Protein 3N05 (pdb70)

Secondary structure (DSSP, 8-state):
-EEEEEEEEE----TT-HHHHHHHHHHHHHHHHTTT-SEEE--TTTTT-S--GGGGG-HHHHHHHHHHHHHHHHHHHHTT-TTS-EEEEEEEE-SS-BTTTTB-TT-EEEEEEEEETTEEEEEEE-----SSSS--HHHHPPPP-EEEEEEETTEEEEEEEGGGGGSTTSHHHHHHHTT-SEEEEEE--B----SS-HHHHHHHHHHHHHTSEEEEEE-EEEETTEEEEB--EEE-TTS-EEEEPPBTS-EEEEEEEEEPPPPSS---SB-TTSPEEEEEES-SSPPPP--------BPPPPPHHHHHHHHHHHHHHHHHHTTT---EEEE--SSHHHHHHHHHHHHHH-GGGEEEEE---SS--HHHHHHHHHHHHHHT-EEEE--SHHHHHHHHHHH---THHHHHHHHHHHHHHHHHHHHHHT-EEB----HHHHHHT---SS-TTS-SB-TTTTS-HHHHHHHHHHHHHHHHHTTPPP-S-HHHHT---HHHHHHHHIIIIIS---HHHHHHTT--HHHHHHHHHHHHHTHHHHHSSPP----SSSSS-TTS---SS----S--/-B--EEEEEE----TT-HHHHHHHHHHHHHHHHTTT-SEEE--TTTTT-S--GGGGG-HHHHHHHHHHHHHHHHHHHHTT-TTS-EEEEEEEE-SS-BTTTTB-TT-EEEEEEEEETTEEEEEEE-----SSSS--HHHHPPPP-EEEEEEETTEEEEEEEGGGGGSTTSHHHHHHTTT-SEEEEEE-PBP---SS-HHHHHHHHHHHHHTSEEEEEE-EEEETTEEEEB--EEE-SSS-EEEEPPBSS-EEEEEE--BPBPPSS---SB-SSS-EEEEEES-SSPP----------BPPPPPHHHHHHHHHHHHHHHHHHTTT---EEEEE-SSHHHHHHHHHHHHHH-GGGEEEEE---TT--HHHHHHHHHHHHTTT-EEEE--SHHHHHHHHHHS---HHHHHHHHHHHHHHHHHHHHHHH-PEEB----HHHHHHT----SSB-TTTTS-HHHHHHHHHHHHHHHHTTT---SS-HHHHT---HHHHHHHHIIIIIT---HHHHHHHT--HHHHHHHHHHHHHTHHHHHSSPP-----SSSSSSSS---SS----S--

Nearest PDB structures (foldseek):
  3n05-assembly1_A  TM=1.002E+00  e=0.000E+00  Streptomyces avermitilis
  3n05-assembly1_B  TM=9.980E-01  e=0.000E+00  Streptomyces avermitilis
  5kha-assembly1_A  TM=7.973E-01  e=7.018E-56  Acinetobacter baumannii
  5kha-assembly1_B  TM=7.975E-01  e=7.777E-55  Acinetobacter baumannii
  3fiu-assembly2_D  TM=7.784E-01  e=2.339E-14  Francisella tularensis subsp. holarctica LVS

Structure (mmCIF, N/CA/C/O backbone):
data_3N05
#
_entry.id   3N05
#
_cell.length_a   100.628
_cell.length_b   108.771
_cell.length_c   126.643
_cell.angle_alpha   90.00
_cell.angle_beta   90.00
_cell.angle_gamma   90.00
#
_symmetry.space_group_name_H-M   'P 21 21 21'
#
loop_
_entity.id
_entity.type
_entity.pdbx_description
1 polymer 'NH(3)-dependent NAD(+) synthetase'
2 non-polymer 'SULFATE ION'
3 water water
#
loop_
_atom_site.group_PDB
_atom_site.id
_atom_site.type_symbol
_atom_site.label_atom_id
_atom_site.label_alt_id
_atom_site.label_comp_id
_atom_site.label_asym_id
_atom_site.label_entity_id
_atom_site.label_seq_id
_atom_site.pdbx_PDB_ins_code
_atom_site.Cartn_x
_atom_site.Cartn_y
_atom_site.Cartn_z
_atom_site.occupancy
_atom_site.B_iso_or_equiv
_atom_site.auth_seq_id
_atom_site.auth_comp_id
_atom_site.auth_asym_id
_atom_site.auth_atom_id
_atom_site.pdbx_PDB_model_num
ATOM 1 N N . SER A 1 2 ? 25.205 105.997 56.981 1.00 100.05 0 SER A N 1
ATOM 2 C CA . SER A 1 2 ? 24.739 105.567 58.332 1.00 98.29 0 SER A CA 1
ATOM 3 C C . SER A 1 2 ? 25.913 105.270 59.283 1.00 98.00 0 SER A C 1
ATOM 4 O O . SER A 1 2 ? 27.083 105.306 58.872 1.00 94.46 0 SER A O 1
ATOM 7 N N . LEU A 1 3 ? 25.583 104.979 60.546 1.00 97.79 1 LEU A N 1
ATOM 8 C CA . LEU A 1 3 ? 26.570 104.773 61.621 1.00 94.27 1 LEU A CA 1
ATOM 9 C C . LEU A 1 3 ? 27.466 103.566 61.397 1.00 93.46 1 LEU A C 1
ATOM 10 O O . LEU A 1 3 ? 27.053 102.567 60.807 1.00 91.33 1 LEU A O 1
ATOM 15 N N . GLN A 1 4 ? 28.702 103.677 61.870 1.00 94.19 2 GLN A N 1
ATOM 16 C CA . GLN A 1 4 ? 29.688 102.618 61.703 1.00 95.04 2 GLN A CA 1
ATOM 17 C C . GLN A 1 4 ? 30.197 102.087 63.040 1.00 95.05 2 GLN A C 1
ATOM 18 O O . GLN A 1 4 ? 30.217 102.808 64.046 1.00 96.65 2 GLN A O 1
ATOM 24 N N . LEU A 1 5 ? 30.600 100.816 63.029 1.00 90.67 3 LEU A N 1
ATOM 25 C CA . LEU A 1 5 ? 31.002 100.099 64.231 1.00 86.47 3 LEU A CA 1
ATOM 26 C C . LEU A 1 5 ? 31.966 98.999 63.827 1.00 82.72 3 LEU A C 1
ATOM 27 O O . LEU A 1 5 ? 31.838 98.436 62.742 1.00 84.32 3 LEU A O 1
ATOM 32 N N . ARG A 1 6 ? 32.943 98.707 64.679 1.00 81.66 4 ARG A N 1
ATOM 33 C CA . ARG A 1 6 ? 33.866 97.606 64.404 1.00 81.35 4 ARG A CA 1
ATOM 34 C C . ARG A 1 6 ? 33.672 96.459 65.386 1.00 81.74 4 ARG A C 1
ATOM 35 O O . ARG A 1 6 ? 33.928 96.599 66.587 1.00 78.66 4 ARG A O 1
ATOM 43 N N . LEU A 1 7 ? 33.219 95.328 64.851 1.00 81.60 5 LEU A N 1
ATOM 44 C CA . LEU A 1 7 ? 32.859 94.166 65.651 1.00 79.15 5 LEU A CA 1
ATOM 45 C C . LEU A 1 7 ? 33.910 93.079 65.509 1.00 77.29 5 LEU A C 1
ATOM 46 O O . LEU A 1 7 ? 34.323 92.752 64.398 1.00 77.38 5 LEU A O 1
ATOM 51 N N . ALA A 1 8 ? 34.350 92.544 66.646 1.00 76.75 6 ALA A N 1
ATOM 52 C CA . ALA A 1 8 ? 35.242 91.389 66.673 1.00 75.51 6 ALA A CA 1
ATOM 53 C C . ALA A 1 8 ? 34.490 90.154 67.156 1.00 75.00 6 ALA A C 1
ATOM 54 O O . ALA A 1 8 ? 33.889 90.157 68.237 1.00 77.19 6 ALA A O 1
ATOM 56 N N . LEU A 1 9 ? 34.530 89.108 66.337 1.00 69.54 7 LEU A N 1
ATOM 57 C CA . LEU A 1 9 ? 33.879 87.838 66.630 1.00 62.63 7 LEU A CA 1
ATOM 58 C C . LEU A 1 9 ? 34.955 86.789 66.767 1.00 62.38 7 LEU A C 1
ATOM 59 O O . LEU A 1 9 ? 35.698 86.558 65.819 1.00 61.92 7 LEU A O 1
ATOM 64 N N . ASN A 1 10 ? 35.035 86.153 67.938 1.00 63.11 8 ASN A N 1
ATOM 65 C CA . ASN A 1 10 ? 36.119 85.218 68.244 1.00 59.86 8 ASN A CA 1
ATOM 66 C C . ASN A 1 10 ? 35.717 83.739 68.282 1.00 58.37 8 ASN A C 1
ATOM 67 O O . ASN A 1 10 ? 35.206 83.237 69.286 1.00 59.37 8 ASN A O 1
ATOM 72 N N . GLN A 1 11 ? 35.979 83.059 67.173 1.00 57.06 9 GLN A N 1
ATOM 73 C CA . GLN A 1 11 ? 35.597 81.667 66.953 1.00 56.49 9 GLN A CA 1
ATOM 74 C C . GLN A 1 11 ? 36.624 80.794 67.667 1.00 57.24 9 GLN A C 1
ATOM 75 O O . GLN A 1 11 ? 37.658 80.439 67.096 1.00 62.89 9 GLN A O 1
ATOM 81 N N . ILE A 1 12 ? 36.367 80.508 68.944 1.00 58.05 10 ILE A N 1
ATOM 82 C CA . ILE A 1 12 ? 37.358 79.826 69.786 1.00 60.23 10 ILE A CA 1
ATOM 83 C C . ILE A 1 12 ? 36.933 78.421 70.223 1.00 63.65 10 ILE A C 1
ATOM 84 O O . ILE A 1 12 ? 35.828 77.965 69.916 1.00 64.10 10 ILE A O 1
ATOM 89 N N . ASP A 1 13 ? 37.837 77.750 70.932 1.00 62.97 11 ASP A N 1
ATOM 90 C CA . ASP A 1 13 ? 37.666 76.375 71.345 1.00 55.16 11 ASP A CA 1
ATOM 91 C C . ASP A 1 13 ? 37.769 76.296 72.852 1.00 53.15 11 ASP A C 1
ATOM 92 O O . ASP A 1 13 ? 38.850 76.449 73.405 1.00 59.50 11 ASP A O 1
ATOM 97 N N . SER A 1 14 ? 36.643 76.031 73.506 1.00 53.33 12 SER A N 1
ATOM 98 C CA . SER A 1 14 ? 36.598 75.829 74.953 1.00 51.74 12 SER A CA 1
ATOM 99 C C . SER A 1 14 ? 36.774 74.372 75.363 1.00 53.31 12 SER A C 1
ATOM 100 O O . SER A 1 14 ? 36.649 73.454 74.556 1.00 51.51 12 SER A O 1
ATOM 103 N N . THR A 1 15 ? 37.068 74.180 76.639 1.00 52.34 13 THR A N 1
ATOM 104 C CA . THR A 1 15 ? 37.214 72.869 77.204 1.00 53.68 13 THR A CA 1
ATOM 105 C C . THR A 1 15 ? 36.185 72.743 78.311 1.00 58.60 13 THR A C 1
ATOM 106 O O . THR A 1 15 ? 36.122 73.598 79.212 1.00 50.58 13 THR A O 1
ATOM 110 N N . VAL A 1 16 ? 35.366 71.692 78.202 1.00 53.25 14 VAL A N 1
ATOM 111 C CA . VAL A 1 16 ? 34.299 71.422 79.151 1.00 48.86 14 VAL A CA 1
ATOM 112 C C . VAL A 1 16 ? 34.889 71.303 80.553 1.00 50.97 14 VAL A C 1
ATOM 113 O O . VAL A 1 16 ? 35.816 70.518 80.802 1.00 53.97 14 VAL A O 1
ATOM 117 N N . GLY A 1 17 ? 34.390 72.152 81.443 1.00 42.36 15 GLY A N 1
ATOM 118 C CA . GLY A 1 17 ? 34.790 72.135 82.843 1.00 41.96 15 GLY A CA 1
ATOM 119 C C . GLY A 1 17 ? 36.049 72.913 83.181 1.00 47.73 15 GLY A C 1
ATOM 120 O O . GLY A 1 17 ? 36.260 73.251 84.340 1.00 48.64 15 GLY A O 1
ATOM 121 N N . ASP A 1 18 ? 36.899 73.197 82.197 1.00 45.37 16 ASP A N 1
ATOM 122 C CA . ASP A 1 18 ? 38.140 73.943 82.474 1.00 55.53 16 ASP A CA 1
ATOM 123 C C . ASP A 1 18 ? 37.814 75.431 82.524 1.00 50.01 16 ASP A C 1
ATOM 124 O O . ASP A 1 18 ? 38.161 76.174 81.617 1.00 56.05 16 ASP A O 1
ATOM 129 N N . ILE A 1 19 ? 37.127 75.844 83.581 1.00 53.59 17 ILE A N 1
ATOM 130 C CA . ILE A 1 19 ? 36.582 77.194 83.676 1.00 59.58 17 ILE A CA 1
ATOM 131 C C . ILE A 1 19 ? 37.694 78.243 83.640 1.00 59.52 17 ILE A C 1
ATOM 132 O O . ILE A 1 19 ? 37.660 79.139 82.797 1.00 65.63 17 ILE A O 1
ATOM 137 N N . ALA A 1 20 ? 38.702 78.083 84.496 1.00 61.21 18 ALA A N 1
ATOM 138 C CA . ALA A 1 20 ? 39.812 79.040 84.586 1.00 60.17 18 ALA A CA 1
ATOM 139 C C . ALA A 1 20 ? 40.591 79.151 83.278 1.00 63.35 18 ALA A C 1
ATOM 140 O O . ALA A 1 20 ? 40.906 80.257 82.836 1.00 67.63 18 ALA A O 1
ATOM 142 N N . GLY A 1 21 ? 40.865 78.005 82.655 1.00 62.70 19 GLY A N 1
ATOM 143 C CA . GLY A 1 21 ? 41.566 77.954 81.381 1.00 59.24 19 GLY A CA 1
ATOM 144 C C . GLY A 1 21 ? 40.799 78.607 80.243 1.00 66.44 19 GLY A C 1
ATOM 145 O O . GLY A 1 21 ? 41.405 79.249 79.370 1.00 64.23 19 GLY A O 1
ATOM 146 N N . ASN A 1 22 ? 39.472 78.430 80.242 1.00 64.80 20 ASN A N 1
ATOM 147 C CA . ASN A 1 22 ? 38.598 79.095 79.273 1.00 62.30 20 ASN A CA 1
ATOM 148 C C . ASN A 1 22 ? 38.581 80.607 79.488 1.00 63.39 20 ASN A C 1
ATOM 149 O O . ASN A 1 22 ? 38.581 81.360 78.526 1.00 67.44 20 ASN A O 1
ATOM 154 N N . ALA A 1 23 ? 38.564 81.036 80.751 1.00 64.64 21 ALA A N 1
ATOM 155 C CA . ALA A 1 23 ? 38.594 82.458 81.104 1.00 66.92 21 ALA A CA 1
ATOM 156 C C . ALA A 1 23 ? 39.874 83.134 80.617 1.00 67.04 21 ALA A C 1
ATOM 157 O O . ALA A 1 23 ? 39.834 84.265 80.125 1.00 69.35 21 ALA A O 1
ATOM 159 N N . GLU A 1 24 ? 40.990 82.414 80.739 1.00 66.89 22 GLU A N 1
ATOM 160 C CA . GLU A 1 24 ? 42.301 82.873 80.303 1.00 67.37 22 GLU A CA 1
ATOM 161 C C . GLU A 1 24 ? 42.326 83.134 78.801 1.00 70.61 22 GLU A C 1
ATOM 162 O O . GLU A 1 24 ? 42.824 84.173 78.357 1.00 74.19 22 GLU A O 1
ATOM 168 N N . ALA A 1 25 ? 41.772 82.193 78.035 1.00 67.97 23 ALA A N 1
ATOM 169 C CA . ALA A 1 25 ? 41.696 82.298 76.580 1.00 66.67 23 ALA A CA 1
ATOM 170 C C . ALA A 1 25 ? 40.813 83.464 76.114 1.00 68.59 23 ALA A C 1
ATOM 171 O O . ALA A 1 25 ? 41.142 84.146 75.141 1.00 69.18 23 ALA A O 1
ATOM 173 N N . ILE A 1 26 ? 39.699 83.679 76.812 1.00 68.20 24 ILE A N 1
ATOM 174 C CA . ILE A 1 26 ? 38.782 84.781 76.520 1.00 69.32 24 ILE A CA 1
ATOM 175 C C . ILE A 1 26 ? 39.499 86.120 76.689 1.00 74.91 24 ILE A C 1
ATOM 176 O O . ILE A 1 26 ? 39.411 86.982 75.823 1.00 77.35 24 ILE A O 1
ATOM 181 N N . LEU A 1 27 ? 40.227 86.255 77.796 1.00 79.83 25 LEU A N 1
ATOM 182 C CA . LEU A 1 27 ? 41.081 87.408 78.063 1.00 81.52 25 LEU A CA 1
ATOM 183 C C . LEU A 1 27 ? 42.143 87.588 76.981 1.00 79.94 25 LEU A C 1
ATOM 184 O O . LEU A 1 27 ? 42.334 88.694 76.472 1.00 80.19 25 LEU A O 1
ATOM 189 N N . ARG A 1 28 ? 42.811 86.491 76.635 1.00 75.58 26 ARG A N 1
ATOM 190 C CA . ARG A 1 28 ? 43.874 86.482 75.642 1.00 75.39 26 ARG A CA 1
ATOM 191 C C . ARG A 1 28 ? 43.365 86.907 74.258 1.00 78.81 26 ARG A C 1
ATOM 192 O O . ARG A 1 28 ? 44.046 87.647 73.542 1.00 80.72 26 ARG A O 1
ATOM 200 N N . TRP A 1 29 ? 42.160 86.465 73.902 1.00 77.56 27 TRP A N 1
ATOM 201 C CA . TRP A 1 29 ? 41.561 86.815 72.617 1.00 77.02 27 TRP A CA 1
ATOM 202 C C . TRP A 1 29 ? 40.945 88.220 72.610 1.00 76.38 27 TRP A C 1
ATOM 203 O O . TRP A 1 29 ? 40.828 88.840 71.552 1.00 76.50 27 TRP A O 1
ATOM 214 N N . THR A 1 30 ? 40.545 88.714 73.780 1.00 77.09 28 THR A N 1
ATOM 215 C CA . THR A 1 30 ? 39.984 90.066 73.892 1.00 80.39 28 THR A CA 1
ATOM 216 C C . THR A 1 30 ? 41.059 91.137 73.656 1.00 83.95 28 THR A C 1
ATOM 217 O O . THR A 1 30 ? 40.835 92.095 72.904 1.00 82.08 28 THR A O 1
ATOM 221 N N . ARG A 1 31 ? 42.222 90.940 74.283 1.00 86.80 29 ARG A N 1
ATOM 222 C CA A ARG A 1 31 ? 43.390 91.796 74.090 0.50 87.05 29 ARG A CA 1
ATOM 223 C CA B ARG A 1 31 ? 43.376 91.814 74.087 0.50 87.18 29 ARG A CA 1
ATOM 224 C C . ARG A 1 31 ? 43.737 91.872 72.605 1.00 87.62 29 ARG A C 1
ATOM 225 O O . ARG A 1 31 ? 43.971 92.953 72.063 1.00 86.80 29 ARG A O 1
ATOM 240 N N . HIS A 1 32 ? 43.745 90.702 71.963 1.00 87.70 30 HIS A N 1
ATOM 241 C CA . HIS A 1 32 ? 44.016 90.535 70.539 1.00 88.73 30 HIS A CA 1
ATOM 242 C C . HIS A 1 32 ? 42.963 91.216 69.666 1.00 90.78 30 HIS A C 1
ATOM 243 O O . HIS A 1 32 ? 43.254 91.609 68.535 1.00 89.79 30 HIS A O 1
ATOM 250 N N . SER A 1 33 ? 41.744 91.342 70.192 1.00 92.53 31 SER A N 1
ATOM 251 C CA . SER A 1 33 ? 40.646 92.003 69.487 1.00 91.07 31 SER A CA 1
ATOM 252 C C . SER A 1 33 ? 40.708 93.523 69.638 1.00 90.82 31 SER A C 1
ATOM 253 O O . SER A 1 33 ? 40.477 94.257 68.673 1.00 92.46 31 SER A O 1
ATOM 256 N N . ALA A 1 34 ? 41.016 93.980 70.854 1.00 87.87 32 ALA A N 1
ATOM 257 C CA . ALA A 1 34 ? 41.091 95.404 71.177 1.00 84.32 32 ALA A CA 1
ATOM 258 C C . ALA A 1 34 ? 42.180 96.128 70.379 1.00 84.52 32 ALA A C 1
ATOM 259 O O . ALA A 1 34 ? 42.005 97.286 69.990 1.00 80.01 32 ALA A O 1
ATOM 261 N N . GLU A 1 35 ? 43.283 95.417 70.129 1.00 85.28 33 GLU A N 1
ATOM 262 C CA . GLU A 1 35 ? 44.392 95.880 69.295 1.00 88.58 33 GLU A CA 1
ATOM 263 C C . GLU A 1 35 ? 43.987 96.211 67.856 1.00 92.07 33 GLU A C 1
ATOM 264 O O . GLU A 1 35 ? 44.615 97.051 67.207 1.00 94.75 33 GLU A O 1
ATOM 270 N N . GLN A 1 36 ? 42.950 95.543 67.359 1.00 91.13 34 GLN A N 1
ATOM 271 C CA . GLN A 1 36 ? 42.485 95.757 65.993 1.00 88.93 34 GLN A CA 1
ATOM 272 C C . GLN A 1 36 ? 41.376 96.813 65.913 1.00 86.47 34 GLN A C 1
ATOM 273 O O . GLN A 1 36 ? 40.770 97.014 64.854 1.00 86.01 34 GLN A O 1
ATOM 279 N N . GLY A 1 37 ? 41.128 97.487 67.034 1.00 82.83 35 GLY A N 1
ATOM 280 C CA . GLY A 1 37 ? 40.247 98.651 67.066 1.00 83.33 35 GLY A CA 1
ATOM 281 C C . GLY A 1 37 ? 38.778 98.317 67.193 1.00 87.21 35 GLY A C 1
ATOM 282 O O . GLY A 1 37 ? 37.916 99.107 66.794 1.00 88.81 35 GLY A O 1
ATOM 283 N N . ALA A 1 38 ? 38.499 97.149 67.768 1.00 88.85 36 ALA A N 1
ATOM 284 C CA . ALA A 1 38 ? 37.141 96.645 67.909 1.00 87.09 36 ALA A CA 1
ATOM 285 C C . ALA A 1 38 ? 36.359 97.408 68.969 1.00 88.51 36 ALA A C 1
ATOM 286 O O . ALA A 1 38 ? 36.909 97.797 69.999 1.00 89.98 36 ALA A O 1
ATOM 288 N N . HIS A 1 39 ? 35.075 97.616 68.706 1.00 89.31 37 HIS A N 1
ATOM 289 C CA . HIS A 1 39 ? 34.196 98.340 69.620 1.00 89.83 37 HIS A CA 1
ATOM 290 C C . HIS A 1 39 ? 33.332 97.388 70.436 1.00 89.91 37 HIS A C 1
ATOM 291 O O . HIS A 1 39 ? 32.831 97.746 71.505 1.00 92.62 37 HIS A O 1
ATOM 298 N N . LEU A 1 40 ? 33.157 96.178 69.913 1.00 88.35 38 LEU A N 1
ATOM 299 C CA . LEU A 1 40 ? 32.432 95.113 70.591 1.00 81.24 38 LEU A CA 1
ATOM 300 C C . LEU A 1 40 ? 33.175 93.811 70.341 1.00 80.87 38 LEU A C 1
ATOM 301 O O . LEU A 1 40 ? 33.673 93.574 69.234 1.00 79.94 38 LEU A O 1
ATOM 306 N N . VAL A 1 41 ? 33.278 92.992 71.385 1.00 78.33 39 VAL A N 1
ATOM 307 C CA . VAL A 1 41 ? 33.970 91.708 71.312 1.00 76.02 39 VAL A CA 1
ATOM 308 C C . VAL A 1 41 ? 32.988 90.597 71.694 1.00 76.57 39 VAL A C 1
ATOM 309 O O . VAL A 1 41 ? 32.318 90.687 72.719 1.00 79.79 39 VAL A O 1
ATOM 313 N N . ALA A 1 42 ? 32.888 89.557 70.871 1.00 74.05 40 ALA A N 1
ATOM 314 C CA . ALA A 1 42 ? 31.938 88.481 71.138 1.00 68.91 40 ALA A CA 1
ATOM 315 C C . ALA A 1 42 ? 32.612 87.116 71.246 1.00 67.80 40 ALA A C 1
ATOM 316 O O . ALA A 1 42 ? 33.595 86.848 70.552 1.00 69.67 40 ALA A O 1
ATOM 318 N N . PHE A 1 43 ? 32.075 86.264 72.123 1.00 67.80 41 PHE A N 1
ATOM 319 C CA . PHE A 1 43 ? 32.538 84.877 72.312 1.00 62.35 41 PHE A CA 1
ATOM 320 C C . PHE A 1 43 ? 31.364 83.896 72.234 1.00 59.43 41 PHE A C 1
ATOM 321 O O . PHE A 1 43 ? 30.244 84.283 72.524 1.00 58.82 41 PHE A O 1
ATOM 329 N N . PRO A 1 44 ? 31.608 82.621 71.850 1.00 60.34 42 PRO A N 1
ATOM 330 C CA . PRO A 1 44 ? 30.461 81.741 71.551 1.00 56.35 42 PRO A CA 1
ATOM 331 C C . PRO A 1 44 ? 29.570 81.351 72.734 1.00 53.82 42 PRO A C 1
ATOM 332 O O . PRO A 1 44 ? 29.910 81.613 73.892 1.00 51.07 42 PRO A O 1
ATOM 336 N N . GLU A 1 45 ? 28.424 80.745 72.416 1.00 57.08 43 GLU A N 1
ATOM 337 C CA . GLU A 1 45 ? 27.578 80.049 73.394 1.00 58.77 43 GLU A CA 1
ATOM 338 C C . GLU A 1 45 ? 28.413 79.228 74.370 1.00 57.56 43 GLU A C 1
ATOM 339 O O . GLU A 1 45 ? 29.274 78.443 73.961 1.00 55.60 43 GLU A O 1
ATOM 345 N N . MET A 1 46 ? 28.192 79.494 75.656 1.00 59.13 44 MET A N 1
ATOM 346 C CA . MET A 1 46 ? 28.688 78.681 76.756 1.00 62.13 44 MET A CA 1
ATOM 347 C C . MET A 1 46 ? 30.235 78.543 76.759 1.00 65.68 44 MET A C 1
ATOM 348 O O . MET A 1 46 ? 30.785 77.543 77.239 1.00 67.90 44 MET A O 1
ATOM 353 N N . ALA A 1 47 ? 30.917 79.571 76.240 1.00 62.84 45 ALA A N 1
ATOM 354 C CA . ALA A 1 47 ? 32.382 79.589 76.092 1.00 61.70 45 ALA A CA 1
ATOM 355 C C . ALA A 1 47 ? 33.179 79.539 77.393 1.00 62.82 45 ALA A C 1
ATOM 356 O O . ALA A 1 47 ? 34.300 79.028 77.411 1.00 66.19 45 ALA A O 1
ATOM 358 N N . LEU A 1 48 ? 32.621 80.082 78.469 1.00 55.03 46 LEU A N 1
ATOM 359 C CA . LEU A 1 48 ? 33.287 80.028 79.760 1.00 57.11 46 LEU A CA 1
ATOM 360 C C . LEU A 1 48 ? 33.378 78.600 80.335 1.00 60.29 46 LEU A C 1
ATOM 361 O O . LEU A 1 48 ? 34.375 78.232 80.960 1.00 62.33 46 LEU A O 1
ATOM 366 N N . THR A 1 49 ? 32.335 77.808 80.126 1.00 57.68 47 THR A N 1
ATOM 367 C CA . THR A 1 49 ? 32.255 76.479 80.731 1.00 59.09 47 THR A CA 1
ATOM 368 C C . THR A 1 49 ? 32.633 75.363 79.763 1.00 54.89 47 THR A C 1
ATOM 369 O O . THR A 1 49 ? 33.204 74.370 80.177 1.00 61.90 47 THR A O 1
ATOM 373 N N . GLY A 1 50 ? 32.327 75.546 78.480 1.00 54.42 48 GLY A N 1
ATOM 374 C CA . GLY A 1 50 ? 32.478 74.502 77.466 1.00 50.56 48 GLY A CA 1
ATOM 375 C C . GLY A 1 50 ? 31.101 73.988 77.112 1.00 49.83 48 GLY A C 1
ATOM 376 O O . GLY A 1 50 ? 30.137 74.329 77.787 1.00 56.39 48 GLY A O 1
ATOM 377 N N . TYR A 1 51 ? 31.001 73.178 76.059 1.00 51.40 49 TYR A N 1
ATOM 378 C CA . TYR A 1 51 ? 29.712 72.682 75.580 1.00 52.85 49 TYR A CA 1
ATOM 379 C C . TYR A 1 51 ? 29.873 71.349 74.822 1.00 56.36 49 TYR A C 1
ATOM 380 O O . TYR A 1 51 ? 30.840 71.181 74.086 1.00 57.57 49 TYR A O 1
ATOM 389 N N . PRO A 1 52 ? 28.940 70.388 74.999 1.00 56.56 50 PRO A N 1
ATOM 390 C CA . PRO A 1 52 ? 27.841 70.288 75.951 1.00 51.72 50 PRO A CA 1
ATOM 391 C C . PRO A 1 52 ? 28.337 69.824 77.304 1.00 49.19 50 PRO A C 1
ATOM 392 O O . PRO A 1 52 ? 29.210 68.959 77.417 1.00 52.00 50 PRO A O 1
ATOM 396 N N . VAL A 1 53 ? 27.774 70.412 78.335 1.00 48.85 51 VAL A N 1
ATOM 397 C CA . VAL A 1 53 ? 28.299 70.211 79.659 1.00 48.04 51 VAL A CA 1
ATOM 398 C C . VAL A 1 53 ? 27.520 69.131 80.431 1.00 34.05 51 VAL A C 1
ATOM 399 O O . VAL A 1 53 ? 27.932 68.721 81.498 1.00 45.90 51 VAL A O 1
ATOM 403 N N . GLU A 1 54 ? 26.391 68.709 79.868 1.00 48.78 52 GLU A N 1
ATOM 404 C CA . GLU A 1 54 ? 25.578 67.585 80.364 1.00 51.87 52 GLU A CA 1
ATOM 405 C C . GLU A 1 54 ? 25.160 67.736 81.823 1.00 57.38 52 GLU A C 1
ATOM 406 O O . GLU A 1 54 ? 24.723 68.830 82.211 1.00 61.60 52 GLU A O 1
ATOM 412 N N . ASP A 1 55 ? 25.314 66.687 82.637 1.00 49.11 53 ASP A N 1
ATOM 413 C CA . ASP A 1 55 ? 24.803 66.737 84.017 1.00 57.17 53 ASP A CA 1
ATOM 414 C C . ASP A 1 55 ? 25.545 67.660 84.963 1.00 55.35 53 ASP A C 1
ATOM 415 O O . ASP A 1 55 ? 25.099 67.892 86.081 1.00 61.02 53 ASP A O 1
ATOM 420 N N . LEU A 1 56 ? 26.662 68.209 84.501 1.00 57.49 54 LEU A N 1
ATOM 421 C CA . LEU A 1 56 ? 27.377 69.242 85.231 1.00 50.70 54 LEU A CA 1
ATOM 422 C C . LEU A 1 56 ? 26.546 70.538 85.324 1.00 54.74 54 LEU A C 1
ATOM 423 O O . LEU A 1 56 ? 26.891 71.448 86.085 1.00 52.45 54 LEU A O 1
ATOM 428 N N . ALA A 1 57 ? 25.462 70.614 84.548 1.00 52.05 55 ALA A N 1
ATOM 429 C CA . ALA A 1 57 ? 24.520 71.737 84.618 1.00 55.60 55 ALA A CA 1
ATOM 430 C C . ALA A 1 57 ? 23.557 71.599 85.787 1.00 60.43 55 ALA A C 1
ATOM 431 O O . ALA A 1 57 ? 22.923 72.573 86.192 1.00 60.85 55 ALA A O 1
ATOM 433 N N . LEU A 1 58 ? 23.459 70.384 86.329 1.00 62.02 56 LEU A N 1
ATOM 434 C CA . LEU A 1 58 ? 22.564 70.092 87.443 1.00 59.07 56 LEU A CA 1
ATOM 435 C C . LEU A 1 58 ? 23.236 70.209 88.817 1.00 56.74 56 LEU A C 1
ATOM 436 O O . LEU A 1 58 ? 22.657 69.820 89.830 1.00 63.97 56 LEU A O 1
ATOM 441 N N . ARG A 1 59 ? 24.442 70.770 88.856 1.00 51.79 57 ARG A N 1
ATOM 442 C CA . ARG A 1 59 ? 25.213 70.880 90.090 1.00 47.88 57 ARG A CA 1
ATOM 443 C C . ARG A 1 59 ? 25.404 72.320 90.475 1.00 52.06 57 ARG A C 1
ATOM 444 O O . ARG A 1 59 ? 25.906 73.104 89.671 1.00 57.30 57 ARG A O 1
ATOM 452 N N . SER A 1 60 ? 25.083 72.655 91.719 1.00 52.25 58 SER A N 1
ATOM 453 C CA . SER A 1 60 ? 25.213 74.034 92.185 1.00 60.75 58 SER A CA 1
ATOM 454 C C . SER A 1 60 ? 26.648 74.518 92.155 1.00 62.42 58 SER A C 1
ATOM 455 O O . SER A 1 60 ? 26.890 75.699 91.921 1.00 69.02 58 SER A O 1
ATOM 458 N N . SER A 1 61 ? 27.590 73.599 92.371 1.00 59.59 59 SER A N 1
ATOM 459 C CA . SER A 1 61 ? 28.996 73.957 92.520 1.00 55.76 59 SER A CA 1
ATOM 460 C C . SER A 1 61 ? 29.587 74.426 91.208 1.00 53.27 59 SER A C 1
ATOM 461 O O . SER A 1 61 ? 30.379 75.360 91.188 1.00 59.43 59 SER A O 1
ATOM 464 N N . PHE A 1 62 ? 29.175 73.783 90.117 1.00 53.01 60 PHE A N 1
ATOM 465 C CA . PHE A 1 62 ? 29.633 74.156 88.785 1.00 50.73 60 PHE A CA 1
ATOM 466 C C . PHE A 1 62 ? 28.951 75.406 88.279 1.00 53.64 60 PHE A C 1
ATOM 467 O O . PHE A 1 62 ? 29.586 76.209 87.594 1.00 55.96 60 PHE A O 1
ATOM 475 N N . VAL A 1 63 ? 27.662 75.546 88.587 1.00 57.12 61 VAL A N 1
ATOM 476 C CA . VAL A 1 63 ? 26.925 76.757 88.253 1.00 61.75 61 VAL A CA 1
ATOM 477 C C . VAL A 1 63 ? 27.550 77.936 88.996 1.00 65.36 61 VAL A C 1
ATOM 478 O O . VAL A 1 63 ? 27.813 78.965 88.389 1.00 68.93 61 VAL A O 1
ATOM 482 N N . GLU A 1 64 ? 27.829 77.764 90.289 1.00 67.67 62 GLU A N 1
ATOM 483 C CA . GLU A 1 64 ? 28.466 78.822 91.075 1.00 69.11 62 GLU A CA 1
ATOM 484 C C . GLU A 1 64 ? 29.879 79.146 90.615 1.00 68.93 62 GLU A C 1
ATOM 485 O O . GLU A 1 64 ? 30.268 80.312 90.607 1.00 71.65 62 GLU A O 1
ATOM 491 N N . ALA A 1 65 ? 30.634 78.118 90.229 1.00 65.27 63 ALA A N 1
ATOM 492 C CA . ALA A 1 65 ? 31.964 78.319 89.671 1.00 60.93 63 ALA A CA 1
ATOM 493 C C . ALA A 1 65 ? 31.880 79.110 88.371 1.00 60.50 63 ALA A C 1
ATOM 494 O O . ALA A 1 65 ? 32.696 80.007 88.144 1.00 61.48 63 ALA A O 1
ATOM 496 N N . SER A 1 66 ? 30.877 78.787 87.548 1.00 53.75 64 SER A N 1
ATOM 497 C CA . SER A 1 66 ? 30.599 79.500 86.301 1.00 55.83 64 SER A CA 1
ATOM 498 C C . SER A 1 66 ? 30.254 80.970 86.569 1.00 57.85 64 SER A C 1
ATOM 499 O O . SER A 1 66 ? 30.810 81.867 85.940 1.00 51.80 64 SER A O 1
ATOM 502 N N . ARG A 1 67 ? 29.349 81.180 87.520 1.00 59.46 65 ARG A N 1
ATOM 503 C CA . ARG A 1 67 ? 28.883 82.499 87.925 1.00 64.10 65 ARG A CA 1
ATOM 504 C C . ARG A 1 67 ? 29.984 83.400 88.470 1.00 64.96 65 ARG A C 1
ATOM 505 O O . ARG A 1 67 ? 30.141 84.527 88.010 1.00 70.75 65 ARG A O 1
ATOM 513 N N . THR A 1 68 ? 30.751 82.880 89.426 1.00 68.26 66 THR A N 1
ATOM 514 C CA . THR A 1 68 ? 31.869 83.598 90.053 1.00 67.50 66 THR A CA 1
ATOM 515 C C . THR A 1 68 ? 32.940 84.007 89.043 1.00 67.10 66 THR A C 1
ATOM 516 O O . THR A 1 68 ? 33.420 85.149 89.063 1.00 68.81 66 THR A O 1
ATOM 520 N N . ALA A 1 69 ? 33.284 83.082 88.149 1.00 64.00 67 ALA A N 1
ATOM 521 C CA . ALA A 1 69 ? 34.330 83.307 87.155 1.00 64.35 67 ALA A CA 1
AT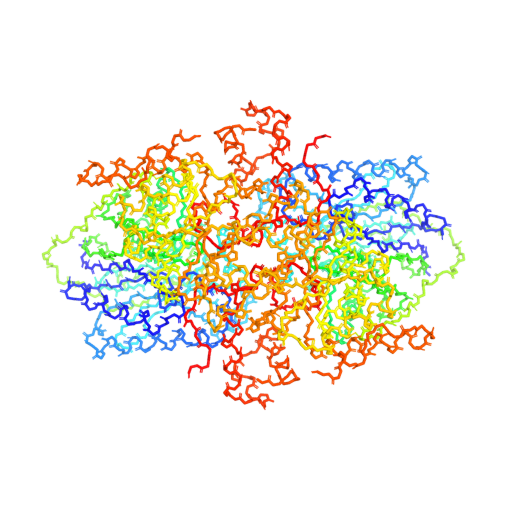OM 522 C C . ALA A 1 69 ? 33.956 84.355 86.115 1.00 65.37 67 ALA A C 1
ATOM 523 O O . ALA A 1 69 ? 34.831 85.049 85.590 1.00 65.45 67 ALA A O 1
ATOM 525 N N . LEU A 1 70 ? 32.666 84.446 85.803 1.00 65.35 68 LEU A N 1
ATOM 526 C CA . LEU A 1 70 ? 32.173 85.485 84.906 1.00 68.56 68 LEU A CA 1
ATOM 527 C C . LEU A 1 70 ? 32.355 86.862 85.540 1.00 67.96 68 LEU A C 1
ATOM 528 O O . LEU A 1 70 ? 32.840 87.789 84.887 1.00 71.89 68 LEU A O 1
ATOM 533 N N . ARG A 1 71 ? 31.979 86.973 86.813 1.00 67.71 69 ARG A N 1
ATOM 534 C CA . ARG A 1 71 ? 32.209 88.186 87.596 1.00 71.11 69 ARG A CA 1
ATOM 535 C C . ARG A 1 71 ? 33.695 88.554 87.653 1.00 75.30 69 ARG A C 1
ATOM 536 O O . ARG A 1 71 ? 34.055 89.711 87.425 1.00 78.61 69 ARG A O 1
ATOM 544 N N . GLU A 1 72 ? 34.551 87.562 87.906 1.00 76.46 70 GLU A N 1
ATOM 545 C CA . GLU A 1 72 ? 36.001 87.773 87.971 1.00 74.17 70 GLU A CA 1
ATOM 546 C C . GLU A 1 72 ? 36.615 88.139 86.627 1.00 73.88 70 GLU A C 1
ATOM 547 O O . GLU A 1 72 ? 37.594 88.881 86.579 1.00 76.73 70 GLU A O 1
ATOM 553 N N . LEU A 1 73 ? 36.039 87.625 85.543 1.00 71.77 71 LEU A N 1
ATOM 554 C CA . LEU A 1 73 ? 36.528 87.924 84.196 1.00 71.22 71 LEU A CA 1
ATOM 555 C C . LEU A 1 73 ? 36.173 89.348 83.785 1.00 73.49 71 LEU A C 1
ATOM 556 O O . LEU A 1 73 ? 36.976 90.029 83.142 1.00 70.54 71 LEU A O 1
ATOM 561 N N . ALA A 1 74 ? 34.968 89.781 84.161 1.00 75.09 72 ALA A N 1
ATOM 562 C CA . ALA A 1 74 ? 34.526 91.160 83.968 1.00 78.08 72 ALA A CA 1
ATOM 563 C C . ALA A 1 74 ? 35.457 92.145 84.688 1.00 82.59 72 ALA A C 1
ATOM 564 O O . ALA A 1 74 ? 35.841 93.172 84.119 1.00 86.30 72 ALA A O 1
ATOM 566 N N . ALA A 1 75 ? 35.831 91.802 85.923 1.00 82.99 73 ALA A N 1
ATOM 567 C CA . ALA A 1 75 ? 36.735 92.607 86.744 1.00 80.07 73 ALA A CA 1
ATOM 568 C C . ALA A 1 75 ? 38.169 92.582 86.220 1.00 79.66 73 ALA A C 1
ATOM 569 O O . ALA A 1 75 ? 38.864 93.596 86.263 1.00 75.86 73 ALA A O 1
ATOM 571 N N . ARG A 1 76 ? 38.600 91.422 85.726 1.00 81.05 74 ARG A N 1
ATOM 572 C CA . ARG A 1 76 ? 39.936 91.270 85.158 1.00 84.17 74 ARG A CA 1
ATOM 573 C C . ARG A 1 76 ? 40.067 92.046 83.839 1.00 89.25 74 ARG A C 1
ATOM 574 O O . ARG A 1 76 ? 41.154 92.532 83.503 1.00 92.14 74 ARG A O 1
ATOM 582 N N . LEU A 1 77 ? 38.956 92.168 83.111 1.00 90.27 75 LEU A N 1
ATOM 583 C CA . LEU A 1 77 ? 38.898 92.950 81.874 1.00 89.63 75 LEU A CA 1
ATOM 584 C C . LEU A 1 77 ? 39.181 94.431 82.119 1.00 89.34 75 LEU A C 1
ATOM 585 O O . LEU A 1 77 ? 39.993 95.029 81.416 1.00 87.71 75 LEU A O 1
ATOM 590 N N . ALA A 1 78 ? 38.526 94.996 83.134 1.00 91.56 76 ALA A N 1
ATOM 591 C CA . ALA A 1 78 ? 38.673 96.410 83.502 1.00 93.78 76 ALA A CA 1
ATOM 592 C C . ALA A 1 78 ? 40.031 96.729 84.104 1.00 95.60 76 ALA A C 1
ATOM 593 O O . ALA A 1 78 ? 40.589 97.800 83.862 1.00 98.91 76 ALA A O 1
ATOM 595 N N . GLU A 1 79 ? 40.544 95.787 84.892 1.00 97.62 77 GLU A N 1
ATOM 596 C CA . GLU A 1 79 ? 41.868 95.864 85.499 1.00 97.30 77 GLU A CA 1
ATOM 597 C C . GLU A 1 79 ? 42.968 95.857 84.438 1.00 94.44 77 GLU A C 1
ATOM 598 O O . GLU A 1 79 ? 44.023 96.457 84.626 1.00 96.50 77 GLU A O 1
ATOM 604 N N . GLU A 1 80 ? 42.706 95.179 83.324 1.00 91.86 78 GLU A N 1
ATOM 605 C CA . GLU A 1 80 ? 43.613 95.157 82.178 1.00 91.95 78 GLU A CA 1
ATOM 606 C C . GLU A 1 80 ? 43.412 96.382 81.265 1.00 89.08 78 GLU A C 1
ATOM 607 O O . GLU A 1 80 ? 44.185 96.607 80.324 1.00 80.06 78 GLU A O 1
ATOM 613 N N . GLY A 1 81 ? 42.375 97.168 81.557 1.00 88.76 79 GLY A N 1
ATOM 614 C CA . GLY A 1 81 ? 42.078 98.388 80.816 1.00 90.72 79 GLY A CA 1
ATOM 615 C C . GLY A 1 81 ? 41.157 98.167 79.630 1.00 94.11 79 GLY A C 1
ATOM 616 O O . GLY A 1 81 ? 41.336 98.784 78.574 1.00 96.60 79 GLY A O 1
ATOM 617 N N . PHE A 1 82 ? 40.180 97.277 79.798 1.00 91.97 80 PHE A N 1
ATOM 618 C CA . PHE A 1 82 ? 39.154 97.040 78.785 1.00 89.54 80 PHE A CA 1
ATOM 619 C C . PHE A 1 82 ? 37.764 97.268 79.387 1.00 89.65 80 PHE A C 1
ATOM 620 O O . PHE A 1 82 ? 36.763 96.731 78.903 1.00 88.44 80 PHE A O 1
ATOM 628 N N . GLY A 1 83 ? 37.716 98.084 80.437 1.00 90.81 81 GLY A N 1
ATOM 629 C CA . GLY A 1 83 ? 36.476 98.394 81.147 1.00 91.55 81 GLY A CA 1
ATOM 630 C C . GLY A 1 83 ? 35.480 99.217 80.358 1.00 92.93 81 GLY A C 1
ATOM 631 O O . GLY A 1 83 ? 34.293 99.236 80.682 1.00 94.84 81 GLY A O 1
ATOM 632 N N . GLU A 1 84 ? 35.963 99.905 79.329 1.00 93.76 82 GLU A N 1
ATOM 633 C CA . GLU A 1 84 ? 35.093 100.665 78.437 1.00 96.82 82 GLU A CA 1
ATOM 634 C C . GLU A 1 84 ? 34.670 99.820 77.233 1.00 97.18 82 GLU A C 1
ATOM 635 O O . GLU A 1 84 ? 33.816 100.231 76.446 1.00 96.89 82 GLU A O 1
ATOM 641 N N . LEU A 1 85 ? 35.266 98.634 77.112 1.00 97.02 83 LEU A N 1
ATOM 642 C CA . LEU A 1 85 ? 35.009 97.730 75.994 1.00 95.09 83 LEU A CA 1
ATOM 643 C C . LEU A 1 85 ? 34.018 96.618 76.365 1.00 93.68 83 LEU A C 1
ATOM 644 O O . LEU A 1 85 ? 34.322 95.762 77.201 1.00 96.69 83 LEU A O 1
ATOM 649 N N . PRO A 1 86 ? 32.825 96.634 75.745 1.00 89.72 84 PRO A N 1
ATOM 650 C CA . PRO A 1 86 ? 31.814 95.616 76.024 1.00 87.34 84 PRO A CA 1
ATOM 651 C C . PRO A 1 86 ? 32.182 94.271 75.402 1.00 83.10 84 PRO A C 1
ATOM 652 O O . PRO A 1 86 ? 32.533 94.202 74.218 1.00 83.03 84 PRO A O 1
ATOM 656 N N . VAL A 1 87 ? 32.141 93.223 76.223 1.00 78.32 85 VAL A N 1
ATOM 657 C CA . VAL A 1 87 ? 32.480 91.868 75.784 1.00 72.13 85 VAL A CA 1
ATOM 658 C C . VAL A 1 87 ? 31.325 90.915 76.090 1.00 66.91 85 VAL A C 1
ATOM 659 O O . VAL A 1 87 ? 30.874 90.820 77.228 1.00 64.13 85 VAL A O 1
ATOM 663 N N . LEU A 1 88 ? 30.847 90.221 75.063 1.00 64.67 86 LEU A N 1
ATOM 664 C CA . LEU A 1 88 ? 29.741 89.287 75.218 1.00 63.31 86 LEU A CA 1
ATOM 665 C C . LEU A 1 88 ? 30.261 87.856 75.360 1.00 61.77 86 LEU A C 1
ATOM 666 O O . LEU A 1 88 ? 30.981 87.347 74.486 1.00 60.56 86 LEU A O 1
ATOM 671 N N . VAL A 1 89 ? 29.904 87.225 76.477 1.00 60.68 87 VAL A N 1
ATOM 672 C CA . VAL A 1 89 ? 30.479 85.924 76.880 1.00 60.24 87 VAL A CA 1
ATOM 673 C C . VAL A 1 89 ? 29.377 84.921 77.208 1.00 54.73 87 VAL A C 1
ATOM 674 O O . VAL A 1 89 ? 28.507 85.205 78.027 1.00 51.07 87 VAL A O 1
ATOM 678 N N . GLY A 1 90 ? 29.406 83.759 76.560 1.00 57.12 88 GLY A N 1
ATOM 679 C CA . GLY A 1 90 ? 28.506 82.660 76.910 1.00 55.38 88 GLY A CA 1
ATOM 680 C C . GLY A 1 90 ? 28.960 81.997 78.201 1.00 58.43 88 GLY A C 1
ATOM 681 O O . GLY A 1 90 ? 30.158 81.913 78.466 1.00 64.16 88 GLY A O 1
ATOM 682 N N . TYR A 1 91 ? 28.009 81.524 79.001 1.00 56.62 89 TYR A N 1
ATOM 683 C CA . TYR A 1 91 ? 28.314 80.902 80.295 1.00 58.43 89 TYR A CA 1
ATOM 684 C C . TYR A 1 91 ? 27.101 80.147 80.857 1.00 58.26 89 TYR A C 1
ATOM 685 O O . TYR A 1 91 ? 26.022 80.155 80.273 1.00 58.51 89 TYR A O 1
ATOM 694 N N . LEU A 1 92 ? 27.266 79.492 81.997 1.00 60.65 90 LEU A N 1
ATOM 695 C CA . LEU A 1 92 ? 26.121 78.817 82.612 1.00 61.64 90 LEU A CA 1
ATOM 696 C C . LEU A 1 92 ? 25.604 79.551 83.853 1.00 63.13 90 LEU A C 1
ATOM 697 O O . LEU A 1 92 ? 26.385 79.971 84.704 1.00 65.06 90 LEU A O 1
ATOM 702 N N . ASP A 1 93 ? 24.286 79.706 83.940 1.00 63.73 91 ASP A N 1
ATOM 703 C CA . ASP A 1 93 ? 23.659 80.374 85.074 1.00 69.77 91 ASP A CA 1
ATOM 704 C C . ASP A 1 93 ? 22.515 79.504 85.604 1.00 72.03 91 ASP A C 1
ATOM 705 O O . ASP A 1 93 ? 22.338 78.360 85.163 1.00 68.17 91 ASP A O 1
ATOM 710 N N . ARG A 1 94 ? 21.763 80.038 86.566 1.00 74.35 92 ARG A N 1
ATOM 711 C CA . ARG A 1 94 ? 20.559 79.380 87.072 1.00 79.79 92 ARG A CA 1
ATOM 712 C C . ARG A 1 94 ? 19.477 80.393 87.437 1.00 81.14 92 ARG A C 1
ATOM 713 O O . ARG A 1 94 ? 19.765 81.567 87.685 1.00 79.01 92 ARG A O 1
ATOM 721 N N . SER A 1 95 ? 18.233 79.931 87.447 1.00 85.46 93 SER A N 1
ATOM 722 C CA . SER A 1 95 ? 17.118 80.728 87.936 1.00 93.18 93 SER A CA 1
ATOM 723 C C . SER A 1 95 ? 17.069 80.637 89.456 1.00 98.83 93 SER A C 1
ATOM 724 O O . SER A 1 95 ? 17.112 79.538 90.020 1.00 99.12 93 SER A O 1
ATOM 727 N N . GLU A 1 96 ? 16.996 81.794 90.113 1.00 105.35 94 GLU A N 1
ATOM 728 C CA . GLU A 1 96 ? 16.862 81.849 91.568 1.00 111.11 94 GLU A CA 1
ATOM 729 C C . GLU A 1 96 ? 15.472 81.402 92.007 1.00 113.25 94 GLU A C 1
ATOM 730 O O . GLU A 1 96 ? 15.336 80.571 92.909 1.00 114.38 94 GLU A O 1
ATOM 736 N N . SER A 1 97 ? 14.453 81.939 91.340 1.00 115.04 95 SER A N 1
ATOM 737 C CA . SER A 1 97 ? 13.056 81.650 91.654 1.00 116.53 95 SER A CA 1
ATOM 738 C C . SER A 1 97 ? 12.642 80.241 91.234 1.00 116.84 95 SER A C 1
ATOM 739 O O . SER A 1 97 ? 13.320 79.589 90.436 1.00 117.17 95 SER A O 1
ATOM 742 N N . ALA A 1 98 ? 11.524 79.777 91.786 1.00 117.70 96 ALA A N 1
ATOM 743 C CA . ALA A 1 98 ? 10.821 78.633 91.233 1.00 117.63 96 ALA A CA 1
ATOM 744 C C . ALA A 1 98 ? 10.189 79.119 89.935 1.00 118.99 96 ALA A C 1
ATOM 745 O O . ALA A 1 98 ? 9.943 80.317 89.773 1.00 117.38 96 ALA A O 1
ATOM 747 N N . GLN A 1 99 ? 9.947 78.206 89.002 1.00 121.60 97 GLN A N 1
ATOM 748 C CA . GLN A 1 99 ? 9.378 78.604 87.723 1.00 126.11 97 GLN A CA 1
ATOM 749 C C . GLN A 1 99 ? 7.938 78.131 87.545 1.00 127.10 97 GLN A C 1
ATOM 750 O O . GLN A 1 99 ? 7.702 76.956 87.251 1.00 126.25 97 GLN A O 1
ATOM 756 N N . PRO A 1 100 ? 6.968 79.050 87.732 1.00 129.05 98 PRO A N 1
ATOM 757 C CA . PRO A 1 100 ? 5.570 78.694 87.503 1.00 129.22 98 PRO A CA 1
ATOM 758 C C . PRO A 1 100 ? 5.232 78.568 86.013 1.00 128.99 98 PRO A C 1
ATOM 759 O O . PRO A 1 100 ? 4.457 77.684 85.633 1.00 129.59 98 PRO A O 1
ATOM 763 N N . LYS A 1 101 ? 5.842 79.421 85.186 1.00 126.81 99 LYS A N 1
ATOM 764 C CA . LYS A 1 101 ? 5.488 79.546 83.768 1.00 123.72 99 LYS A CA 1
ATOM 765 C C . LYS A 1 101 ? 5.940 78.351 82.926 1.00 122.66 99 LYS A C 1
ATOM 766 O O . LYS A 1 101 ? 5.390 78.105 81.849 1.00 122.37 99 LYS A O 1
ATOM 772 N N . TYR A 1 102 ? 6.926 77.605 83.425 1.00 120.88 100 TYR A N 1
ATOM 773 C CA . TYR A 1 102 ? 7.476 76.467 82.688 1.00 118.49 100 TYR A CA 1
ATOM 774 C C . TYR A 1 102 ? 7.391 75.130 83.414 1.00 117.78 100 TYR A C 1
ATOM 775 O O . TYR A 1 102 ? 7.363 74.077 82.771 1.00 119.72 100 TYR A O 1
ATOM 784 N N . GLY A 1 103 ? 7.346 75.170 84.743 1.00 115.51 101 GLY A N 1
ATOM 785 C CA . GLY A 1 103 ? 7.341 73.950 85.544 1.00 112.06 101 GLY A CA 1
ATOM 786 C C . GLY A 1 103 ? 8.753 73.484 85.839 1.00 108.48 101 GLY A C 1
ATOM 787 O O . GLY A 1 103 ? 9.101 72.323 85.605 1.00 107.17 101 GLY A O 1
ATOM 788 N N . GLN A 1 104 ? 9.569 74.411 86.335 1.00 105.33 102 GLN A N 1
ATOM 789 C CA . GLN A 1 104 ? 10.933 74.112 86.755 1.00 103.08 102 GLN A CA 1
ATOM 790 C C . GLN A 1 104 ? 11.114 74.509 88.215 1.00 101.34 102 GLN A C 1
ATOM 791 O O . GLN A 1 104 ? 10.615 75.550 88.637 1.00 101.68 102 GLN A O 1
ATOM 797 N N . PRO A 1 105 ? 11.823 73.676 88.996 1.00 100.89 103 PRO A N 1
ATOM 798 C CA . PRO A 1 105 ? 11.972 73.935 90.433 1.00 102.12 103 PRO A CA 1
ATOM 799 C C . PRO A 1 105 ? 12.954 75.063 90.789 1.00 103.48 103 PRO A C 1
ATOM 800 O O . PRO A 1 105 ? 13.157 75.993 90.003 1.00 103.87 103 PRO A O 1
ATOM 804 N N . ALA A 1 106 ? 13.530 74.986 91.986 1.00 104.34 104 ALA A N 1
ATOM 805 C CA . ALA A 1 106 ? 14.553 75.931 92.426 1.00 102.48 104 ALA A CA 1
ATOM 806 C C . ALA A 1 106 ? 15.914 75.549 91.854 1.00 99.34 104 ALA A C 1
ATOM 807 O O . ALA A 1 106 ? 16.280 74.370 91.826 1.00 96.88 104 ALA A O 1
ATOM 809 N N . GLY A 1 107 ? 16.649 76.556 91.394 1.00 97.68 105 GLY A N 1
ATOM 810 C CA . GLY A 1 107 ? 17.991 76.366 90.848 1.00 95.48 105 GLY A CA 1
ATOM 811 C C . GLY A 1 107 ? 18.074 75.525 89.586 1.00 91.03 105 GLY A C 1
ATOM 812 O O . GLY A 1 107 ? 18.985 74.707 89.444 1.00 94.62 105 GLY A O 1
ATOM 813 N N . ALA A 1 108 ? 17.117 75.705 88.680 1.00 84.61 106 ALA A N 1
ATOM 814 C CA . ALA A 1 108 ? 17.192 75.088 87.358 1.00 78.79 106 ALA A CA 1
ATOM 815 C C . ALA A 1 108 ? 18.177 75.888 86.513 1.00 73.00 106 ALA A C 1
ATOM 816 O O . ALA A 1 108 ? 18.199 77.120 86.600 1.00 72.09 106 ALA A O 1
ATOM 818 N N . PRO A 1 109 ? 19.015 75.196 85.719 1.00 68.36 107 PRO A N 1
ATOM 819 C CA . PRO A 1 109 ? 20.055 75.899 84.968 1.00 67.57 107 PRO A CA 1
ATOM 820 C C . PRO A 1 109 ? 19.525 76.697 83.784 1.00 68.94 107 PRO A C 1
ATOM 821 O O . PRO A 1 109 ? 18.493 76.354 83.205 1.00 63.50 107 PRO A O 1
ATOM 825 N N . ARG A 1 110 ? 20.226 77.773 83.448 1.00 69.17 108 ARG A N 1
ATOM 826 C CA . ARG A 1 110 ? 19.957 78.475 82.203 1.00 64.49 108 ARG A CA 1
ATOM 827 C C . ARG A 1 110 ? 21.223 78.620 81.369 1.00 61.09 108 ARG A C 1
ATOM 828 O O . ARG A 1 110 ? 22.291 78.936 81.891 1.00 64.51 108 ARG A O 1
ATOM 836 N N . ASN A 1 111 ? 21.085 78.347 80.076 1.00 58.58 109 ASN A N 1
ATOM 837 C CA . ASN A 1 111 ? 22.123 78.572 79.080 1.00 57.66 109 ASN A CA 1
ATOM 838 C C . ASN A 1 111 ? 22.149 80.065 78.781 1.00 57.09 109 ASN A C 1
ATOM 839 O O . ASN A 1 111 ? 21.309 80.577 78.036 1.00 57.50 109 ASN A O 1
ATOM 844 N N . ALA A 1 112 ? 23.132 80.748 79.349 1.00 60.65 110 ALA A N 1
ATOM 845 C CA . ALA A 1 112 ? 23.125 82.203 79.400 1.00 61.26 110 ALA A CA 1
ATOM 846 C C . ALA A 1 112 ? 24.293 82.841 78.668 1.00 65.47 110 ALA A C 1
ATOM 847 O O . ALA A 1 112 ? 25.254 82.175 78.256 1.00 63.96 110 ALA A O 1
ATOM 849 N N . ALA A 1 113 ? 24.182 84.151 78.496 1.00 66.43 111 ALA A N 1
ATOM 850 C CA . ALA A 1 113 ? 25.240 84.957 77.930 1.00 65.06 111 ALA A CA 1
ATOM 851 C C . ALA A 1 113 ? 25.170 86.300 78.609 1.00 66.96 111 ALA A C 1
ATOM 852 O O . ALA A 1 113 ? 24.084 86.783 78.942 1.00 69.22 111 ALA A O 1
ATOM 854 N N . ALA A 1 114 ? 26.327 86.896 78.839 1.00 67.61 112 ALA A N 1
ATOM 855 C CA . ALA A 1 114 ? 26.371 88.152 79.548 1.00 69.52 112 ALA A CA 1
ATOM 856 C C . ALA A 1 114 ? 27.270 89.129 78.833 1.00 73.42 112 ALA A C 1
ATOM 857 O O . ALA A 1 114 ? 28.189 88.724 78.116 1.00 73.04 112 ALA A O 1
ATOM 859 N N . VAL A 1 115 ? 26.977 90.414 79.029 1.00 75.84 113 VAL A N 1
ATOM 860 C CA . VAL A 1 115 ? 27.775 91.506 78.486 1.00 75.11 113 VAL A CA 1
ATOM 861 C C . VAL A 1 115 ? 28.591 92.119 79.620 1.00 77.61 113 VAL A C 1
ATOM 862 O O . VAL A 1 115 ? 28.037 92.608 80.611 1.00 76.04 113 VAL A O 1
ATOM 866 N N . LEU A 1 116 ? 29.911 92.079 79.467 1.00 80.03 114 LEU A N 1
ATOM 867 C CA . LEU A 1 116 ? 30.826 92.501 80.520 1.00 81.46 114 LEU A CA 1
ATOM 868 C C . LEU A 1 116 ? 31.332 93.914 80.265 1.00 85.95 114 LEU A C 1
ATOM 869 O O . LEU A 1 116 ? 31.998 94.179 79.253 1.00 86.84 114 LEU A O 1
ATOM 874 N N . HIS A 1 117 ? 31.007 94.814 81.191 1.00 86.36 115 HIS A N 1
ATOM 875 C CA . HIS A 1 117 ? 31.354 96.225 81.058 1.00 87.99 115 HIS A CA 1
ATOM 876 C C . HIS A 1 117 ? 31.554 96.884 82.416 1.00 88.47 115 HIS A C 1
ATOM 877 O O . HIS A 1 117 ? 30.867 96.542 83.383 1.00 89.38 115 HIS A O 1
ATOM 884 N N . ARG A 1 118 ? 32.507 97.819 82.466 1.00 89.27 116 ARG A N 1
ATOM 885 C CA . ARG A 1 118 ? 32.838 98.617 83.662 1.00 91.40 116 ARG A CA 1
ATOM 886 C C . ARG A 1 118 ? 33.278 97.780 84.864 1.00 91.35 116 ARG A C 1
ATOM 887 O O . ARG A 1 118 ? 33.045 98.161 86.016 1.00 92.12 116 ARG A O 1
ATOM 895 N N . GLY A 1 119 ? 33.906 96.638 84.585 1.00 91.54 117 GLY A N 1
ATOM 896 C CA . GLY A 1 119 ? 34.333 95.699 85.621 1.00 89.34 117 GLY A CA 1
ATOM 897 C C . GLY A 1 119 ? 33.196 94.934 86.259 1.00 89.27 117 GLY A C 1
ATOM 898 O O . GLY A 1 119 ? 33.327 94.441 87.380 1.00 92.31 117 GLY A O 1
ATOM 899 N N . ARG A 1 120 ? 32.079 94.837 85.543 1.00 88.00 118 ARG A N 1
ATOM 900 C CA . ARG A 1 120 ? 30.869 94.213 86.062 1.00 86.45 118 ARG A CA 1
ATOM 901 C C . ARG A 1 120 ? 30.117 93.460 84.978 1.00 84.45 118 ARG A C 1
ATOM 902 O O . ARG A 1 120 ? 30.428 93.566 83.790 1.00 85.73 118 ARG A O 1
ATOM 910 N N . VAL A 1 121 ? 29.113 92.705 85.404 1.00 83.09 119 VAL A N 1
ATOM 911 C CA . VAL A 1 121 ? 28.189 92.068 84.488 1.00 82.11 119 VAL A CA 1
ATOM 912 C C . VAL A 1 121 ? 27.039 93.038 84.253 1.00 83.21 119 VAL A C 1
ATOM 913 O O . VAL A 1 121 ? 26.200 93.247 85.127 1.00 82.15 119 VAL A O 1
ATOM 917 N N . ALA A 1 122 ? 27.023 93.639 83.068 1.00 86.63 120 ALA A N 1
ATOM 918 C CA . ALA A 1 122 ? 26.088 94.717 82.749 1.00 85.18 120 ALA A CA 1
ATOM 919 C C . ALA A 1 122 ? 24.704 94.220 82.338 1.00 85.23 120 ALA A C 1
ATOM 920 O O . ALA A 1 122 ? 23.696 94.818 82.712 1.00 86.59 120 ALA A O 1
ATOM 922 N N . LEU A 1 123 ? 24.659 93.133 81.568 1.00 84.00 121 LEU A N 1
ATOM 923 C CA . LEU A 1 123 ? 23.397 92.556 81.098 1.00 79.86 121 LEU A CA 1
ATOM 924 C C . LEU A 1 123 ? 23.469 91.038 81.102 1.00 77.34 121 LEU A C 1
ATOM 925 O O . LEU A 1 123 ? 24.504 90.466 80.775 1.00 76.30 121 LEU A O 1
ATOM 930 N N . THR A 1 124 ? 22.359 90.400 81.457 1.00 74.02 122 THR A N 1
ATOM 931 C CA . THR A 1 124 ? 22.269 88.950 81.472 1.00 73.16 122 THR A CA 1
ATOM 932 C C . THR A 1 124 ? 20.959 88.489 80.851 1.00 71.08 122 THR A C 1
ATOM 933 O O . THR A 1 124 ? 19.873 88.780 81.354 1.00 75.43 122 THR A O 1
ATOM 937 N N . PHE A 1 125 ? 21.075 87.779 79.741 1.00 65.19 123 PHE A N 1
ATOM 938 C CA . PHE A 1 125 ? 19.937 87.106 79.156 1.00 62.82 123 PHE A CA 1
ATOM 939 C C . PHE A 1 125 ? 20.247 85.614 79.022 1.00 64.70 123 PHE A C 1
ATOM 940 O O . PHE A 1 125 ? 21.383 85.196 79.239 1.00 68.44 123 PHE A O 1
ATOM 948 N N . ALA A 1 126 ? 19.241 84.827 78.650 1.00 61.58 124 ALA A N 1
ATOM 949 C CA . ALA A 1 126 ? 19.399 83.389 78.521 1.00 59.31 124 ALA A CA 1
ATOM 950 C C . ALA A 1 126 ? 18.639 82.877 77.308 1.00 61.75 124 ALA A C 1
ATOM 951 O O . ALA A 1 126 ? 17.619 83.440 76.930 1.00 61.26 124 ALA A O 1
ATOM 953 N N . LYS A 1 127 ? 19.152 81.806 76.703 1.00 64.95 125 LYS A N 1
ATOM 954 C CA . LYS A 1 127 ? 18.530 81.160 75.550 1.00 61.18 125 LYS A CA 1
ATOM 955 C C . LYS A 1 127 ? 17.021 81.005 75.757 1.00 64.50 125 LYS A C 1
ATOM 956 O O . LYS A 1 127 ? 16.581 80.534 76.804 1.00 63.13 125 LYS A O 1
ATOM 962 N N . HIS A 1 128 ? 16.243 81.445 74.767 1.00 66.92 126 HIS A N 1
ATOM 963 C CA . HIS A 1 128 ? 14.788 81.448 74.857 1.00 60.57 126 HIS A CA 1
ATOM 964 C C . HIS A 1 128 ? 14.171 80.191 74.275 1.00 63.41 126 HIS A C 1
ATOM 965 O O . HIS A 1 128 ? 13.311 79.581 74.901 1.00 69.54 126 HIS A O 1
ATOM 972 N N . HIS A 1 129 ? 14.597 79.809 73.076 1.00 63.17 127 HIS A N 1
ATOM 973 C CA . HIS A 1 129 ? 14.040 78.629 72.430 1.00 65.94 127 HIS A CA 1
ATOM 974 C C . HIS A 1 129 ? 14.899 77.399 72.719 1.00 66.75 127 HIS A C 1
ATOM 975 O O . HIS A 1 129 ? 16.085 77.373 72.394 1.00 66.73 127 HIS A O 1
ATOM 982 N N . LEU A 1 130 ? 14.291 76.398 73.350 1.00 73.09 128 LEU A N 1
ATOM 983 C CA . LEU A 1 130 ? 14.963 75.138 73.684 1.00 79.02 128 LEU A CA 1
ATOM 984 C C . LEU A 1 130 ? 14.169 73.995 73.037 1.00 85.78 128 LEU A C 1
ATOM 985 O O . LEU A 1 130 ? 13.163 73.543 73.590 1.00 87.98 128 LEU A O 1
ATOM 990 N N . PRO A 1 131 ? 14.607 73.537 71.850 1.00 91.12 129 PRO A N 1
ATOM 991 C CA . PRO A 1 131 ? 13.818 72.617 71.027 1.00 94.99 129 PRO A CA 1
ATOM 992 C C . PRO A 1 131 ? 13.651 71.212 71.594 1.00 96.08 129 PRO A C 1
ATOM 993 O O . PRO A 1 131 ? 14.453 70.761 72.418 1.00 96.40 129 PRO A O 1
ATOM 997 N N . ASN A 1 132 ? 12.592 70.551 71.139 1.00 96.31 130 ASN A N 1
ATOM 998 C CA . ASN A 1 132 ? 12.298 69.175 71.485 1.00 99.10 130 ASN A CA 1
ATOM 999 C C . ASN A 1 132 ? 13.300 68.240 70.812 1.00 100.35 130 ASN A C 1
ATOM 1000 O O . ASN A 1 132 ? 13.850 67.341 71.447 1.00 102.24 130 ASN A O 1
ATOM 1005 N N . TYR A 1 133 ? 13.534 68.485 69.526 1.00 102.71 131 TYR A N 1
ATOM 1006 C CA . TYR A 1 133 ? 14.504 67.757 68.703 1.00 107.08 131 TYR A CA 1
ATOM 1007 C C . TYR A 1 133 ? 15.945 68.251 68.941 1.00 109.69 131 TYR A C 1
ATOM 1008 O O . TYR A 1 133 ? 16.182 69.142 69.764 1.00 110.72 131 TYR A O 1
ATOM 1017 N N . GLY A 1 134 ? 16.899 67.671 68.215 1.00 111.03 132 GLY A N 1
ATOM 1018 C CA . GLY A 1 134 ? 18.318 67.997 68.383 1.00 112.43 132 GLY A CA 1
ATOM 1019 C C . GLY A 1 134 ? 19.050 66.955 69.213 1.00 113.70 132 GLY A C 1
ATOM 1020 O O . GLY A 1 134 ? 18.541 65.849 69.424 1.00 114.15 132 GLY A O 1
ATOM 1021 N N . VAL A 1 135 ? 20.245 67.307 69.685 1.00 113.45 133 VAL A N 1
ATOM 1022 C CA . VAL A 1 135 ? 21.053 66.400 70.515 1.00 112.27 133 VAL A CA 1
ATOM 1023 C C . VAL A 1 135 ? 21.046 66.771 72.003 1.00 110.42 133 VAL A C 1
ATOM 1024 O O . VAL A 1 135 ? 21.085 65.893 72.872 1.00 110.50 133 VAL A O 1
ATOM 1028 N N . PHE A 1 136 ? 20.986 68.071 72.284 1.00 107.11 134 PHE A N 1
ATOM 1029 C CA . PHE A 1 136 ? 21.068 68.574 73.651 1.00 104.65 134 PHE A CA 1
ATOM 1030 C C . PHE A 1 136 ? 19.690 68.588 74.299 1.00 104.27 134 PHE A C 1
ATOM 1031 O O . PHE A 1 136 ? 18.748 69.182 73.766 1.00 105.53 134 PHE A O 1
ATOM 1039 N N . ASP A 1 137 ? 19.584 67.923 75.449 1.00 101.44 135 ASP A N 1
ATOM 1040 C CA . ASP A 1 137 ? 18.332 67.845 76.210 1.00 96.54 135 ASP A CA 1
ATOM 1041 C C . ASP A 1 137 ? 18.205 69.008 77.195 1.00 89.82 135 ASP A C 1
ATOM 1042 O O . ASP A 1 137 ? 17.986 68.822 78.395 1.00 87.63 135 ASP A O 1
ATOM 1047 N N . GLU A 1 138 ? 18.341 70.217 76.662 1.00 84.70 136 GLU A N 1
ATOM 1048 C CA . GLU A 1 138 ? 18.199 71.429 77.445 1.00 81.88 136 GLU A CA 1
ATOM 1049 C C . GLU A 1 138 ? 16.734 71.664 77.774 1.00 81.85 136 GLU A C 1
ATOM 1050 O O . GLU A 1 138 ? 16.415 72.351 78.739 1.00 80.44 136 GLU A O 1
ATOM 1056 N N . PHE A 1 139 ? 15.851 71.072 76.972 1.00 84.32 137 PHE A N 1
ATOM 1057 C CA . PHE A 1 139 ? 14.411 71.183 77.175 1.00 86.81 137 PHE A CA 1
ATOM 1058 C C . PHE A 1 139 ? 13.956 70.647 78.537 1.00 82.70 137 PHE A C 1
ATOM 1059 O O . PHE A 1 139 ? 13.170 71.307 79.225 1.00 77.98 137 PHE A O 1
ATOM 1067 N N . ARG A 1 140 ? 14.476 69.479 78.921 1.00 80.51 138 ARG A N 1
ATOM 1068 C CA . ARG A 1 140 ? 14.137 68.838 80.197 1.00 78.98 138 ARG A CA 1
ATOM 1069 C C . ARG A 1 140 ? 14.438 69.714 81.400 1.00 75.80 138 ARG A C 1
ATOM 1070 O O . ARG A 1 140 ? 13.599 69.884 82.281 1.00 79.39 138 ARG A O 1
ATOM 1078 N N . TYR A 1 141 ? 15.631 70.290 81.419 1.00 73.16 139 TYR A N 1
ATOM 1079 C CA . TYR A 1 141 ? 16.151 70.856 82.646 1.00 67.85 139 TYR A CA 1
ATOM 1080 C C . TYR A 1 141 ? 16.300 72.359 82.674 1.00 65.22 139 TYR A C 1
ATOM 1081 O O . TYR A 1 141 ? 16.437 72.930 83.754 1.00 60.58 139 TYR A O 1
ATOM 1090 N N . PHE A 1 142 ? 16.278 73.013 81.517 1.00 63.47 140 PHE A N 1
ATOM 1091 C CA . PHE A 1 142 ? 16.671 74.425 81.493 1.00 67.39 140 PHE A CA 1
ATOM 1092 C C . PHE A 1 142 ? 15.511 75.424 81.616 1.00 67.42 140 PHE A C 1
ATOM 1093 O O . PHE A 1 142 ? 14.460 75.258 81.008 1.00 69.63 140 PHE A O 1
ATOM 1101 N N . VAL A 1 143 ? 15.716 76.455 82.425 1.00 71.22 141 VAL A N 1
ATOM 1102 C CA . VAL A 1 143 ? 14.806 77.603 82.476 1.00 73.52 141 VAL A CA 1
ATOM 1103 C C . VAL A 1 143 ? 15.148 78.525 81.304 1.00 68.86 141 VAL A C 1
ATOM 1104 O O . VAL A 1 143 ? 16.295 78.948 81.168 1.00 72.58 141 VAL A O 1
ATOM 1108 N N . PRO A 1 144 ? 14.161 78.825 80.443 1.00 66.33 142 PRO A N 1
ATOM 1109 C CA . PRO A 1 144 ? 14.418 79.700 79.309 1.00 65.91 142 PRO A CA 1
ATOM 1110 C C . PRO A 1 144 ? 14.497 81.157 79.738 1.00 66.74 142 PRO A C 1
ATOM 1111 O O . PRO A 1 144 ? 14.020 81.513 80.810 1.00 72.22 142 PRO A O 1
ATOM 1115 N N . GLY A 1 145 ? 15.128 81.986 78.920 1.00 70.96 143 GLY A N 1
ATOM 1116 C CA . GLY A 1 145 ? 15.087 83.431 79.128 1.00 72.29 143 GLY A CA 1
ATOM 1117 C C . GLY A 1 145 ? 13.859 83.974 78.427 1.00 74.17 143 GLY A C 1
ATOM 1118 O O . GLY A 1 145 ? 13.563 83.602 77.290 1.00 73.60 143 GLY A O 1
ATOM 1119 N N . ASP A 1 146 ? 13.114 84.827 79.112 1.00 77.48 144 ASP A N 1
ATOM 1120 C CA . ASP A 1 146 ? 11.961 85.468 78.496 1.00 78.22 144 ASP A CA 1
ATOM 1121 C C . ASP A 1 146 ? 12.234 86.955 78.441 1.00 77.64 144 ASP A C 1
ATOM 1122 O O . ASP A 1 146 ? 11.627 87.751 79.140 1.00 86.61 144 ASP A O 1
ATOM 1127 N N . THR A 1 147 ? 13.178 87.301 77.580 1.00 78.98 145 THR A N 1
ATOM 1128 C CA . THR A 1 147 ? 13.813 88.602 77.566 1.00 77.41 145 THR A CA 1
ATOM 1129 C C . THR A 1 147 ? 14.270 88.866 76.132 1.00 79.76 145 THR A C 1
ATOM 1130 O O . THR A 1 147 ? 14.697 87.945 75.439 1.00 83.17 145 THR A O 1
ATOM 1134 N N . MET A 1 148 ? 14.119 90.107 75.674 1.00 81.65 146 MET A N 1
ATOM 1135 C CA . MET A 1 148 ? 14.669 90.533 74.390 1.00 79.03 146 MET A CA 1
ATOM 1136 C C . MET A 1 148 ? 15.794 91.526 74.674 1.00 78.68 146 MET A C 1
ATOM 1137 O O . MET A 1 148 ? 15.543 92.724 74.820 1.00 81.62 146 MET A O 1
ATOM 1142 N N . PRO A 1 149 ? 17.040 91.019 74.773 1.00 77.14 147 PRO A N 1
ATOM 1143 C CA . PRO A 1 149 ? 18.206 91.824 75.135 1.00 76.74 147 PRO A CA 1
ATOM 1144 C C . PRO A 1 149 ? 18.643 92.783 74.024 1.00 78.09 147 PRO A C 1
ATOM 1145 O O . PRO A 1 149 ? 18.903 92.361 72.888 1.00 78.45 147 PRO A O 1
ATOM 1149 N N . ILE A 1 150 ? 18.699 94.069 74.352 1.00 78.12 148 ILE A N 1
ATOM 1150 C CA . ILE A 1 150 ? 19.167 95.078 73.406 1.00 80.88 148 ILE A CA 1
ATOM 1151 C C . ILE A 1 150 ? 20.232 95.951 74.053 1.00 81.88 148 ILE A C 1
ATOM 1152 O O . ILE A 1 150 ? 20.104 96.345 75.212 1.00 82.56 148 ILE A O 1
ATOM 1157 N N . VAL A 1 151 ? 21.293 96.217 73.294 1.00 84.99 149 VAL A N 1
ATOM 1158 C CA . VAL A 1 151 ? 22.391 97.057 73.735 1.00 89.92 149 VAL A CA 1
ATOM 1159 C C . VAL A 1 151 ? 22.545 98.288 72.833 1.00 94.33 149 VAL A C 1
ATOM 1160 O O . VAL A 1 151 ? 22.879 98.168 71.646 1.00 95.73 149 VAL A O 1
ATOM 1164 N N . ARG A 1 152 ? 22.274 99.464 73.401 1.00 95.95 150 ARG A N 1
ATOM 1165 C CA . ARG A 1 152 ? 22.623 100.731 72.765 1.00 96.25 150 ARG A CA 1
ATOM 1166 C C . ARG A 1 152 ? 24.128 100.899 72.866 1.00 95.21 150 ARG A C 1
ATOM 1167 O O . ARG A 1 152 ? 24.666 101.141 73.948 1.00 95.24 150 ARG A O 1
ATOM 1175 N N . LEU A 1 153 ? 24.806 100.736 71.740 1.00 92.98 151 LEU A N 1
ATOM 1176 C CA . LEU A 1 153 ? 26.229 100.990 71.668 1.00 92.20 151 LEU A CA 1
ATOM 1177 C C . LEU A 1 153 ? 26.478 101.883 70.472 1.00 94.09 151 LEU A C 1
ATOM 1178 O O . LEU A 1 153 ? 26.217 101.492 69.329 1.00 96.17 151 LEU A O 1
ATOM 1183 N N . HIS A 1 154 ? 26.952 103.092 70.763 1.00 94.16 152 HIS A N 1
ATOM 1184 C CA . HIS A 1 154 ? 27.354 104.089 69.764 1.00 94.46 152 HIS A CA 1
ATOM 1185 C C . HIS A 1 154 ? 26.194 104.517 68.846 1.00 94.59 152 HIS A C 1
ATOM 1186 O O . HIS A 1 154 ? 26.386 104.788 67.659 1.00 93.77 152 HIS A O 1
ATOM 1193 N N . GLY A 1 155 ? 24.991 104.567 69.419 1.00 95.35 153 GLY A N 1
ATOM 1194 C CA . GLY A 1 155 ? 23.787 104.989 68.701 1.00 96.47 153 GLY A CA 1
ATOM 1195 C C . GLY A 1 155 ? 23.044 103.858 68.012 1.00 97.36 153 GLY A C 1
ATOM 1196 O O . GLY A 1 155 ? 21.999 104.080 67.391 1.00 98.14 153 GLY A O 1
ATOM 1197 N N . VAL A 1 156 ? 23.587 102.647 68.128 1.00 96.68 154 VAL A N 1
ATOM 1198 C CA . VAL A 1 156 ? 23.058 101.470 67.440 1.00 92.77 154 VAL A CA 1
ATOM 1199 C C . VAL A 1 156 ? 22.427 100.502 68.442 1.00 92.21 154 VAL A C 1
ATOM 1200 O O . VAL A 1 156 ? 23.049 100.142 69.443 1.00 95.22 154 VAL A O 1
ATOM 1204 N N . ASP A 1 157 ? 21.188 100.102 68.175 1.00 88.58 155 ASP A N 1
ATOM 1205 C CA . ASP A 1 157 ? 20.559 99.011 68.902 1.00 88.67 155 ASP A CA 1
ATOM 1206 C C . ASP A 1 157 ? 21.105 97.678 68.388 1.00 86.83 155 ASP A C 1
ATOM 1207 O O . ASP A 1 157 ? 20.986 97.361 67.199 1.00 85.06 155 ASP A O 1
ATOM 1212 N N . ILE A 1 158 ? 21.726 96.917 69.287 1.00 83.29 156 ILE A N 1
ATOM 1213 C CA . ILE A 1 158 ? 22.254 95.600 68.954 1.00 77.51 156 ILE A CA 1
ATOM 1214 C C . ILE A 1 158 ? 21.467 94.530 69.695 1.00 74.38 156 ILE A C 1
ATOM 1215 O O . ILE A 1 158 ? 21.417 94.518 70.923 1.00 70.70 156 ILE A O 1
ATOM 1220 N N . ALA A 1 159 ? 20.845 93.643 68.926 1.00 73.77 157 ALA A N 1
ATOM 1221 C CA . ALA A 1 159 ? 20.047 92.552 69.469 1.00 75.14 157 ALA A CA 1
ATOM 1222 C C . ALA A 1 159 ? 20.896 91.304 69.668 1.00 74.97 157 ALA A C 1
ATOM 1223 O O . ALA A 1 159 ? 21.778 91.009 68.857 1.00 76.14 157 ALA A O 1
ATOM 1225 N N . LEU A 1 160 ? 20.618 90.570 70.742 1.00 73.26 158 LEU A N 1
ATOM 1226 C CA . LEU A 1 160 ? 21.400 89.381 71.082 1.00 71.38 158 LEU A CA 1
ATOM 1227 C C . LEU A 1 160 ? 20.545 88.113 71.142 1.00 71.00 158 LEU A C 1
ATOM 1228 O O . LEU A 1 160 ? 19.398 88.149 71.571 1.00 72.00 158 LEU A O 1
ATOM 1233 N N . ALA A 1 161 ? 21.110 86.997 70.693 1.00 68.81 159 ALA A N 1
ATOM 1234 C CA . ALA A 1 161 ? 20.432 85.704 70.742 1.00 65.76 159 ALA A CA 1
ATOM 1235 C C . ALA A 1 161 ? 21.449 84.572 70.927 1.00 65.28 159 ALA A C 1
ATOM 1236 O O . ALA A 1 161 ? 22.652 84.792 70.774 1.00 64.14 159 ALA A O 1
ATOM 1238 N N . ILE A 1 162 ? 20.961 83.376 71.272 1.00 61.28 160 ILE A N 1
ATOM 1239 C CA . ILE A 1 162 ? 21.810 82.186 71.430 1.00 57.93 160 ILE A CA 1
ATOM 1240 C C . ILE A 1 162 ? 21.259 81.030 70.598 1.00 56.53 160 ILE A C 1
ATOM 1241 O O . ILE A 1 162 ? 20.121 80.600 70.799 1.00 57.96 160 ILE A O 1
ATOM 1246 N N . CYS A 1 163 ? 22.078 80.554 69.666 1.00 52.88 161 CYS A N 1
ATOM 1247 C CA . CYS A 1 163 ? 21.796 79.392 68.814 1.00 59.57 161 CYS A CA 1
ATOM 1248 C C . CYS A 1 163 ? 20.340 79.203 68.408 1.00 62.03 161 CYS A C 1
ATOM 1249 O O . CYS A 1 163 ? 19.815 79.923 67.551 1.00 63.63 161 CYS A O 1
ATOM 1252 N N . GLU A 1 164 ? 19.699 78.242 69.070 1.00 62.87 162 GLU A N 1
ATOM 1253 C CA . GLU A 1 164 ? 18.383 77.739 68.705 1.00 59.72 162 GLU A CA 1
ATOM 1254 C C . GLU A 1 164 ? 17.263 78.772 68.754 1.00 63.27 162 GLU A C 1
ATOM 1255 O O . GLU A 1 164 ? 16.164 78.506 68.267 1.00 65.04 162 GLU A O 1
ATOM 1261 N N . ASP A 1 165 ? 17.549 79.936 69.341 1.00 62.46 163 ASP A N 1
ATOM 1262 C CA . ASP A 1 165 ? 16.699 81.116 69.213 1.00 65.22 163 ASP A CA 1
ATOM 1263 C C . ASP A 1 165 ? 16.352 81.342 67.739 1.00 63.34 163 ASP A C 1
ATOM 1264 O O . ASP A 1 165 ? 15.197 81.571 67.395 1.00 67.16 163 ASP A O 1
ATOM 1269 N N . LEU A 1 166 ? 17.353 81.221 66.871 1.00 64.94 164 LEU A N 1
ATOM 1270 C CA . LEU A 1 166 ? 17.169 81.420 65.432 1.00 65.42 164 LEU A CA 1
ATOM 1271 C C . LEU A 1 166 ? 16.486 80.248 64.703 1.00 69.14 164 LEU A C 1
ATOM 1272 O O . LEU A 1 166 ? 16.175 80.360 63.517 1.00 72.08 164 LEU A O 1
ATOM 1277 N N . TRP A 1 167 ? 16.260 79.133 65.398 1.00 69.63 165 TRP A N 1
ATOM 1278 C CA . TRP A 1 167 ? 15.535 77.999 64.813 1.00 73.97 165 TRP A CA 1
ATOM 1279 C C . TRP A 1 167 ? 14.031 78.223 64.912 1.00 76.34 165 TRP A C 1
ATOM 1280 O O . TRP A 1 167 ? 13.263 77.690 64.114 1.00 78.06 165 TRP A O 1
ATOM 1291 N N . GLN A 1 168 ? 13.621 79.013 65.900 1.00 82.57 166 GLN A N 1
ATOM 1292 C CA . GLN A 1 168 ? 12.206 79.260 66.175 1.00 89.69 166 GLN A CA 1
ATOM 1293 C C . GLN A 1 168 ? 11.586 80.264 65.212 1.00 94.36 166 GLN A C 1
ATOM 1294 O O . GLN A 1 168 ? 12.077 81.387 65.064 1.00 97.78 166 GLN A O 1
ATOM 1300 N N . ASP A 1 169 ? 10.499 79.847 64.569 1.00 96.88 167 ASP A N 1
ATOM 1301 C CA . ASP A 1 169 ? 9.671 80.751 63.788 1.00 99.08 167 ASP A CA 1
ATOM 1302 C C . ASP A 1 169 ? 8.756 81.495 64.755 1.00 98.58 167 ASP A C 1
ATOM 1303 O O . ASP A 1 169 ? 7.761 80.944 65.232 1.00 99.91 167 ASP A O 1
ATOM 1308 N N . GLY A 1 170 ? 9.121 82.735 65.068 1.00 97.17 168 GLY A N 1
ATOM 1309 C CA . GLY A 1 170 ? 8.308 83.588 65.930 1.00 96.15 168 GLY A CA 1
ATOM 1310 C C . GLY A 1 170 ? 8.986 84.051 67.208 1.00 96.57 168 GLY A C 1
ATOM 1311 O O . GLY A 1 170 ? 8.344 84.677 68.057 1.00 100.19 168 GLY A O 1
ATOM 1312 N N . GLY A 1 171 ? 10.281 83.766 67.339 1.00 91.50 169 GLY A N 1
ATOM 1313 C CA . GLY A 1 171 ? 11.008 84.034 68.579 1.00 87.05 169 GLY A CA 1
ATOM 1314 C C . GLY A 1 171 ? 11.714 85.372 68.642 1.00 83.86 169 GLY A C 1
ATOM 1315 O O . GLY A 1 171 ? 11.114 86.411 68.363 1.00 82.84 169 GLY A O 1
ATOM 1316 N N . ARG A 1 172 ? 12.995 85.338 69.009 1.00 80.71 170 ARG A N 1
ATOM 1317 C CA . ARG A 1 172 ? 13.806 86.554 69.181 1.00 76.61 170 ARG A CA 1
ATOM 1318 C C . ARG A 1 172 ? 14.148 87.304 67.885 1.00 72.68 170 ARG A C 1
ATOM 1319 O O . ARG A 1 172 ? 14.484 88.489 67.935 1.00 69.80 170 ARG A O 1
ATOM 1327 N N . VAL A 1 173 ? 14.071 86.618 66.745 1.00 71.02 171 VAL A N 1
ATOM 1328 C CA . VAL A 1 173 ? 14.331 87.241 65.435 1.00 76.86 171 VAL A CA 1
ATOM 1329 C C . VAL A 1 173 ? 13.275 88.309 65.033 1.00 79.69 171 VAL A C 1
ATOM 1330 O O . VAL A 1 173 ? 13.655 89.453 64.747 1.00 76.87 171 VAL A O 1
ATOM 1334 N N . PRO A 1 174 ? 11.962 87.951 65.025 1.00 80.83 172 PRO A N 1
ATOM 1335 C CA . PRO A 1 174 ? 10.989 89.026 64.815 1.00 82.18 172 PRO A CA 1
ATOM 1336 C C . PRO A 1 174 ? 10.858 89.967 66.015 1.00 86.25 172 PRO A C 1
ATOM 1337 O O . PRO A 1 174 ? 10.460 91.122 65.848 1.00 90.28 172 PRO A O 1
ATOM 1341 N N . ALA A 1 175 ? 11.198 89.483 67.208 1.00 86.59 173 ALA A N 1
ATOM 1342 C CA . ALA A 1 175 ? 11.192 90.322 68.402 1.00 85.47 173 ALA A CA 1
ATOM 1343 C C . ALA A 1 175 ? 12.245 91.422 68.325 1.00 84.70 173 ALA A C 1
ATOM 1344 O O . ALA A 1 175 ? 12.031 92.524 68.827 1.00 84.73 173 ALA A O 1
ATOM 1346 N N . ALA A 1 176 ? 13.368 91.114 67.675 1.00 86.31 174 ALA A N 1
ATOM 1347 C CA . ALA A 1 176 ? 14.427 92.084 67.407 1.00 88.31 174 ALA A CA 1
ATOM 1348 C C . ALA A 1 176 ? 13.942 93.194 66.489 1.00 89.99 174 ALA A C 1
ATOM 1349 O O . ALA A 1 176 ? 14.330 94.353 66.655 1.00 90.86 174 ALA A O 1
ATOM 1351 N N . ARG A 1 177 ? 13.093 92.819 65.529 1.00 90.93 175 ARG A N 1
ATOM 1352 C CA . ARG A 1 177 ? 12.547 93.735 64.530 1.00 89.31 175 ARG A CA 1
ATOM 1353 C C . ARG A 1 177 ? 11.677 94.808 65.178 1.00 87.63 175 ARG A C 1
ATOM 1354 O O . ARG A 1 177 ? 11.885 96.000 64.941 1.00 86.97 175 ARG A O 1
ATOM 1362 N N . SER A 1 178 ? 10.740 94.377 66.025 1.00 85.39 176 SER A N 1
ATOM 1363 C CA . SER A 1 178 ? 9.802 95.284 66.697 1.00 87.02 176 SER A CA 1
ATOM 1364 C C . SER A 1 178 ? 10.471 96.127 67.777 1.00 89.78 176 SER A C 1
ATOM 1365 O O . SER A 1 178 ? 9.934 97.154 68.197 1.00 92.78 176 SER A O 1
ATOM 1368 N N . ALA A 1 179 ? 11.641 95.683 68.225 1.00 89.73 177 ALA A N 1
ATOM 1369 C CA . ALA A 1 179 ? 12.452 96.443 69.158 1.00 87.95 177 ALA A CA 1
ATOM 1370 C C . ALA A 1 179 ? 13.361 97.419 68.413 1.00 88.28 177 ALA A C 1
ATOM 1371 O O . ALA A 1 179 ? 14.016 98.263 69.028 1.00 89.90 177 ALA A O 1
ATOM 1373 N N . GLY A 1 180 ? 13.407 97.283 67.089 1.00 87.36 178 GLY A N 1
ATOM 1374 C CA . GLY A 1 180 ? 14.174 98.182 66.234 1.00 89.09 178 GLY A CA 1
ATOM 1375 C C . GLY A 1 180 ? 15.668 97.938 66.257 1.00 90.58 178 GLY A C 1
ATOM 1376 O O . GLY A 1 180 ? 16.454 98.866 66.472 1.00 93.46 178 GLY A O 1
ATOM 1377 N N . ALA A 1 181 ? 16.061 96.687 66.028 1.00 90.15 179 ALA A N 1
ATOM 1378 C CA . ALA A 1 181 ? 17.473 96.313 65.991 1.00 88.03 179 ALA A CA 1
ATOM 1379 C C . ALA A 1 181 ? 18.141 96.765 64.696 1.00 86.48 179 ALA A C 1
ATOM 1380 O O . ALA A 1 181 ? 17.504 96.806 63.643 1.00 88.86 179 ALA A O 1
ATOM 1382 N N . GLY A 1 182 ? 19.424 97.104 64.789 1.00 83.96 180 GLY A N 1
ATOM 1383 C CA . GLY A 1 182 ? 20.231 97.448 63.620 1.00 81.76 180 GLY A CA 1
ATOM 1384 C C . GLY A 1 182 ? 21.297 96.404 63.344 1.00 80.89 180 GLY A C 1
ATOM 1385 O O . GLY A 1 182 ? 21.805 96.299 62.225 1.00 80.23 180 GLY A O 1
ATOM 1386 N N . LEU A 1 183 ? 21.644 95.649 64.382 1.00 82.67 181 LEU A N 1
ATOM 1387 C CA . LEU A 1 183 ? 22.566 94.527 64.278 1.00 83.16 181 LEU A CA 1
ATOM 1388 C C . LEU A 1 183 ? 22.081 93.386 65.152 1.00 82.60 181 LEU A C 1
ATOM 1389 O O . LEU A 1 183 ? 21.782 93.583 66.326 1.00 84.81 181 LEU A O 1
ATOM 1394 N N . LEU A 1 184 ? 22.009 92.193 64.572 1.00 80.01 182 LEU A N 1
ATOM 1395 C CA . LEU A 1 184 ? 21.668 91.003 65.336 1.00 75.70 182 LEU A CA 1
ATOM 1396 C C . LEU A 1 184 ? 22.924 90.170 65.587 1.00 76.05 182 LEU A C 1
ATOM 1397 O O . LEU A 1 184 ? 23.542 89.664 64.647 1.00 75.88 182 LEU A O 1
ATOM 1402 N N . LEU A 1 185 ? 23.304 90.050 66.857 1.00 72.49 183 LEU A N 1
ATOM 1403 C CA . LEU A 1 185 ? 24.475 89.268 67.240 1.00 71.44 183 LEU A CA 1
ATOM 1404 C C . LEU A 1 185 ? 24.096 87.949 67.936 1.00 70.01 183 LEU A C 1
ATOM 1405 O O . LEU A 1 185 ? 23.611 87.946 69.060 1.00 72.63 183 LEU A O 1
ATOM 1410 N N . SER A 1 186 ? 24.335 86.835 67.252 1.00 66.09 184 SER A N 1
ATOM 1411 C CA . SER A 1 186 ? 23.936 85.518 67.742 1.00 67.66 184 SER A CA 1
ATOM 1412 C C . SER A 1 186 ? 25.152 84.659 68.081 1.00 64.68 184 SER A C 1
ATOM 1413 O O . SER A 1 186 ? 26.014 84.455 67.237 1.00 62.63 184 SER A O 1
ATOM 1416 N N . VAL A 1 187 ? 25.213 84.157 69.315 1.00 63.08 185 VAL A N 1
ATOM 1417 C CA . VAL A 1 187 ? 26.334 83.314 69.751 1.00 59.98 185 VAL A CA 1
ATOM 1418 C C . VAL A 1 187 ? 25.956 81.825 69.818 1.00 61.90 185 VAL A C 1
ATOM 1419 O O . VAL A 1 187 ? 24.885 81.464 70.304 1.00 61.02 185 VAL A O 1
ATOM 1423 N N . ASN A 1 188 ? 26.836 80.971 69.296 1.00 58.40 186 ASN A N 1
ATOM 1424 C CA . ASN A 1 188 ? 26.455 79.600 68.956 1.00 54.88 186 ASN A CA 1
ATOM 1425 C C . ASN A 1 188 ? 27.458 78.527 69.329 1.00 55.17 186 ASN A C 1
ATOM 1426 O O . ASN A 1 188 ? 28.663 78.760 69.366 1.00 59.18 186 ASN A O 1
ATOM 1431 N N . ALA A 1 189 ? 26.934 77.345 69.617 1.00 58.62 187 ALA A N 1
ATOM 1432 C CA . ALA A 1 189 ? 27.733 76.131 69.697 1.00 56.89 187 ALA A CA 1
ATOM 1433 C C . ALA A 1 189 ? 27.000 75.102 68.859 1.00 57.16 187 ALA A C 1
ATOM 1434 O O . ALA A 1 189 ? 26.089 74.421 69.329 1.00 56.67 187 ALA A O 1
ATOM 1436 N N . SER A 1 190 ? 27.392 75.011 67.597 1.00 59.92 188 SER A N 1
ATOM 1437 C CA . SER A 1 190 ? 26.641 74.237 66.626 1.00 62.69 188 SER A CA 1
ATOM 1438 C C . SER A 1 190 ? 27.414 72.999 66.139 1.00 55.82 188 SER A C 1
ATOM 1439 O O . SER A 1 190 ? 28.386 73.131 65.406 1.00 53.75 188 SER A O 1
ATOM 1442 N N . PRO A 1 191 ? 26.982 71.791 66.556 1.00 57.25 189 PRO A N 1
ATOM 1443 C CA . PRO A 1 191 ? 27.718 70.559 66.227 1.00 51.19 189 PRO A CA 1
ATOM 1444 C C . PRO A 1 191 ? 27.740 70.315 64.732 1.00 48.69 189 PRO A C 1
ATOM 1445 O O . PRO A 1 191 ? 26.747 70.567 64.051 1.00 51.01 189 PRO A O 1
ATOM 1449 N N . TYR A 1 192 ? 28.880 69.867 64.222 1.00 45.31 190 TYR A N 1
ATOM 1450 C CA . TYR A 1 192 ? 29.025 69.609 62.796 1.00 48.21 190 TYR A CA 1
ATOM 1451 C C . TYR A 1 192 ? 28.113 68.497 62.324 1.00 50.38 190 TYR A C 1
ATOM 1452 O O . TYR A 1 192 ? 27.806 67.578 63.071 1.00 57.44 190 TYR A O 1
ATOM 1461 N N . GLU A 1 193 ? 27.670 68.611 61.080 1.00 58.32 191 GLU A N 1
ATOM 1462 C CA . GLU A 1 193 ? 26.760 67.676 60.461 1.00 61.21 191 GLU A CA 1
ATOM 1463 C C . GLU A 1 193 ? 27.033 67.741 58.970 1.00 61.99 191 GLU A C 1
ATOM 1464 O O . GLU A 1 193 ? 26.791 68.784 58.346 1.00 63.87 191 GLU A O 1
ATOM 1470 N N . ARG A 1 194 ? 27.563 66.647 58.412 1.00 63.51 192 ARG A N 1
ATOM 1471 C CA . ARG A 1 194 ? 27.804 66.540 56.966 1.00 68.14 192 ARG A CA 1
ATOM 1472 C C . ARG A 1 194 ? 26.485 66.658 56.207 1.00 69.59 192 ARG A C 1
ATOM 1473 O O . ARG A 1 194 ? 25.512 65.979 56.525 1.00 71.20 192 ARG A O 1
ATOM 1481 N N . ASP A 1 195 ? 26.472 67.556 55.227 1.00 73.24 193 ASP A N 1
ATOM 1482 C CA . ASP A 1 195 ? 25.301 67.869 54.428 1.00 73.15 193 ASP A CA 1
ATOM 1483 C C . ASP A 1 195 ? 25.835 68.601 53.210 1.00 74.84 193 ASP A C 1
ATOM 1484 O O . ASP A 1 195 ? 26.678 69.495 53.348 1.00 76.53 193 ASP A O 1
ATOM 1489 N N . LYS A 1 196 ? 25.353 68.227 52.024 1.00 74.25 194 LYS A N 1
ATOM 1490 C CA . LYS A 1 196 ? 25.796 68.888 50.793 1.00 74.31 194 LYS A CA 1
ATOM 1491 C C . LYS A 1 196 ? 25.210 70.289 50.646 1.00 70.74 194 LYS A C 1
ATOM 1492 O O . LYS A 1 196 ? 25.811 71.140 50.006 1.00 73.37 194 LYS A O 1
ATOM 1498 N N . ASP A 1 197 ? 24.050 70.519 51.257 1.00 71.01 195 ASP A N 1
ATOM 1499 C CA . ASP A 1 197 ? 23.497 71.864 51.397 1.00 75.04 195 ASP A CA 1
ATOM 1500 C C . ASP A 1 197 ? 24.346 72.721 52.327 1.00 74.07 195 ASP A C 1
ATOM 1501 O O . ASP A 1 197 ? 25.040 72.211 53.205 1.00 76.81 195 ASP A O 1
ATOM 1506 N N . ASP A 1 198 ? 24.284 74.026 52.116 1.00 71.91 196 ASP A N 1
ATOM 1507 C CA . ASP A 1 198 ? 24.928 74.981 52.986 1.00 70.88 196 ASP A CA 1
ATOM 1508 C C . ASP A 1 198 ? 23.825 75.439 53.925 1.00 71.48 196 ASP A C 1
ATOM 1509 O O . ASP A 1 198 ? 23.177 76.474 53.702 1.00 73.44 196 ASP A O 1
ATOM 1514 N N . THR A 1 199 ? 23.621 74.654 54.979 1.00 68.62 197 THR A N 1
ATOM 1515 C CA . THR A 1 199 ? 22.539 74.876 55.940 1.00 67.06 197 THR A CA 1
ATOM 1516 C C . THR A 1 199 ? 22.773 76.126 56.780 1.00 67.12 197 THR A C 1
ATOM 1517 O O . THR A 1 199 ? 21.825 76.787 57.221 1.00 67.14 197 THR A O 1
ATOM 1521 N N . ARG A 1 200 ? 24.047 76.427 56.999 1.00 64.05 198 ARG A N 1
ATOM 1522 C CA . ARG A 1 200 ? 24.466 77.570 57.775 1.00 60.45 198 ARG A CA 1
ATOM 1523 C C . ARG A 1 200 ? 24.065 78.876 57.087 1.00 66.20 198 ARG A C 1
ATOM 1524 O O . ARG A 1 200 ? 23.410 79.720 57.700 1.00 64.89 198 ARG A O 1
ATOM 1532 N N . LEU A 1 201 ? 24.427 79.014 55.810 1.00 67.67 199 LEU A N 1
ATOM 1533 C CA . LEU A 1 201 ? 24.076 80.187 55.015 1.00 68.07 199 LEU A CA 1
ATOM 1534 C C . LEU A 1 201 ? 22.566 80.399 54.854 1.00 70.88 199 LEU A C 1
ATOM 1535 O O . LEU A 1 201 ? 22.087 81.530 54.989 1.00 66.70 199 LEU A O 1
ATOM 1540 N N . GLU A 1 202 ? 21.818 79.331 54.578 1.00 70.61 200 GLU A N 1
ATOM 1541 C CA . GLU A 1 202 ? 20.376 79.484 54.347 1.00 75.09 200 GLU A CA 1
ATOM 1542 C C . GLU A 1 202 ? 19.591 79.842 55.613 1.00 75.03 200 GLU A C 1
ATOM 1543 O O . GLU A 1 202 ? 18.578 80.540 55.536 1.00 79.87 200 GLU A O 1
ATOM 1549 N N . LEU A 1 203 ? 20.077 79.388 56.768 1.00 72.74 201 LEU A N 1
ATOM 1550 C CA . LEU A 1 203 ? 19.499 79.779 58.054 1.00 68.71 201 LEU A CA 1
ATOM 1551 C C . LEU A 1 203 ? 19.685 81.270 58.334 1.00 67.15 201 LEU A C 1
ATOM 1552 O O . LEU A 1 203 ? 18.722 81.973 58.656 1.00 66.45 201 LEU A O 1
ATOM 1557 N N . VAL A 1 204 ? 20.924 81.737 58.219 1.00 65.07 202 VAL A N 1
ATOM 1558 C CA . VAL A 1 204 ? 21.261 83.115 58.558 1.00 67.83 202 VAL A CA 1
ATOM 1559 C C . VAL A 1 204 ? 20.716 84.085 57.507 1.00 72.47 202 VAL A C 1
ATOM 1560 O O . VAL A 1 204 ? 20.267 85.180 57.849 1.00 78.39 202 VAL A O 1
ATOM 1564 N N . ARG A 1 205 ? 20.721 83.664 56.242 1.00 74.15 203 ARG A N 1
ATOM 1565 C CA . ARG A 1 205 ? 20.137 84.460 55.167 1.00 76.09 203 ARG A CA 1
ATOM 1566 C C . ARG A 1 205 ? 18.688 84.777 55.494 1.00 76.37 203 ARG A C 1
ATOM 1567 O O . ARG A 1 205 ? 18.324 85.953 55.607 1.00 81.16 203 ARG A O 1
ATOM 1575 N N . LYS A 1 206 ? 17.891 83.722 55.689 1.00 72.46 204 LYS A N 1
ATOM 1576 C CA . LYS A 1 206 ? 16.463 83.835 55.994 1.00 68.62 204 LYS A CA 1
ATOM 1577 C C . LYS A 1 206 ? 16.208 84.739 57.180 1.00 66.66 204 LYS A C 1
ATOM 1578 O O . LYS A 1 206 ? 15.380 85.637 57.106 1.00 71.47 204 LYS A O 1
ATOM 1584 N N . ARG A 1 207 ? 16.953 84.518 58.254 1.00 66.91 205 ARG A N 1
ATOM 1585 C CA . ARG A 1 207 ? 16.739 85.236 59.501 1.00 69.48 205 ARG A CA 1
ATOM 1586 C C . ARG A 1 207 ? 17.236 86.684 59.476 1.00 73.06 205 ARG A C 1
ATOM 1587 O O . ARG A 1 207 ? 16.755 87.504 60.254 1.00 70.44 205 ARG A O 1
ATOM 1595 N N . ALA A 1 208 ? 18.174 87.003 58.583 1.00 75.68 206 ALA A N 1
ATOM 1596 C CA . ALA A 1 208 ? 18.641 88.388 58.441 1.00 82.33 206 ALA A CA 1
ATOM 1597 C C . ALA A 1 208 ? 17.590 89.272 57.770 1.00 85.21 206 ALA A C 1
ATOM 1598 O O . ALA A 1 208 ? 17.318 90.389 58.230 1.00 83.50 206 ALA A O 1
ATOM 1600 N N . GLN A 1 209 ? 17.003 88.750 56.692 1.00 86.28 207 GLN A N 1
ATOM 1601 C CA . GLN A 1 209 ? 15.910 89.411 55.979 1.00 86.95 207 GLN A CA 1
ATOM 1602 C C . GLN A 1 209 ? 14.686 89.512 56.875 1.00 86.72 207 GLN A C 1
ATOM 1603 O O . GLN A 1 209 ? 13.985 90.528 56.868 1.00 87.99 207 GLN A O 1
ATOM 1609 N N . GLU A 1 210 ? 14.446 88.447 57.642 1.00 85.32 208 GLU A N 1
ATOM 1610 C CA . GLU A 1 210 ? 13.359 88.380 58.616 1.00 84.95 208 GLU A CA 1
ATOM 1611 C C . GLU A 1 210 ? 13.497 89.427 59.719 1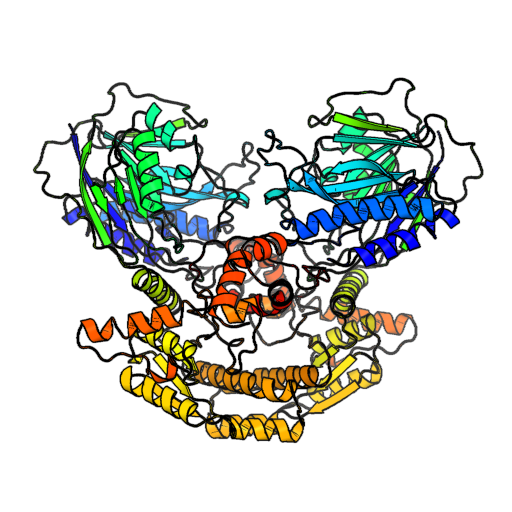.00 85.22 208 GLU A C 1
ATOM 1612 O O . GLU A 1 210 ? 12.504 90.023 60.128 1.00 88.59 208 GLU A O 1
ATOM 1618 N N . ALA A 1 211 ? 14.722 89.649 60.192 1.00 84.35 209 ALA A N 1
ATOM 1619 C CA . ALA A 1 211 ? 14.980 90.653 61.226 1.00 82.90 209 ALA A CA 1
ATOM 1620 C C . ALA A 1 211 ? 15.104 92.053 60.623 1.00 84.50 209 ALA A C 1
ATOM 1621 O O . ALA A 1 211 ? 14.950 93.053 61.324 1.00 82.42 209 ALA A O 1
ATOM 1623 N N . GLY A 1 212 ? 15.390 92.109 59.324 1.00 87.28 210 GLY A N 1
ATOM 1624 C CA . GLY A 1 212 ? 15.534 93.372 58.604 1.00 89.32 210 GLY A CA 1
ATOM 1625 C C . GLY A 1 212 ? 16.782 94.150 58.973 1.00 88.47 210 GLY A C 1
ATOM 1626 O O . GLY A 1 212 ? 16.800 95.379 58.910 1.00 89.01 210 GLY A O 1
ATOM 1627 N N . CYS A 1 213 ? 17.826 93.425 59.361 1.00 87.55 211 CYS A N 1
ATOM 1628 C CA . CYS A 1 213 ? 19.083 94.029 59.780 1.00 85.64 211 CYS A CA 1
ATOM 1629 C C . CYS A 1 213 ? 20.211 93.052 59.523 1.00 81.32 211 CYS A C 1
ATOM 1630 O O . CYS A 1 213 ? 19.968 91.868 59.250 1.00 75.40 211 CYS A O 1
ATOM 1633 N N . THR A 1 214 ? 21.439 93.559 59.613 1.00 78.70 212 THR A N 1
ATOM 1634 C CA . THR A 1 214 ? 22.640 92.732 59.554 1.00 78.54 212 THR A CA 1
ATOM 1635 C C . THR A 1 214 ? 22.625 91.735 60.711 1.00 75.83 212 THR A C 1
ATOM 1636 O O . THR A 1 214 ? 22.259 92.071 61.844 1.00 71.65 212 THR A O 1
ATOM 1640 N N . THR A 1 215 ? 23.001 90.501 60.408 1.00 75.42 213 THR A N 1
ATOM 1641 C CA . THR A 1 215 ? 23.017 89.451 61.402 1.00 72.53 213 THR A CA 1
ATOM 1642 C C . THR A 1 215 ? 24.397 88.823 61.476 1.00 70.68 213 THR A C 1
ATOM 1643 O O . THR A 1 215 ? 24.910 88.311 60.481 1.00 69.76 213 THR A O 1
ATOM 1647 N N . ALA A 1 216 ? 24.994 88.893 62.662 1.00 67.43 214 ALA A N 1
ATOM 1648 C CA . ALA A 1 216 ? 26.267 88.237 62.932 1.00 66.23 214 ALA A CA 1
ATOM 1649 C C . ALA A 1 216 ? 26.040 86.937 63.716 1.00 61.04 214 ALA A C 1
ATOM 1650 O O . ALA A 1 216 ? 25.388 86.938 64.760 1.00 61.74 214 ALA A O 1
ATOM 1652 N N . TYR A 1 217 ? 26.579 85.840 63.193 1.00 58.38 215 TYR A N 1
ATOM 1653 C CA . TYR A 1 217 ? 26.438 84.510 63.789 1.00 57.84 215 TYR A CA 1
ATOM 1654 C C . TYR A 1 217 ? 27.835 84.022 64.164 1.00 57.04 215 TYR A C 1
ATOM 1655 O O . TYR A 1 217 ? 28.622 83.657 63.289 1.00 59.28 215 TYR A O 1
ATOM 1664 N N . LEU A 1 218 ? 28.143 84.021 65.458 1.00 58.09 216 LEU A N 1
ATOM 1665 C CA . LEU A 1 218 ? 29.428 83.532 65.945 1.00 59.31 216 LEU A CA 1
ATOM 1666 C C . LEU A 1 218 ? 29.328 82.130 66.526 1.00 59.60 216 LEU A C 1
ATOM 1667 O O . LEU A 1 218 ? 28.541 81.899 67.439 1.00 66.35 216 LEU A O 1
ATOM 1672 N N . ALA A 1 219 ? 30.161 81.218 66.027 1.00 57.24 217 ALA A N 1
ATOM 1673 C CA . ALA A 1 219 ? 30.099 79.803 66.412 1.00 54.12 217 ALA A CA 1
ATOM 1674 C C . ALA A 1 219 ? 31.374 79.225 67.041 1.00 53.90 217 ALA A C 1
ATOM 1675 O O . ALA A 1 219 ? 32.483 79.524 66.615 1.00 53.30 217 ALA A O 1
ATOM 1677 N N . MET A 1 220 ? 31.193 78.366 68.039 1.00 58.48 218 MET A N 1
ATOM 1678 C CA . MET A 1 220 ? 32.278 77.591 68.652 1.00 56.97 218 MET A CA 1
ATOM 1679 C C . MET A 1 220 ? 32.994 76.691 67.629 1.00 53.59 218 MET A C 1
ATOM 1680 O O . MET A 1 220 ? 32.421 76.332 66.599 1.00 49.77 218 MET A O 1
ATOM 1685 N N . ILE A 1 221 ? 34.256 76.367 67.902 1.00 53.94 219 ILE A N 1
ATOM 1686 C CA . ILE A 1 221 ? 35.016 75.406 67.097 1.00 52.30 219 ILE A CA 1
ATOM 1687 C C . ILE A 1 221 ? 35.655 74.378 68.040 1.00 54.15 219 ILE A C 1
ATOM 1688 O O . ILE A 1 221 ? 35.934 74.696 69.189 1.00 56.88 219 ILE A O 1
ATOM 1693 N N . GLY A 1 222 ? 35.838 73.140 67.583 1.00 53.02 220 GLY A N 1
ATOM 1694 C CA . GLY A 1 222 ? 36.527 72.137 68.388 1.00 51.52 220 GLY A CA 1
ATOM 1695 C C . GLY A 1 222 ? 35.712 70.887 68.675 1.00 52.44 220 GLY A C 1
ATOM 1696 O O . GLY A 1 222 ? 34.539 70.820 68.340 1.00 52.40 220 GLY A O 1
ATOM 1697 N N . GLY A 1 223 ? 36.291 69.920 69.348 1.00 51.16 221 GLY A N 1
ATOM 1698 C CA . GLY A 1 223 ? 35.569 68.713 69.639 1.00 46.31 221 GLY A CA 1
ATOM 1699 C C . GLY A 1 223 ? 35.344 68.457 71.093 1.00 45.14 221 GLY A C 1
ATOM 1700 O O . GLY A 1 223 ? 36.176 68.733 71.885 1.00 47.22 221 GLY A O 1
ATOM 1701 N N . GLN A 1 224 ? 34.178 67.965 71.442 1.00 46.07 222 GLN A N 1
ATOM 1702 C CA . GLN A 1 224 ? 33.908 67.569 72.796 1.00 47.47 222 GLN A CA 1
ATOM 1703 C C . GLN A 1 224 ? 33.317 66.184 72.760 1.00 51.40 222 GLN A C 1
ATOM 1704 O O . GLN A 1 224 ? 32.215 66.011 72.341 1.00 54.39 222 GLN A O 1
ATOM 1710 N N . ASP A 1 225 ? 34.048 65.195 73.220 1.00 50.99 223 ASP A N 1
ATOM 1711 C CA . ASP A 1 225 ? 33.558 63.839 73.183 1.00 53.59 223 ASP A CA 1
ATOM 1712 C C . ASP A 1 225 ? 33.152 63.456 71.774 1.00 56.78 223 ASP A C 1
ATOM 1713 O O . ASP A 1 225 ? 33.923 63.547 70.864 1.00 62.81 223 ASP A O 1
ATOM 1718 N N . GLU A 1 226 ? 31.947 62.965 71.607 1.00 57.63 224 GLU A N 1
ATOM 1719 C CA . GLU A 1 226 ? 31.464 62.588 70.299 1.00 59.75 224 GLU A CA 1
ATOM 1720 C C . GLU A 1 226 ? 31.231 63.689 69.291 1.00 62.62 224 GLU A C 1
ATOM 1721 O O . GLU A 1 226 ? 31.313 63.456 68.123 1.00 65.72 224 GLU A O 1
ATOM 1727 N N . LEU A 1 227 ? 30.852 64.865 69.738 1.00 60.19 225 LEU A N 1
ATOM 1728 C CA . LEU A 1 227 ? 30.598 65.981 68.848 1.00 59.16 225 LEU A CA 1
ATOM 1729 C C . LEU A 1 227 ? 31.820 66.740 68.367 1.00 56.23 225 LEU A C 1
ATOM 1730 O O . LEU A 1 227 ? 32.853 66.668 68.961 1.00 63.54 225 LEU A O 1
ATOM 1735 N N . VAL A 1 228 ? 31.670 67.465 67.270 1.00 56.94 226 VAL A N 1
ATOM 1736 C CA . VAL A 1 228 ? 32.670 68.402 66.761 1.00 55.24 226 VAL A CA 1
ATOM 1737 C C . VAL A 1 228 ? 31.973 69.688 66.323 1.00 58.30 226 VAL A C 1
ATOM 1738 O O . VAL A 1 228 ? 30.929 69.654 65.682 1.00 62.53 226 VAL A O 1
ATOM 1742 N N . PHE A 1 229 ? 32.550 70.823 66.690 1.00 56.14 227 PHE A N 1
ATOM 1743 C CA . PHE A 1 229 ? 32.021 72.109 66.297 1.00 58.62 227 PHE A CA 1
ATOM 1744 C C . PHE A 1 229 ? 32.854 72.649 65.151 1.00 60.80 227 PHE A C 1
ATOM 1745 O O . PHE A 1 229 ? 34.075 72.782 65.245 1.00 62.09 227 PHE A O 1
ATOM 1753 N N . ASP A 1 230 ? 32.166 72.924 64.054 1.00 65.13 228 ASP A N 1
ATOM 1754 C CA . ASP A 1 230 ? 32.796 73.211 62.774 1.00 65.14 228 ASP A CA 1
ATOM 1755 C C . ASP A 1 230 ? 33.342 74.636 62.665 1.00 61.29 228 ASP A C 1
ATOM 1756 O O . ASP A 1 230 ? 34.143 74.924 61.793 1.00 65.31 228 ASP A O 1
ATOM 1761 N N . GLY A 1 231 ? 32.920 75.521 63.556 1.00 60.75 229 GLY A N 1
ATOM 1762 C CA . GLY A 1 231 ? 33.245 76.934 63.416 1.00 60.57 229 GLY A CA 1
ATOM 1763 C C . GLY A 1 231 ? 32.311 77.543 62.394 1.00 61.89 229 GLY A C 1
ATOM 1764 O O . GLY A 1 231 ? 31.094 77.570 62.611 1.00 66.24 229 GLY A O 1
ATOM 1765 N N . ASP A 1 232 ? 32.881 78.012 61.280 1.00 59.05 230 ASP A N 1
ATOM 1766 C CA . ASP A 1 232 ? 32.126 78.576 60.151 1.00 57.33 230 ASP A CA 1
ATOM 1767 C C . ASP A 1 232 ? 31.261 79.811 60.524 1.00 57.63 230 ASP A C 1
ATOM 1768 O O . ASP A 1 232 ? 30.113 79.942 60.087 1.00 57.99 230 ASP A O 1
ATOM 1773 N N . SER A 1 233 ? 31.811 80.704 61.344 1.00 59.29 231 SER A N 1
ATOM 1774 C CA . SER A 1 233 ? 31.126 81.964 61.686 1.00 62.93 231 SER A CA 1
ATOM 1775 C C . SER A 1 233 ? 30.806 82.778 60.429 1.00 61.65 231 SER A C 1
ATOM 1776 O O . SER A 1 233 ? 31.605 82.808 59.505 1.00 63.12 231 SER A O 1
ATOM 1779 N N . ILE A 1 234 ? 29.625 83.391 60.379 1.00 67.68 232 ILE A N 1
ATOM 1780 C CA . ILE A 1 234 ? 29.251 84.258 59.254 1.00 69.11 232 ILE A CA 1
ATOM 1781 C C . ILE A 1 234 ? 28.656 85.567 59.736 1.00 70.77 232 ILE A C 1
ATOM 1782 O O . ILE A 1 234 ? 28.036 85.629 60.809 1.00 66.25 232 ILE A O 1
ATOM 1787 N N . VAL A 1 235 ? 28.852 86.602 58.918 1.00 70.98 233 VAL A N 1
ATOM 1788 C CA . VAL A 1 235 ? 28.073 87.832 58.974 1.00 68.23 233 VAL A CA 1
ATOM 1789 C C . VAL A 1 235 ? 27.320 87.907 57.652 1.00 70.30 233 VAL A C 1
ATOM 1790 O O . VAL A 1 235 ? 27.899 87.654 56.589 1.00 72.07 233 VAL A O 1
ATOM 1794 N N . VAL A 1 236 ? 26.032 88.231 57.725 1.00 67.60 234 VAL A N 1
ATOM 1795 C CA . VAL A 1 236 ? 25.178 88.355 56.549 1.00 68.41 234 VAL A CA 1
ATOM 1796 C C . VAL A 1 236 ? 24.331 89.625 56.695 1.00 70.60 234 VAL A C 1
ATOM 1797 O O . VAL A 1 236 ? 23.822 89.903 57.783 1.00 72.33 234 VAL A O 1
ATOM 1801 N N . ASP A 1 237 ? 24.195 90.404 55.619 1.00 75.64 235 ASP A N 1
ATOM 1802 C CA . ASP A 1 237 ? 23.523 91.713 55.710 1.00 79.01 235 ASP A CA 1
ATOM 1803 C C . ASP A 1 237 ? 22.002 91.658 55.594 1.00 79.91 235 ASP A C 1
ATOM 1804 O O . ASP A 1 237 ? 21.425 90.607 55.293 1.00 75.80 235 ASP A O 1
ATOM 1809 N N . ARG A 1 238 ? 21.397 92.826 55.821 1.00 83.38 236 ARG A N 1
ATOM 1810 C CA . ARG A 1 238 ? 19.962 93.113 55.704 1.00 84.00 236 ARG A CA 1
ATOM 1811 C C . ARG A 1 238 ? 19.235 92.395 54.554 1.00 87.09 236 ARG A C 1
ATOM 1812 O O . ARG A 1 238 ? 18.108 91.917 54.731 1.00 88.54 236 ARG A O 1
ATOM 1820 N N . ASP A 1 239 ? 19.892 92.301 53.397 1.00 87.74 237 ASP A N 1
ATOM 1821 C CA . ASP A 1 239 ? 19.292 91.693 52.204 1.00 88.89 237 ASP A CA 1
ATOM 1822 C C . ASP A 1 239 ? 19.754 90.258 51.934 1.00 88.57 237 ASP A C 1
ATOM 1823 O O . ASP A 1 239 ? 19.400 89.667 50.908 1.00 86.41 237 ASP A O 1
ATOM 1828 N N . GLY A 1 240 ? 20.543 89.706 52.853 1.00 87.55 238 GLY A N 1
ATOM 1829 C CA . GLY A 1 240 ? 20.917 88.297 52.796 1.00 86.93 238 GLY A CA 1
ATOM 1830 C C . GLY A 1 240 ? 22.235 87.982 52.112 1.00 86.63 238 GLY A C 1
ATOM 1831 O O . GLY A 1 240 ? 22.552 86.813 51.859 1.00 84.06 238 GLY A O 1
ATOM 1832 N N . GLU A 1 241 ? 23.006 89.022 51.813 1.00 86.70 239 GLU A N 1
ATOM 1833 C CA . GLU A 1 241 ? 24.292 88.849 51.155 1.00 86.62 239 GLU A CA 1
ATOM 1834 C C . GLU A 1 241 ? 25.393 88.677 52.194 1.00 82.01 239 GLU A C 1
ATOM 1835 O O . GLU A 1 241 ? 25.325 89.247 53.282 1.00 80.79 239 GLU A O 1
ATOM 1841 N N . VAL A 1 242 ? 26.404 87.890 51.841 1.00 79.16 240 VAL A N 1
ATOM 1842 C CA . VAL A 1 242 ? 27.487 87.533 52.755 1.00 76.93 240 VAL A CA 1
ATOM 1843 C C . VAL A 1 242 ? 28.501 88.663 52.919 1.00 79.88 240 VAL A C 1
ATOM 1844 O O . VAL A 1 242 ? 29.209 89.022 51.975 1.00 84.31 240 VAL A O 1
ATOM 1848 N N . VAL A 1 243 ? 28.575 89.213 54.125 1.00 78.07 241 VAL A N 1
ATOM 1849 C CA . VAL A 1 243 ? 29.549 90.254 54.425 1.00 75.39 241 VAL A CA 1
ATOM 1850 C C . VAL A 1 243 ? 30.919 89.627 54.677 1.00 78.26 241 VAL A C 1
ATOM 1851 O O . VAL A 1 243 ? 31.889 89.960 53.996 1.00 84.24 241 VAL A O 1
ATOM 1855 N N . ALA A 1 244 ? 30.990 88.715 55.646 1.00 78.36 242 ALA A N 1
ATOM 1856 C CA . ALA A 1 244 ? 32.220 87.971 55.943 1.00 75.38 242 ALA A CA 1
ATOM 1857 C C . ALA A 1 244 ? 31.898 86.538 56.368 1.00 75.11 242 ALA A C 1
ATOM 1858 O O . ALA A 1 244 ? 30.775 86.254 56.783 1.00 78.95 242 ALA A O 1
ATOM 1860 N N . ARG A 1 245 ? 32.883 85.646 56.264 1.00 72.12 243 ARG A N 1
ATOM 1861 C CA . ARG A 1 245 ? 32.702 84.233 56.600 1.00 69.24 243 ARG A CA 1
ATOM 1862 C C . ARG A 1 245 ? 34.031 83.600 57.057 1.00 69.64 243 ARG A C 1
ATOM 1863 O O . ARG A 1 245 ? 35.041 83.673 56.345 1.00 71.49 243 ARG A O 1
ATOM 1871 N N . ALA A 1 246 ? 34.009 82.986 58.245 1.00 64.33 244 ALA A N 1
ATOM 1872 C CA . ALA A 1 246 ? 35.192 82.399 58.900 1.00 62.64 244 ALA A CA 1
ATOM 1873 C C . ALA A 1 246 ? 35.475 80.958 58.434 1.00 62.25 244 ALA A C 1
ATOM 1874 O O . ALA A 1 246 ? 34.601 80.334 57.828 1.00 58.64 244 ALA A O 1
ATOM 1876 N N . PRO A 1 247 ? 36.695 80.425 58.692 1.00 63.23 245 PRO A N 1
ATOM 1877 C CA . PRO A 1 247 ? 36.925 79.058 58.204 1.00 64.57 245 PRO A CA 1
ATOM 1878 C C . PRO A 1 247 ? 36.213 77.957 58.991 1.00 57.15 245 PRO A C 1
ATOM 1879 O O . PRO A 1 247 ? 35.848 78.129 60.151 1.00 53.42 245 PRO A O 1
ATOM 1883 N N . GLN A 1 248 ? 36.004 76.840 58.318 1.00 62.66 246 GLN A N 1
ATOM 1884 C CA . GLN A 1 248 ? 35.538 75.633 58.954 1.00 65.18 246 GLN A CA 1
ATOM 1885 C C . GLN A 1 248 ? 36.730 75.027 59.683 1.00 69.16 246 GLN A C 1
ATOM 1886 O O . GLN A 1 248 ? 37.833 74.976 59.131 1.00 72.73 246 GLN A O 1
ATOM 1892 N N . PHE A 1 249 ? 36.504 74.615 60.932 1.00 70.01 247 PHE A N 1
ATOM 1893 C CA . PHE A 1 249 ? 37.415 73.750 61.698 1.00 69.01 247 PHE A CA 1
ATOM 1894 C C . PHE A 1 249 ? 38.759 74.367 62.069 1.00 70.04 247 PHE A C 1
ATOM 1895 O O . PHE A 1 249 ? 39.768 73.664 62.167 1.00 75.39 247 PHE A O 1
ATOM 1903 N N . SER A 1 250 ? 38.772 75.675 62.281 1.00 66.32 248 SER A N 1
ATOM 1904 C CA . SER A 1 250 ? 39.972 76.362 62.740 1.00 62.38 248 SER A CA 1
ATOM 1905 C C . SER A 1 250 ? 39.559 77.444 63.690 1.00 60.88 248 SER A C 1
ATOM 1906 O O . SER A 1 250 ? 38.512 78.069 63.511 1.00 60.83 248 SER A O 1
ATOM 1909 N N . GLU A 1 251 ? 40.392 77.666 64.696 1.00 64.31 249 GLU A N 1
ATOM 1910 C CA . GLU A 1 251 ? 40.259 78.815 65.571 1.00 69.23 249 GLU A CA 1
ATOM 1911 C C . GLU A 1 251 ? 40.590 80.068 64.765 1.00 72.01 249 GLU A C 1
ATOM 1912 O O . GLU A 1 251 ? 41.446 80.031 63.879 1.00 76.20 249 GLU A O 1
ATOM 1918 N N . GLY A 1 252 ? 39.893 81.163 65.040 1.00 73.25 250 GLY A N 1
ATOM 1919 C CA . GLY A 1 252 ? 40.100 82.391 64.282 1.00 73.03 250 GLY A CA 1
ATOM 1920 C C . GLY A 1 252 ? 39.212 83.524 64.731 1.00 74.75 250 GLY A C 1
ATOM 1921 O O . GLY A 1 252 ? 38.229 83.308 65.434 1.00 77.45 250 GLY A O 1
ATOM 1922 N N . CYS A 1 253 ? 39.571 84.738 64.332 1.00 78.06 251 CYS A N 1
ATOM 1923 C CA . CYS A 1 253 ? 38.774 85.919 64.642 1.00 78.80 251 CYS A CA 1
ATOM 1924 C C . CYS A 1 253 ? 38.294 86.579 63.365 1.00 81.33 251 CYS A C 1
ATOM 1925 O O . CYS A 1 253 ? 38.939 86.477 62.319 1.00 83.58 251 CYS A O 1
ATOM 1928 N N . VAL A 1 254 ? 37.140 87.234 63.455 1.00 79.23 252 VAL A N 1
ATOM 1929 C CA . VAL A 1 254 ? 36.619 88.046 62.369 1.00 75.96 252 VAL A CA 1
ATOM 1930 C C . VAL A 1 254 ? 36.385 89.448 62.924 1.00 78.65 252 VAL A C 1
ATOM 1931 O O . VAL A 1 254 ? 35.465 89.675 63.709 1.00 81.80 252 VAL A O 1
ATOM 1935 N N . VAL A 1 255 ? 37.255 90.374 62.541 1.00 79.68 253 VAL A N 1
ATOM 1936 C CA . VAL A 1 255 ? 37.121 91.771 62.939 1.00 80.42 253 VAL A CA 1
ATOM 1937 C C . VAL A 1 255 ? 36.738 92.558 61.699 1.00 79.07 253 VAL A C 1
ATOM 1938 O O . VAL A 1 255 ? 37.468 92.552 60.707 1.00 83.86 253 VAL A O 1
ATOM 1942 N N . LEU A 1 256 ? 35.586 93.213 61.741 1.00 75.60 254 LEU A N 1
ATOM 1943 C CA . LEU A 1 256 ? 35.071 93.878 60.552 1.00 77.25 254 LEU A CA 1
ATOM 1944 C C . LEU A 1 256 ? 34.316 95.169 60.866 1.00 80.84 254 LEU A C 1
ATOM 1945 O O . LEU A 1 256 ? 33.882 95.386 62.001 1.00 81.51 254 LEU A O 1
ATOM 1950 N N . ASP A 1 257 ? 34.177 96.018 59.848 1.00 82.58 255 ASP A N 1
ATOM 1951 C CA . ASP A 1 257 ? 33.443 97.274 59.960 1.00 83.67 255 ASP A CA 1
ATOM 1952 C C . ASP A 1 257 ? 32.102 97.146 59.264 1.00 82.35 255 ASP A C 1
ATOM 1953 O O . ASP A 1 257 ? 32.019 96.592 58.167 1.00 77.19 255 ASP A O 1
ATOM 1958 N N . LEU A 1 258 ? 31.059 97.657 59.912 1.00 83.44 256 LEU A N 1
ATOM 1959 C CA . LEU A 1 258 ? 29.697 97.551 59.402 1.00 85.88 256 LEU A CA 1
ATOM 1960 C C . LEU A 1 258 ? 29.043 98.914 59.304 1.00 87.63 256 LEU A C 1
ATOM 1961 O O . LEU A 1 258 ? 29.402 99.832 60.034 1.00 86.28 256 LEU A O 1
ATOM 1966 N N . ASP A 1 259 ? 28.076 99.029 58.396 1.00 90.88 257 ASP A N 1
ATOM 1967 C CA . ASP A 1 259 ? 27.265 100.229 58.265 1.00 90.74 257 ASP A CA 1
ATOM 1968 C C . ASP A 1 259 ? 25.875 99.909 58.789 1.00 89.64 257 ASP A C 1
ATOM 1969 O O . ASP A 1 259 ? 25.167 99.065 58.238 1.00 93.91 257 ASP A O 1
ATOM 1974 N N . LEU A 1 260 ? 25.502 100.572 59.876 1.00 87.25 258 LEU A N 1
ATOM 1975 C CA . LEU A 1 260 ? 24.318 100.199 60.638 1.00 88.65 258 LEU A CA 1
ATOM 1976 C C . LEU A 1 260 ? 23.397 101.395 60.891 1.00 89.48 258 LEU A C 1
ATOM 1977 O O . LEU A 1 260 ? 23.879 102.488 61.204 1.00 89.81 258 LEU A O 1
ATOM 1982 N N . PRO A 1 261 ? 22.070 101.186 60.757 1.00 88.63 259 PRO A N 1
ATOM 1983 C CA . PRO A 1 261 ? 21.080 102.237 60.994 1.00 90.54 259 PRO A CA 1
ATOM 1984 C C . PRO A 1 261 ? 21.089 102.750 62.431 1.00 93.65 259 PRO A C 1
ATOM 1985 O O . PRO A 1 261 ? 21.320 101.976 63.368 1.00 95.60 259 PRO A O 1
ATOM 1989 N N . ALA A 1 262 ? 20.857 104.052 62.585 1.00 94.70 260 ALA A N 1
ATOM 1990 C CA . ALA A 1 262 ? 20.767 104.682 63.897 1.00 93.77 260 ALA A CA 1
ATOM 1991 C C . ALA A 1 262 ? 19.501 104.217 64.592 1.00 95.07 260 ALA A C 1
ATOM 1992 O O . ALA A 1 262 ? 18.487 103.953 63.943 1.00 94.15 260 ALA A O 1
ATOM 1994 N N . ALA A 1 263 ? 19.569 104.102 65.912 1.00 95.87 261 ALA A N 1
ATOM 1995 C CA . ALA A 1 263 ? 18.423 103.649 66.680 1.00 98.56 261 ALA A CA 1
ATOM 1996 C C . ALA A 1 263 ? 17.470 104.801 66.965 1.00 100.29 261 ALA A C 1
ATOM 1997 O O . ALA A 1 263 ? 17.905 105.940 67.157 1.00 101.92 261 ALA A O 1
ATOM 1999 N N . GLU A 1 264 ? 16.176 104.487 66.983 1.00 102.67 262 GLU A N 1
ATOM 2000 C CA . GLU A 1 264 ? 15.114 105.447 67.282 1.00 106.54 262 GLU A CA 1
ATOM 2001 C C . GLU A 1 264 ? 15.334 106.079 68.658 1.00 106.61 262 GLU A C 1
ATOM 2002 O O . GLU A 1 264 ? 15.441 105.370 69.662 1.00 106.61 262 GLU A O 1
ATOM 2008 N N . ALA A 1 265 ? 15.414 107.413 68.687 1.00 107.91 263 ALA A N 1
ATOM 2009 C CA . ALA A 1 265 ? 15.701 108.172 69.915 1.00 105.88 263 ALA A CA 1
ATOM 2010 C C . ALA A 1 265 ? 14.602 108.035 70.968 1.00 106.44 263 ALA A C 1
ATOM 2011 O O . ALA A 1 265 ? 14.835 108.280 72.153 1.00 106.78 263 ALA A O 1
ATOM 2013 N N . GLU A 1 266 ? 13.411 107.639 70.524 1.00 106.36 264 GLU A N 1
ATOM 2014 C CA . GLU A 1 266 ? 12.324 107.244 71.418 1.00 106.39 264 GLU A CA 1
ATOM 2015 C C . GLU A 1 266 ? 11.970 105.775 71.150 1.00 102.33 264 GLU A C 1
ATOM 2016 O O . GLU A 1 266 ? 10.987 105.483 70.461 1.00 102.87 264 GLU A O 1
ATOM 2022 N N . PRO A 1 267 ? 12.778 104.845 71.700 1.00 97.68 265 PRO A N 1
ATOM 2023 C CA . PRO A 1 267 ? 12.721 103.436 71.314 1.00 91.86 265 PRO A CA 1
ATOM 2024 C C . PRO A 1 267 ? 11.631 102.634 72.039 1.00 89.38 265 PRO A C 1
ATOM 2025 O O . PRO A 1 267 ? 11.226 103.007 73.146 1.00 90.51 265 PRO A O 1
ATOM 2029 N N . PRO A 1 268 ? 11.154 101.535 71.419 1.00 86.34 266 PRO A N 1
ATOM 2030 C CA . PRO A 1 268 ? 10.095 100.725 72.029 1.00 84.60 266 PRO A CA 1
ATOM 2031 C C . PRO A 1 268 ? 10.519 100.052 73.339 1.00 83.88 266 PRO A C 1
ATOM 2032 O O . PRO A 1 268 ? 11.705 99.776 73.537 1.00 85.05 266 PRO A O 1
ATOM 2036 N N . THR A 1 269 ? 9.548 99.824 74.225 1.00 81.15 267 THR A N 1
ATOM 2037 C CA . THR A 1 269 ? 9.767 99.156 75.511 1.00 79.37 267 THR A CA 1
ATOM 2038 C C . THR A 1 269 ? 8.753 98.014 75.692 1.00 80.98 267 THR A C 1
ATOM 2039 O O . THR A 1 269 ? 7.748 97.956 74.974 1.00 80.56 267 THR A O 1
ATOM 2043 N N . GLY A 1 270 ? 9.016 97.115 76.645 1.00 78.02 268 GLY A N 1
ATOM 2044 C CA . GLY A 1 270 ? 8.032 96.109 77.075 1.00 75.13 268 GLY A CA 1
ATOM 2045 C C . GLY A 1 270 ? 7.817 94.925 76.150 1.00 75.90 268 GLY A C 1
ATOM 2046 O O . GLY A 1 270 ? 8.582 94.722 75.210 1.00 79.34 268 GLY A O 1
ATOM 2047 N N . VAL A 1 271 ? 6.757 94.190 76.381 1.00 79.28 269 VAL A N 1
ATOM 2048 C CA . VAL A 1 271 ? 6.550 92.945 75.701 1.00 85.72 269 VAL A CA 1
ATOM 2049 C C . VAL A 1 271 ? 6.533 93.056 74.210 1.00 89.07 269 VAL A C 1
ATOM 2050 O O . VAL A 1 271 ? 5.948 93.951 73.647 1.00 93.33 269 VAL A O 1
ATOM 2054 N N . VAL A 1 272 ? 7.208 92.121 73.572 1.00 88.66 270 VAL A N 1
ATOM 2055 C CA . VAL A 1 272 ? 7.240 92.056 72.139 1.00 86.98 270 VAL A CA 1
ATOM 2056 C C . VAL A 1 272 ? 6.771 90.720 71.634 1.00 87.74 270 VAL A C 1
ATOM 2057 O O . VAL A 1 272 ? 5.880 90.140 72.198 1.00 94.14 270 VAL A O 1
ATOM 2061 N N . ASP A 1 273 ? 7.364 90.213 70.578 1.00 86.13 271 ASP A N 1
ATOM 2062 C CA . ASP A 1 273 ? 6.739 89.140 69.861 1.00 89.20 271 ASP A CA 1
ATOM 2063 C C . ASP A 1 273 ? 6.401 87.842 70.547 1.00 92.01 271 ASP A C 1
ATOM 2064 O O . ASP A 1 273 ? 5.300 87.360 70.398 1.00 98.43 271 ASP A O 1
ATOM 2069 N N . ASP A 1 274 ? 7.291 87.244 71.296 1.00 91.59 272 ASP A N 1
ATOM 2070 C CA . ASP A 1 274 ? 6.911 85.960 71.824 1.00 92.68 272 ASP A CA 1
ATOM 2071 C C . ASP A 1 274 ? 6.409 86.097 73.230 1.00 92.46 272 ASP A C 1
ATOM 2072 O O . ASP A 1 274 ? 5.970 85.149 73.848 1.00 91.00 272 ASP A O 1
ATOM 2077 N N . GLY A 1 275 ? 6.466 87.317 73.715 1.00 91.80 273 GLY A N 1
ATOM 2078 C CA . GLY A 1 275 ? 6.039 87.662 75.064 1.00 91.68 273 GLY A CA 1
ATOM 2079 C C . GLY A 1 275 ? 7.247 88.182 75.803 1.00 92.78 273 GLY A C 1
ATOM 2080 O O . GLY A 1 275 ? 7.245 88.296 77.030 1.00 95.12 273 GLY A O 1
ATOM 2081 N N . LEU A 1 276 ? 8.278 88.508 75.030 1.00 90.55 274 LEU A N 1
ATOM 2082 C CA . LEU A 1 276 ? 9.579 88.866 75.558 1.00 89.39 274 LEU A CA 1
ATOM 2083 C C . LEU A 1 276 ? 9.633 90.344 75.884 1.00 89.33 274 LEU A C 1
ATOM 2084 O O . LEU A 1 276 ? 9.376 91.183 75.021 1.00 91.89 274 LEU A O 1
ATOM 2089 N N . ARG A 1 277 ? 9.960 90.662 77.131 1.00 90.67 275 ARG A N 1
ATOM 2090 C CA . ARG A 1 277 ? 10.183 92.052 77.510 1.00 93.21 275 ARG A CA 1
ATOM 2091 C C . ARG A 1 277 ? 11.538 92.519 77.010 1.00 92.25 275 ARG A C 1
ATOM 2092 O O . ARG A 1 277 ? 12.514 91.776 77.061 1.00 92.99 275 ARG A O 1
ATOM 2100 N N . ILE A 1 278 ? 11.573 93.747 76.503 1.00 93.20 276 ILE A N 1
ATOM 2101 C CA . ILE A 1 278 ? 12.795 94.358 76.005 1.00 93.30 276 ILE A CA 1
ATOM 2102 C C . ILE A 1 278 ? 13.672 94.735 77.187 1.00 96.50 276 ILE A C 1
ATOM 2103 O O . ILE A 1 278 ? 13.243 95.479 78.068 1.00 100.88 276 ILE A O 1
ATOM 2108 N N . ASP A 1 279 ? 14.890 94.200 77.211 1.00 97.76 277 ASP A N 1
ATOM 2109 C CA . ASP A 1 279 ? 15.866 94.556 78.228 1.00 98.07 277 ASP A CA 1
ATOM 2110 C C . ASP A 1 279 ? 16.913 95.473 77.609 1.00 98.06 277 ASP A C 1
ATOM 2111 O O . ASP A 1 279 ? 17.869 95.009 76.981 1.00 102.01 277 ASP A O 1
ATOM 2116 N N . ARG A 1 280 ? 16.717 96.776 77.785 1.00 97.97 278 ARG A N 1
ATOM 2117 C CA . ARG A 1 280 ? 17.645 97.780 77.274 1.00 97.70 278 ARG A CA 1
ATOM 2118 C C . ARG A 1 280 ? 18.888 97.877 78.141 1.00 94.76 278 ARG A C 1
ATOM 2119 O O . ARG A 1 280 ? 18.831 97.668 79.352 1.00 96.55 278 ARG A O 1
ATOM 2127 N N . LEU A 1 281 ? 20.011 98.185 77.504 1.00 91.84 279 LEU A N 1
ATOM 2128 C CA . LEU A 1 281 ? 21.233 98.535 78.206 1.00 89.79 279 LEU A CA 1
ATOM 2129 C C . LEU A 1 281 ? 21.974 99.549 77.362 1.00 91.22 279 LEU A C 1
ATOM 2130 O O . LEU A 1 281 ? 22.350 99.266 76.225 1.00 90.06 279 LEU A O 1
ATOM 2135 N N . VAL A 1 282 ? 22.183 100.729 77.931 1.00 93.59 280 VAL A N 1
ATOM 2136 C CA . VAL A 1 282 ? 22.697 101.858 77.174 1.00 96.28 280 VAL A CA 1
ATOM 2137 C C . VAL A 1 282 ? 24.165 102.111 77.505 1.00 99.20 280 VAL A C 1
ATOM 2138 O O . VAL A 1 282 ? 24.483 102.795 78.486 1.00 102.23 280 VAL A O 1
ATOM 2142 N N . ILE A 1 283 ? 25.058 101.540 76.696 1.00 97.94 281 ILE A N 1
ATOM 2143 C CA . ILE A 1 283 ? 26.476 101.871 76.800 1.00 99.95 281 ILE A CA 1
ATOM 2144 C C . ILE A 1 283 ? 26.706 103.265 76.215 1.00 103.09 281 ILE A C 1
ATOM 2145 O O . ILE A 1 283 ? 27.163 104.161 76.926 1.00 106.13 281 ILE A O 1
ATOM 2150 N N . SER A 1 284 ? 26.371 103.454 74.940 1.00 103.03 282 SER A N 1
ATOM 2151 C CA . SER A 1 284 ? 26.467 104.778 74.336 1.00 103.37 282 SER A CA 1
ATOM 2152 C C . SER A 1 284 ? 25.188 105.150 73.592 1.00 105.87 282 SER A C 1
ATOM 2153 O O . SER A 1 284 ? 24.801 104.499 72.612 1.00 106.73 282 SER A O 1
ATOM 2156 N N . GLU A 1 285 ? 24.529 106.194 74.090 1.00 106.09 283 GLU A N 1
ATOM 2157 C CA . GLU A 1 285 ? 23.378 106.786 73.423 1.00 104.96 283 GLU A CA 1
ATOM 2158 C C . GLU A 1 285 ? 23.878 107.658 72.275 1.00 103.64 283 GLU A C 1
ATOM 2159 O O . GLU A 1 285 ? 23.231 107.763 71.230 1.00 103.67 283 GLU A O 1
ATOM 2165 N N . GLU A 1 286 ? 25.045 108.263 72.481 1.00 102.31 284 GLU A N 1
ATOM 2166 C CA . GLU A 1 286 ? 25.656 109.141 71.492 1.00 104.98 284 GLU A CA 1
ATOM 2167 C C . GLU A 1 286 ? 26.394 108.369 70.406 1.00 103.24 284 GLU A C 1
ATOM 2168 O O . GLU A 1 286 ? 27.101 107.402 70.705 1.00 100.82 284 GLU A O 1
ATOM 2174 N N . PRO A 1 287 ? 26.213 108.789 69.139 1.00 103.98 285 PRO A N 1
ATOM 2175 C CA . PRO A 1 287 ? 26.939 108.235 68.001 1.00 104.39 285 PRO A CA 1
ATOM 2176 C C . PRO A 1 287 ? 28.440 108.448 68.096 1.00 103.28 285 PRO A C 1
ATOM 2177 O O . PRO A 1 287 ? 28.905 109.421 68.695 1.00 102.60 285 PRO A O 1
ATOM 2181 N N . LEU A 1 288 ? 29.170 107.515 67.500 1.00 103.93 286 LEU A N 1
ATOM 2182 C CA . LEU A 1 288 ? 30.620 107.494 67.493 1.00 105.43 286 LEU A CA 1
ATOM 2183 C C . LEU A 1 288 ? 31.148 108.446 66.420 1.00 104.39 286 LEU A C 1
ATOM 2184 O O . LEU A 1 288 ? 30.542 108.548 65.350 1.00 105.02 286 LEU A O 1
ATOM 2189 N N . PRO A 1 289 ? 32.263 109.159 66.708 1.00 104.26 287 PRO A N 1
ATOM 2190 C CA . PRO A 1 289 ? 32.971 109.933 65.682 1.00 101.98 287 PRO A CA 1
ATOM 2191 C C . PRO A 1 289 ? 33.385 109.039 64.520 1.00 101.08 287 PRO A C 1
ATOM 2192 O O . PRO A 1 289 ? 33.889 107.931 64.737 1.00 101.25 287 PRO A O 1
ATOM 2196 N N . ALA A 1 290 ? 33.143 109.523 63.303 1.00 100.18 288 ALA A N 1
ATOM 2197 C CA . ALA A 1 290 ? 33.416 108.776 62.079 1.00 94.41 288 ALA A CA 1
ATOM 2198 C C . ALA A 1 290 ? 34.906 108.467 61.894 1.00 92.95 288 ALA A C 1
ATOM 2199 O O . ALA A 1 290 ? 35.775 109.235 62.327 1.00 88.55 288 ALA A O 1
ATOM 2201 N N . TYR A 1 291 ? 35.179 107.325 61.266 1.00 91.05 289 TYR A N 1
ATOM 2202 C CA . TYR A 1 291 ? 36.535 106.812 61.093 1.00 87.57 289 TYR A CA 1
ATOM 2203 C C . TYR A 1 291 ? 36.641 106.013 59.791 1.00 82.84 289 TYR A C 1
ATOM 2204 O O . TYR A 1 291 ? 35.623 105.692 59.166 1.00 76.55 289 TYR A O 1
ATOM 2213 N N . GLU A 1 292 ? 37.871 105.666 59.413 1.00 79.69 290 GLU A N 1
ATOM 2214 C CA . GLU A 1 292 ? 38.136 104.918 58.186 1.00 81.26 290 GLU A CA 1
ATOM 2215 C C . GLU A 1 292 ? 37.779 103.433 58.291 1.00 88.05 290 GLU A C 1
ATOM 2216 O O . GLU A 1 292 ? 38.469 102.663 58.973 1.00 92.78 290 GLU A O 1
ATOM 2222 N N . ALA A 1 293 ? 36.709 103.039 57.597 1.00 89.47 291 ALA A N 1
ATOM 2223 C CA . ALA A 1 293 ? 36.234 101.651 57.582 1.00 87.68 291 ALA A CA 1
ATOM 2224 C C . ALA A 1 293 ? 37.045 100.769 56.627 1.00 88.25 291 ALA A C 1
ATOM 2225 O O . ALA A 1 293 ? 36.591 100.429 55.531 1.00 88.98 291 ALA A O 1
ATOM 2227 N N . GLU A 1 294 ? 38.242 100.388 57.063 1.00 90.08 292 GLU A N 1
ATOM 2228 C CA . GLU A 1 294 ? 39.182 99.628 56.233 1.00 93.10 292 GLU A CA 1
ATOM 2229 C C . GLU A 1 294 ? 38.945 98.110 56.213 1.00 91.54 292 GLU A C 1
ATOM 2230 O O . GLU A 1 294 ? 39.367 97.431 55.274 1.00 91.79 292 GLU A O 1
ATOM 2236 N N . LEU A 1 295 ? 38.272 97.587 57.238 1.00 90.53 293 LEU A N 1
ATOM 2237 C CA . LEU A 1 295 ? 38.175 96.135 57.447 1.00 89.60 293 LEU A CA 1
ATOM 2238 C C . LEU A 1 295 ? 36.823 95.548 57.068 1.00 91.76 293 LEU A C 1
ATOM 2239 O O . LEU A 1 295 ? 35.781 96.000 57.546 1.00 92.58 293 LEU A O 1
ATOM 2244 N N . ALA A 1 296 ? 36.855 94.517 56.228 1.00 93.03 294 ALA A N 1
ATOM 2245 C CA . ALA A 1 296 ? 35.633 93.877 55.745 1.00 93.53 294 ALA A CA 1
ATOM 2246 C C . ALA A 1 296 ? 35.475 92.422 56.211 1.00 93.34 294 ALA A C 1
ATOM 2247 O O . ALA A 1 296 ? 34.426 91.813 55.995 1.00 90.75 294 ALA A O 1
ATOM 2249 N N . GLY A 1 297 ? 36.514 91.872 56.842 1.00 93.08 295 GLY A N 1
ATOM 2250 C CA . GLY A 1 297 ? 36.445 90.535 57.435 1.00 90.63 295 GLY A CA 1
ATOM 2251 C C . GLY A 1 297 ? 36.959 89.405 56.561 1.00 89.34 295 GLY A C 1
ATOM 2252 O O . GLY A 1 297 ? 37.677 88.525 57.038 1.00 92.07 295 GLY A O 1
ATOM 2253 N N . GLY A 1 298 ? 36.576 89.415 55.288 1.00 86.95 296 GLY A N 1
ATOM 2254 C CA . GLY A 1 298 ? 37.053 88.425 54.325 1.00 85.44 296 GLY A CA 1
ATOM 2255 C C . GLY A 1 298 ? 36.233 87.151 54.259 1.00 85.93 296 GLY A C 1
ATOM 2256 O O . GLY A 1 298 ? 35.594 86.760 55.235 1.00 88.32 296 GLY A O 1
ATOM 2257 N N . TYR A 1 299 ? 36.257 86.519 53.087 1.00 88.23 297 TYR A N 1
ATOM 2258 C CA A TYR A 1 299 ? 35.583 85.238 52.871 0.50 87.29 297 TYR A CA 1
ATOM 2259 C CA B TYR A 1 299 ? 35.587 85.246 52.836 0.50 88.20 297 TYR A CA 1
ATOM 2260 C C . TYR A 1 299 ? 36.625 84.122 52.830 1.00 87.77 297 TYR A C 1
ATOM 2261 O O . TYR A 1 299 ? 37.291 83.905 51.810 1.00 88.27 297 TYR A O 1
ATOM 2278 N N . ALA A 1 300 ? 36.767 83.414 53.950 1.00 88.42 298 ALA A N 1
ATOM 2279 C CA . ALA A 1 300 ? 37.730 82.308 54.051 1.00 87.55 298 ALA A CA 1
ATOM 2280 C C . ALA A 1 300 ? 37.407 81.197 53.058 1.00 87.06 298 ALA A C 1
ATOM 2281 O O . ALA A 1 300 ? 36.244 80.994 52.698 1.00 86.16 298 ALA A O 1
ATOM 2283 N N . ASP A 1 301 ? 38.445 80.502 52.603 1.00 89.22 299 ASP A N 1
ATOM 2284 C CA . ASP A 1 301 ? 38.306 79.495 51.550 1.00 90.49 299 ASP A CA 1
ATOM 2285 C C . ASP A 1 301 ? 37.498 78.300 52.049 1.00 88.26 299 ASP A C 1
ATOM 2286 O O . ASP A 1 301 ? 37.762 77.783 53.134 1.00 88.77 299 ASP A O 1
ATOM 2291 N N . ARG A 1 302 ? 36.511 77.882 51.259 1.00 86.84 300 ARG A N 1
ATOM 2292 C CA . ARG A 1 302 ? 35.703 76.700 51.571 1.00 85.36 300 ARG A CA 1
ATOM 2293 C C . ARG A 1 302 ? 36.514 75.407 51.428 1.00 84.60 300 ARG A C 1
ATOM 2294 O O . ARG A 1 302 ? 37.480 75.351 50.666 1.00 87.79 300 ARG A O 1
ATOM 2302 N N . LEU A 1 303 ? 36.118 74.381 52.176 1.00 81.68 301 LEU A N 1
ATOM 2303 C CA . LEU A 1 303 ? 36.691 73.045 52.051 1.00 76.38 301 LEU A CA 1
ATOM 2304 C C . LEU A 1 303 ? 35.787 72.177 51.176 1.00 74.83 301 LEU A C 1
ATOM 2305 O O . LEU A 1 303 ? 34.569 72.341 51.195 1.00 76.16 301 LEU A O 1
ATOM 2310 N N . ASP A 1 304 ? 36.376 71.261 50.409 1.00 72.12 302 ASP A N 1
ATOM 2311 C CA . ASP A 1 304 ? 35.575 70.326 49.620 1.00 71.68 302 ASP A CA 1
ATOM 2312 C C . ASP A 1 304 ? 35.065 69.186 50.499 1.00 70.34 302 ASP A C 1
ATOM 2313 O O . ASP A 1 304 ? 35.587 68.954 51.592 1.00 72.29 302 ASP A O 1
ATOM 2318 N N . ALA A 1 305 ? 34.050 68.485 50.003 1.00 67.94 303 ALA A N 1
ATOM 2319 C CA . ALA A 1 305 ? 33.319 67.457 50.749 1.00 65.81 303 ALA A CA 1
ATOM 2320 C C . ALA A 1 305 ? 34.199 66.439 51.480 1.00 66.91 303 ALA A C 1
ATOM 2321 O O . ALA A 1 305 ? 33.918 66.077 52.623 1.00 67.57 303 ALA A O 1
ATOM 2323 N N . ASP A 1 306 ? 35.264 65.999 50.818 1.00 65.73 304 ASP A N 1
ATOM 2324 C CA . ASP A 1 306 ? 36.204 65.047 51.398 1.00 66.14 304 ASP A CA 1
ATOM 2325 C C . ASP A 1 306 ? 37.066 65.700 52.466 1.00 62.88 304 ASP A C 1
ATOM 2326 O O . ASP A 1 306 ? 37.290 65.129 53.529 1.00 62.48 304 ASP A O 1
ATOM 2331 N N . GLU A 1 307 ? 37.544 66.903 52.171 1.00 64.20 305 GLU A N 1
ATOM 2332 C CA . GLU A 1 307 ? 38.402 67.632 53.085 1.00 64.13 305 GLU A CA 1
ATOM 2333 C C . GLU A 1 307 ? 37.641 67.972 54.363 1.00 61.25 305 GLU A C 1
ATOM 2334 O O . GLU A 1 307 ? 38.172 67.810 55.458 1.00 66.35 305 GLU A O 1
ATOM 2340 N N . GLU A 1 308 ? 36.389 68.405 54.203 1.00 58.54 306 GLU A N 1
ATOM 2341 C CA . GLU A 1 308 ? 35.537 68.853 55.306 1.00 54.95 306 GLU A CA 1
ATOM 2342 C C . GLU A 1 308 ? 35.292 67.735 56.320 1.00 53.71 306 GLU A C 1
ATOM 2343 O O . GLU A 1 308 ? 35.471 67.947 57.521 1.00 50.28 306 GLU A O 1
ATOM 2349 N N . VAL A 1 309 ? 34.916 66.548 55.829 1.00 54.75 307 VAL A N 1
ATOM 2350 C CA . VAL A 1 309 ? 34.718 65.364 56.678 1.00 45.12 307 VAL A CA 1
ATOM 2351 C C . VAL A 1 309 ? 36.021 64.971 57.352 1.00 43.90 307 VAL A C 1
ATOM 2352 O O . VAL A 1 309 ? 36.062 64.822 58.575 1.00 50.79 307 VAL A O 1
ATOM 2356 N N . TYR A 1 310 ? 37.089 64.848 56.565 1.00 50.08 308 TYR A N 1
ATOM 2357 C CA . TYR A 1 310 ? 38.404 64.439 57.090 1.00 47.54 308 TYR A CA 1
ATOM 2358 C C . TYR A 1 310 ? 38.894 65.385 58.197 1.00 53.36 308 TYR A C 1
ATOM 2359 O O . TYR A 1 310 ? 39.386 64.914 59.232 1.00 55.11 308 TYR A O 1
ATOM 2368 N N . SER A 1 311 ? 38.729 66.700 57.991 1.00 48.90 309 SER A N 1
ATOM 2369 C CA . SER A 1 311 ? 39.038 67.702 59.024 1.00 49.64 309 SER A CA 1
ATOM 2370 C C . SER A 1 311 ? 38.275 67.476 60.330 1.00 47.39 309 SER A C 1
ATOM 2371 O O . SER A 1 311 ? 38.868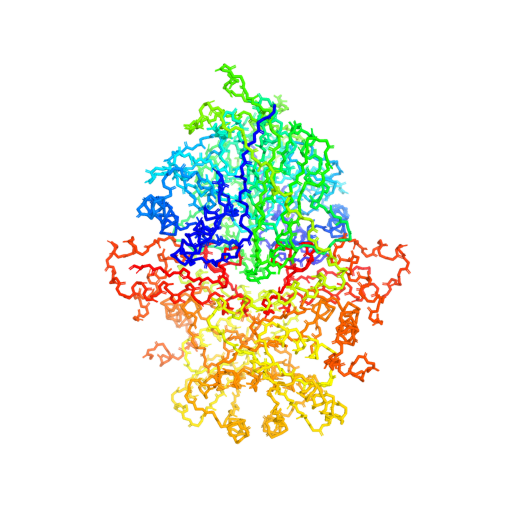 67.533 61.407 1.00 56.16 309 SER A O 1
ATOM 2374 N N . ALA A 1 312 ? 36.970 67.216 60.233 1.00 48.08 310 ALA A N 1
ATOM 2375 C CA . ALA A 1 312 ? 36.138 66.940 61.416 1.00 49.97 310 ALA A CA 1
ATOM 2376 C C . ALA A 1 312 ? 36.667 65.740 62.196 1.00 53.40 310 ALA A C 1
ATOM 2377 O O . ALA A 1 312 ? 36.750 65.783 63.425 1.00 57.84 310 ALA A O 1
ATOM 2379 N N . LEU A 1 313 ? 37.046 64.690 61.469 1.00 51.35 311 LEU A N 1
ATOM 2380 C CA . LEU A 1 313 ? 37.673 63.518 62.069 1.00 55.24 311 LEU A CA 1
ATOM 2381 C C . LEU A 1 313 ? 38.985 63.837 62.786 1.00 58.57 311 LEU A C 1
ATOM 2382 O O . LEU A 1 313 ? 39.243 63.302 63.869 1.00 58.62 311 LEU A O 1
ATOM 2387 N N . VAL A 1 314 ? 39.800 64.714 62.196 1.00 60.80 312 VAL A N 1
ATOM 2388 C CA . VAL A 1 314 ? 41.098 65.074 62.789 1.00 57.27 312 VAL A CA 1
ATOM 2389 C C . VAL A 1 314 ? 40.858 65.822 64.094 1.00 58.50 312 VAL A C 1
ATOM 2390 O O . VAL A 1 314 ? 41.383 65.430 65.139 1.00 60.73 312 VAL A O 1
ATOM 2394 N N . VAL A 1 315 ? 40.019 66.857 64.024 1.00 54.24 313 VAL A N 1
ATOM 2395 C CA . VAL A 1 315 ? 39.672 67.694 65.176 1.00 52.00 313 VAL A CA 1
ATOM 2396 C C . VAL A 1 315 ? 39.028 66.873 66.292 1.00 51.27 313 VAL A C 1
ATOM 2397 O O . VAL A 1 315 ? 39.348 67.052 67.466 1.00 59.61 313 VAL A O 1
ATOM 2401 N N . GLY A 1 316 ? 38.137 65.962 65.917 1.00 56.63 314 GLY A N 1
ATOM 2402 C CA . GLY A 1 316 ? 37.527 65.038 66.874 1.00 54.10 314 GLY A CA 1
ATOM 2403 C C . GLY A 1 316 ? 38.531 64.228 67.669 1.00 52.52 314 GLY A C 1
ATOM 2404 O O . GLY A 1 316 ? 38.517 64.251 68.902 1.00 52.56 314 GLY A O 1
ATOM 2405 N N . LEU A 1 317 ? 39.414 63.532 66.956 1.00 55.50 315 LEU A N 1
ATOM 2406 C CA . LEU A 1 317 ? 40.444 62.701 67.577 1.00 54.88 315 LEU A CA 1
ATOM 2407 C C . LEU A 1 317 ? 41.457 63.522 68.372 1.00 55.60 315 LEU A C 1
ATOM 2408 O O . LEU A 1 317 ? 41.812 63.148 69.486 1.00 60.29 315 LEU A O 1
ATOM 2413 N N . ARG A 1 318 ? 41.897 64.647 67.806 1.00 55.91 316 ARG A N 1
ATOM 2414 C CA . ARG A 1 318 ? 42.882 65.512 68.456 1.00 51.75 316 ARG A CA 1
ATOM 2415 C C . ARG A 1 318 ? 42.365 65.995 69.803 1.00 52.08 316 ARG A C 1
ATOM 2416 O O . ARG A 1 318 ? 43.094 65.965 70.791 1.00 58.68 316 ARG A O 1
ATOM 2424 N N . ALA A 1 319 ? 41.097 66.406 69.838 1.00 54.68 317 ALA A N 1
ATOM 2425 C CA . ALA A 1 319 ? 40.496 66.966 71.043 1.00 54.04 317 ALA A CA 1
ATOM 2426 C C . ALA A 1 319 ? 40.320 65.926 72.139 1.00 54.72 317 ALA A C 1
ATOM 2427 O O . ALA A 1 319 ? 40.503 66.226 73.316 1.00 58.29 317 ALA A O 1
ATOM 2429 N N . TYR A 1 320 ? 39.982 64.699 71.754 1.00 55.57 318 TYR A N 1
ATOM 2430 C CA . TYR A 1 320 ? 39.832 63.632 72.734 1.00 54.30 318 TYR A CA 1
ATOM 2431 C C . TYR A 1 320 ? 41.162 63.337 73.407 1.00 53.55 318 TYR A C 1
ATOM 2432 O O . TYR A 1 320 ? 41.218 63.115 74.614 1.00 56.03 318 TYR A O 1
ATOM 2441 N N . VAL A 1 321 ? 42.232 63.368 72.623 1.00 57.28 319 VAL A N 1
ATOM 2442 C CA . VAL A 1 321 ? 43.568 63.083 73.130 1.00 54.50 319 VAL A CA 1
ATOM 2443 C C . VAL A 1 321 ? 44.087 64.255 73.961 1.00 52.77 319 VAL A C 1
ATOM 2444 O O . VAL A 1 321 ? 44.463 64.072 75.120 1.00 46.47 319 VAL A O 1
ATOM 2448 N N . ALA A 1 322 ? 44.081 65.455 73.376 1.00 55.83 320 ALA A N 1
ATOM 2449 C CA . ALA A 1 322 ? 44.644 66.641 74.035 1.00 55.94 320 ALA A CA 1
ATOM 2450 C C . ALA A 1 322 ? 43.910 67.043 75.312 1.00 59.61 320 ALA A C 1
ATOM 2451 O O . ALA A 1 322 ? 44.544 67.269 76.346 1.00 64.54 320 ALA A O 1
ATOM 2453 N N . LYS A 1 323 ? 42.581 67.099 75.259 1.00 60.85 321 LYS A N 1
ATOM 2454 C CA . LYS A 1 323 ? 41.809 67.635 76.385 1.00 59.94 321 LYS A CA 1
ATOM 2455 C C . LYS A 1 323 ? 41.586 66.640 77.519 1.00 60.68 321 LYS A C 1
ATOM 2456 O O . LYS A 1 323 ? 41.008 66.989 78.539 1.00 62.98 321 LYS A O 1
ATOM 2462 N N . ASN A 1 324 ? 42.061 65.409 77.340 1.00 60.52 322 ASN A N 1
ATOM 2463 C CA . ASN A 1 324 ? 42.052 64.408 78.403 1.00 59.68 322 ASN A CA 1
ATOM 2464 C C . ASN A 1 324 ? 43.431 64.180 79.015 1.00 64.48 322 ASN A C 1
ATOM 2465 O O . ASN A 1 324 ? 43.621 63.248 79.798 1.00 66.81 322 ASN A O 1
ATOM 2470 N N . GLY A 1 325 ? 44.390 65.024 78.644 1.00 65.45 323 GLY A N 1
ATOM 2471 C CA . GLY A 1 325 ? 45.735 64.966 79.209 1.00 68.63 323 GLY A CA 1
ATOM 2472 C C . GLY A 1 325 ? 46.748 64.147 78.429 1.00 70.72 323 GLY A C 1
ATOM 2473 O O . GLY A 1 325 ? 47.948 64.251 78.681 1.00 75.90 323 GLY A O 1
ATOM 2474 N N . PHE A 1 326 ? 46.270 63.349 77.478 1.00 67.42 324 PHE A N 1
ATOM 2475 C CA . PHE A 1 326 ? 47.103 62.394 76.751 1.00 64.01 324 PHE A CA 1
ATOM 2476 C C . PHE A 1 326 ? 47.905 63.010 75.603 1.00 66.46 324 PHE A C 1
ATOM 2477 O O . PHE A 1 326 ? 47.542 64.047 75.055 1.00 68.21 324 PHE A O 1
ATOM 2485 N N . ARG A 1 327 ? 49.011 62.357 75.256 1.00 69.00 325 ARG A N 1
ATOM 2486 C CA . ARG A 1 327 ? 49.900 62.819 74.200 1.00 69.57 325 ARG A CA 1
ATOM 2487 C C . ARG A 1 327 ? 49.817 61.866 73.017 1.00 69.20 325 ARG A C 1
ATOM 2488 O O . ARG A 1 327 ? 49.977 62.267 71.868 1.00 66.51 325 ARG A O 1
ATOM 2496 N N . SER A 1 328 ? 49.533 60.605 73.304 1.00 69.32 326 SER A N 1
ATOM 2497 C CA . SER A 1 328 ? 49.814 59.560 72.350 1.00 72.39 326 SER A CA 1
ATOM 2498 C C . SER A 1 328 ? 48.686 58.549 72.125 1.00 70.14 326 SER A C 1
ATOM 2499 O O . SER A 1 328 ? 47.861 58.303 73.014 1.00 67.37 326 SER A O 1
ATOM 2502 N N . VAL A 1 329 ? 48.672 57.960 70.928 1.00 64.25 327 VAL A N 1
ATOM 2503 C CA . VAL A 1 329 ? 47.722 56.896 70.604 1.00 65.32 327 VAL A CA 1
ATOM 2504 C C . VAL A 1 329 ? 48.386 55.602 70.159 1.00 64.27 327 VAL A C 1
ATOM 2505 O O . VAL A 1 329 ? 49.530 55.600 69.712 1.00 66.53 327 VAL A O 1
ATOM 2509 N N . LEU A 1 330 ? 47.639 54.510 70.279 1.00 63.51 328 LEU A N 1
ATOM 2510 C CA . LEU A 1 330 ? 48.091 53.191 69.864 1.00 63.93 328 LEU A CA 1
ATOM 2511 C C . LEU A 1 330 ? 47.048 52.556 68.953 1.00 65.62 328 LEU A C 1
ATOM 2512 O O . LEU A 1 330 ? 45.884 52.447 69.319 1.00 64.21 328 LEU A O 1
ATOM 2517 N N . ILE A 1 331 ? 47.470 52.157 67.756 1.00 67.00 329 ILE A N 1
ATOM 2518 C CA . ILE A 1 331 ? 46.554 51.640 66.746 1.00 65.12 329 ILE A CA 1
ATOM 2519 C C . ILE A 1 331 ? 47.021 50.257 66.294 1.00 65.84 329 ILE A C 1
ATOM 2520 O O . ILE A 1 331 ? 48.182 50.083 65.946 1.00 66.38 329 ILE A O 1
ATOM 2525 N N . GLY A 1 332 ? 46.118 49.280 66.328 1.00 65.82 330 GLY A N 1
ATOM 2526 C CA . GLY A 1 332 ? 46.386 47.948 65.797 1.00 68.79 330 GLY A CA 1
ATOM 2527 C C . GLY A 1 332 ? 46.338 48.011 64.283 1.00 75.74 330 GLY A C 1
ATOM 2528 O O . GLY A 1 332 ? 45.380 48.535 63.708 1.00 80.48 330 GLY A O 1
ATOM 2529 N N . LEU A 1 333 ? 47.378 47.495 63.637 1.00 75.21 331 LEU A N 1
ATOM 2530 C CA . LEU A 1 333 ? 47.492 47.571 62.185 1.00 74.91 331 LEU A CA 1
ATOM 2531 C C . LEU A 1 333 ? 47.341 46.201 61.543 1.00 78.78 331 LEU A C 1
ATOM 2532 O O . LEU A 1 333 ? 48.154 45.304 61.767 1.00 81.42 331 LEU A O 1
ATOM 2537 N N . SER A 1 334 ? 46.281 46.050 60.755 1.00 79.72 332 SER A N 1
ATOM 2538 C CA . SER A 1 334 ? 45.986 44.795 60.081 1.00 78.01 332 SER A CA 1
ATOM 2539 C C . SER A 1 334 ? 46.498 44.832 58.653 1.00 77.66 332 SER A C 1
ATOM 2540 O O . SER A 1 334 ? 46.532 43.808 57.972 1.00 79.91 332 SER A O 1
ATOM 2543 N N . GLY A 1 335 ? 46.880 46.024 58.202 1.00 75.16 333 GLY A N 1
ATOM 2544 C CA . GLY A 1 335 ? 47.200 46.244 56.799 1.00 75.68 333 GLY A CA 1
ATOM 2545 C C . GLY A 1 335 ? 45.972 46.660 56.013 1.00 76.73 333 GLY A C 1
ATOM 2546 O O . GLY A 1 335 ? 46.087 47.109 54.869 1.00 79.37 333 GLY A O 1
ATOM 2547 N N . GLY A 1 336 ? 44.800 46.514 56.637 1.00 74.09 334 GLY A N 1
ATOM 2548 C CA . GLY A 1 336 ? 43.515 46.880 56.046 1.00 70.87 334 GLY A CA 1
ATOM 2549 C C . GLY A 1 336 ? 43.300 48.376 55.930 1.00 70.51 334 GLY A C 1
ATOM 2550 O O . GLY A 1 336 ? 44.030 49.177 56.525 1.00 70.18 334 GLY A O 1
ATOM 2551 N N . ILE A 1 337 ? 42.276 48.740 55.166 1.00 69.94 335 ILE A N 1
ATOM 2552 C CA . ILE A 1 337 ? 42.004 50.129 54.801 1.00 70.66 335 ILE A CA 1
ATOM 2553 C C . ILE A 1 337 ? 41.568 50.989 55.996 1.00 71.16 335 ILE A C 1
ATOM 2554 O O . ILE A 1 337 ? 41.937 52.162 56.089 1.00 70.85 335 ILE A O 1
ATOM 2559 N N . ASP A 1 338 ? 40.830 50.378 56.920 1.00 73.16 336 ASP A N 1
ATOM 2560 C CA . ASP A 1 338 ? 40.320 51.059 58.107 1.00 75.87 336 ASP A CA 1
ATOM 2561 C C . ASP A 1 338 ? 41.444 51.585 58.992 1.00 75.96 336 ASP A C 1
ATOM 2562 O O . ASP A 1 338 ? 41.487 52.776 59.293 1.00 78.30 336 ASP A O 1
ATOM 2567 N N . SER A 1 339 ? 42.350 50.690 59.389 1.00 76.60 337 SER A N 1
ATOM 2568 C CA . SER A 1 339 ? 43.475 51.023 60.264 1.00 72.84 337 SER A CA 1
ATOM 2569 C C . SER A 1 339 ? 44.410 52.030 59.613 1.00 69.81 337 SER A C 1
ATOM 2570 O O . SER A 1 339 ? 44.900 52.944 60.281 1.00 71.53 337 SER A O 1
ATOM 2573 N N . ALA A 1 340 ? 44.634 51.858 58.309 1.00 66.92 338 ALA A N 1
ATOM 2574 C CA . ALA A 1 340 ? 45.474 52.758 57.526 1.00 66.24 338 ALA A CA 1
ATOM 2575 C C . ALA A 1 340 ? 44.923 54.183 57.532 1.00 70.56 338 ALA A C 1
ATOM 2576 O O . ALA A 1 340 ? 45.687 55.136 57.707 1.00 71.59 338 ALA A O 1
ATOM 2578 N N . LEU A 1 341 ? 43.604 54.319 57.364 1.00 69.08 339 LEU A N 1
ATOM 2579 C CA . LEU A 1 341 ? 42.950 55.625 57.436 1.00 63.63 339 LEU A CA 1
ATOM 2580 C C . LEU A 1 341 ? 43.014 56.209 58.849 1.00 66.33 339 LEU A C 1
ATOM 2581 O O . LEU A 1 341 ? 43.226 57.409 59.017 1.00 66.84 339 LEU A O 1
ATOM 2586 N N . VAL A 1 342 ? 42.856 55.354 59.858 1.00 65.83 340 VAL A N 1
ATOM 2587 C CA . VAL A 1 342 ? 42.954 55.797 61.246 1.00 66.02 340 VAL A CA 1
ATOM 2588 C C . VAL A 1 342 ? 44.363 56.305 61.569 1.00 67.06 340 VAL A C 1
ATOM 2589 O O . VAL A 1 342 ? 44.518 57.390 62.147 1.00 67.14 340 VAL A O 1
ATOM 2593 N N . ALA A 1 343 ? 45.373 55.544 61.153 1.00 64.22 341 ALA A N 1
ATOM 2594 C CA . ALA A 1 343 ? 46.768 55.942 61.333 1.00 63.48 341 ALA A CA 1
ATOM 2595 C C . ALA A 1 343 ? 47.050 57.296 60.685 1.00 64.26 341 ALA A C 1
ATOM 2596 O O . ALA A 1 343 ? 47.731 58.132 61.270 1.00 66.43 341 ALA A O 1
ATOM 2598 N N . ALA A 1 344 ? 46.499 57.500 59.491 1.00 63.17 342 ALA A N 1
ATOM 2599 C CA . ALA A 1 344 ? 46.648 58.741 58.749 1.00 64.61 342 ALA A CA 1
ATOM 2600 C C . ALA A 1 344 ? 45.975 59.903 59.471 1.00 65.57 342 ALA A C 1
ATOM 2601 O O . ALA A 1 344 ? 46.563 60.980 59.586 1.00 69.24 342 ALA A O 1
ATOM 2603 N N . ILE A 1 345 ? 44.756 59.677 59.964 1.00 63.73 343 ILE A N 1
ATOM 2604 C CA . ILE A 1 345 ? 44.036 60.681 60.762 1.00 61.98 343 ILE A CA 1
ATOM 2605 C C . ILE A 1 345 ? 44.809 61.033 62.041 1.00 58.89 343 ILE A C 1
ATOM 2606 O O . ILE A 1 345 ? 44.934 62.210 62.390 1.00 57.04 343 ILE A O 1
ATOM 2611 N N . ALA A 1 346 ? 45.355 60.008 62.696 1.00 55.09 344 ALA A N 1
ATOM 2612 C CA . ALA A 1 346 ? 46.140 60.170 63.923 1.00 56.12 344 ALA A CA 1
ATOM 2613 C C . ALA A 1 346 ? 47.434 60.973 63.745 1.00 57.06 344 ALA A C 1
ATOM 2614 O O . ALA A 1 346 ? 47.821 61.722 64.647 1.00 56.75 344 ALA A O 1
ATOM 2616 N N . CYS A 1 347 ? 48.083 60.814 62.589 1.00 58.48 345 CYS A N 1
ATOM 2617 C CA . CYS A 1 347 ? 49.323 61.534 62.274 1.00 63.61 345 CYS A CA 1
ATOM 2618 C C . CYS A 1 347 ? 49.048 63.006 62.020 1.00 66.45 345 CYS A C 1
ATOM 2619 O O . CYS A 1 347 ? 49.824 63.864 62.423 1.00 70.10 345 CYS A O 1
ATOM 2622 N N . ASP A 1 348 ? 47.931 63.291 61.361 1.00 68.10 346 ASP A N 1
ATOM 2623 C CA . ASP A 1 348 ? 47.509 64.665 61.128 1.00 68.52 346 ASP A CA 1
ATOM 2624 C C . ASP A 1 348 ? 47.023 65.326 62.422 1.00 68.15 346 ASP A C 1
ATOM 2625 O O . ASP A 1 348 ? 47.165 66.537 62.606 1.00 67.71 346 ASP A O 1
ATOM 2630 N N . ALA A 1 349 ? 46.467 64.523 63.323 1.00 69.13 347 ALA A N 1
ATOM 2631 C CA . ALA A 1 349 ? 45.929 65.043 64.573 1.00 66.63 347 ALA A CA 1
ATOM 2632 C C . ALA A 1 349 ? 47.016 65.333 65.599 1.00 67.76 347 ALA A C 1
ATOM 2633 O O . ALA A 1 349 ? 46.964 66.354 66.287 1.00 69.57 347 ALA A O 1
ATOM 2635 N N . LEU A 1 350 ? 48.002 64.440 65.683 1.00 65.43 348 LEU A N 1
ATOM 2636 C CA . LEU A 1 350 ? 48.965 64.442 66.785 1.00 64.11 348 LEU A CA 1
ATOM 2637 C C . LEU A 1 350 ? 50.431 64.578 66.377 1.00 65.40 348 LEU A C 1
ATOM 2638 O O . LEU A 1 350 ? 51.273 64.913 67.209 1.00 66.57 348 LEU A O 1
ATOM 2643 N N . GLY A 1 351 ? 50.733 64.302 65.108 1.00 66.87 349 GLY A N 1
ATOM 2644 C CA . GLY A 1 351 ? 52.115 64.169 64.649 1.00 62.53 349 GLY A CA 1
ATOM 2645 C C . GLY A 1 351 ? 52.499 62.701 64.665 1.00 64.34 349 GLY A C 1
ATOM 2646 O O . GLY A 1 351 ? 52.065 61.953 65.545 1.00 64.10 349 GLY A O 1
ATOM 2647 N N . ALA A 1 352 ? 53.320 62.289 63.701 1.00 65.43 350 ALA A N 1
ATOM 2648 C CA . ALA A 1 352 ? 53.683 60.874 63.525 1.00 67.74 350 ALA A CA 1
ATOM 2649 C C . ALA A 1 352 ? 54.414 60.262 64.718 1.00 71.52 350 ALA A C 1
ATOM 2650 O O . ALA A 1 352 ? 54.281 59.063 64.989 1.00 74.07 350 ALA A O 1
ATOM 2652 N N . GLN A 1 353 ? 55.159 61.108 65.432 1.00 75.27 351 GLN A N 1
ATOM 2653 C CA . GLN A 1 353 ? 55.920 60.720 66.621 1.00 76.59 351 GLN A CA 1
ATOM 2654 C C . GLN A 1 353 ? 55.024 60.188 67.729 1.00 77.15 351 GLN A C 1
ATOM 2655 O O . GLN A 1 353 ? 55.437 59.331 68.504 1.00 77.07 351 GLN A O 1
ATOM 2661 N N . ASN A 1 354 ? 53.799 60.706 67.796 1.00 77.30 352 ASN A N 1
ATOM 2662 C CA . ASN A 1 354 ? 52.876 60.375 68.875 1.00 74.20 352 ASN A CA 1
ATOM 2663 C C . ASN A 1 354 ? 51.919 59.243 68.544 1.00 74.16 352 ASN A C 1
ATOM 2664 O O . ASN A 1 354 ? 51.084 58.871 69.366 1.00 75.85 352 ASN A O 1
ATOM 2669 N N . VAL A 1 355 ? 52.043 58.684 67.345 1.00 73.41 353 VAL A N 1
ATOM 2670 C CA . VAL A 1 355 ? 51.220 57.532 66.978 1.00 72.33 353 VAL A CA 1
ATOM 2671 C C . VAL A 1 355 ? 52.047 56.249 66.850 1.00 72.74 353 VAL A C 1
ATOM 2672 O O . VAL A 1 355 ? 53.100 56.225 66.203 1.00 72.29 353 VAL A O 1
ATOM 2676 N N . TYR A 1 356 ? 51.560 55.209 67.520 1.00 71.32 354 TYR A N 1
ATOM 2677 C CA . TYR A 1 356 ? 52.272 53.958 67.679 1.00 73.09 354 TYR A CA 1
ATOM 2678 C C . TYR A 1 356 ? 51.429 52.839 67.106 1.00 76.06 354 TYR A C 1
ATOM 2679 O O . TYR A 1 356 ? 50.283 52.652 67.507 1.00 74.09 354 TYR A O 1
ATOM 2688 N N . GLY A 1 357 ? 52.002 52.107 66.153 1.00 79.69 355 GLY A N 1
ATOM 2689 C CA . GLY A 1 357 ? 51.313 51.006 65.490 1.00 77.25 355 GLY A CA 1
ATOM 2690 C C . GLY A 1 357 ? 51.804 49.636 65.914 1.00 81.37 355 GLY A C 1
ATOM 2691 O O . GLY A 1 357 ? 52.997 49.433 66.155 1.00 82.24 355 GLY A O 1
ATOM 2692 N N . VAL A 1 358 ? 50.872 48.694 66.014 1.00 79.96 356 VAL A N 1
ATOM 2693 C CA . VAL A 1 358 ? 51.191 47.326 66.392 1.00 80.68 356 VAL A CA 1
ATOM 2694 C C . VAL A 1 358 ? 50.576 46.348 65.389 1.00 82.21 356 VAL A C 1
ATOM 2695 O O . VAL A 1 358 ? 49.362 46.339 65.194 1.00 81.12 356 VAL A O 1
ATOM 2699 N N . SER A 1 359 ? 51.423 45.543 64.750 1.00 83.38 357 SER A N 1
ATOM 2700 C CA . SER A 1 359 ? 50.966 44.445 63.903 1.00 84.56 357 SER A CA 1
ATOM 2701 C C . SER A 1 359 ? 50.888 43.176 64.741 1.00 85.58 357 SER A C 1
ATOM 2702 O O . SER A 1 359 ? 51.860 42.795 65.393 1.00 87.47 357 SER A O 1
ATOM 2705 N N . MET A 1 360 ? 49.727 42.531 64.729 1.00 85.68 358 MET A N 1
ATOM 2706 C CA . MET A 1 360 ? 49.488 41.373 65.581 1.00 87.88 358 MET A CA 1
ATOM 2707 C C . MET A 1 360 ? 49.099 40.146 64.764 1.00 90.87 358 MET A C 1
ATOM 2708 O O . MET A 1 360 ? 47.919 39.822 64.654 1.00 91.41 358 MET A O 1
ATOM 2713 N N . PRO A 1 361 ? 50.097 39.451 64.193 1.00 93.23 359 PRO A N 1
ATOM 2714 C CA . PRO A 1 361 ? 49.781 38.373 63.268 1.00 93.51 359 PRO A CA 1
ATOM 2715 C C . PRO A 1 361 ? 49.490 37.047 63.947 1.00 95.40 359 PRO A C 1
ATOM 2716 O O . PRO A 1 361 ? 50.018 36.755 65.025 1.00 92.24 359 PRO A O 1
ATOM 2720 N N . SER A 1 362 ? 48.637 36.265 63.296 1.00 99.23 360 SER A N 1
ATOM 2721 C CA . SER A 1 362 ? 48.361 34.894 63.682 1.00 104.44 360 SER A CA 1
ATOM 2722 C C . SER A 1 362 ? 49.219 33.965 62.819 1.00 107.62 360 SER A C 1
ATOM 2723 O O . SER A 1 362 ? 49.965 34.437 61.955 1.00 107.36 360 SER A O 1
ATOM 2726 N N . LYS A 1 363 ? 49.121 32.657 63.056 1.00 111.76 361 LYS A N 1
ATOM 2727 C CA . LYS A 1 363 ? 49.831 31.659 62.247 1.00 114.54 361 LYS A CA 1
ATOM 2728 C C . LYS A 1 363 ? 49.335 31.668 60.803 1.00 116.13 361 LYS A C 1
ATOM 2729 O O . LYS A 1 363 ? 50.130 31.609 59.861 1.00 114.64 361 LYS A O 1
ATOM 2735 N N . TYR A 1 364 ? 48.017 31.762 60.649 1.00 117.91 362 TYR A N 1
ATOM 2736 C CA . TYR A 1 364 ? 47.373 31.668 59.344 1.00 120.12 362 TYR A CA 1
ATOM 2737 C C . TYR A 1 364 ? 47.055 33.034 58.715 1.00 118.41 362 TYR A C 1
ATOM 2738 O O . TYR A 1 364 ? 46.442 33.100 57.647 1.00 118.66 362 TYR A O 1
ATOM 2747 N N . SER A 1 365 ? 47.478 34.115 59.370 1.00 116.38 363 SER A N 1
ATOM 2748 C CA . SER A 1 365 ? 47.325 35.457 58.804 1.00 114.06 363 SER A CA 1
ATOM 2749 C C . SER A 1 365 ? 48.323 35.657 57.667 1.00 112.24 363 SER A C 1
ATOM 2750 O O . SER A 1 365 ? 49.465 35.202 57.751 1.00 112.24 363 SER A O 1
ATOM 2753 N N . SER A 1 366 ? 47.880 36.339 56.612 1.00 111.88 364 SER A N 1
ATOM 2754 C CA . SER A 1 366 ? 48.622 36.429 55.352 1.00 111.04 364 SER A CA 1
ATOM 2755 C C . SER A 1 366 ? 49.890 37.278 55.427 1.00 111.73 364 SER A C 1
ATOM 2756 O O . SER A 1 366 ? 50.257 37.789 56.488 1.00 113.60 364 SER A O 1
ATOM 2759 N N . ASP A 1 367 ? 50.549 37.428 54.283 1.00 111.73 365 ASP A N 1
ATOM 2760 C CA . ASP A 1 367 ? 51.820 38.136 54.212 1.00 110.88 365 ASP A CA 1
ATOM 2761 C C . ASP A 1 367 ? 51.687 39.538 53.628 1.00 108.05 365 ASP A C 1
ATOM 2762 O O . ASP A 1 367 ? 52.578 40.369 53.805 1.00 108.18 365 ASP A O 1
ATOM 2767 N N . HIS A 1 368 ? 50.578 39.805 52.941 1.00 104.89 366 HIS A N 1
ATOM 2768 C CA . HIS A 1 368 ? 50.274 41.176 52.536 1.00 104.26 366 HIS A CA 1
ATOM 2769 C C . HIS A 1 368 ? 49.669 41.968 53.702 1.00 101.74 366 HIS A C 1
ATOM 2770 O O . HIS A 1 368 ? 49.749 43.195 53.723 1.00 99.15 366 HIS A O 1
ATOM 2777 N N . SER A 1 369 ? 49.092 41.251 54.670 1.00 99.01 367 SER A N 1
ATOM 2778 C CA . SER A 1 369 ? 48.636 41.836 55.936 1.00 97.24 367 SER A CA 1
ATOM 2779 C C . SER A 1 369 ? 49.811 42.412 56.717 1.00 95.81 367 SER A C 1
ATOM 2780 O O . SER A 1 369 ? 49.772 43.565 57.154 1.00 96.13 367 SER A O 1
ATOM 2783 N N . LYS A 1 370 ? 50.849 41.592 56.873 1.00 93.58 368 LYS A N 1
ATOM 2784 C CA . LYS A 1 370 ? 52.083 41.959 57.556 1.00 90.65 368 LYS A CA 1
ATOM 2785 C C . LYS A 1 370 ? 52.804 43.071 56.794 1.00 91.41 368 LYS A C 1
ATOM 2786 O O . LYS A 1 370 ? 53.277 44.048 57.390 1.00 92.05 368 LYS A O 1
ATOM 2792 N N . GLY A 1 371 ? 52.859 42.913 55.472 1.00 89.84 369 GLY A N 1
ATOM 2793 C CA . GLY A 1 371 ? 53.587 43.817 54.595 1.00 88.95 369 GLY A CA 1
ATOM 2794 C C . GLY A 1 371 ? 53.028 45.220 54.542 1.00 90.37 369 GLY A C 1
ATOM 2795 O O . GLY A 1 371 ? 53.772 46.189 54.697 1.00 90.96 369 GLY A O 1
ATOM 2796 N N . ASP A 1 372 ? 51.715 45.325 54.338 1.00 92.19 370 ASP A N 1
ATOM 2797 C CA . ASP A 1 372 ? 51.046 46.623 54.202 1.00 92.90 370 ASP A CA 1
ATOM 2798 C C . ASP A 1 372 ? 51.071 47.466 55.477 1.00 90.05 370 ASP A C 1
ATOM 2799 O O . ASP A 1 372 ? 51.123 48.698 55.408 1.00 89.99 370 ASP A O 1
ATOM 2804 N N . ALA A 1 373 ? 51.037 46.800 56.628 1.00 86.31 371 ALA A N 1
ATOM 2805 C CA . ALA A 1 373 ? 51.219 47.473 57.907 1.00 85.35 371 ALA A CA 1
ATOM 2806 C C . ALA A 1 373 ? 52.594 48.136 57.946 1.00 86.09 371 ALA A C 1
ATOM 2807 O O . ALA A 1 373 ? 52.691 49.345 58.178 1.00 88.30 371 ALA A O 1
ATOM 2809 N N . ALA A 1 374 ? 53.638 47.349 57.672 1.00 84.18 372 ALA A N 1
ATOM 2810 C CA . ALA A 1 374 ? 55.018 47.846 57.613 1.00 82.68 372 ALA A CA 1
ATOM 2811 C C . ALA A 1 374 ? 55.193 48.931 56.547 1.00 81.83 372 ALA A C 1
ATOM 2812 O O . ALA A 1 374 ? 55.890 49.923 56.771 1.00 79.99 372 ALA A O 1
ATOM 2814 N N . GLU A 1 375 ? 54.542 48.731 55.401 1.00 81.38 373 GLU A N 1
ATOM 2815 C CA . GLU A 1 375 ? 54.462 49.733 54.343 1.00 84.29 373 GLU A CA 1
ATOM 2816 C C . GLU A 1 375 ? 53.910 51.065 54.845 1.00 84.86 373 GLU A C 1
ATOM 2817 O O . GLU A 1 375 ? 54.529 52.107 54.631 1.00 81.15 373 GLU A O 1
ATOM 2823 N N . LEU A 1 376 ? 52.761 51.006 55.525 1.00 84.87 374 LEU A N 1
ATOM 2824 C CA . LEU A 1 376 ? 52.077 52.183 56.072 1.00 83.25 374 LEU A CA 1
ATOM 2825 C C . LEU A 1 376 ? 52.957 52.922 57.063 1.00 81.50 374 LEU A C 1
ATOM 2826 O O . LEU A 1 376 ? 53.035 54.153 57.035 1.00 81.39 374 LEU A O 1
ATOM 2831 N N . ALA A 1 377 ? 53.618 52.150 57.924 1.00 80.41 375 ALA A N 1
ATOM 2832 C CA . ALA A 1 377 ? 54.567 52.671 58.897 1.00 78.42 375 ALA A CA 1
ATOM 2833 C C . ALA A 1 377 ? 55.665 53.467 58.207 1.00 80.26 375 ALA A C 1
ATOM 2834 O O . ALA A 1 377 ? 55.947 54.607 58.589 1.00 78.85 375 ALA A O 1
ATOM 2836 N N . ARG A 1 378 ? 56.245 52.858 57.170 1.00 82.68 376 ARG A N 1
ATOM 2837 C CA . ARG A 1 378 ? 57.313 53.455 56.376 1.00 82.88 376 ARG A CA 1
ATOM 2838 C C . ARG A 1 378 ? 56.964 54.826 55.783 1.00 84.16 376 ARG A C 1
ATOM 2839 O O . ARG A 1 378 ? 57.805 55.728 55.807 1.00 86.76 376 ARG A O 1
ATOM 2847 N N . ARG A 1 379 ? 55.739 54.994 55.277 1.00 81.85 377 ARG A N 1
ATOM 2848 C CA . ARG A 1 379 ? 55.347 56.275 54.656 1.00 82.01 377 ARG A CA 1
ATOM 2849 C C . ARG A 1 379 ? 54.759 57.324 55.596 1.00 79.75 377 ARG A C 1
ATOM 2850 O O . ARG A 1 379 ? 54.521 58.457 55.181 1.00 79.00 377 ARG A O 1
ATOM 2858 N N . THR A 1 380 ? 54.544 56.969 56.857 1.00 80.22 378 THR A N 1
ATOM 2859 C CA . THR A 1 380 ? 53.955 57.922 57.806 1.00 79.87 378 THR A CA 1
ATOM 2860 C C . THR A 1 380 ? 54.954 58.537 58.789 1.00 79.54 378 THR A C 1
ATOM 2861 O O . THR A 1 380 ? 54.827 59.705 59.150 1.00 76.99 378 THR A O 1
ATOM 2865 N N . GLY A 1 381 ? 55.947 57.754 59.201 1.00 78.51 379 GLY A N 1
ATOM 2866 C CA . GLY A 1 381 ? 56.867 58.170 60.260 1.00 79.66 379 GLY A CA 1
ATOM 2867 C C . GLY A 1 381 ? 56.392 57.586 61.575 1.00 80.01 379 GLY A C 1
ATOM 2868 O O . GLY A 1 381 ? 56.627 58.144 62.644 1.00 83.04 379 GLY A O 1
ATOM 2869 N N . LEU A 1 382 ? 55.735 56.438 61.473 1.00 79.98 380 LEU A N 1
ATOM 2870 C CA . LEU A 1 382 ? 55.027 55.815 62.575 1.00 78.80 380 LEU A CA 1
ATOM 2871 C C . LEU A 1 382 ? 55.963 54.991 63.429 1.00 80.44 380 LEU A C 1
ATOM 2872 O O . LEU A 1 382 ? 56.908 54.385 62.921 1.00 88.64 380 LEU A O 1
ATOM 2877 N N . ASN A 1 383 ? 55.685 54.940 64.723 1.00 77.22 381 ASN A N 1
ATOM 2878 C CA . ASN A 1 383 ? 56.410 54.041 65.589 1.00 75.48 381 ASN A CA 1
ATOM 2879 C C . ASN A 1 383 ? 55.814 52.661 65.470 1.00 75.96 381 ASN A C 1
ATOM 2880 O O . ASN A 1 383 ? 54.811 52.348 66.103 1.00 79.37 381 ASN A O 1
ATOM 2885 N N . PHE A 1 384 ? 56.445 51.845 64.635 1.00 74.59 382 PHE A N 1
ATOM 2886 C CA . PHE A 1 384 ? 55.942 50.524 64.302 1.00 74.56 382 PHE A CA 1
ATOM 2887 C C . PHE A 1 384 ? 56.581 49.436 65.145 1.00 74.06 382 PHE A C 1
ATOM 2888 O O . PHE A 1 384 ? 57.756 49.527 65.491 1.00 79.54 382 PHE A O 1
ATOM 2896 N N . ARG A 1 385 ? 55.791 48.418 65.479 1.00 73.60 383 ARG A N 1
ATOM 2897 C CA . ARG A 1 385 ? 56.282 47.208 66.133 1.00 75.08 383 ARG A CA 1
ATOM 2898 C C . ARG A 1 385 ? 55.397 46.014 65.763 1.00 76.45 383 ARG A C 1
ATOM 2899 O O . ARG A 1 385 ? 54.263 46.185 65.314 1.00 76.54 383 ARG A O 1
ATOM 2907 N N . THR A 1 386 ? 55.927 44.809 65.946 1.00 77.95 384 THR A N 1
ATOM 2908 C CA . THR A 1 386 ? 55.171 43.589 65.702 1.00 77.65 384 THR A CA 1
ATOM 2909 C C . THR A 1 386 ? 55.275 42.684 66.913 1.00 77.82 384 THR A C 1
ATOM 2910 O O . THR A 1 386 ? 56.369 42.422 67.407 1.00 81.18 384 THR A O 1
ATOM 2914 N N . VAL A 1 387 ? 54.131 42.231 67.405 1.00 79.78 385 VAL A N 1
ATOM 2915 C CA . VAL A 1 387 ? 54.105 41.139 68.366 1.00 86.88 385 VAL A CA 1
ATOM 2916 C C . VAL A 1 387 ? 53.121 40.085 67.894 1.00 86.62 385 VAL A C 1
ATOM 2917 O O . VAL A 1 387 ? 51.969 40.387 67.604 1.00 87.83 385 VAL A O 1
ATOM 2921 N N . SER A 1 388 ? 53.601 38.851 67.800 1.00 88.13 386 SER A N 1
ATOM 2922 C CA . SER A 1 388 ? 52.795 37.735 67.343 1.00 89.75 386 SER A CA 1
ATOM 2923 C C . SER A 1 388 ? 51.877 37.255 68.457 1.00 91.61 386 SER A C 1
ATOM 2924 O O . SER A 1 388 ? 52.311 37.074 69.591 1.00 95.39 386 SER A O 1
ATOM 2927 N N . ILE A 1 389 ? 50.604 37.058 68.126 1.00 92.83 387 ILE A N 1
ATOM 2928 C CA . ILE A 1 389 ? 49.616 36.553 69.082 1.00 90.51 387 ILE A CA 1
ATOM 2929 C C . ILE A 1 389 ? 49.586 35.026 69.070 1.00 92.30 387 ILE A C 1
ATOM 2930 O O . ILE A 1 389 ? 48.810 34.403 69.802 1.00 93.28 387 ILE A O 1
ATOM 2935 N N . GLU A 1 390 ? 50.427 34.448 68.215 1.00 93.06 388 GLU A N 1
ATOM 2936 C CA . GLU A 1 390 ? 50.572 33.003 68.057 1.00 92.69 388 GLU A CA 1
ATOM 2937 C C . GLU A 1 390 ? 50.943 32.258 69.357 1.00 89.89 388 GLU A C 1
ATOM 2938 O O . GLU A 1 390 ? 50.353 31.210 69.622 1.00 89.39 388 GLU A O 1
ATOM 2944 N N . PRO A 1 391 ? 51.897 32.789 70.171 1.00 87.32 389 PRO A N 1
ATOM 2945 C CA . PRO A 1 391 ? 52.165 32.126 71.459 1.00 85.58 389 PRO A CA 1
ATOM 2946 C C . PRO A 1 391 ? 50.991 32.089 72.445 1.00 87.09 389 PRO A C 1
ATOM 2947 O O . PRO A 1 391 ? 50.789 31.075 73.117 1.00 90.39 389 PRO A O 1
ATOM 2951 N N . MET A 1 392 ? 50.233 33.178 72.532 1.00 87.72 390 MET A N 1
ATOM 2952 C CA . MET A 1 392 ? 49.069 33.231 73.423 1.00 84.92 390 MET A CA 1
ATOM 2953 C C . MET A 1 392 ? 47.893 32.428 72.886 1.00 84.60 390 MET A C 1
ATOM 2954 O O . MET A 1 392 ? 47.111 31.882 73.665 1.00 80.62 390 MET A O 1
ATOM 2959 N N . PHE A 1 393 ? 47.783 32.357 71.559 1.00 87.88 391 PHE A N 1
ATOM 2960 C CA . PHE A 1 393 ? 46.777 31.530 70.894 1.00 90.70 391 PHE A CA 1
ATOM 2961 C C . PHE A 1 393 ? 46.918 30.065 71.287 1.00 94.13 391 PHE A C 1
ATOM 2962 O O . PHE A 1 393 ? 45.936 29.435 71.672 1.00 95.38 391 PHE A O 1
ATOM 2970 N N . ASP A 1 394 ? 48.146 29.549 71.199 1.00 96.84 392 ASP A N 1
ATOM 2971 C CA . ASP A 1 394 ? 48.461 28.162 71.554 1.00 99.47 392 ASP A CA 1
ATOM 2972 C C . ASP A 1 394 ? 48.192 27.893 73.025 1.00 99.44 392 ASP A C 1
ATOM 2973 O O . ASP A 1 394 ? 47.629 26.851 73.374 1.00 100.17 392 ASP A O 1
ATOM 2978 N N . ALA A 1 395 ? 48.598 28.845 73.868 1.00 98.69 393 ALA A N 1
ATOM 2979 C CA . ALA A 1 395 ? 48.417 28.773 75.320 1.00 97.70 393 ALA A CA 1
ATOM 2980 C C . ALA A 1 395 ? 46.947 28.636 75.719 1.00 98.08 393 ALA A C 1
ATOM 2981 O O . ALA A 1 395 ? 46.611 27.836 76.598 1.00 96.79 393 ALA A O 1
ATOM 2983 N N . TYR A 1 396 ? 46.086 29.413 75.057 1.00 99.00 394 TYR A N 1
ATOM 2984 C CA . TYR A 1 396 ? 44.636 29.326 75.232 1.00 99.39 394 TYR A CA 1
ATOM 2985 C C . TYR A 1 396 ? 44.059 28.016 74.695 1.00 98.69 394 TYR A C 1
ATOM 2986 O O . TYR A 1 396 ? 43.355 27.309 75.418 1.00 98.15 394 TYR A O 1
ATOM 2995 N N . MET A 1 397 ? 44.378 27.702 73.437 1.00 98.26 395 MET A N 1
ATOM 2996 C CA . MET A 1 397 ? 43.884 26.498 72.752 1.00 100.00 395 MET A CA 1
ATOM 2997 C C . MET A 1 397 ? 44.196 25.195 73.487 1.00 101.16 395 MET A C 1
ATOM 2998 O O . MET A 1 397 ? 43.389 24.262 73.463 1.00 103.48 395 MET A O 1
ATOM 3003 N N . ALA A 1 398 ? 45.360 25.152 74.139 1.00 100.51 396 ALA A N 1
ATOM 3004 C CA . ALA A 1 398 ? 45.791 24.010 74.943 1.00 99.06 396 ALA A CA 1
ATOM 3005 C C . ALA A 1 398 ? 44.829 23.691 76.087 1.00 100.16 396 ALA A C 1
ATOM 3006 O O . ALA A 1 398 ? 44.344 22.564 76.194 1.00 100.17 396 ALA A O 1
ATOM 3008 N N . SER A 1 399 ? 44.538 24.685 76.924 1.00 101.28 397 SER A N 1
ATOM 3009 C CA . SER A 1 399 ? 43.697 24.462 78.103 1.00 102.80 397 SER A CA 1
ATOM 3010 C C . SER A 1 399 ? 42.216 24.797 77.905 1.00 103.05 397 SER A C 1
ATOM 3011 O O . SER A 1 399 ? 41.466 24.877 78.880 1.00 104.86 397 SER A O 1
ATOM 3014 N N . LEU A 1 400 ? 41.794 24.974 76.653 1.00 104.07 398 LEU A N 1
ATOM 3015 C CA . LEU A 1 400 ? 40.379 25.231 76.344 1.00 104.98 398 LEU A CA 1
ATOM 3016 C C . LEU A 1 400 ? 39.812 24.358 75.229 1.00 105.02 398 LEU A C 1
ATOM 3017 O O . LEU A 1 400 ? 38.705 23.834 75.360 1.00 105.25 398 LEU A O 1
ATOM 3022 N N . GLY A 1 401 ? 40.563 24.219 74.137 1.00 104.34 399 GLY A N 1
ATOM 3023 C CA . GLY A 1 401 ? 40.113 23.459 72.974 1.00 104.34 399 GLY A CA 1
ATOM 3024 C C . GLY A 1 401 ? 38.929 24.119 72.291 1.00 105.12 399 GLY A C 1
ATOM 3025 O O . GLY A 1 401 ? 37.781 23.727 72.504 1.00 103.81 399 GLY A O 1
ATOM 3026 N N . LEU A 1 402 ? 39.206 25.129 71.475 1.00 106.56 400 LEU A N 1
ATOM 3027 C CA . LEU A 1 402 ? 38.144 25.887 70.827 1.00 107.64 400 LEU A CA 1
ATOM 3028 C C . LEU A 1 402 ? 38.037 25.540 69.351 1.00 108.02 400 LEU A C 1
ATOM 3029 O O . LEU A 1 402 ? 39.044 25.351 68.670 1.00 107.34 400 LEU A O 1
ATOM 3034 N N . THR A 1 403 ? 36.801 25.452 68.873 1.00 108.01 401 THR A N 1
ATOM 3035 C CA . THR A 1 403 ? 36.512 25.112 67.485 1.00 106.58 401 THR A CA 1
ATOM 3036 C C . THR A 1 403 ? 35.490 26.082 66.900 1.00 106.31 401 THR A C 1
ATOM 3037 O O . THR A 1 403 ? 34.573 26.525 67.596 1.00 106.34 401 THR A O 1
ATOM 3041 N N . GLY A 1 404 ? 35.666 26.416 65.624 1.00 105.88 402 GLY A N 1
ATOM 3042 C CA . GLY A 1 404 ? 34.684 27.199 64.874 1.00 105.64 402 GLY A CA 1
ATOM 3043 C C . GLY A 1 404 ? 34.607 28.667 65.247 1.00 105.30 402 GLY A C 1
ATOM 3044 O O . GLY A 1 404 ? 35.635 29.339 65.361 1.00 105.82 402 GLY A O 1
ATOM 3045 N N . LEU A 1 405 ? 33.377 29.147 65.444 1.00 104.32 403 LEU A N 1
ATOM 3046 C CA . LEU A 1 405 ? 33.090 30.561 65.727 1.00 104.62 403 LEU A CA 1
ATOM 3047 C C . LEU A 1 405 ? 33.778 31.073 66.992 1.00 102.76 403 LEU A C 1
ATOM 3048 O O . LEU A 1 405 ? 34.233 32.220 67.039 1.00 100.71 403 LEU A O 1
ATOM 3053 N N . ALA A 1 406 ? 33.853 30.204 67.998 1.00 100.00 404 ALA A N 1
ATOM 3054 C CA . ALA A 1 406 ? 34.561 30.482 69.240 1.00 98.18 404 ALA A CA 1
ATOM 3055 C C . ALA A 1 406 ? 36.061 30.707 69.039 1.00 99.74 404 ALA A C 1
ATOM 3056 O O . ALA A 1 406 ? 36.637 31.607 69.653 1.00 97.60 404 ALA A O 1
ATOM 3058 N N . GLU A 1 407 ? 36.686 29.902 68.180 1.00 101.97 405 GLU A N 1
ATOM 3059 C CA . GLU A 1 407 ? 38.137 29.980 67.998 1.00 104.60 405 GLU A CA 1
ATOM 3060 C C . GLU A 1 407 ? 38.572 31.173 67.142 1.00 104.17 405 GLU A C 1
ATOM 3061 O O . GLU A 1 407 ? 39.701 31.650 67.273 1.00 104.53 405 GLU A O 1
ATOM 3067 N N . GLU A 1 408 ? 37.677 31.652 66.280 1.00 103.69 406 GLU A N 1
ATOM 3068 C CA . GLU A 1 408 ? 37.947 32.850 65.486 1.00 104.08 406 GLU A CA 1
ATOM 3069 C C . GLU A 1 408 ? 37.857 34.107 66.341 1.00 100.55 406 GLU A C 1
ATOM 3070 O O . GLU A 1 408 ? 38.644 35.041 66.161 1.00 100.29 406 GLU A O 1
ATOM 3076 N N . ASN A 1 409 ? 36.896 34.116 67.266 1.00 97.15 407 ASN A N 1
ATOM 3077 C CA . ASN A 1 409 ? 36.704 35.224 68.205 1.00 93.25 407 ASN A CA 1
ATOM 3078 C C . ASN A 1 409 ? 37.876 35.401 69.161 1.00 92.69 407 ASN A C 1
ATOM 3079 O O . ASN A 1 409 ? 38.174 36.525 69.568 1.00 91.57 407 ASN A O 1
ATOM 3084 N N . LEU A 1 410 ? 38.533 34.291 69.507 1.00 91.35 408 LEU A N 1
ATOM 3085 C CA . LEU A 1 410 ? 39.717 34.313 70.362 1.00 90.76 408 LEU A CA 1
ATOM 3086 C C . LEU A 1 410 ? 40.796 35.251 69.819 1.00 91.21 408 LEU A C 1
ATOM 3087 O O . LEU A 1 410 ? 41.326 36.070 70.570 1.00 90.88 408 LEU A O 1
ATOM 3092 N N . GLN A 1 411 ? 41.080 35.139 68.518 1.00 90.91 409 GLN A N 1
ATOM 3093 C CA . GLN A 1 411 ? 42.055 35.989 67.823 1.00 91.61 409 GLN A CA 1
ATOM 3094 C C . GLN A 1 411 ? 41.938 37.475 68.167 1.00 92.04 409 GLN A C 1
ATOM 3095 O O . GLN A 1 411 ? 42.928 38.100 68.555 1.00 96.38 409 GLN A O 1
ATOM 3101 N N . SER A 1 412 ? 40.726 38.018 68.040 1.00 88.64 410 SER A N 1
ATOM 3102 C CA . SER A 1 412 ? 40.474 39.451 68.237 1.00 85.72 410 SER A CA 1
ATOM 3103 C C . SER A 1 412 ? 40.625 39.900 69.686 1.00 83.26 410 SER A C 1
ATOM 3104 O O . SER A 1 412 ? 41.166 40.974 69.949 1.00 87.09 410 SER A O 1
ATOM 3107 N N . ARG A 1 413 ? 40.161 39.071 70.618 1.00 78.87 411 ARG A N 1
ATOM 3108 C CA . ARG A 1 413 ? 40.297 39.361 72.040 1.00 75.61 411 ARG A CA 1
ATOM 3109 C C . ARG A 1 413 ? 41.750 39.349 72.495 1.00 76.41 411 ARG A C 1
ATOM 3110 O O . ARG A 1 413 ? 42.104 40.020 73.464 1.00 76.83 411 ARG A O 1
ATOM 3118 N N . LEU A 1 414 ? 42.587 38.594 71.788 1.00 78.00 412 LEU A N 1
ATOM 3119 C CA . LEU A 1 414 ? 44.014 38.570 72.071 1.00 78.32 412 LEU A CA 1
ATOM 3120 C C . LEU A 1 414 ? 44.653 39.891 71.666 1.00 79.06 412 LEU A C 1
ATOM 3121 O O . LEU A 1 414 ? 45.428 40.477 72.425 1.00 78.40 412 LEU A O 1
ATOM 3126 N N . ARG A 1 415 ? 44.298 40.356 70.472 1.00 78.22 413 ARG A N 1
ATOM 3127 C CA . ARG A 1 415 ? 44.809 41.608 69.939 1.00 79.21 413 ARG A CA 1
ATOM 3128 C C . ARG A 1 415 ? 44.336 42.801 70.762 1.00 80.67 413 ARG A C 1
ATOM 3129 O O . ARG A 1 415 ? 45.084 43.765 70.950 1.00 82.85 413 ARG A O 1
ATOM 3137 N N . GLY A 1 416 ? 43.100 42.716 71.255 1.00 76.34 414 GLY A N 1
ATOM 3138 C CA . GLY A 1 416 ? 42.544 43.710 72.162 1.00 73.80 414 GLY A CA 1
ATOM 3139 C C . GLY A 1 416 ? 43.337 43.787 73.450 1.00 74.55 414 GLY A C 1
ATOM 3140 O O . GLY A 1 416 ? 43.742 44.877 73.869 1.00 73.25 414 GLY A O 1
ATOM 3141 N N . THR A 1 417 ? 43.575 42.622 74.055 1.00 73.00 415 THR A N 1
ATOM 3142 C CA . THR A 1 417 ? 44.375 42.491 75.282 1.00 69.89 415 THR A CA 1
ATOM 3143 C C . THR A 1 417 ? 45.806 43.006 75.091 1.00 71.56 415 THR A C 1
ATOM 3144 O O . THR A 1 417 ? 46.364 43.655 75.980 1.00 73.60 415 THR A O 1
ATOM 3148 N N . THR A 1 418 ? 46.374 42.741 73.920 1.00 71.44 416 THR A N 1
ATOM 3149 C CA . THR A 1 418 ? 47.736 43.154 73.605 1.00 75.56 416 THR A CA 1
ATOM 3150 C C . THR A 1 418 ? 47.846 44.672 73.518 1.00 74.79 416 THR A C 1
ATOM 3151 O O . THR A 1 418 ? 48.749 45.258 74.112 1.00 77.44 416 THR A O 1
ATOM 3155 N N . LEU A 1 419 ? 46.910 45.291 72.798 1.00 77.15 417 LEU A N 1
ATOM 3156 C CA . LEU A 1 419 ? 46.827 46.749 72.684 1.00 76.79 417 LEU A CA 1
ATOM 3157 C C . LEU A 1 419 ? 46.541 47.425 74.022 1.00 78.28 417 LEU A C 1
ATOM 3158 O O . LEU A 1 419 ? 47.101 48.476 74.322 1.00 82.88 417 LEU A O 1
ATOM 3163 N N . MET A 1 420 ? 45.677 46.817 74.828 1.00 78.89 418 MET A N 1
ATOM 3164 C CA . MET A 1 420 ? 45.339 47.372 76.131 1.00 80.88 418 MET A CA 1
ATOM 3165 C C . MET A 1 420 ? 46.526 47.320 77.090 1.00 81.11 418 MET A C 1
ATOM 3166 O O . MET A 1 420 ? 46.807 48.299 77.793 1.00 82.08 418 MET A O 1
ATOM 3171 N N . ALA A 1 421 ? 47.230 46.189 77.084 1.00 80.41 419 ALA A N 1
ATOM 3172 C CA . ALA A 1 421 ? 48.383 45.974 77.957 1.00 80.12 419 ALA A CA 1
ATOM 3173 C C . ALA A 1 421 ? 49.563 46.888 77.627 1.00 78.65 419 ALA A C 1
ATOM 3174 O O . ALA A 1 421 ? 50.250 47.370 78.533 1.00 80.33 419 ALA A O 1
ATOM 3176 N N . ILE A 1 422 ? 49.785 47.126 76.337 1.00 77.50 420 ILE A N 1
ATOM 3177 C CA . ILE A 1 422 ? 50.862 48.004 75.883 1.00 77.75 420 ILE A CA 1
ATOM 3178 C C . ILE A 1 422 ? 50.584 49.462 76.271 1.00 79.08 420 ILE A C 1
ATOM 3179 O O . ILE A 1 422 ? 51.484 50.166 76.738 1.00 82.56 420 ILE A O 1
ATOM 3184 N N . SER A 1 423 ? 49.332 49.890 76.110 1.00 80.86 421 SER A N 1
ATOM 3185 C CA . SER A 1 423 ? 48.915 51.258 76.446 1.00 82.51 421 SER A CA 1
ATOM 3186 C C . SER A 1 423 ? 48.882 51.520 77.960 1.00 80.79 421 SER A C 1
ATOM 3187 O O . SER A 1 423 ? 49.098 52.649 78.405 1.00 77.29 421 SER A O 1
ATOM 3190 N N . ASN A 1 424 ? 48.610 50.473 78.737 1.00 79.84 422 ASN A N 1
ATOM 3191 C CA . ASN A 1 424 ? 48.718 50.531 80.199 1.00 78.91 422 ASN A CA 1
ATOM 3192 C C . ASN A 1 424 ? 50.152 50.775 80.669 1.00 80.18 422 ASN A C 1
ATOM 3193 O O . ASN A 1 424 ? 50.374 51.546 81.604 1.00 81.35 422 ASN A O 1
ATOM 3198 N N . GLN A 1 425 ? 51.113 50.114 80.017 1.00 81.47 423 GLN A N 1
ATOM 3199 C CA . GLN A 1 425 ? 52.541 50.306 80.298 1.00 83.64 423 GLN A CA 1
ATOM 3200 C C . GLN A 1 425 ? 53.055 51.662 79.836 1.00 83.82 423 GLN A C 1
ATOM 3201 O O . GLN A 1 425 ? 53.713 52.378 80.593 1.00 83.97 423 GLN A O 1
ATOM 3207 N N . GLU A 1 426 ? 52.742 52.007 78.591 1.00 82.82 424 GLU A N 1
ATOM 3208 C CA . GLU A 1 426 ? 53.441 53.080 77.900 1.00 78.65 424 GLU A CA 1
ATOM 3209 C C . GLU A 1 426 ? 52.689 54.410 77.869 1.00 77.08 424 GLU A C 1
ATOM 3210 O O . GLU A 1 426 ? 53.260 55.433 77.478 1.00 72.06 424 GLU A O 1
ATOM 3216 N N . GLY A 1 427 ? 51.420 54.387 78.282 1.00 77.09 425 GLY A N 1
ATOM 3217 C CA . GLY A 1 427 ? 50.604 55.603 78.411 1.00 76.58 425 GLY A CA 1
ATOM 3218 C C . GLY A 1 427 ? 49.865 56.062 77.162 1.00 78.16 425 GLY A C 1
ATOM 3219 O O . GLY A 1 427 ? 49.666 57.263 76.958 1.00 78.47 425 GLY A O 1
ATOM 3220 N N . HIS A 1 428 ? 49.446 55.116 76.325 1.00 78.62 426 HIS A N 1
ATOM 3221 C CA . HIS A 1 428 ? 48.770 55.462 75.074 1.00 77.33 426 HIS A CA 1
ATOM 3222 C C . HIS A 1 428 ? 47.264 55.315 75.192 1.00 73.07 426 HIS A C 1
ATOM 3223 O O . HIS A 1 428 ? 46.769 54.678 76.120 1.00 75.58 426 HIS A O 1
ATOM 3230 N N . ILE A 1 429 ? 46.543 55.911 74.245 1.00 68.02 427 ILE A N 1
ATOM 3231 C CA . ILE A 1 429 ? 45.116 55.662 74.089 1.00 65.47 427 ILE A CA 1
ATOM 3232 C C . ILE A 1 429 ? 44.905 54.752 72.891 1.00 61.79 427 ILE A C 1
ATOM 3233 O O . ILE A 1 429 ? 45.300 55.086 71.775 1.00 63.65 427 ILE A O 1
ATOM 3238 N N . VAL A 1 430 ? 44.285 53.604 73.128 1.00 56.77 428 VAL A N 1
ATOM 3239 C CA . VAL A 1 430 ? 43.924 52.689 72.051 1.00 54.66 428 VAL A CA 1
ATOM 3240 C C . VAL A 1 430 ? 42.803 53.286 71.191 1.00 54.61 428 VAL A C 1
ATOM 3241 O O . VAL A 1 430 ? 41.846 53.853 71.716 1.00 55.71 428 VAL A O 1
ATOM 3245 N N . LEU A 1 431 ? 42.945 53.172 69.874 1.00 56.07 429 LEU A N 1
ATOM 3246 C CA . LEU A 1 431 ? 41.925 53.619 68.938 1.00 57.78 429 LEU A CA 1
ATOM 3247 C C . LEU A 1 431 ? 41.203 52.441 68.293 1.00 62.33 429 LEU A C 1
ATOM 3248 O O . LEU A 1 431 ? 41.833 51.539 67.738 1.00 64.54 429 LEU A O 1
ATOM 3253 N N . ALA A 1 432 ? 39.876 52.460 68.371 1.00 67.33 430 ALA A N 1
ATOM 3254 C CA . ALA A 1 432 ? 39.033 51.421 67.780 1.00 70.01 430 ALA A CA 1
ATOM 3255 C C . ALA A 1 432 ? 38.776 51.695 66.290 1.00 70.67 430 ALA A C 1
ATOM 3256 O O . ALA A 1 432 ? 38.296 52.767 65.927 1.00 73.80 430 ALA A O 1
ATOM 3258 N N . PRO A 1 433 ? 39.098 50.720 65.423 1.00 72.82 431 PRO A N 1
ATOM 3259 C CA . PRO A 1 433 ? 39.078 50.920 63.962 1.00 73.24 431 PRO A CA 1
ATOM 3260 C C . PRO A 1 433 ? 37.739 50.708 63.228 1.00 71.74 431 PRO A C 1
ATOM 3261 O O . PRO A 1 433 ? 37.699 50.826 61.995 1.00 71.41 431 PRO A O 1
ATOM 3265 N N . GLY A 1 434 ? 36.670 50.406 63.962 1.00 66.87 432 GLY A N 1
ATOM 3266 C CA . GLY A 1 434 ? 35.389 50.055 63.351 1.00 62.47 432 GLY A CA 1
ATOM 3267 C C . GLY A 1 434 ? 34.716 51.201 62.633 1.00 67.30 432 GLY A C 1
ATOM 3268 O O . GLY A 1 434 ? 34.659 52.317 63.145 1.00 69.15 432 GLY A O 1
ATOM 3269 N N . ASN A 1 435 ? 34.218 50.928 61.433 1.00 67.24 433 ASN A N 1
ATOM 3270 C CA . ASN A 1 435 ? 33.485 51.920 60.666 1.00 64.71 433 ASN A CA 1
ATOM 3271 C C . ASN A 1 435 ? 31.984 51.802 60.901 1.00 63.09 433 ASN A C 1
ATOM 3272 O O . ASN A 1 435 ? 31.529 50.865 61.549 1.00 63.03 433 ASN A O 1
ATOM 3277 N N . LYS A 1 436 ? 31.227 52.746 60.351 1.00 60.98 434 LYS A N 1
ATOM 3278 C CA . LYS A 1 436 ? 29.782 52.808 60.559 1.00 60.36 434 LYS A CA 1
ATOM 3279 C C . LYS A 1 436 ? 29.034 51.618 59.949 1.00 59.60 434 LYS A C 1
ATOM 3280 O O . LYS A 1 436 ? 28.037 51.179 60.512 1.00 61.17 434 LYS A O 1
ATOM 3286 N N . SER A 1 437 ? 29.537 51.097 58.827 1.00 59.31 435 SER A N 1
ATOM 3287 C CA . SER A 1 437 ? 28.946 49.939 58.158 1.00 61.99 435 SER A CA 1
ATOM 3288 C C . SER A 1 437 ? 29.017 48.678 59.018 1.00 60.64 435 SER A C 1
ATOM 3289 O O . SER A 1 437 ? 28.016 47.969 59.159 1.00 56.32 435 SER A O 1
ATOM 3292 N N . GLU A 1 438 ? 30.194 48.413 59.586 1.00 64.33 436 GLU A N 1
ATOM 3293 C CA . GLU A 1 438 ? 30.415 47.231 60.422 1.00 66.50 436 GLU A CA 1
ATOM 3294 C C . GLU A 1 438 ? 29.622 47.349 61.705 1.00 67.45 436 GLU A C 1
ATOM 3295 O O . GLU A 1 438 ? 29.022 46.374 62.158 1.00 61.17 436 GLU A O 1
ATOM 3301 N N . LEU A 1 439 ? 29.614 48.557 62.271 1.00 64.86 437 LEU A N 1
ATOM 3302 C CA . LEU A 1 439 ? 28.877 48.838 63.502 1.00 65.60 437 LEU A CA 1
ATOM 3303 C C . LEU A 1 439 ? 27.383 48.680 63.362 1.00 63.40 437 LEU A C 1
ATOM 3304 O O . LEU A 1 439 ? 26.732 48.200 64.288 1.00 66.71 437 LEU A O 1
ATOM 3309 N N . ALA A 1 440 ? 26.858 49.088 62.207 1.00 61.19 438 ALA A N 1
ATOM 3310 C CA . ALA A 1 440 ? 25.435 49.023 61.920 1.00 59.51 438 ALA A CA 1
ATOM 3311 C C . ALA A 1 440 ? 24.936 47.592 61.963 1.00 64.89 438 ALA A C 1
ATOM 3312 O O . ALA A 1 440 ? 23.982 47.292 62.679 1.00 69.83 438 ALA A O 1
ATOM 3314 N N . VAL A 1 441 ? 25.607 46.712 61.221 1.00 67.52 439 VAL A N 1
ATOM 3315 C CA . VAL A 1 441 ? 25.213 45.306 61.141 1.00 70.30 439 VAL A CA 1
ATOM 3316 C C . VAL A 1 441 ? 25.908 44.424 62.179 1.00 71.83 439 VAL A C 1
ATOM 3317 O O . VAL A 1 441 ? 25.677 43.222 62.216 1.00 74.15 439 VAL A O 1
ATOM 3321 N N . GLY A 1 442 ? 26.740 45.026 63.024 1.00 75.48 440 GLY A N 1
ATOM 3322 C CA . GLY A 1 442 ? 27.406 44.303 64.111 1.00 79.39 440 GLY A CA 1
ATOM 3323 C C . GLY A 1 442 ? 28.492 43.339 63.674 1.00 81.50 440 GLY A C 1
ATOM 3324 O O . GLY A 1 442 ? 28.706 42.319 64.325 1.00 81.02 440 GLY A O 1
ATOM 3325 N N . TYR A 1 443 ? 29.182 43.667 62.582 1.00 88.33 441 TYR A N 1
ATOM 3326 C CA . TYR A 1 443 ? 30.178 42.773 61.989 1.00 94.17 441 TYR A CA 1
ATOM 3327 C C . TYR A 1 443 ? 31.339 42.465 62.920 1.00 99.31 441 TYR A C 1
ATOM 3328 O O . TYR A 1 443 ? 31.755 43.313 63.719 1.00 98.36 441 TYR A O 1
ATOM 3337 N N . SER A 1 444 ? 31.824 41.227 62.801 1.00 106.78 442 SER A N 1
ATOM 3338 C CA . SER A 1 444 ? 32.921 40.689 63.602 1.00 110.18 442 SER A CA 1
ATOM 3339 C C . SER A 1 444 ? 34.203 41.485 63.401 1.00 112.34 442 SER A C 1
ATOM 3340 O O . SER A 1 444 ? 34.589 41.811 62.271 1.00 111.26 442 SER A O 1
ATOM 3343 N N . THR A 1 445 ? 34.787 41.986 64.484 1.00 114.14 443 THR A N 1
ATOM 3344 C CA . THR A 1 445 ? 35.934 42.878 64.310 1.00 115.43 443 THR A CA 1
ATOM 3345 C C . THR A 1 445 ? 37.231 42.230 63.825 1.00 114.96 443 THR A C 1
ATOM 3346 O O . THR A 1 445 ? 37.833 42.644 62.842 1.00 113.78 443 THR A O 1
ATOM 3350 N N . LEU A 1 446 ? 37.621 41.182 64.525 1.00 114.65 444 LEU A N 1
ATOM 3351 C CA . LEU A 1 446 ? 38.784 40.372 64.211 1.00 114.26 444 LEU A CA 1
ATOM 3352 C C . LEU A 1 446 ? 40.132 40.957 64.623 1.00 113.58 444 LEU A C 1
ATOM 3353 O O . LEU A 1 446 ? 41.131 40.267 64.584 1.00 112.66 444 LEU A O 1
ATOM 3358 N N . TYR A 1 447 ? 40.156 42.215 65.036 1.00 112.80 445 TYR A N 1
ATOM 3359 C CA . TYR A 1 447 ? 41.376 42.848 65.514 1.00 111.94 445 TYR A CA 1
ATOM 3360 C C . TYR A 1 447 ? 41.059 43.562 66.820 1.00 112.92 445 TYR A C 1
ATOM 3361 O O . TYR A 1 447 ? 41.735 44.508 67.201 1.00 110.45 445 TYR A O 1
ATOM 3370 N N . GLY A 1 448 ? 40.038 43.076 67.514 1.00 114.82 446 GLY A N 1
ATOM 3371 C CA . GLY A 1 448 ? 39.541 43.708 68.722 1.00 118.43 446 GLY A CA 1
ATOM 3372 C C . GLY A 1 448 ? 39.011 45.133 68.674 1.00 122.18 446 GLY A C 1
ATOM 3373 O O . GLY A 1 448 ? 39.453 45.984 69.437 1.00 121.89 446 GLY A O 1
ATOM 3374 N N . ASP A 1 449 ? 38.080 45.406 67.763 1.00 124.75 447 ASP A N 1
ATOM 3375 C CA . ASP A 1 449 ? 37.470 46.742 67.662 1.00 125.77 447 ASP A CA 1
ATOM 3376 C C . ASP A 1 449 ? 36.604 47.054 68.881 1.00 124.45 447 ASP A C 1
ATOM 3377 O O . ASP A 1 449 ? 36.478 48.214 69.279 1.00 124.51 447 ASP A O 1
ATOM 3382 N N . SER A 1 450 ? 36.017 46.011 69.469 1.00 122.72 448 SER A N 1
ATOM 3383 C CA . SER A 1 450 ? 35.212 46.127 70.688 1.00 120.68 448 SER A CA 1
ATOM 3384 C C . SER A 1 450 ? 36.031 46.672 71.869 1.00 119.01 448 SER A C 1
ATOM 3385 O O . SER A 1 450 ? 35.472 47.189 72.842 1.00 121.48 448 SER A O 1
ATOM 3388 N N . VAL A 1 451 ? 37.354 46.555 71.759 1.00 113.76 449 VAL A N 1
ATOM 3389 C CA . VAL A 1 451 ? 38.298 47.098 72.731 1.00 109.38 449 VAL A CA 1
ATOM 3390 C C . VAL A 1 451 ? 38.858 48.416 72.184 1.00 104.72 449 VAL A C 1
ATOM 3391 O O . VAL A 1 451 ? 39.213 48.502 71.008 1.00 105.83 449 VAL A O 1
ATOM 3395 N N . GLY A 1 452 ? 38.927 49.438 73.034 1.00 98.38 450 GLY A N 1
ATOM 3396 C CA . GLY A 1 452 ? 39.439 50.749 72.631 1.00 90.42 450 GLY A CA 1
ATOM 3397 C C . GLY A 1 452 ? 38.729 51.881 73.344 1.00 84.64 450 GLY A C 1
ATOM 3398 O O . GLY A 1 452 ? 37.612 51.708 73.837 1.00 89.34 450 GLY A O 1
ATOM 3399 N N . ALA A 1 453 ? 39.371 53.043 73.398 1.00 75.20 451 ALA A N 1
ATOM 3400 C CA . ALA A 1 453 ? 38.823 54.180 74.136 1.00 67.62 451 ALA A CA 1
ATOM 3401 C C . ALA A 1 453 ? 38.197 55.242 73.234 1.00 64.32 451 ALA A C 1
ATOM 3402 O O . ALA A 1 453 ? 37.366 56.030 73.685 1.00 64.11 451 ALA A O 1
ATOM 3404 N N . TYR A 1 454 ? 38.590 55.260 71.963 1.00 61.88 452 TYR A N 1
ATOM 3405 C CA . TYR A 1 454 ? 37.987 56.169 70.993 1.00 56.84 452 TYR A CA 1
ATOM 3406 C C . TYR A 1 454 ? 37.950 55.551 69.609 1.00 57.73 452 TYR A C 1
ATOM 3407 O O . TYR A 1 454 ? 38.894 54.893 69.198 1.00 60.88 452 TYR A O 1
ATOM 3416 N N . GLY A 1 455 ? 36.858 55.778 68.890 1.00 57.85 453 GLY A N 1
ATOM 3417 C CA . GLY A 1 455 ? 36.686 55.214 67.563 1.00 59.73 453 GLY A CA 1
ATOM 3418 C C . GLY A 1 455 ? 36.521 56.276 66.497 1.00 61.69 453 GLY A C 1
ATOM 3419 O O . GLY A 1 455 ? 35.392 56.677 66.201 1.00 62.27 453 GLY A O 1
ATOM 3420 N N . PRO A 1 456 ? 37.643 56.708 65.884 1.00 61.32 454 PRO A N 1
ATOM 3421 C CA . PRO A 1 456 ? 37.701 57.894 65.017 1.00 60.04 454 PRO A CA 1
ATOM 3422 C C . PRO A 1 456 ? 36.844 57.834 63.757 1.00 63.41 454 PRO A C 1
ATOM 3423 O O . PRO A 1 456 ? 36.422 58.884 63.258 1.00 61.29 454 PRO A O 1
ATOM 3427 N N . ILE A 1 457 ? 36.585 56.628 63.250 1.00 60.25 455 ILE A N 1
ATOM 3428 C CA . ILE A 1 457 ? 35.804 56.488 62.021 1.00 55.58 455 ILE A CA 1
ATOM 3429 C C . ILE A 1 457 ? 34.467 55.777 62.208 1.00 54.32 455 ILE A C 1
ATOM 3430 O O . ILE A 1 457 ? 33.850 55.347 61.232 1.00 61.22 455 ILE A O 1
ATOM 3435 N N . LYS A 1 458 ? 34.016 55.682 63.455 1.00 52.65 456 LYS A N 1
ATOM 3436 C CA . LYS A 1 458 ? 32.817 54.918 63.791 1.00 52.65 456 LYS A CA 1
ATOM 3437 C C . LYS A 1 458 ? 31.514 55.429 63.182 1.00 57.39 456 LYS A C 1
ATOM 3438 O O . LYS A 1 458 ? 30.528 54.688 63.137 1.00 54.82 456 LYS A O 1
ATOM 3444 N N . ASP A 1 459 ? 31.514 56.680 62.718 1.00 57.64 457 ASP A N 1
ATOM 3445 C CA . ASP A 1 459 ? 30.336 57.271 62.078 1.00 56.32 457 ASP A CA 1
ATOM 3446 C C . ASP A 1 459 ? 30.543 57.471 60.579 1.00 51.94 457 ASP A C 1
ATOM 3447 O O . ASP A 1 459 ? 29.830 58.235 59.942 1.00 58.22 457 ASP A O 1
ATOM 3452 N N . VAL A 1 460 ? 31.527 56.779 60.017 1.00 55.85 458 VAL A N 1
ATOM 3453 C CA . VAL A 1 460 ? 31.864 56.914 58.600 1.00 56.76 458 VAL A CA 1
ATOM 3454 C C . VAL A 1 460 ? 31.603 55.572 57.928 1.00 59.56 458 VAL A C 1
ATOM 3455 O O . VAL A 1 460 ? 32.130 54.551 58.376 1.00 64.17 458 VAL A O 1
ATOM 3459 N N . TYR A 1 461 ? 30.777 55.570 56.882 1.00 59.43 459 TYR A N 1
ATOM 3460 C CA . TYR A 1 461 ? 30.483 54.348 56.122 1.00 59.10 459 TYR A CA 1
ATOM 3461 C C . TYR A 1 461 ? 31.708 53.920 55.331 1.00 62.72 459 TYR A C 1
ATOM 3462 O O . TYR A 1 461 ? 32.518 54.768 54.936 1.00 62.49 459 TYR A O 1
ATOM 3471 N N . LYS A 1 462 ? 31.825 52.611 55.095 1.00 60.55 460 LYS A N 1
ATOM 3472 C CA . LYS A 1 462 ? 32.946 52.024 54.346 1.00 60.16 460 LYS A CA 1
ATOM 3473 C C . LYS A 1 462 ? 33.171 52.658 52.966 1.00 59.85 460 LYS A C 1
ATOM 3474 O O . LYS A 1 462 ? 34.313 52.876 52.564 1.00 57.17 460 LYS A O 1
ATOM 3480 N N . THR A 1 463 ? 32.077 52.955 52.262 1.00 57.78 461 THR A N 1
ATOM 3481 C CA . THR A 1 463 ? 32.116 53.638 50.966 1.00 61.09 461 THR A CA 1
ATOM 3482 C C . THR A 1 463 ? 32.847 54.976 51.079 1.00 62.93 461 THR A C 1
ATOM 3483 O O . THR A 1 463 ? 33.603 55.361 50.184 1.00 68.13 461 THR A O 1
ATOM 3487 N N . SER A 1 464 ? 32.639 55.659 52.199 1.00 60.38 462 SER A N 1
ATOM 3488 C CA A SER A 1 464 ? 33.274 56.946 52.429 0.50 60.91 462 SER A CA 1
ATOM 3489 C CA B SER A 1 464 ? 33.269 56.947 52.435 0.50 58.09 462 SER A CA 1
ATOM 3490 C C . SER A 1 464 ? 34.710 56.791 52.928 1.00 60.07 462 SER A C 1
ATOM 3491 O O . SER A 1 464 ? 35.513 57.705 52.773 1.00 54.84 462 SER A O 1
ATOM 3496 N N . ILE A 1 465 ? 35.037 55.628 53.511 1.00 59.45 463 ILE A N 1
ATOM 3497 C CA . ILE A 1 465 ? 36.415 55.358 53.969 1.00 59.96 463 ILE A CA 1
ATOM 3498 C C . ILE A 1 465 ? 37.397 55.309 52.800 1.00 63.07 463 ILE A C 1
ATOM 3499 O O . ILE A 1 465 ? 38.449 55.968 52.845 1.00 65.48 463 ILE A O 1
ATOM 3504 N N . PHE A 1 466 ? 37.030 54.565 51.756 1.00 60.91 464 PHE A N 1
ATOM 3505 C CA . PHE A 1 466 ? 37.756 54.567 50.490 1.00 64.59 464 PHE A CA 1
ATOM 3506 C C . PHE A 1 466 ? 37.879 55.990 49.922 1.00 65.35 464 PHE A C 1
ATOM 3507 O O . PHE A 1 466 ? 38.973 56.452 49.610 1.00 63.93 464 PHE A O 1
ATOM 3515 N N . ARG A 1 467 ? 36.754 56.689 49.836 1.00 63.10 465 ARG A N 1
ATOM 3516 C CA . ARG A 1 467 ? 36.723 58.051 49.325 1.00 66.93 465 ARG A CA 1
ATOM 3517 C C . ARG A 1 467 ? 37.651 59.017 50.093 1.00 65.27 465 ARG A C 1
ATOM 3518 O O . ARG A 1 467 ? 38.274 59.881 49.489 1.00 71.74 465 ARG A O 1
ATOM 3526 N N . LEU A 1 468 ? 37.765 58.834 51.408 1.00 64.88 466 LEU A N 1
ATOM 3527 C CA . LEU A 1 468 ? 38.611 59.678 52.255 1.00 61.23 466 LEU A CA 1
ATOM 3528 C C . LEU A 1 468 ? 40.087 59.346 52.152 1.00 64.93 466 LEU A C 1
ATOM 3529 O O . LEU A 1 468 ? 40.930 60.247 52.178 1.00 71.62 466 LEU A O 1
ATOM 3534 N N . ALA A 1 469 ? 40.390 58.054 52.066 1.00 65.25 467 ALA A N 1
ATOM 3535 C CA . ALA A 1 469 ? 41.757 57.580 51.900 1.00 66.18 467 ALA A CA 1
ATOM 3536 C C . ALA A 1 469 ? 42.326 58.071 50.580 1.00 67.01 467 ALA A C 1
ATOM 3537 O O . ALA A 1 469 ? 43.418 58.649 50.548 1.00 67.35 467 ALA A O 1
ATOM 3539 N N . GLU A 1 470 ? 41.560 57.862 49.509 1.00 68.97 468 GLU A N 1
ATOM 3540 C CA . GLU A 1 470 ? 41.934 58.291 48.163 1.00 66.77 468 GLU A CA 1
ATOM 3541 C C . GLU A 1 470 ? 42.167 59.787 48.088 1.00 69.88 468 GLU A C 1
ATOM 3542 O O . GLU A 1 470 ? 43.131 60.217 47.456 1.00 74.77 468 GLU A O 1
ATOM 3548 N N . TRP A 1 471 ? 41.308 60.570 48.749 1.00 68.60 469 TRP A N 1
ATOM 3549 C CA . TRP A 1 471 ? 41.500 62.018 48.831 1.00 67.75 469 TRP A CA 1
ATOM 3550 C C . TRP A 1 471 ? 42.785 62.374 49.581 1.00 70.98 469 TRP A C 1
ATOM 3551 O O . TRP A 1 471 ? 43.483 63.311 49.199 1.00 73.39 469 TRP A O 1
ATOM 3562 N N . ARG A 1 472 ? 43.072 61.638 50.652 1.00 71.52 470 ARG A N 1
ATOM 3563 C CA . ARG A 1 472 ? 44.205 61.945 51.518 1.00 72.68 470 ARG A CA 1
ATOM 3564 C C . ARG A 1 472 ? 45.526 61.740 50.801 1.00 72.61 470 ARG A C 1
ATOM 3565 O O . ARG A 1 472 ? 46.381 62.630 50.826 1.00 71.12 470 ARG A O 1
ATOM 3573 N N . ASN A 1 473 ? 45.671 60.564 50.182 1.00 68.91 471 ASN A N 1
ATOM 3574 C CA . ASN A 1 473 ? 46.777 60.245 49.283 1.00 67.28 471 ASN A CA 1
ATOM 3575 C C . ASN A 1 473 ? 46.944 61.299 48.179 1.00 69.55 471 ASN A C 1
ATOM 3576 O O . ASN A 1 473 ? 48.067 61.701 47.859 1.00 74.92 471 ASN A O 1
ATOM 3581 N N . ARG A 1 474 ? 45.818 61.750 47.626 1.00 67.44 472 ARG A N 1
ATOM 3582 C CA A ARG A 1 474 ? 45.813 62.775 46.588 0.50 65.95 472 ARG A CA 1
ATOM 3583 C CA B ARG A 1 474 ? 45.807 62.777 46.585 0.50 67.11 472 ARG A CA 1
ATOM 3584 C C . ARG A 1 474 ? 46.247 64.131 47.152 1.00 66.25 472 ARG A C 1
ATOM 3585 O O . ARG A 1 474 ? 46.931 64.897 46.480 1.00 70.73 472 ARG A O 1
ATOM 3600 N N . ALA A 1 475 ? 45.867 64.405 48.399 1.00 66.39 473 ALA A N 1
ATOM 3601 C CA . ALA A 1 475 ? 46.209 65.659 49.084 1.00 67.69 473 ALA A CA 1
ATOM 3602 C C . ALA A 1 475 ? 47.713 65.788 49.381 1.00 69.91 473 ALA A C 1
ATOM 3603 O O . ALA A 1 475 ? 48.278 66.891 49.346 1.00 69.18 473 ALA A O 1
ATOM 3605 N N . ALA A 1 476 ? 48.339 64.651 49.676 1.00 68.18 474 ALA A N 1
ATOM 3606 C CA . ALA A 1 476 ? 49.773 64.567 49.870 1.00 70.31 474 ALA A CA 1
ATOM 3607 C C . ALA A 1 476 ? 50.511 64.876 48.560 1.00 76.51 474 ALA A C 1
ATOM 3608 O O . ALA A 1 476 ? 51.350 65.786 48.513 1.00 80.42 474 ALA A O 1
ATOM 3610 N N . ALA A 1 477 ? 50.170 64.128 47.508 1.00 73.41 475 ALA A N 1
ATOM 3611 C CA . ALA A 1 477 ? 50.744 64.293 46.172 1.00 72.32 475 ALA A CA 1
ATOM 3612 C C . ALA A 1 477 ? 50.614 65.711 45.601 1.00 73.77 475 ALA A C 1
ATOM 3613 O O . ALA A 1 477 ? 51.535 66.192 44.948 1.00 72.23 475 ALA A O 1
ATOM 3615 N N . GLU A 1 478 ? 49.481 66.368 45.856 1.00 76.94 476 GLU A N 1
ATOM 3616 C CA . GLU A 1 478 ? 49.255 67.759 45.443 1.00 85.31 476 GLU A CA 1
ATOM 3617 C C . GLU A 1 478 ? 50.357 68.701 45.926 1.00 89.71 476 GLU A C 1
ATOM 3618 O O . GLU A 1 478 ? 50.703 69.664 45.241 1.00 92.90 476 GLU A O 1
ATOM 3624 N N . ARG A 1 479 ? 50.906 68.411 47.103 1.00 91.49 477 ARG A N 1
ATOM 3625 C CA . ARG A 1 479 ? 51.977 69.216 47.665 1.00 90.85 477 ARG A CA 1
ATOM 3626 C C . ARG A 1 479 ? 53.283 68.431 47.833 1.00 89.90 477 ARG A C 1
ATOM 3627 O O . ARG A 1 479 ? 54.041 68.669 48.765 1.00 90.48 477 ARG A O 1
ATOM 3635 N N . GLY A 1 480 ? 53.535 67.483 46.933 1.00 88.33 478 GLY A N 1
ATOM 3636 C CA . GLY A 1 480 ? 54.800 66.742 46.905 1.00 84.35 478 GLY A CA 1
ATOM 3637 C C . GLY A 1 480 ? 55.105 65.789 48.051 1.00 84.90 478 GLY A C 1
ATOM 3638 O O . GLY A 1 480 ? 56.115 65.083 48.019 1.00 90.37 478 GLY A O 1
ATOM 3639 N N . GLN A 1 481 ? 54.242 65.761 49.062 1.00 81.40 479 GLN A N 1
ATOM 3640 C CA . GLN A 1 481 ? 54.445 64.911 50.234 1.00 78.68 479 GLN A CA 1
ATOM 3641 C C . GLN A 1 481 ? 54.065 63.475 49.917 1.00 78.32 479 GLN A C 1
ATOM 3642 O O . GLN A 1 481 ? 53.277 63.232 49.002 1.00 79.83 479 GLN A O 1
ATOM 3648 N N . THR A 1 482 ? 54.642 62.542 50.673 1.00 77.40 480 THR A N 1
ATOM 3649 C CA . THR A 1 482 ? 54.444 61.103 50.485 1.00 79.22 480 THR A CA 1
ATOM 3650 C C . THR A 1 482 ? 53.000 60.691 50.807 1.00 81.43 480 THR A C 1
ATOM 3651 O O . THR A 1 482 ? 52.524 60.955 51.916 1.00 81.04 480 THR A O 1
ATOM 3655 N N . PRO A 1 483 ? 52.290 60.072 49.835 1.00 81.91 481 PRO A N 1
ATOM 3656 C CA . PRO A 1 483 ? 50.950 59.544 50.132 1.00 79.68 481 PRO A CA 1
ATOM 3657 C C . PRO A 1 483 ? 51.018 58.491 51.237 1.00 77.21 481 PRO A C 1
ATOM 3658 O O . PRO A 1 483 ? 51.731 57.505 51.078 1.00 79.93 481 PRO A O 1
ATOM 3662 N N . PRO A 1 484 ? 50.305 58.725 52.364 1.00 75.68 482 PRO A N 1
ATOM 3663 C CA . PRO A 1 484 ? 50.454 57.960 53.613 1.00 71.35 482 PRO A CA 1
ATOM 3664 C C . PRO A 1 484 ? 49.888 56.550 53.603 1.00 71.33 482 PRO A C 1
ATOM 3665 O O . PRO A 1 484 ? 50.382 55.694 54.339 1.00 69.17 482 PRO A O 1
ATOM 3669 N N . ILE A 1 485 ? 48.857 56.315 52.797 1.00 72.53 483 ILE A N 1
ATOM 3670 C CA . ILE A 1 485 ? 48.138 55.039 52.814 1.00 71.78 483 ILE A CA 1
ATOM 3671 C C . ILE A 1 485 ? 48.541 54.182 51.614 1.00 72.80 483 ILE A C 1
ATOM 3672 O O . ILE A 1 485 ? 48.383 54.626 50.475 1.00 74.66 483 ILE A O 1
ATOM 3677 N N . PRO A 1 486 ? 49.072 52.961 51.865 1.00 74.64 484 PRO A N 1
ATOM 3678 C CA . PRO A 1 486 ? 49.457 52.026 50.794 1.00 75.55 484 PRO A CA 1
ATOM 3679 C C . PRO A 1 486 ? 48.292 51.717 49.854 1.00 77.47 484 PRO A C 1
ATOM 3680 O O . PRO A 1 486 ? 47.149 51.588 50.304 1.00 76.92 484 PRO A O 1
ATOM 3684 N N . GLU A 1 487 ? 48.593 51.605 48.562 1.00 79.11 485 GLU A N 1
ATOM 3685 C CA . GLU A 1 487 ? 47.577 51.439 47.525 1.00 79.26 485 GLU A CA 1
ATOM 3686 C C . GLU A 1 487 ? 46.975 50.044 47.583 1.00 80.47 485 GLU A C 1
ATOM 3687 O O . GLU A 1 487 ? 45.826 49.844 47.187 1.00 84.62 485 GLU A O 1
ATOM 3693 N N . ALA A 1 488 ? 47.752 49.090 48.089 1.00 80.81 486 ALA A N 1
ATOM 3694 C CA . ALA A 1 488 ? 47.292 47.714 48.257 1.00 84.60 486 ALA A CA 1
ATOM 3695 C C . ALA A 1 488 ? 46.241 47.598 49.360 1.00 87.27 486 ALA A C 1
ATOM 3696 O O . ALA A 1 488 ? 45.412 46.685 49.334 1.00 91.91 486 ALA A O 1
ATOM 3698 N N . SER A 1 489 ? 46.282 48.523 50.320 1.00 88.01 487 SER A N 1
ATOM 3699 C CA . SER A 1 489 ? 45.255 48.617 51.361 1.00 87.52 487 SER A CA 1
ATOM 3700 C C . SER A 1 489 ? 43.926 49.122 50.793 1.00 88.15 487 SER A C 1
ATOM 3701 O O . SER A 1 489 ? 42.857 48.638 51.176 1.00 88.40 487 SER A O 1
ATOM 3704 N N . ILE A 1 490 ? 44.009 50.090 49.879 1.00 87.24 488 ILE A N 1
ATOM 3705 C CA . ILE A 1 490 ? 42.841 50.655 49.198 1.00 88.32 488 ILE A CA 1
ATOM 3706 C C . ILE A 1 490 ? 42.178 49.649 48.251 1.00 91.41 488 ILE A C 1
ATOM 3707 O O . ILE A 1 490 ? 40.958 49.484 48.275 1.00 92.43 488 ILE A O 1
ATOM 3712 N N . THR A 1 491 ? 42.986 48.960 47.448 1.00 93.71 489 THR A N 1
ATOM 3713 C CA . THR A 1 491 ? 42.464 48.146 46.343 1.00 94.96 489 THR A CA 1
ATOM 3714 C C . THR A 1 491 ? 42.395 46.630 46.609 1.00 96.10 489 THR A C 1
ATOM 3715 O O . THR A 1 491 ? 42.600 45.822 45.699 1.00 96.89 489 THR A O 1
ATOM 3719 N N . LYS A 1 492 ? 42.091 46.251 47.849 1.00 97.75 490 LYS A N 1
ATOM 3720 C CA . LYS A 1 492 ? 41.867 44.844 48.199 1.00 100.17 490 LYS A CA 1
ATOM 3721 C C . LYS A 1 492 ? 40.697 44.663 49.160 1.00 99.38 490 LYS A C 1
ATOM 3722 O O . LYS A 1 492 ? 40.324 43.537 49.491 1.00 100.95 490 LYS A O 1
ATOM 3728 N N . PRO A 1 509 ? 25.594 41.380 51.280 1.00 94.82 507 PRO A N 1
ATOM 3729 C CA . PRO A 1 509 ? 25.583 42.351 50.179 1.00 95.75 507 PRO A CA 1
ATOM 3730 C C . PRO A 1 509 ? 26.870 43.183 50.124 1.00 95.65 507 PRO A C 1
ATOM 3731 O O . PRO A 1 509 ? 27.518 43.391 51.156 1.00 97.66 507 PRO A O 1
ATOM 3735 N N . ASP A 1 510 ? 27.232 43.651 48.931 1.00 93.24 508 ASP A N 1
ATOM 3736 C CA . ASP A 1 510 ? 28.468 44.417 48.745 1.00 92.68 508 ASP A CA 1
ATOM 3737 C C . ASP A 1 510 ? 28.366 45.876 49.226 1.00 90.95 508 ASP A C 1
ATOM 3738 O O . ASP A 1 510 ? 27.290 46.482 49.182 1.00 91.21 508 ASP A O 1
ATOM 3743 N N . TYR A 1 511 ? 29.506 46.426 49.652 1.00 86.10 509 TYR A N 1
ATOM 3744 C CA . TYR A 1 511 ? 29.599 47.740 50.314 1.00 83.13 509 TYR A CA 1
ATOM 3745 C C . TYR A 1 511 ? 28.839 48.937 49.716 1.00 77.76 509 TYR A C 1
ATOM 3746 O O . TYR A 1 511 ? 28.153 49.628 50.467 1.00 75.99 509 TYR A O 1
ATOM 3755 N N . PRO A 1 512 ? 28.945 49.191 48.388 1.00 73.61 510 PRO A N 1
ATOM 3756 C CA . PRO A 1 512 ? 28.228 50.370 47.878 1.00 70.69 510 PRO A CA 1
ATOM 3757 C C . PRO A 1 512 ? 26.704 50.261 47.943 1.00 66.03 510 PRO A C 1
ATOM 3758 O O . PRO A 1 512 ? 26.030 51.267 48.158 1.00 65.35 510 PRO A O 1
ATOM 3762 N N . VAL A 1 513 ? 26.179 49.050 47.775 1.00 63.96 511 VAL A N 1
ATOM 3763 C CA . VAL A 1 513 ? 24.744 48.803 47.909 1.00 63.70 511 VAL A CA 1
ATOM 3764 C C . VAL A 1 513 ? 24.343 48.770 49.397 1.00 63.88 511 VAL A C 1
ATOM 3765 O O . VAL A 1 513 ? 23.328 49.364 49.794 1.00 63.20 511 VAL A O 1
ATOM 3769 N N . LEU A 1 514 ? 25.167 48.106 50.206 1.00 59.33 512 LEU A N 1
ATOM 3770 C CA . LEU A 1 514 ? 24.948 48.008 51.643 1.00 61.67 512 LEU A CA 1
ATOM 3771 C C . LEU A 1 514 ? 24.806 49.384 52.309 1.00 57.92 512 LEU A C 1
ATOM 3772 O O . LEU A 1 514 ? 23.764 49.686 52.890 1.00 57.69 512 LEU A O 1
ATOM 3777 N N . ASP A 1 515 ? 25.842 50.209 52.184 1.00 57.98 513 ASP A N 1
ATOM 3778 C CA . ASP A 1 515 ? 25.870 51.567 52.741 1.00 55.40 513 ASP A CA 1
ATOM 3779 C C . ASP A 1 515 ? 24.703 52.444 52.301 1.00 54.28 513 ASP A C 1
ATOM 3780 O O . ASP A 1 515 ? 24.168 53.215 53.099 1.00 62.06 513 ASP A O 1
ATOM 3785 N N . ALA A 1 516 ? 24.309 52.305 51.041 1.00 52.64 514 ALA A N 1
ATOM 3786 C CA . ALA A 1 516 ? 23.124 52.957 50.507 1.00 52.55 514 ALA A CA 1
ATOM 3787 C C . ALA A 1 516 ? 21.849 52.581 51.272 1.00 56.25 514 ALA A C 1
ATOM 3788 O O . ALA A 1 516 ? 21.060 53.461 51.617 1.00 62.10 514 ALA A O 1
ATOM 3790 N N . ILE A 1 517 ? 21.659 51.287 51.547 1.00 56.22 515 ILE A N 1
ATOM 3791 C CA . ILE A 1 517 ? 20.490 50.811 52.299 1.00 49.01 515 ILE A CA 1
ATOM 3792 C C . ILE A 1 517 ? 20.525 51.246 53.765 1.00 48.22 515 ILE A C 1
ATOM 3793 O O . ILE A 1 517 ? 19.495 51.624 54.330 1.00 44.96 515 ILE A O 1
ATOM 3798 N N . LEU A 1 518 ? 21.708 51.177 54.368 1.00 44.64 516 LEU A N 1
ATOM 3799 C CA . LEU A 1 518 ? 21.937 51.686 55.716 1.00 48.67 516 LEU A CA 1
ATOM 3800 C C . LEU A 1 518 ? 21.656 53.185 55.829 1.00 53.62 516 LEU A C 1
ATOM 3801 O O . LEU A 1 518 ? 21.087 53.637 56.811 1.00 54.84 516 LEU A O 1
ATOM 3806 N N . GLU A 1 519 ? 22.053 53.951 54.824 1.00 53.34 517 GLU A N 1
ATOM 3807 C CA . GLU A 1 519 ? 21.816 55.374 54.854 1.00 61.89 517 GLU A CA 1
ATOM 3808 C C . GLU A 1 519 ? 20.311 55.633 54.887 1.00 60.47 517 GLU A C 1
ATOM 3809 O O . GLU A 1 519 ? 19.839 56.443 55.683 1.00 62.75 517 GLU A O 1
ATOM 3815 N N . LEU A 1 520 ? 19.560 54.904 54.064 1.00 58.76 518 LEU A N 1
ATOM 3816 C CA . LEU A 1 520 ? 18.108 55.063 54.022 1.00 58.77 518 LEU A CA 1
ATOM 3817 C C . LEU A 1 520 ? 17.457 54.699 55.354 1.00 58.80 518 LEU A C 1
ATOM 3818 O O . LEU A 1 520 ? 16.569 55.410 55.838 1.00 56.19 518 LEU A O 1
ATOM 3823 N N . TYR A 1 521 ? 17.938 53.617 55.957 1.00 55.04 519 TYR A N 1
ATOM 3824 C CA . TYR A 1 521 ? 17.346 53.067 57.162 1.00 52.16 519 TYR A CA 1
ATOM 3825 C C . TYR A 1 521 ? 17.820 53.734 58.459 1.00 51.80 519 TYR A C 1
ATOM 3826 O O . TYR A 1 521 ? 17.017 54.032 59.335 1.00 53.71 519 TYR A O 1
ATOM 3835 N N . VAL A 1 522 ? 19.124 53.961 58.572 1.00 56.10 520 VAL A N 1
ATOM 3836 C CA . VAL A 1 522 ? 19.724 54.504 59.793 1.00 56.49 520 VAL A CA 1
ATOM 3837 C C . VAL A 1 522 ? 19.768 56.041 59.827 1.00 57.72 520 VAL A C 1
ATOM 3838 O O . VAL A 1 522 ? 19.674 56.630 60.900 1.00 61.60 520 VAL A O 1
ATOM 3842 N N . ASP A 1 523 ? 19.893 56.695 58.672 1.00 61.20 521 ASP A N 1
ATOM 3843 C CA . ASP A 1 523 ? 20.049 58.167 58.649 1.00 62.85 521 ASP A CA 1
ATOM 3844 C C . ASP A 1 523 ? 18.814 58.939 58.183 1.00 66.75 521 ASP A C 1
ATOM 3845 O O . ASP A 1 523 ? 18.589 60.075 58.618 1.00 71.61 521 ASP A O 1
ATOM 3850 N N . ARG A 1 524 ? 18.038 58.333 57.287 1.00 64.25 522 ARG A N 1
ATOM 3851 C CA . ARG A 1 524 ? 16.819 58.943 56.765 1.00 63.51 522 ARG A CA 1
ATOM 3852 C C . ARG A 1 524 ? 15.564 58.256 57.280 1.00 64.72 522 ARG A C 1
ATOM 3853 O O . ARG A 1 524 ? 14.453 58.641 56.917 1.00 67.07 522 ARG A O 1
ATOM 3861 N N . ASP A 1 525 ? 15.757 57.229 58.108 1.00 69.93 523 ASP A N 1
ATOM 3862 C CA . ASP A 1 525 ? 14.674 56.432 58.717 1.00 71.34 523 ASP A CA 1
ATOM 3863 C C . ASP A 1 525 ? 13.519 56.022 57.784 1.00 66.80 523 ASP A C 1
ATOM 3864 O O . ASP A 1 525 ? 12.346 56.234 58.091 1.00 71.48 523 ASP A O 1
ATOM 3869 N N . THR A 1 526 ? 13.870 55.466 56.630 1.00 63.72 524 THR A N 1
ATOM 3870 C CA . THR A 1 526 ? 12.896 54.846 55.734 1.00 65.43 524 THR A CA 1
ATOM 3871 C C . THR A 1 526 ? 12.767 53.362 56.089 1.00 63.57 524 THR A C 1
ATOM 3872 O O . THR A 1 526 ? 13.731 52.736 56.538 1.00 60.14 524 THR A O 1
ATOM 3876 N N . GLY A 1 527 ? 11.569 52.815 55.904 1.00 62.37 525 GLY A N 1
ATOM 3877 C CA . GLY A 1 527 ? 11.285 51.431 56.253 1.00 61.59 525 GLY A CA 1
ATOM 3878 C C . GLY A 1 527 ? 11.489 50.505 55.080 1.00 65.68 525 GLY A C 1
ATOM 3879 O O . GLY A 1 527 ? 11.687 50.964 53.954 1.00 69.09 525 GLY A O 1
ATOM 3880 N N . ALA A 1 528 ? 11.421 49.201 55.350 1.00 66.29 526 ALA A N 1
ATOM 3881 C CA . ALA A 1 528 ? 11.663 48.150 54.352 1.00 65.74 526 ALA A CA 1
ATOM 3882 C C . ALA A 1 528 ? 10.919 48.365 53.041 1.00 65.66 526 ALA A C 1
ATOM 3883 O O . ALA A 1 528 ? 11.519 48.288 51.969 1.00 69.08 526 ALA A O 1
ATOM 3885 N N . ASP A 1 529 ? 9.623 48.652 53.141 1.00 62.74 527 ASP A N 1
ATOM 3886 C CA . ASP A 1 529 ? 8.776 48.843 51.976 1.00 62.01 527 ASP A CA 1
ATOM 3887 C C . ASP A 1 529 ? 9.277 49.964 51.074 1.00 61.96 527 ASP A C 1
ATOM 3888 O O . ASP A 1 529 ? 9.286 49.827 49.848 1.00 63.94 527 ASP A O 1
ATOM 3893 N N . ALA A 1 530 ? 9.690 51.067 51.698 1.00 59.81 528 ALA A N 1
ATOM 3894 C CA . ALA A 1 530 ? 10.140 52.249 50.986 1.00 57.09 528 ALA A CA 1
ATOM 3895 C C . ALA A 1 530 ? 11.533 52.038 50.384 1.00 58.06 528 ALA A C 1
ATOM 3896 O O . ALA A 1 530 ? 11.856 52.636 49.358 1.00 61.19 528 ALA A O 1
ATOM 3898 N N . ILE A 1 531 ? 12.346 51.192 51.021 1.00 58.41 529 ILE A N 1
ATOM 3899 C CA . ILE A 1 531 ? 13.693 50.889 50.528 1.00 54.60 529 ILE A CA 1
ATOM 3900 C C . ILE A 1 531 ? 13.625 50.010 49.277 1.00 57.87 529 ILE A C 1
ATOM 3901 O O . ILE A 1 531 ? 14.359 50.231 48.311 1.00 62.68 529 ILE A O 1
ATOM 3906 N N . VAL A 1 532 ? 12.719 49.038 49.285 1.00 62.02 530 VAL A N 1
ATOM 3907 C CA . VAL A 1 532 ? 12.491 48.189 48.115 1.00 61.71 530 VAL A CA 1
ATOM 3908 C C . VAL A 1 532 ? 11.920 49.008 46.954 1.00 64.56 530 VAL A C 1
ATOM 3909 O O . VAL A 1 532 ? 12.343 48.849 45.804 1.00 69.08 530 VAL A O 1
ATOM 3913 N N . ALA A 1 533 ? 10.987 49.905 47.273 1.00 63.38 531 ALA A N 1
ATOM 3914 C CA . ALA A 1 533 ? 10.373 50.783 46.285 1.00 60.04 531 ALA A CA 1
ATOM 3915 C C . ALA A 1 533 ? 11.390 51.732 45.645 1.00 61.46 531 ALA A C 1
ATOM 3916 O O . ALA A 1 533 ? 11.203 52.173 44.510 1.00 67.46 531 ALA A O 1
ATOM 3918 N N . ALA A 1 534 ? 12.466 52.033 46.368 1.00 57.53 532 ALA A N 1
ATOM 3919 C CA . ALA A 1 534 ? 13.558 52.828 45.816 1.00 58.87 532 ALA A CA 1
ATOM 3920 C C . ALA A 1 534 ? 14.420 52.012 44.850 1.00 59.30 532 ALA A C 1
ATOM 3921 O O . ALA A 1 534 ? 15.170 52.579 44.069 1.00 59.54 532 ALA A O 1
ATOM 3923 N N . GLY A 1 535 ? 14.320 50.686 44.910 1.00 62.07 533 GLY A N 1
ATOM 3924 C CA . GLY A 1 535 ? 14.928 49.836 43.893 1.00 61.28 533 GLY A CA 1
ATOM 3925 C C . GLY A 1 535 ? 15.820 48.721 44.389 1.00 61.27 533 GLY A C 1
ATOM 3926 O O . GLY A 1 535 ? 16.560 48.120 43.607 1.00 62.50 533 GLY A O 1
ATOM 3927 N N . TYR A 1 536 ? 15.741 48.428 45.681 1.00 63.27 534 TYR A N 1
ATOM 3928 C CA . TYR A 1 536 ? 16.601 47.416 46.290 1.00 59.38 534 TYR A CA 1
ATOM 3929 C C . TYR A 1 536 ? 15.887 46.090 46.521 1.00 59.07 534 TYR A C 1
ATOM 3930 O O . TYR A 1 536 ? 14.667 46.046 46.652 1.00 58.24 534 TYR A O 1
ATOM 3939 N N . ASP A 1 537 ? 16.660 45.010 46.554 1.00 61.48 535 ASP A N 1
ATOM 3940 C CA . ASP A 1 537 ? 16.113 43.654 46.621 1.00 59.62 535 ASP A CA 1
ATOM 3941 C C . ASP A 1 537 ? 15.607 43.290 48.014 1.00 61.52 535 ASP A C 1
ATOM 3942 O O . ASP A 1 537 ? 16.368 43.307 48.985 1.00 63.14 535 ASP A O 1
ATOM 3947 N N . ARG A 1 538 ? 14.325 42.930 48.075 1.00 63.31 536 ARG A N 1
ATOM 3948 C CA . ARG A 1 538 ? 13.620 42.534 49.301 1.00 63.49 536 ARG A CA 1
ATOM 3949 C C . ARG A 1 538 ? 14.391 41.613 50.248 1.00 64.34 536 ARG A C 1
ATOM 3950 O O . ARG A 1 538 ? 14.469 41.894 51.440 1.00 69.12 536 ARG A O 1
ATOM 3958 N N . GLU A 1 539 ? 14.965 40.533 49.727 1.00 68.07 537 GLU A N 1
ATOM 3959 C CA . GLU A 1 539 ? 15.693 39.588 50.574 1.00 69.29 537 GLU A CA 1
ATOM 3960 C C . GLU A 1 539 ? 16.838 40.257 51.316 1.00 65.37 537 GLU A C 1
ATOM 3961 O O . GLU A 1 539 ? 16.925 40.167 52.539 1.00 68.60 537 GLU A O 1
ATOM 3967 N N . LEU A 1 540 ? 17.685 40.962 50.576 1.00 61.71 538 LEU A N 1
ATOM 3968 C CA . LEU A 1 540 ? 18.852 41.597 51.163 1.00 62.23 538 LEU A CA 1
ATOM 3969 C C . LEU A 1 540 ? 18.506 42.823 52.022 1.00 61.50 538 LEU A C 1
ATOM 3970 O O . LEU A 1 540 ? 19.216 43.114 52.975 1.00 59.61 538 LEU A O 1
ATOM 3975 N N . VAL A 1 541 ? 17.398 43.502 51.712 1.00 56.47 539 VAL A N 1
ATOM 3976 C CA . VAL A 1 541 ? 16.894 44.586 52.559 1.00 55.69 539 VAL A CA 1
ATOM 3977 C C . VAL A 1 541 ? 16.472 44.074 53.946 1.00 58.72 539 VAL A C 1
ATOM 3978 O O . VAL A 1 541 ? 16.952 44.586 54.973 1.00 58.31 539 VAL A O 1
ATOM 3982 N N . VAL A 1 542 ? 15.608 43.055 53.965 1.00 57.75 540 VAL A N 1
ATOM 3983 C CA . VAL A 1 542 ? 15.106 42.450 55.214 1.00 56.21 540 VAL A CA 1
ATOM 3984 C C . VAL A 1 542 ? 16.232 41.828 56.042 1.00 58.44 540 VAL A C 1
ATOM 3985 O O . VAL A 1 542 ? 16.278 42.000 57.259 1.00 63.55 540 VAL A O 1
ATOM 3989 N N . LYS A 1 543 ? 17.155 41.148 55.370 1.00 61.01 541 LYS A N 1
ATOM 3990 C CA . LYS A 1 543 ? 18.355 40.588 56.002 1.00 65.15 541 LYS A CA 1
ATOM 3991 C C . LYS A 1 543 ? 19.225 41.663 56.667 1.00 64.78 541 LYS A C 1
ATOM 3992 O O . LYS A 1 543 ? 19.734 41.460 57.770 1.00 69.14 541 LYS A O 1
ATOM 3998 N N . THR A 1 544 ? 19.383 42.797 55.987 1.00 61.67 542 THR A N 1
ATOM 3999 C CA . THR A 1 544 ? 20.226 43.895 56.462 1.00 57.53 542 THR A CA 1
ATOM 4000 C C . THR A 1 544 ? 19.605 44.615 57.668 1.00 56.20 542 THR A C 1
ATOM 4001 O O . THR A 1 544 ? 20.270 44.817 58.685 1.00 54.73 542 THR A O 1
ATOM 4005 N N . LEU A 1 545 ? 18.324 44.959 57.549 1.00 54.28 543 LEU A N 1
ATOM 4006 C CA . LEU A 1 545 ? 17.562 45.584 58.623 1.00 53.91 543 LEU A CA 1
ATOM 4007 C C . LEU A 1 545 ? 17.538 44.740 59.889 1.00 57.58 543 LEU A C 1
ATOM 4008 O O . LEU A 1 545 ? 17.786 45.252 60.985 1.00 62.20 543 LEU A O 1
ATOM 4013 N N . ARG A 1 546 ? 17.245 43.450 59.719 1.00 59.47 544 ARG A N 1
ATOM 4014 C CA . ARG A 1 546 ? 17.259 42.467 60.795 1.00 57.37 544 ARG A CA 1
ATOM 4015 C C . ARG A 1 546 ? 18.600 42.537 61.516 1.00 56.43 544 ARG A C 1
ATOM 4016 O O . ARG A 1 546 ? 18.646 42.688 62.739 1.00 62.04 544 ARG A O 1
ATOM 4024 N N . MET A 1 547 ? 19.682 42.463 60.740 1.00 55.42 545 MET A N 1
ATOM 4025 C CA . MET A 1 547 ? 21.047 42.547 61.267 1.00 56.89 545 MET A CA 1
ATOM 4026 C C . MET A 1 547 ? 21.343 43.855 62.011 1.00 55.57 545 MET A C 1
ATOM 4027 O O . MET A 1 547 ? 22.026 43.832 63.034 1.00 56.56 545 MET A O 1
ATOM 4032 N N . VAL A 1 548 ? 20.825 44.981 61.508 1.00 53.53 546 VAL A N 1
ATOM 4033 C CA . VAL A 1 548 ? 20.993 46.277 62.186 1.00 45.48 546 VAL A CA 1
ATOM 4034 C C . VAL A 1 548 ? 20.317 46.256 63.552 1.00 43.33 546 VAL A C 1
ATOM 4035 O O . VAL A 1 548 ? 20.937 46.584 64.565 1.00 41.27 546 VAL A O 1
ATOM 4039 N N . ASP A 1 549 ? 19.057 45.829 63.569 1.00 48.16 547 ASP A N 1
ATOM 4040 C CA . ASP A 1 549 ? 18.270 45.750 64.794 1.00 48.29 547 ASP A CA 1
ATOM 4041 C C . ASP A 1 549 ? 18.918 44.880 65.873 1.00 54.04 547 ASP A C 1
ATOM 4042 O O . ASP A 1 549 ? 18.997 45.288 67.033 1.00 58.22 547 ASP A O 1
ATOM 4047 N N . THR A 1 550 ? 19.400 43.698 65.490 1.00 53.88 548 THR A N 1
ATOM 4048 C CA . THR A 1 550 ? 19.995 42.770 66.462 1.00 58.98 548 THR A CA 1
ATOM 4049 C C . THR A 1 550 ? 21.400 43.172 66.896 1.00 58.78 548 THR A C 1
ATOM 4050 O O . THR A 1 550 ? 21.952 42.599 67.831 1.00 64.61 548 THR A O 1
ATOM 4054 N N . ALA A 1 551 ? 21.979 44.159 66.228 1.00 60.12 549 ALA A N 1
ATOM 4055 C CA . ALA A 1 551 ? 23.312 44.633 66.600 1.00 60.57 549 ALA A CA 1
ATOM 4056 C C . ALA A 1 551 ? 23.313 45.662 67.741 1.00 58.87 549 ALA A C 1
ATOM 4057 O O . ALA A 1 551 ? 24.368 46.187 68.070 1.00 62.96 549 ALA A O 1
ATOM 4059 N N . GLU A 1 552 ? 22.144 45.935 68.331 1.00 61.87 550 GLU A N 1
ATOM 4060 C CA . GLU A 1 552 ? 21.993 46.913 69.427 1.00 67.39 550 GLU A CA 1
ATOM 4061 C C . GLU A 1 552 ? 23.023 46.799 70.526 1.00 68.29 550 GLU A C 1
ATOM 4062 O O . GLU A 1 552 ? 23.773 47.740 70.756 1.00 73.63 550 GLU A O 1
ATOM 4068 N N . TYR A 1 553 ? 23.060 45.644 71.186 1.00 69.56 551 TYR A N 1
ATOM 4069 C CA . TYR A 1 553 ? 23.914 45.448 72.357 1.00 73.27 551 TYR A CA 1
ATOM 4070 C C . TYR A 1 553 ? 25.397 45.617 72.045 1.00 71.65 551 TYR A C 1
ATOM 4071 O O . TYR A 1 553 ? 26.147 46.093 72.892 1.00 77.31 551 TYR A O 1
ATOM 4080 N N . LYS A 1 554 ? 25.801 45.261 70.825 1.00 68.73 552 LYS A N 1
ATOM 4081 C CA . LYS A 1 554 ? 27.185 45.416 70.383 1.00 68.71 552 LYS A CA 1
ATOM 4082 C C . LYS A 1 554 ? 27.605 46.878 70.327 1.00 70.38 552 LYS A C 1
ATOM 4083 O O . LYS A 1 554 ? 28.740 47.211 70.669 1.00 72.31 552 LYS A O 1
ATOM 4089 N N . ARG A 1 555 ? 26.690 47.746 69.897 1.00 68.87 553 ARG A N 1
ATOM 4090 C CA . ARG A 1 555 ? 27.020 49.158 69.726 1.00 72.39 553 ARG A CA 1
ATOM 4091 C C . ARG A 1 555 ? 26.685 50.033 70.934 1.00 73.99 553 ARG A C 1
ATOM 4092 O O . ARG A 1 555 ? 27.068 51.203 70.970 1.00 75.17 553 ARG A O 1
ATOM 4100 N N . ARG A 1 556 ? 25.990 49.462 71.919 1.00 73.15 554 ARG A N 1
ATOM 4101 C CA . ARG A 1 556 ? 25.789 50.127 73.208 1.00 68.70 554 ARG A CA 1
ATOM 4102 C C . ARG A 1 556 ? 27.101 50.148 73.969 1.00 69.82 554 ARG A C 1
ATOM 4103 O O . ARG A 1 556 ? 27.381 51.082 74.729 1.00 73.11 554 ARG A O 1
ATOM 4111 N N . GLN A 1 557 ? 27.905 49.114 73.751 1.00 64.15 555 GLN A N 1
ATOM 4112 C CA . GLN A 1 557 ? 29.158 48.968 74.450 1.00 65.60 555 GLN A CA 1
ATOM 4113 C C . GLN A 1 557 ? 30.361 49.386 73.608 1.00 66.66 555 GLN A C 1
ATOM 4114 O O . GLN A 1 557 ? 31.507 49.200 74.019 1.00 71.90 555 GLN A O 1
ATOM 4120 N N . TYR A 1 558 ? 30.107 49.963 72.440 1.00 62.33 556 TYR A N 1
ATOM 4121 C CA . TYR A 1 558 ? 31.198 50.449 71.612 1.00 62.11 556 TYR A CA 1
ATOM 4122 C C . TYR A 1 558 ? 31.730 51.788 72.147 1.00 60.15 556 TYR A C 1
ATOM 4123 O O . TYR A 1 558 ? 30.951 52.586 72.664 1.00 61.41 556 TYR A O 1
ATOM 4132 N N . PRO A 1 559 ? 33.061 52.018 72.061 1.00 60.38 557 PRO A N 1
ATOM 4133 C CA . PRO A 1 559 ? 33.698 53.300 72.400 1.00 62.43 557 PRO A CA 1
ATOM 4134 C C . PRO A 1 559 ? 33.082 54.529 71.721 1.00 58.42 557 PRO A C 1
ATOM 4135 O O . PRO A 1 559 ? 32.432 54.403 70.677 1.00 63.05 557 PRO A O 1
ATOM 4139 N N . PRO A 1 560 ? 33.263 55.709 72.328 1.00 58.93 558 PRO A N 1
ATOM 4140 C CA . PRO A 1 560 ? 32.863 56.967 71.698 1.00 52.49 558 PRO A CA 1
ATOM 4141 C C . PRO A 1 560 ? 33.706 57.285 70.473 1.00 52.23 558 PRO A C 1
ATOM 4142 O O . PRO A 1 560 ? 34.857 56.876 70.388 1.00 55.22 558 PRO A O 1
ATOM 4146 N N . GLY A 1 561 ? 33.123 58.011 69.530 1.00 53.37 559 GLY A N 1
ATOM 4147 C CA . GLY A 1 561 ? 33.845 58.472 68.364 1.00 50.02 559 GLY A CA 1
ATOM 4148 C C . GLY A 1 561 ? 33.148 59.632 67.708 1.00 53.61 559 GLY A C 1
ATOM 4149 O O . GLY A 1 561 ? 32.044 59.999 68.089 1.00 57.79 559 GLY A O 1
ATOM 4150 N N . THR A 1 562 ? 33.793 60.192 66.694 1.00 58.85 560 THR A N 1
ATOM 4151 C CA . THR A 1 562 ? 33.369 61.445 66.070 1.00 58.73 560 THR A CA 1
ATOM 4152 C C . THR A 1 562 ? 32.081 61.310 65.255 1.00 56.16 560 THR A C 1
ATOM 4153 O O . THR A 1 562 ? 32.040 60.564 64.284 1.00 55.31 560 THR A O 1
ATOM 4157 N N . LYS A 1 563 ? 31.040 62.038 65.656 1.00 59.24 561 LYS A N 1
ATOM 4158 C CA A LYS A 1 563 ? 29.773 62.023 64.935 0.50 61.23 561 LYS A CA 1
ATOM 4159 C CA B LYS A 1 563 ? 29.760 62.037 64.942 0.50 61.45 561 LYS A CA 1
ATOM 4160 C C . LYS A 1 563 ? 29.736 63.097 63.846 1.00 63.49 561 LYS A C 1
ATOM 4161 O O . LYS A 1 563 ? 29.946 64.287 64.114 1.00 66.66 561 LYS A O 1
ATOM 4172 N N . ILE A 1 564 ? 29.529 62.651 62.623 1.00 60.55 562 ILE A N 1
ATOM 4173 C CA . ILE A 1 564 ? 29.391 63.536 61.518 1.00 60.30 562 ILE A CA 1
ATOM 4174 C C . ILE A 1 564 ? 28.034 63.514 60.862 1.00 62.47 562 ILE A C 1
ATOM 4175 O O . ILE A 1 564 ? 27.858 64.077 59.813 1.00 59.67 562 ILE A O 1
ATOM 4180 N N . SER A 1 565 ? 27.065 62.859 61.462 1.00 64.56 563 SER A N 1
ATOM 4181 C CA . SER A 1 565 ? 25.747 62.818 60.862 1.00 67.60 563 SER A CA 1
ATOM 4182 C C . SER A 1 565 ? 24.717 63.278 61.862 1.00 72.88 563 SER A C 1
ATOM 4183 O O . SER A 1 565 ? 24.949 63.184 63.037 1.00 75.99 563 SER A O 1
ATOM 4186 N N . ALA A 1 566 ? 23.581 63.815 61.443 1.00 78.49 564 ALA A N 1
ATOM 4187 C CA . ALA A 1 566 ? 22.610 64.251 62.455 1.00 83.58 564 ALA A CA 1
ATOM 4188 C C . ALA A 1 566 ? 21.950 63.159 63.280 1.00 88.87 564 ALA A C 1
ATOM 4189 O O . ALA A 1 566 ? 21.840 63.274 64.484 1.00 89.83 564 ALA A O 1
ATOM 4191 N N . LYS A 1 567 ? 21.524 62.101 62.636 1.00 95.23 565 LYS A N 1
ATOM 4192 C CA . LYS A 1 567 ? 20.884 61.016 63.334 1.00 100.48 565 LYS A CA 1
ATOM 4193 C C . LYS A 1 567 ? 21.666 59.842 62.864 1.00 103.81 565 LYS A C 1
ATOM 4194 O O . LYS A 1 567 ? 22.126 59.834 61.745 1.00 105.22 565 LYS A O 1
ATOM 4200 N N . GLY A 1 568 ? 21.800 58.840 63.709 1.00 107.37 566 GLY A N 1
ATOM 4201 C CA . GLY A 1 568 ? 22.580 57.676 63.375 1.00 108.72 566 GLY A CA 1
ATOM 4202 C C . GLY A 1 568 ? 22.510 56.768 64.562 1.00 112.16 566 GLY A C 1
ATOM 4203 O O . GLY A 1 568 ? 21.435 56.364 64.986 1.00 113.67 566 GLY A O 1
ATOM 4204 N N . PHE A 1 569 ? 23.665 56.449 65.109 1.00 113.79 567 PHE A N 1
ATOM 4205 C CA . PHE A 1 569 ? 23.731 55.555 66.239 1.00 114.69 567 PHE A CA 1
ATOM 4206 C C . PHE A 1 569 ? 24.012 56.316 67.495 1.00 117.24 567 PHE A C 1
ATOM 4207 O O . PHE A 1 569 ? 24.556 55.797 68.464 1.00 117.61 567 PHE A O 1
ATOM 4215 N N . GLY A 1 570 ? 23.622 57.577 67.453 1.00 118.01 568 GLY A N 1
ATOM 4216 C CA . GLY A 1 570 ? 23.809 58.445 68.578 1.00 118.74 568 GLY A CA 1
ATOM 4217 C C . GLY A 1 570 ? 23.065 57.827 69.729 1.00 118.28 568 GLY A C 1
ATOM 4218 O O . GLY A 1 570 ? 22.024 57.215 69.564 1.00 118.50 568 GLY A O 1
ATOM 4219 N N . LYS A 1 571 ? 23.631 58.002 70.906 1.00 116.97 569 LYS A N 1
ATOM 4220 C CA . LYS A 1 571 ? 23.138 57.409 72.122 1.00 114.09 569 LYS A CA 1
ATOM 4221 C C . LYS A 1 571 ? 21.774 57.999 72.405 1.00 112.05 569 LYS A C 1
ATOM 4222 O O . LYS A 1 571 ? 21.033 57.528 73.253 1.00 110.35 569 LYS A O 1
ATOM 4228 N N . ASP A 1 572 ? 21.449 59.060 71.697 1.00 109.60 570 ASP A N 1
ATOM 4229 C CA . ASP A 1 572 ? 20.151 59.653 71.869 1.00 108.12 570 ASP A CA 1
ATOM 4230 C C . ASP A 1 572 ? 18.989 58.712 71.507 1.00 105.25 570 ASP A C 1
ATOM 4231 O O . ASP A 1 572 ? 18.073 58.564 72.293 1.00 106.04 570 ASP A O 1
ATOM 4236 N N . ARG A 1 573 ? 19.047 58.017 70.378 1.00 99.24 571 ARG A N 1
ATOM 4237 C CA . ARG A 1 573 ? 17.942 57.143 69.970 1.00 95.83 571 ARG A CA 1
ATOM 4238 C C . ARG A 1 573 ? 18.334 55.695 70.063 1.00 89.89 571 ARG A C 1
ATOM 4239 O O . ARG A 1 573 ? 19.424 55.351 69.671 1.00 91.02 571 ARG A O 1
ATOM 4247 N N . ARG A 1 574 ? 17.479 54.830 70.582 1.00 80.27 572 ARG A N 1
ATOM 4248 C CA . ARG A 1 574 ? 17.940 53.443 70.680 1.00 75.16 572 ARG A CA 1
ATOM 4249 C C . ARG A 1 574 ? 16.813 52.411 70.699 1.00 66.63 572 ARG A C 1
ATOM 4250 O O . ARG A 1 574 ? 15.693 52.694 71.106 1.00 63.84 572 ARG A O 1
ATOM 4258 N N . LEU A 1 575 ? 17.134 51.210 70.241 1.00 62.26 573 LEU A N 1
ATOM 4259 C CA . LEU A 1 575 ? 16.199 50.094 70.260 1.00 56.70 573 LEU A CA 1
ATOM 4260 C C . LEU A 1 575 ? 16.366 49.353 71.562 1.00 46.45 573 LEU A C 1
ATOM 4261 O O . LEU A 1 575 ? 17.429 49.440 72.177 1.00 42.08 573 LEU A O 1
ATOM 4266 N N . PRO A 1 576 ? 15.336 48.587 71.988 1.00 52.25 574 PRO A N 1
ATOM 4267 C CA . PRO A 1 576 ? 15.606 47.725 73.144 1.00 49.98 574 PRO A CA 1
ATOM 4268 C C . PRO A 1 576 ? 16.702 46.720 72.786 1.00 45.84 574 PRO A C 1
ATOM 4269 O O . PRO A 1 576 ? 16.957 46.489 71.596 1.00 40.16 574 PRO A O 1
ATOM 4273 N N . ILE A 1 577 ? 17.398 46.182 73.782 1.00 52.74 575 ILE A N 1
ATOM 4274 C CA . ILE A 1 577 ? 18.255 45.035 73.497 1.00 56.23 575 ILE A CA 1
ATOM 4275 C C . ILE A 1 577 ? 17.338 43.827 73.300 1.00 53.53 575 ILE A C 1
ATOM 4276 O O . ILE A 1 577 ? 17.260 43.294 72.200 1.00 57.61 575 ILE A O 1
ATOM 4281 N N . THR A 1 578 ? 16.607 43.462 74.351 1.00 55.89 576 THR A N 1
ATOM 4282 C CA . THR A 1 578 ? 15.617 42.376 74.346 1.00 48.41 576 THR A CA 1
ATOM 4283 C C . THR A 1 578 ? 14.410 42.768 73.505 1.00 51.23 576 THR A C 1
ATOM 4284 O O . THR A 1 578 ? 13.578 43.581 73.914 1.00 58.14 576 THR A O 1
ATOM 4288 N N . ASN A 1 579 ? 14.322 42.176 72.325 1.00 54.04 577 ASN A N 1
ATOM 4289 C CA . ASN A 1 579 ? 13.410 42.642 71.298 1.00 55.55 577 ASN A CA 1
ATOM 4290 C C . ASN A 1 579 ? 13.205 41.540 70.273 1.00 55.72 577 ASN A C 1
ATOM 4291 O O . ASN A 1 579 ? 14.134 41.190 69.544 1.00 56.24 577 ASN A O 1
ATOM 4296 N N . ARG A 1 580 ? 11.986 41.012 70.219 1.00 58.06 578 ARG A N 1
ATOM 4297 C CA A ARG A 1 580 ? 11.689 39.902 69.318 0.50 59.13 578 ARG A CA 1
ATOM 4298 C CA B ARG A 1 580 ? 11.642 39.893 69.343 0.50 58.25 578 ARG A CA 1
ATOM 4299 C C . ARG A 1 580 ? 10.977 40.355 68.046 1.00 59.38 578 ARG A C 1
ATOM 4300 O O . ARG A 1 580 ? 10.555 39.536 67.235 1.00 57.69 578 ARG A O 1
ATOM 4315 N N . TRP A 1 581 ? 10.878 41.673 67.855 1.00 62.30 579 TRP A N 1
ATOM 4316 C CA . TRP A 1 581 ? 10.332 42.211 66.610 1.00 54.76 579 TRP A CA 1
ATOM 4317 C C . TRP A 1 581 ? 11.316 41.959 65.496 1.00 55.35 579 TRP A C 1
ATOM 4318 O O . TRP A 1 581 ? 12.511 42.207 65.654 1.00 50.59 579 TRP A O 1
ATOM 4329 N N . ARG A 1 582 ? 10.804 41.436 64.386 1.00 59.05 580 ARG A N 1
ATOM 4330 C CA . ARG A 1 582 ? 11.597 41.191 63.194 1.00 59.59 580 ARG A CA 1
ATOM 4331 C C . ARG A 1 582 ? 10.970 41.949 62.046 1.00 61.88 580 ARG A C 1
ATOM 4332 O O . ARG A 1 582 ? 9.783 41.812 61.770 1.00 63.54 580 ARG A O 1
ATOM 4340 N N . GLU A 1 583 ? 11.779 42.771 61.397 1.00 67.34 581 GLU A N 1
ATOM 4341 C CA . GLU A 1 583 ? 11.321 43.634 60.322 1.00 68.31 581 GLU A CA 1
ATOM 4342 C C . GLU A 1 583 ? 11.176 42.802 59.046 1.00 69.49 581 GLU A C 1
ATOM 4343 O O . GLU A 1 583 ? 11.931 41.864 58.842 1.00 69.90 581 GLU A O 1
ATOM 4349 N N . GLY A 1 584 ? 10.191 43.128 58.214 1.00 72.37 582 GLY A N 1
ATOM 4350 C CA . GLY A 1 584 ? 9.981 42.441 56.939 1.00 80.64 582 GLY A CA 1
ATOM 4351 C C . GLY A 1 584 ? 9.370 41.050 57.021 1.00 86.89 582 GLY A C 1
ATOM 4352 O O . GLY A 1 584 ? 9.765 40.152 56.277 1.00 90.90 582 GLY A O 1
ATOM 4353 N N . HIS A 1 585 ? 8.392 40.871 57.907 1.00 92.68 583 HIS A N 1
ATOM 4354 C CA . HIS A 1 585 ? 7.766 39.562 58.108 1.00 96.72 583 HIS A CA 1
ATOM 4355 C C . HIS A 1 585 ? 6.757 39.233 57.010 1.00 94.73 583 HIS A C 1
ATOM 4356 O O . HIS A 1 585 ? 7.081 38.539 56.046 1.00 91.52 583 HIS A O 1
ATOM 4363 N N . SER B 1 2 ? -27.044 49.465 94.535 1.00 110.46 0 SER B N 1
ATOM 4364 C CA . SER B 1 2 ? -25.633 49.202 94.126 1.00 109.92 0 SER B CA 1
ATOM 4365 C C . SER B 1 2 ? -25.503 47.868 93.387 1.00 108.05 0 SER B C 1
ATOM 4366 O O . SER B 1 2 ? -25.838 46.809 93.930 1.00 103.81 0 SER B O 1
ATOM 4369 N N . LEU B 1 3 ? -25.007 47.941 92.151 1.00 106.66 1 LEU B N 1
ATOM 4370 C CA . LEU B 1 3 ? -24.945 46.794 91.242 1.00 103.87 1 LEU B CA 1
ATOM 4371 C C . LEU B 1 3 ? -23.668 45.965 91.361 1.00 101.60 1 LEU B C 1
ATOM 4372 O O . LEU B 1 3 ? -22.690 46.392 91.981 1.00 98.89 1 LEU B O 1
ATOM 4377 N N . GLN B 1 4 ? -23.694 44.777 90.758 1.00 99.84 2 GLN B N 1
ATOM 4378 C CA . GLN B 1 4 ? -22.542 43.879 90.754 1.00 102.39 2 GLN B CA 1
ATOM 4379 C C . GLN B 1 4 ? -22.096 43.478 89.344 1.00 103.14 2 GLN B C 1
ATOM 4380 O O . GLN B 1 4 ? -22.924 43.296 88.445 1.00 104.22 2 GLN B O 1
ATOM 4386 N N . LEU B 1 5 ? -20.780 43.385 89.160 1.00 101.92 3 LEU B N 1
ATOM 4387 C CA . LEU B 1 5 ? -20.180 42.699 88.010 1.00 100.89 3 LEU B CA 1
ATOM 4388 C C . LEU B 1 5 ? -18.850 42.067 88.406 1.00 98.34 3 LEU B C 1
ATOM 4389 O O . LEU B 1 5 ? -18.179 42.536 89.327 1.00 96.73 3 LEU B O 1
ATOM 4394 N N . ARG B 1 6 ? -18.487 40.993 87.712 1.00 97.55 4 ARG B N 1
ATOM 4395 C CA . ARG B 1 6 ? -17.229 40.301 87.965 1.00 97.83 4 ARG B CA 1
ATOM 4396 C C . ARG B 1 6 ? -16.111 40.843 87.070 1.00 96.06 4 ARG B C 1
ATOM 4397 O O . ARG B 1 6 ? -16.232 40.860 85.840 1.00 94.11 4 ARG B O 1
ATOM 4405 N N . LEU B 1 7 ? -15.028 41.275 87.709 1.00 93.47 5 LEU B N 1
ATOM 4406 C CA . LEU B 1 7 ? -13.902 41.897 87.022 1.00 92.27 5 LEU B CA 1
ATOM 4407 C C . LEU B 1 7 ? -12.639 41.036 87.090 1.00 90.85 5 LEU B C 1
ATOM 4408 O O . LEU B 1 7 ? -12.153 40.719 88.179 1.00 90.45 5 LEU B O 1
ATOM 4413 N N . ALA B 1 8 ? -12.115 40.676 85.918 1.00 88.39 6 ALA B N 1
ATOM 4414 C CA . ALA B 1 8 ? -10.882 39.896 85.807 1.00 84.71 6 ALA B CA 1
ATOM 4415 C C . ALA B 1 8 ? -9.700 40.763 85.371 1.00 83.50 6 ALA B C 1
ATOM 4416 O O . ALA B 1 8 ? -9.628 41.195 84.219 1.00 84.27 6 ALA B O 1
ATOM 4418 N N . LEU B 1 9 ? -8.790 41.019 86.309 1.00 79.37 7 LEU B N 1
ATOM 4419 C CA . LEU B 1 9 ? -7.556 41.751 86.047 1.00 73.35 7 LEU B CA 1
ATOM 4420 C C . LEU B 1 9 ? -6.433 40.757 85.810 1.00 74.74 7 LEU B C 1
ATOM 4421 O O . LEU B 1 9 ? -6.162 39.911 86.663 1.00 75.47 7 LEU B O 1
ATOM 4426 N N . ASN B 1 10 ? -5.773 40.863 84.658 1.00 75.78 8 ASN B N 1
ATOM 4427 C CA . ASN B 1 10 ? -4.724 39.914 84.289 1.00 73.95 8 ASN B CA 1
ATOM 4428 C C . ASN B 1 10 ? -3.298 40.463 84.339 1.00 75.07 8 ASN B C 1
ATOM 4429 O O . ASN B 1 10 ? -2.844 41.142 83.417 1.00 78.31 8 ASN B O 1
ATOM 4434 N N . GLN B 1 11 ? -2.614 40.165 85.443 1.00 70.21 9 GLN B N 1
ATOM 4435 C CA . GLN B 1 11 ? -1.253 40.616 85.698 1.00 64.67 9 GLN B CA 1
ATOM 4436 C C . GLN B 1 11 ? -0.292 39.693 84.968 1.00 68.25 9 GLN B C 1
ATOM 4437 O O . GLN B 1 11 ? 0.252 38.747 85.546 1.00 71.06 9 GLN B O 1
ATOM 4443 N N . ILE B 1 12 ? -0.098 39.975 83.683 1.00 69.34 10 ILE B N 1
ATOM 4444 C CA . ILE B 1 12 ? 0.698 39.118 82.809 1.00 71.09 10 ILE B CA 1
ATOM 4445 C C . ILE B 1 12 ? 2.048 39.730 82.447 1.00 71.11 10 ILE B C 1
ATOM 4446 O O . ILE B 1 12 ? 2.328 40.882 82.767 1.00 74.35 10 ILE B O 1
ATOM 4451 N N . ASP B 1 13 ? 2.869 38.933 81.773 1.00 71.40 11 ASP B N 1
ATOM 4452 C CA . ASP B 1 13 ? 4.189 39.334 81.328 1.00 69.10 11 ASP B CA 1
ATOM 4453 C C . ASP B 1 13 ? 4.236 39.295 79.812 1.00 67.31 11 ASP B C 1
ATOM 4454 O O . ASP B 1 13 ? 4.134 38.225 79.212 1.00 72.11 11 ASP B O 1
ATOM 4459 N N . SER B 1 14 ? 4.401 40.461 79.196 1.00 62.49 12 SER B N 1
ATOM 4460 C CA . SER B 1 14 ? 4.536 40.537 77.746 1.00 57.86 12 SER B CA 1
ATOM 4461 C C . SER B 1 14 ? 5.991 40.487 77.342 1.00 53.80 12 SER B C 1
ATOM 4462 O O . SER B 1 14 ? 6.873 40.761 78.147 1.00 59.26 12 SER B O 1
ATOM 4465 N N . THR B 1 15 ? 6.240 40.134 76.089 1.00 50.12 13 THR B N 1
ATOM 4466 C CA . THR B 1 15 ? 7.589 40.217 75.543 1.00 56.64 13 THR B CA 1
ATOM 4467 C C . THR B 1 15 ? 7.624 41.259 74.421 1.00 54.48 13 THR B C 1
ATOM 4468 O O . THR B 1 15 ? 6.759 41.259 73.534 1.00 57.89 13 THR B O 1
ATOM 4472 N N . VAL B 1 16 ? 8.621 42.139 74.487 1.00 53.28 14 VAL B N 1
ATOM 4473 C CA . VAL B 1 16 ? 8.771 43.269 73.559 1.00 54.86 14 VAL B CA 1
ATOM 4474 C C . VAL B 1 16 ? 9.017 42.826 72.119 1.00 54.10 14 VAL B C 1
ATOM 4475 O O . VAL B 1 16 ? 9.995 42.143 71.818 1.00 59.38 14 VAL B O 1
ATOM 4479 N N . GLY B 1 17 ? 8.095 43.205 71.240 1.00 57.53 15 GLY B N 1
ATOM 4480 C CA . GLY B 1 17 ? 8.199 42.897 69.824 1.00 59.22 15 GLY B CA 1
ATOM 4481 C C . GLY B 1 17 ? 7.479 41.616 69.441 1.00 68.37 15 GLY B C 1
ATOM 4482 O O . GLY B 1 17 ? 7.148 41.418 68.265 1.00 66.32 15 GLY B O 1
ATOM 4483 N N . ASP B 1 18 ? 7.229 40.752 70.431 1.00 68.53 16 ASP B N 1
ATOM 4484 C CA . ASP B 1 18 ? 6.593 39.449 70.215 1.00 67.16 16 ASP B CA 1
ATOM 4485 C C . ASP B 1 18 ? 5.078 39.598 70.165 1.00 65.26 16 ASP B C 1
ATOM 4486 O O . ASP B 1 18 ? 4.364 39.061 71.015 1.00 68.24 16 ASP B O 1
ATOM 4491 N N . ILE B 1 19 ? 4.599 40.319 69.153 1.00 62.04 17 ILE B N 1
ATOM 4492 C CA . ILE B 1 19 ? 3.189 40.676 69.033 1.00 62.30 17 ILE B CA 1
ATOM 4493 C C . ILE B 1 19 ? 2.258 39.455 68.889 1.00 64.86 17 ILE B C 1
ATOM 4494 O O . ILE B 1 19 ? 1.250 39.366 69.597 1.00 68.26 17 ILE B O 1
ATOM 4499 N N . ALA B 1 20 ? 2.614 38.518 68.010 1.00 64.28 18 ALA B N 1
ATOM 4500 C CA . ALA B 1 20 ? 1.864 37.261 67.854 1.00 66.73 18 ALA B CA 1
ATOM 4501 C C . ALA B 1 20 ? 1.789 36.477 69.169 1.00 70.67 18 ALA B C 1
ATOM 4502 O O . ALA B 1 20 ? 0.707 36.041 69.575 1.00 72.47 18 ALA B O 1
ATOM 4504 N N . GLY B 1 21 ? 2.936 36.341 69.838 1.00 73.61 19 GLY B N 1
ATOM 4505 C CA . GLY B 1 21 ? 3.038 35.646 71.120 1.00 72.77 19 GLY B CA 1
ATOM 4506 C C . GLY B 1 21 ? 2.295 36.330 72.253 1.00 77.73 19 GLY B C 1
ATOM 4507 O O . GLY B 1 21 ? 1.730 35.659 73.119 1.00 81.23 19 GLY B O 1
ATOM 4508 N N . ASN B 1 22 ? 2.298 37.663 72.253 1.00 76.29 20 ASN B N 1
ATOM 4509 C CA . ASN B 1 22 ? 1.526 38.425 73.229 1.00 73.35 20 ASN B CA 1
ATOM 4510 C C . ASN B 1 22 ? 0.033 38.227 73.017 1.00 71.58 20 ASN B C 1
ATOM 4511 O O . ASN B 1 22 ? -0.705 38.046 73.973 1.00 71.42 20 ASN B O 1
ATOM 4516 N N . ALA B 1 23 ? -0.395 38.238 71.757 1.00 75.65 21 ALA B N 1
ATOM 4517 C CA . ALA B 1 23 ? -1.795 37.988 71.396 1.00 77.31 21 ALA B CA 1
ATOM 4518 C C . ALA B 1 23 ? -2.214 36.559 71.709 1.00 77.63 21 ALA B C 1
ATOM 4519 O O . ALA B 1 23 ? -3.369 36.314 72.061 1.00 77.02 21 ALA B O 1
ATOM 4521 N N . GLU B 1 24 ? -1.268 35.629 71.573 1.00 79.47 22 GLU B N 1
ATOM 4522 C CA . GLU B 1 24 ? -1.472 34.227 71.922 1.00 82.12 22 GLU B CA 1
ATOM 4523 C C . GLU B 1 24 ? -1.713 34.093 73.424 1.00 82.53 22 GLU B C 1
ATOM 4524 O O . GLU B 1 24 ? -2.602 33.356 73.852 1.00 85.59 22 GLU B O 1
ATOM 4530 N N . ALA B 1 25 ? -0.929 34.826 74.212 1.00 79.36 23 ALA B N 1
ATOM 4531 C CA . ALA B 1 25 ? -1.029 34.790 75.668 1.00 75.92 23 ALA B CA 1
ATOM 4532 C C . ALA B 1 25 ? -2.255 35.527 76.207 1.00 76.23 23 ALA B C 1
ATOM 4533 O O . ALA B 1 25 ? -2.799 35.146 77.240 1.00 78.41 23 ALA B O 1
ATOM 4535 N N . ILE B 1 26 ? -2.683 36.577 75.514 1.00 74.86 24 ILE B N 1
ATOM 4536 C CA . ILE B 1 26 ? -3.868 37.345 75.916 1.00 77.02 24 ILE B CA 1
ATOM 4537 C C . ILE B 1 26 ? -5.129 36.504 75.678 1.00 80.99 24 ILE B C 1
ATOM 4538 O O . ILE B 1 26 ? -6.084 36.558 76.459 1.00 81.08 24 ILE B O 1
ATOM 4543 N N . LEU B 1 27 ? -5.095 35.707 74.611 1.00 82.79 25 LEU B N 1
ATOM 4544 C CA . LEU B 1 27 ? -6.174 34.791 74.260 1.00 82.86 25 LEU B CA 1
ATOM 4545 C C . LEU B 1 27 ? -6.336 33.697 75.314 1.00 83.21 25 LEU B C 1
ATOM 4546 O O . LEU B 1 27 ? -7.438 33.452 75.788 1.00 84.24 25 LEU B O 1
ATOM 4551 N N . ARG B 1 28 ? -5.224 33.064 75.680 1.00 85.91 26 ARG B N 1
ATOM 4552 C CA . ARG B 1 28 ? -5.187 32.018 76.706 1.00 88.96 26 ARG B CA 1
ATOM 4553 C C . ARG B 1 28 ? -5.641 32.517 78.094 1.00 90.36 26 ARG B C 1
ATOM 4554 O O . ARG B 1 28 ? -6.357 31.810 78.810 1.00 95.70 26 ARG B O 1
ATOM 4562 N N . TRP B 1 29 ? -5.248 33.737 78.455 1.00 88.38 27 TRP B N 1
ATOM 4563 C CA . TRP B 1 29 ? -5.678 34.346 79.718 1.00 85.64 27 TRP B CA 1
ATOM 4564 C C . TRP B 1 29 ? -7.147 34.777 79.702 1.00 84.84 27 TRP B C 1
ATOM 4565 O O . TRP B 1 29 ? -7.785 34.832 80.755 1.00 87.30 27 TRP B O 1
ATOM 4576 N N . THR B 1 30 ? -7.675 35.085 78.520 1.00 84.50 28 THR B N 1
ATOM 4577 C CA . THR B 1 30 ? -9.090 35.451 78.381 1.00 88.40 28 THR B CA 1
ATOM 4578 C C . THR B 1 30 ? -9.968 34.202 78.556 1.00 89.88 28 THR B C 1
ATOM 4579 O O . THR B 1 30 ? -11.024 34.262 79.203 1.00 90.50 28 THR B O 1
ATOM 4583 N N . ARG B 1 31 ? -9.499 33.085 77.990 1.00 90.62 29 ARG B N 1
ATOM 4584 C CA A ARG B 1 31 ? -10.136 31.780 78.148 0.50 90.86 29 ARG B CA 1
ATOM 4585 C CA B ARG B 1 31 ? -10.133 31.775 78.156 0.50 91.45 29 ARG B CA 1
ATOM 4586 C C . ARG B 1 31 ? -10.305 31.464 79.638 1.00 91.92 29 ARG B C 1
ATOM 4587 O O . ARG B 1 31 ? -11.407 31.151 80.095 1.00 89.07 29 ARG B O 1
ATOM 4602 N N . HIS B 1 32 ? -9.203 31.586 80.379 1.00 93.65 30 HIS B N 1
ATOM 4603 C CA . HIS B 1 32 ? -9.141 31.343 81.816 1.00 94.75 30 HIS B CA 1
ATOM 4604 C C . HIS B 1 32 ? -9.926 32.368 82.647 1.00 94.15 30 HIS B C 1
ATOM 4605 O O . HIS B 1 32 ? -10.299 32.094 83.790 1.00 96.76 30 HIS B O 1
ATOM 4612 N N . SER B 1 33 ? -10.162 33.549 82.083 1.00 91.46 31 SER B N 1
ATOM 4613 C CA . SER B 1 33 ? -10.974 34.556 82.752 1.00 90.24 31 SER B CA 1
ATOM 4614 C C . SER B 1 33 ? -12.452 34.254 82.562 1.00 89.00 31 SER B C 1
ATOM 4615 O O . SER B 1 33 ? -13.235 34.375 83.500 1.00 87.07 31 SER B O 1
ATOM 4618 N N . ALA B 1 34 ? -12.817 33.867 81.341 1.00 88.14 32 ALA B N 1
ATOM 4619 C CA . ALA B 1 34 ? -14.210 33.626 80.972 1.00 89.08 32 ALA B CA 1
ATOM 4620 C C . ALA B 1 34 ? -14.745 32.350 81.602 1.00 93.75 32 ALA B C 1
ATOM 4621 O O . ALA B 1 34 ? -15.920 32.277 81.961 1.00 95.69 32 ALA B O 1
ATOM 4623 N N . GLU B 1 35 ? -13.870 31.353 81.736 1.00 96.47 33 GLU B N 1
ATOM 4624 C CA . GLU B 1 35 ? -14.185 30.110 82.436 1.00 96.27 33 GLU B CA 1
ATOM 4625 C C . GLU B 1 35 ? -14.432 30.335 83.930 1.00 93.49 33 GLU B C 1
ATOM 4626 O O . GLU B 1 35 ? -15.114 29.544 84.573 1.00 96.39 33 GLU B O 1
ATOM 4632 N N . GLN B 1 36 ? -13.886 31.425 84.467 1.00 90.76 34 GLN B N 1
ATOM 4633 C CA . GLN B 1 36 ? -14.162 31.856 85.836 1.00 87.62 34 GLN B CA 1
ATOM 4634 C C . GLN B 1 36 ? -15.299 32.884 85.906 1.00 84.23 34 GLN B C 1
ATOM 4635 O O . GLN B 1 36 ? -15.417 33.625 86.885 1.00 82.91 34 GLN B O 1
ATOM 4641 N N . GLY B 1 37 ? -16.112 32.924 84.850 1.00 83.14 35 GLY B N 1
ATOM 4642 C CA . GLY B 1 37 ? -17.355 33.696 84.807 1.00 86.02 35 GLY B CA 1
ATOM 4643 C C . GLY B 1 37 ? -17.227 35.200 84.937 1.00 88.37 35 GLY B C 1
ATOM 4644 O O . GLY B 1 37 ? -17.952 35.820 85.713 1.00 91.84 35 GLY B O 1
ATOM 4645 N N . ALA B 1 38 ? -16.315 35.787 84.167 1.00 89.50 36 ALA B N 1
ATOM 4646 C CA . ALA B 1 38 ? -16.049 37.225 84.241 1.00 88.58 36 ALA B CA 1
ATOM 4647 C C . ALA B 1 38 ? -16.981 38.043 83.342 1.00 88.60 36 ALA B C 1
ATOM 4648 O O . ALA B 1 38 ? -17.501 37.542 82.340 1.00 87.46 36 ALA B O 1
ATOM 4650 N N . HIS B 1 39 ? -17.192 39.303 83.710 1.00 89.17 37 HIS B N 1
ATOM 4651 C CA . HIS B 1 39 ? -18.001 40.210 82.895 1.00 93.18 37 HIS B CA 1
ATOM 4652 C C . HIS B 1 39 ? -17.141 41.255 82.186 1.00 92.87 37 HIS B C 1
ATOM 4653 O O . HIS B 1 39 ? -17.544 41.812 81.165 1.00 93.75 37 HIS B O 1
ATOM 4660 N N . LEU B 1 40 ? -15.947 41.488 82.727 1.00 92.04 38 LEU B N 1
ATOM 4661 C CA . LEU B 1 40 ? -14.965 42.390 82.137 1.00 87.48 38 LEU B CA 1
ATOM 4662 C C . LEU B 1 40 ? -13.550 41.855 82.334 1.00 86.13 38 LEU B C 1
ATOM 4663 O O . LEU B 1 40 ? -13.172 41.474 83.446 1.00 84.59 38 LEU B O 1
ATOM 4668 N N . VAL B 1 41 ? -12.779 41.823 81.246 1.00 83.53 39 VAL B N 1
ATOM 4669 C CA . VAL B 1 41 ? -11.392 41.350 81.280 1.00 79.51 39 VAL B CA 1
ATOM 4670 C C . VAL B 1 41 ? -10.438 42.471 80.893 1.00 78.78 39 VAL B C 1
ATOM 4671 O O . VAL B 1 41 ? -10.523 43.008 79.793 1.00 79.18 39 VAL B O 1
ATOM 4675 N N . ALA B 1 42 ? -9.527 42.815 81.798 1.00 77.57 40 ALA B N 1
ATOM 4676 C CA . ALA B 1 42 ? -8.530 43.849 81.525 1.00 75.07 40 ALA B CA 1
ATOM 4677 C C . ALA B 1 42 ? -7.110 43.280 81.467 1.00 75.02 40 ALA B C 1
ATOM 4678 O O . ALA B 1 42 ? -6.794 42.298 82.145 1.00 76.31 40 ALA B O 1
ATOM 4680 N N . PHE B 1 43 ? -6.268 43.909 80.650 1.00 73.27 41 PHE B N 1
ATOM 4681 C CA . PHE B 1 43 ? -4.854 43.547 80.507 1.00 70.86 41 PHE B CA 1
ATOM 4682 C C . PHE B 1 43 ? -3.975 44.784 80.762 1.00 66.51 41 PHE B C 1
ATOM 4683 O O . PHE B 1 43 ? -4.503 45.881 80.850 1.00 67.69 41 PHE B O 1
ATOM 4691 N N . PRO B 1 44 ? -2.646 44.624 80.926 1.00 65.58 42 PRO B N 1
ATOM 4692 C CA . PRO B 1 44 ? -1.873 45.835 81.271 1.00 65.47 42 PRO B CA 1
ATOM 4693 C C . PRO B 1 44 ? -1.633 46.824 80.121 1.00 67.99 42 PRO B C 1
ATOM 4694 O O . PRO B 1 44 ? -2.016 46.563 78.972 1.00 66.27 42 PRO B O 1
ATOM 4698 N N . GLU B 1 45 ? -1.018 47.962 80.455 1.00 68.48 43 GLU B N 1
ATOM 4699 C CA . GLU B 1 45 ? -0.590 48.954 79.473 1.00 63.11 43 GLU B CA 1
ATOM 4700 C C . GLU B 1 45 ? 0.400 48.320 78.498 1.00 64.06 43 GLU B C 1
ATOM 4701 O O . GLU B 1 45 ? 1.359 47.649 78.915 1.00 60.30 43 GLU B O 1
ATOM 4707 N N . MET B 1 46 ? 0.118 48.505 77.208 1.00 63.87 44 MET B N 1
ATOM 4708 C CA . MET B 1 46 ? 0.999 48.121 76.105 1.00 62.84 44 MET B CA 1
ATOM 4709 C C . MET B 1 46 ? 1.271 46.606 76.077 1.00 64.15 44 MET B C 1
ATOM 4710 O O . MET B 1 46 ? 2.361 46.158 75.705 1.00 61.08 44 MET B O 1
ATOM 4715 N N . ALA B 1 47 ? 0.252 45.837 76.466 1.00 67.06 45 ALA B N 1
ATOM 4716 C CA . ALA B 1 47 ? 0.355 44.388 76.667 1.00 67.77 45 ALA B CA 1
ATOM 4717 C C . ALA B 1 47 ? 0.582 43.622 75.368 1.00 67.21 45 ALA B C 1
ATOM 4718 O O . ALA B 1 47 ? 1.350 42.659 75.336 1.00 66.42 45 ALA B O 1
ATOM 4720 N N . LEU B 1 48 ? -0.077 44.066 74.302 1.00 65.00 46 LEU B N 1
ATOM 4721 C CA . LEU B 1 48 ? 0.043 43.445 72.980 1.00 66.38 46 LEU B CA 1
ATOM 4722 C C . LEU B 1 48 ? 1.453 43.572 72.398 1.00 64.51 46 LEU B C 1
ATOM 4723 O O . LEU B 1 48 ? 1.872 42.781 71.555 1.00 65.40 46 LEU B O 1
ATOM 4728 N N . THR B 1 49 ? 2.191 44.549 72.904 1.00 62.47 47 THR B N 1
ATOM 4729 C CA . THR B 1 49 ? 3.393 45.034 72.270 1.00 57.16 47 THR B CA 1
ATOM 4730 C C . THR B 1 49 ? 4.634 44.777 73.137 1.00 53.37 47 THR B C 1
ATOM 4731 O O . THR B 1 49 ? 5.741 44.576 72.624 1.00 55.16 47 THR B O 1
ATOM 4735 N N . GLY B 1 50 ? 4.434 44.723 74.449 1.00 51.72 48 GLY B N 1
ATOM 4736 C CA . GLY B 1 50 ? 5.548 44.726 75.402 1.00 57.89 48 GLY B CA 1
ATOM 4737 C C . GLY B 1 50 ? 5.826 46.167 75.801 1.00 56.13 48 GLY B C 1
ATOM 4738 O O . GLY B 1 50 ? 5.267 47.083 75.211 1.00 59.00 48 GLY B O 1
ATOM 4739 N N . TYR B 1 51 ? 6.677 46.374 76.800 1.00 56.61 49 TYR B N 1
ATOM 4740 C CA . TYR B 1 51 ? 6.986 47.718 77.284 1.00 57.27 49 TYR B CA 1
ATOM 4741 C C . TYR B 1 51 ? 8.311 47.699 78.028 1.00 58.70 49 TYR B C 1
ATOM 4742 O O . TYR B 1 51 ? 8.573 46.758 78.771 1.00 65.09 49 TYR B O 1
ATOM 4751 N N . PRO B 1 52 ? 9.174 48.716 77.807 1.00 58.36 50 PRO B N 1
ATOM 4752 C CA . PRO B 1 52 ? 9.057 49.805 76.821 1.00 52.75 50 PRO B CA 1
ATOM 4753 C C . PRO B 1 52 ? 9.682 49.472 75.457 1.00 50.72 50 PRO B C 1
ATOM 4754 O O . PRO B 1 52 ? 10.790 48.928 75.388 1.00 53.34 50 PRO B O 1
ATOM 4758 N N . VAL B 1 53 ? 8.986 49.815 74.378 1.00 49.32 51 VAL B N 1
ATOM 4759 C CA . VAL B 1 53 ? 9.471 49.491 73.028 1.00 54.01 51 VAL B CA 1
ATOM 4760 C C . VAL B 1 53 ? 10.476 50.468 72.437 1.00 57.66 51 VAL B C 1
ATOM 4761 O O . VAL B 1 53 ? 11.071 50.190 71.387 1.00 63.58 51 VAL B O 1
ATOM 4765 N N . GLU B 1 54 ? 10.653 51.596 73.121 1.00 57.16 52 GLU B N 1
ATOM 4766 C CA . GLU B 1 54 ? 11.633 52.610 72.761 1.00 54.42 52 GLU B CA 1
ATOM 4767 C C . GLU B 1 54 ? 11.474 53.030 71.312 1.00 53.97 52 GLU B C 1
ATOM 4768 O O . GLU B 1 54 ? 10.374 53.389 70.908 1.00 60.48 52 GLU B O 1
ATOM 4774 N N . ASP B 1 55 ? 12.533 52.945 70.514 1.00 58.68 53 ASP B N 1
ATOM 4775 C CA . ASP B 1 55 ? 12.470 53.460 69.144 1.00 61.91 53 ASP B CA 1
ATOM 4776 C C . ASP B 1 55 ? 11.622 52.677 68.153 1.00 59.26 53 ASP B C 1
ATOM 4777 O O . ASP B 1 55 ? 11.376 53.144 67.038 1.00 63.04 53 ASP B O 1
ATOM 4782 N N . LEU B 1 56 ? 11.161 51.500 68.561 1.00 60.24 54 LEU B N 1
ATOM 4783 C CA . LEU B 1 56 ? 10.191 50.751 67.772 1.00 55.89 54 LEU B CA 1
ATOM 4784 C C . LEU B 1 56 ? 8.890 51.543 67.656 1.00 52.43 54 LEU B C 1
ATOM 4785 O O . LEU B 1 56 ? 8.158 51.401 66.672 1.00 52.54 54 LEU B O 1
ATOM 4790 N N . ALA B 1 57 ? 8.621 52.396 68.647 1.00 52.31 55 ALA B N 1
ATOM 4791 C CA . ALA B 1 57 ? 7.439 53.276 68.626 1.00 55.08 55 ALA B CA 1
ATOM 4792 C C . ALA B 1 57 ? 7.420 54.217 67.431 1.00 54.99 55 ALA B C 1
ATOM 4793 O O . ALA B 1 57 ? 6.350 54.622 66.981 1.00 63.00 55 ALA B O 1
ATOM 4795 N N . LEU B 1 58 ? 8.605 54.522 66.902 1.00 59.25 56 LEU B N 1
ATOM 4796 C CA . LEU B 1 58 ? 8.769 55.454 65.783 1.00 61.79 56 LEU B CA 1
ATOM 4797 C C . LEU B 1 58 ? 8.676 54.840 64.393 1.00 63.30 56 LEU B C 1
ATOM 4798 O O . LEU B 1 58 ? 8.799 55.557 63.404 1.00 64.81 56 LEU B O 1
ATOM 4803 N N . ARG B 1 59 ? 8.443 53.528 64.316 1.00 64.62 57 ARG B N 1
ATOM 4804 C CA . ARG B 1 59 ? 8.365 52.818 63.029 1.00 60.53 57 ARG B CA 1
ATOM 4805 C C . ARG B 1 59 ? 6.946 52.498 62.603 1.00 60.12 57 ARG B C 1
ATOM 4806 O O . ARG B 1 59 ? 6.229 51.798 63.321 1.00 65.04 57 ARG B O 1
ATOM 4814 N N . SER B 1 60 ? 6.568 52.980 61.420 1.00 55.74 58 SER B N 1
ATOM 4815 C CA . SER B 1 60 ? 5.290 52.655 60.791 1.00 55.01 58 SER B CA 1
ATOM 4816 C C . SER B 1 60 ? 5.018 51.156 60.714 1.00 56.55 58 SER B C 1
ATOM 4817 O O . SER B 1 60 ? 3.893 50.723 60.952 1.00 56.23 58 SER B O 1
ATOM 4820 N N . SER B 1 61 ? 6.044 50.381 60.361 1.00 57.91 59 SER B N 1
ATOM 4821 C CA . SER B 1 61 ? 5.914 48.929 60.265 1.00 60.21 59 SER B CA 1
ATOM 4822 C C . SER B 1 61 ? 5.462 48.331 61.597 1.00 62.86 59 SER B C 1
ATOM 4823 O O . SER B 1 61 ? 4.461 47.602 61.633 1.00 68.73 59 SER B O 1
ATOM 4826 N N . PHE B 1 62 ? 6.147 48.700 62.683 1.00 57.24 60 PHE B N 1
ATOM 4827 C CA . PHE B 1 62 ? 5.781 48.252 64.034 1.00 55.46 60 PHE B CA 1
ATOM 4828 C C . PHE B 1 62 ? 4.403 48.741 64.502 1.00 58.20 60 PHE B C 1
ATOM 4829 O O . PHE B 1 62 ? 3.599 47.944 65.003 1.00 56.58 60 PHE B O 1
ATOM 4837 N N . VAL B 1 63 ? 4.125 50.035 64.312 1.00 57.49 61 VAL B N 1
ATOM 4838 C CA . VAL B 1 63 ? 2.827 50.616 64.687 1.00 48.86 61 VAL B CA 1
ATOM 4839 C C . VAL B 1 63 ? 1.660 49.989 63.919 1.00 49.99 61 VAL B C 1
ATOM 4840 O O . VAL B 1 63 ? 0.607 49.734 64.494 1.00 54.37 61 VAL B O 1
ATOM 4844 N N . GLU B 1 64 ? 1.845 49.742 62.626 1.00 53.99 62 GLU B N 1
ATOM 4845 C CA . GLU B 1 64 ? 0.820 49.035 61.847 1.00 60.71 62 GLU B CA 1
ATOM 4846 C C . GLU B 1 64 ? 0.677 47.569 62.244 1.00 58.04 62 GLU B C 1
ATOM 4847 O O . GLU B 1 64 ? -0.414 47.020 62.176 1.00 59.02 62 GLU B O 1
ATOM 4853 N N . ALA B 1 65 ? 1.772 46.940 62.658 1.00 57.83 63 ALA B N 1
ATOM 4854 C CA . ALA B 1 65 ? 1.706 45.549 63.099 1.00 62.36 63 ALA B CA 1
ATOM 4855 C C . ALA B 1 65 ? 0.935 45.440 64.415 1.00 67.24 63 ALA B C 1
ATOM 4856 O O . ALA B 1 65 ? 0.265 44.438 64.661 1.00 66.58 63 ALA B O 1
ATOM 4858 N N . SER B 1 66 ? 1.020 46.486 65.239 1.00 67.34 64 SER B N 1
ATOM 4859 C CA . SER B 1 66 ? 0.298 46.537 66.507 1.00 67.48 64 SER B CA 1
ATOM 4860 C C . SER B 1 66 ? -1.209 46.645 66.287 1.00 69.58 64 SER B C 1
ATOM 4861 O O . SER B 1 66 ? -1.978 45.870 66.847 1.00 71.74 64 SER B O 1
ATOM 4864 N N . ARG B 1 67 ? -1.603 47.597 65.448 1.00 71.25 65 ARG B N 1
ATOM 4865 C CA . ARG B 1 67 ? -2.999 47.862 65.122 1.00 71.51 65 ARG B CA 1
ATOM 4866 C C . ARG B 1 67 ? -3.711 46.702 64.427 1.00 73.36 65 ARG B C 1
ATOM 4867 O O . ARG B 1 67 ? -4.891 46.446 64.687 1.00 75.92 65 ARG B O 1
ATOM 4875 N N . THR B 1 68 ? -2.991 46.030 63.531 1.00 74.34 66 THR B N 1
ATOM 4876 C CA . THR B 1 68 ? -3.522 44.907 62.765 1.00 75.34 66 THR B CA 1
ATOM 4877 C C . THR B 1 68 ? -3.742 43.714 63.682 1.00 75.78 66 THR B C 1
ATOM 4878 O O . THR B 1 68 ? -4.772 43.044 63.597 1.00 79.23 66 THR B O 1
ATOM 4882 N N . ALA B 1 69 ? -2.781 43.478 64.573 1.00 73.07 67 ALA B N 1
ATOM 4883 C CA . ALA B 1 69 ? -2.863 42.390 65.540 1.00 70.60 67 ALA B CA 1
ATOM 4884 C C . ALA B 1 69 ? -4.009 42.574 66.526 1.00 71.45 67 ALA B C 1
ATOM 4885 O O . ALA B 1 69 ? -4.620 41.597 66.949 1.00 70.79 67 ALA B O 1
ATOM 4887 N N . LEU B 1 70 ? -4.287 43.827 66.881 1.00 69.53 68 LEU B N 1
ATOM 4888 C CA . LEU B 1 70 ? -5.409 44.169 67.747 1.00 69.46 68 LEU B CA 1
ATOM 4889 C C . LEU B 1 70 ? -6.745 43.841 67.091 1.00 71.10 68 LEU B C 1
ATOM 4890 O O . LEU B 1 70 ? -7.628 43.276 67.738 1.00 76.47 68 LEU B O 1
ATOM 4895 N N . ARG B 1 71 ? -6.881 44.196 65.813 1.00 71.12 69 ARG B N 1
ATOM 4896 C CA . ARG B 1 71 ? -8.063 43.851 65.026 1.00 73.22 69 ARG B CA 1
ATOM 4897 C C . ARG B 1 71 ? -8.174 42.341 64.818 1.00 76.07 69 ARG B C 1
ATOM 4898 O O . ARG B 1 71 ? -9.271 41.785 64.885 1.00 79.21 69 ARG B O 1
ATOM 4906 N N . GLU B 1 72 ? -7.037 41.684 64.594 1.00 76.55 70 GLU B N 1
ATOM 4907 C CA . GLU B 1 72 ? -6.991 40.229 64.449 1.00 80.10 70 GLU B CA 1
ATOM 4908 C C . GLU B 1 72 ? -7.269 39.499 65.757 1.00 82.81 70 GLU B C 1
ATOM 4909 O O . GLU B 1 72 ? -7.729 38.360 65.738 1.00 86.07 70 GLU B O 1
ATOM 4915 N N . LEU B 1 73 ? -6.972 40.151 66.881 1.00 81.40 71 LEU B N 1
ATOM 4916 C CA . LEU B 1 73 ? -7.233 39.589 68.200 1.00 79.68 71 LEU B CA 1
ATOM 4917 C C . LEU B 1 73 ? -8.723 39.651 68.513 1.00 80.62 71 LEU B C 1
ATOM 4918 O O . LEU B 1 73 ? -9.312 38.644 68.908 1.00 80.32 71 LEU B O 1
ATOM 4923 N N . ALA B 1 74 ? -9.310 40.837 68.327 1.00 79.66 72 ALA B N 1
ATOM 4924 C CA . ALA B 1 74 ? -10.745 41.068 68.515 1.00 79.13 72 ALA B CA 1
ATOM 4925 C C . ALA B 1 74 ? -11.588 40.091 67.708 1.00 79.80 72 ALA B C 1
ATOM 4926 O O . ALA B 1 74 ? -12.490 39.460 68.244 1.00 82.11 72 ALA B O 1
ATOM 4928 N N . ALA B 1 75 ? -11.259 39.950 66.429 1.00 81.47 73 ALA B N 1
ATOM 4929 C CA . ALA B 1 75 ? -11.963 39.042 65.540 1.00 82.13 73 ALA B CA 1
ATOM 4930 C C . ALA B 1 75 ? -11.754 37.570 65.908 1.00 85.57 73 ALA B C 1
ATOM 4931 O O . ALA B 1 75 ? -12.629 36.743 65.647 1.00 90.80 73 ALA B O 1
ATOM 4933 N N . ARG B 1 76 ? -10.610 37.250 66.516 1.00 87.18 74 ARG B N 1
ATOM 4934 C CA . ARG B 1 76 ? -10.331 35.887 66.993 1.00 88.72 74 ARG B CA 1
ATOM 4935 C C . ARG B 1 76 ? -11.108 35.576 68.277 1.00 91.85 74 ARG B C 1
ATOM 4936 O O . ARG B 1 76 ? -11.535 34.434 68.479 1.00 92.77 74 ARG B O 1
ATOM 4944 N N . LEU B 1 77 ? -11.287 36.593 69.126 1.00 93.56 75 LEU B N 1
ATOM 4945 C CA . LEU B 1 77 ? -12.079 36.487 70.362 1.00 96.01 75 LEU B CA 1
ATOM 4946 C C . LEU B 1 77 ? -13.477 35.913 70.125 1.00 98.95 75 LEU B C 1
ATOM 4947 O O . LEU B 1 77 ? -13.877 34.950 70.786 1.00 96.47 75 LEU B O 1
ATOM 4952 N N . ALA B 1 78 ? -14.192 36.502 69.166 1.00 102.90 76 ALA B N 1
ATOM 4953 C CA . ALA B 1 78 ? -15.553 36.091 68.816 1.00 106.18 76 ALA B CA 1
ATOM 4954 C C . ALA B 1 78 ? -15.591 34.758 68.071 1.00 107.26 76 ALA B C 1
ATOM 4955 O O . ALA B 1 78 ? -16.552 33.998 68.203 1.00 109.13 76 ALA B O 1
ATOM 4957 N N . GLU B 1 79 ? -14.544 34.478 67.297 1.00 108.04 77 GLU B N 1
ATOM 4958 C CA . GLU B 1 79 ? -14.411 33.203 66.589 1.00 108.83 77 GLU B CA 1
ATOM 4959 C C . GLU B 1 79 ? -14.124 32.068 67.576 1.00 108.36 77 GLU B C 1
ATOM 4960 O O . GLU B 1 79 ? -14.359 30.896 67.275 1.00 108.28 77 GLU B O 1
ATOM 4966 N N . GLU B 1 80 ? -13.618 32.434 68.753 1.00 107.89 78 GLU B N 1
ATOM 4967 C CA . GLU B 1 80 ? -13.433 31.505 69.862 1.00 106.96 78 GLU B CA 1
ATOM 4968 C C . GLU B 1 80 ? -14.640 31.570 70.810 1.00 104.35 78 GLU B C 1
ATOM 4969 O O . GLU B 1 80 ? -14.710 30.833 71.799 1.00 101.64 78 GLU B O 1
ATOM 4975 N N . GLY B 1 81 ? -15.586 32.458 70.500 1.00 101.56 79 GLY B N 1
ATOM 4976 C CA . GLY B 1 81 ? -16.844 32.557 71.240 1.00 97.09 79 GLY B CA 1
ATOM 4977 C C . GLY B 1 81 ? -16.761 33.378 72.509 1.00 94.78 79 GLY B C 1
ATOM 4978 O O . GLY B 1 81 ? -17.247 32.959 73.562 1.00 91.85 79 GLY B O 1
ATOM 4979 N N . PHE B 1 82 ? -16.138 34.550 72.407 1.00 95.98 80 PHE B N 1
ATOM 4980 C CA . PHE B 1 82 ? -16.029 35.481 73.529 1.00 94.81 80 PHE B CA 1
ATOM 4981 C C . PHE B 1 82 ? -16.479 36.874 73.123 1.00 95.06 80 PHE B C 1
ATOM 4982 O O . PHE B 1 82 ? -16.232 37.843 73.842 1.00 97.25 80 PHE B O 1
ATOM 4990 N N . GLY B 1 83 ? -17.160 36.958 71.980 1.00 95.72 81 GLY B N 1
ATOM 4991 C CA . GLY B 1 83 ? -17.645 38.224 71.425 1.00 97.66 81 GLY B CA 1
ATOM 4992 C C . GLY B 1 83 ? -18.547 39.034 72.339 1.00 98.46 81 GLY B C 1
ATOM 4993 O O . GLY B 1 83 ? -18.623 40.256 72.216 1.00 99.08 81 GLY B O 1
ATOM 4994 N N . GLU B 1 84 ? -19.222 38.348 73.260 1.00 100.50 82 GLU B N 1
ATOM 4995 C CA . GLU B 1 84 ? -20.081 38.999 74.252 1.00 100.68 82 GLU B CA 1
ATOM 4996 C C . GLU B 1 84 ? -19.295 39.666 75.377 1.00 98.30 82 GLU B C 1
ATOM 4997 O O . GLU B 1 84 ? -19.798 40.577 76.043 1.00 95.77 82 GLU B O 1
ATOM 5003 N N . LEU B 1 85 ? -18.061 39.210 75.565 1.00 95.31 83 LEU B N 1
ATOM 5004 C CA . LEU B 1 85 ? -17.206 39.665 76.652 1.00 94.88 83 LEU B CA 1
ATOM 5005 C C . LEU B 1 85 ? -16.295 40.833 76.246 1.00 92.92 83 LEU B C 1
ATOM 5006 O O . LEU B 1 85 ? -15.461 40.687 75.347 1.00 93.10 83 LEU B O 1
ATOM 5011 N N . PRO B 1 86 ? -16.460 41.999 76.904 1.00 90.44 84 PRO B N 1
ATOM 5012 C CA . PRO B 1 86 ? -15.549 43.118 76.661 1.00 88.63 84 PRO B CA 1
ATOM 5013 C C . PRO B 1 86 ? -14.152 42.846 77.219 1.00 85.80 84 PRO B C 1
ATOM 5014 O O . PRO B 1 86 ? -14.000 42.571 78.414 1.00 84.34 84 PRO B O 1
ATOM 5018 N N . VAL B 1 87 ? -13.148 42.890 76.343 1.00 81.49 85 VAL B N 1
ATOM 5019 C CA . VAL B 1 87 ? -11.756 42.676 76.747 1.00 77.68 85 VAL B CA 1
ATOM 5020 C C . VAL B 1 87 ? -10.913 43.929 76.488 1.00 75.99 85 VAL B C 1
ATOM 5021 O O . VAL B 1 87 ? -10.820 44.408 75.356 1.00 77.73 85 VAL B O 1
ATOM 5025 N N . LEU B 1 88 ? -10.314 44.455 77.553 1.00 75.38 86 LEU B N 1
ATOM 5026 C CA . LEU B 1 88 ? -9.498 45.664 77.488 1.00 76.40 86 LEU B CA 1
ATOM 5027 C C . LEU B 1 88 ? -8.013 45.334 77.334 1.00 76.25 86 LEU B C 1
ATOM 5028 O O . LEU B 1 88 ? -7.432 44.643 78.175 1.00 75.75 86 LEU B O 1
ATOM 5033 N N . VAL B 1 89 ? -7.413 45.832 76.250 1.00 77.08 87 VAL B N 1
ATOM 5034 C CA . VAL B 1 89 ? -6.015 45.535 75.900 1.00 77.22 87 VAL B CA 1
ATOM 5035 C C . VAL B 1 89 ? -5.217 46.822 75.678 1.00 78.92 87 VAL B C 1
ATOM 5036 O O . VAL B 1 89 ? -5.707 47.755 75.046 1.00 80.12 87 VAL B O 1
ATOM 5040 N N . GLY B 1 90 ? -3.993 46.865 76.204 1.00 78.44 88 GLY B N 1
ATOM 5041 C CA . GLY B 1 90 ? -3.035 47.919 75.878 1.00 75.57 88 GLY B CA 1
ATOM 5042 C C . GLY B 1 90 ? -2.257 47.573 74.617 1.00 72.40 88 GLY B C 1
ATOM 5043 O O . GLY B 1 90 ? -1.910 46.406 74.387 1.00 69.10 88 GLY B O 1
ATOM 5044 N N . TYR B 1 91 ? -1.981 48.593 73.806 1.00 69.07 89 TYR B N 1
ATOM 5045 C CA . TYR B 1 91 ? -1.308 48.428 72.516 1.00 66.73 89 TYR B CA 1
ATOM 5046 C C . TYR B 1 91 ? -0.742 49.765 72.010 1.00 66.89 89 TYR B C 1
ATOM 5047 O O . TYR B 1 91 ? -1.006 50.820 72.580 1.00 67.89 89 TYR B O 1
ATOM 5056 N N . LEU B 1 92 ? 0.038 49.717 70.935 1.00 68.02 90 LEU B N 1
ATOM 5057 C CA . LEU B 1 92 ? 0.619 50.923 70.357 1.00 64.03 90 LEU B CA 1
ATOM 5058 C C . LEU B 1 92 ? -0.202 51.399 69.171 1.00 68.05 90 LEU B C 1
ATOM 5059 O O . LEU B 1 92 ? -0.535 50.609 68.286 1.00 59.77 90 LEU B O 1
ATOM 5064 N N . ASP B 1 93 ? -0.511 52.694 69.150 1.00 68.00 91 ASP B N 1
ATOM 5065 C CA . ASP B 1 93 ? -1.262 53.274 68.048 1.00 70.46 91 ASP B CA 1
ATOM 5066 C C . ASP B 1 93 ? -0.535 54.495 67.460 1.00 70.77 91 ASP B C 1
ATOM 5067 O O . ASP B 1 93 ? 0.506 54.916 67.973 1.00 72.08 91 ASP B O 1
ATOM 5072 N N . ARG B 1 94 ? -1.083 55.042 66.376 1.00 70.79 92 ARG B N 1
ATOM 5073 C CA . ARG B 1 94 ? -0.677 56.345 65.841 1.00 70.24 92 ARG B CA 1
ATOM 5074 C C . ARG B 1 94 ? -1.915 57.208 65.569 1.00 68.99 92 ARG B C 1
ATOM 5075 O O . ARG B 1 94 ? -3.015 56.675 65.376 1.00 58.92 92 ARG B O 1
ATOM 5083 N N . SER B 1 95 ? -1.731 58.529 65.558 1.00 69.36 93 SER B N 1
ATOM 5084 C CA . SER B 1 95 ? -2.838 59.464 65.315 1.00 73.14 93 SER B CA 1
ATOM 5085 C C . SER B 1 95 ? -3.290 59.460 63.858 1.00 77.22 93 SER B C 1
ATOM 5086 O O . SER B 1 95 ? -2.472 59.579 62.945 1.00 80.54 93 SER B O 1
ATOM 5089 N N . GLU B 1 96 ? -4.597 59.319 63.658 1.00 80.27 94 GLU B N 1
ATOM 5090 C CA . GLU B 1 96 ? -5.200 59.288 62.326 1.00 84.06 94 GLU B CA 1
ATOM 5091 C C . GLU B 1 96 ? -5.123 60.654 61.641 1.00 85.83 94 GLU B C 1
ATOM 5092 O O . GLU B 1 96 ? -4.878 60.742 60.438 1.00 85.99 94 GLU B O 1
ATOM 5098 N N . SER B 1 97 ? -5.335 61.708 62.424 1.00 87.85 95 SER B N 1
ATOM 5099 C CA . SER B 1 97 ? -5.379 63.072 61.912 1.00 86.98 95 SER B CA 1
ATOM 5100 C C . SER B 1 97 ? -4.301 63.921 62.568 1.00 88.38 95 SER B C 1
ATOM 5101 O O . SER B 1 97 ? -3.742 63.548 63.604 1.00 86.32 95 SER B O 1
ATOM 5104 N N . ALA B 1 98 ? -4.000 65.054 61.938 1.00 91.76 96 ALA B N 1
ATOM 5105 C CA . ALA B 1 98 ? -3.085 66.032 62.502 1.00 94.88 96 ALA B CA 1
ATOM 5106 C C . ALA B 1 98 ? -3.804 66.739 63.639 1.00 95.92 96 ALA B C 1
ATOM 5107 O O . ALA B 1 98 ? -4.939 67.192 63.473 1.00 99.08 96 ALA B O 1
ATOM 5109 N N . GLN B 1 99 ? -3.161 66.800 64.801 1.00 96.46 97 GLN B N 1
ATOM 5110 C CA . GLN B 1 99 ? -3.750 67.465 65.959 1.00 97.05 97 GLN B CA 1
ATOM 5111 C C . GLN B 1 99 ? -2.941 68.711 66.304 1.00 95.54 97 GLN B C 1
ATOM 5112 O O . GLN B 1 99 ? -1.879 68.613 66.926 1.00 92.22 97 GLN B O 1
ATOM 5118 N N . PRO B 1 100 ? -3.447 69.891 65.880 1.00 96.96 98 PRO B N 1
ATOM 5119 C CA . PRO B 1 100 ? -2.775 71.193 65.975 1.00 95.45 98 PRO B CA 1
ATOM 5120 C C . PRO B 1 100 ? -2.677 71.721 67.399 1.00 93.09 98 PRO B C 1
ATOM 5121 O O . PRO B 1 100 ? -1.838 72.583 67.670 1.00 94.76 98 PRO B O 1
ATOM 5125 N N . LYS B 1 101 ? -3.539 71.215 68.283 1.00 91.55 99 LYS B N 1
ATOM 5126 C CA . LYS B 1 101 ? -3.464 71.487 69.719 1.00 91.01 99 LYS B CA 1
ATOM 5127 C C . LYS B 1 101 ? -2.080 71.148 70.284 1.00 92.53 99 LYS B C 1
ATOM 5128 O O . LYS B 1 101 ? -1.467 71.960 70.988 1.00 91.70 99 LYS B O 1
ATOM 5134 N N . TYR B 1 102 ? -1.593 69.953 69.960 1.00 95.33 100 TYR B N 1
ATOM 5135 C CA . TYR B 1 102 ? -0.254 69.535 70.363 1.00 98.13 100 TYR B CA 1
ATOM 5136 C C . TYR B 1 102 ? 0.743 69.757 69.224 1.00 98.80 100 TYR B C 1
ATOM 5137 O O . TYR B 1 102 ? 1.943 69.527 69.386 1.00 97.13 100 TYR B O 1
ATOM 5146 N N . GLY B 1 103 ? 0.223 70.222 68.086 1.00 100.18 101 GLY B N 1
ATOM 5147 C CA . GLY B 1 103 ? 1.022 70.539 66.904 1.00 101.77 101 GLY B CA 1
ATOM 5148 C C . GLY B 1 103 ? 1.657 69.315 66.281 1.00 103.47 101 GLY B C 1
ATOM 5149 O O . GLY B 1 103 ? 2.782 69.376 65.785 1.00 103.91 101 GLY B O 1
ATOM 5150 N N . GLN B 1 104 ? 0.931 68.202 66.315 1.00 104.55 102 GLN B N 1
ATOM 5151 C CA . GLN B 1 104 ? 1.456 66.921 65.866 1.00 106.03 102 GLN B CA 1
ATOM 5152 C C . GLN B 1 104 ? 0.867 66.535 64.521 1.00 105.51 102 GLN B C 1
ATOM 5153 O O . GLN B 1 104 ? -0.325 66.740 64.287 1.00 104.39 102 GLN B O 1
ATOM 5159 N N . PRO B 1 105 ? 1.705 65.978 63.628 1.00 106.04 103 PRO B N 1
ATOM 5160 C CA . PRO B 1 105 ? 1.200 65.482 62.351 1.00 104.12 103 PRO B CA 1
ATOM 5161 C C . PRO B 1 105 ? 0.537 64.118 62.508 1.00 100.41 103 PRO B C 1
ATOM 5162 O O . PRO B 1 105 ? 0.798 63.407 63.488 1.00 98.13 103 PRO B O 1
ATOM 5166 N N . ALA B 1 106 ? -0.318 63.775 61.546 1.00 97.63 104 ALA B N 1
ATOM 5167 C CA . ALA B 1 106 ? -0.985 62.476 61.496 1.00 94.69 104 ALA B CA 1
ATOM 5168 C C . ALA B 1 106 ? 0.044 61.353 61.406 1.00 92.50 104 ALA B C 1
ATOM 5169 O O . ALA B 1 106 ? 0.908 61.358 60.525 1.00 91.99 104 ALA B O 1
ATOM 5171 N N . GLY B 1 107 ? -0.042 60.408 62.336 1.00 88.48 105 GLY B N 1
ATOM 5172 C CA . GLY B 1 107 ? 0.900 59.299 62.390 1.00 83.79 105 GLY B CA 1
ATOM 5173 C C . GLY B 1 107 ? 1.852 59.360 63.568 1.00 80.37 105 GLY B C 1
ATOM 5174 O O . GLY B 1 107 ? 2.735 58.510 63.690 1.00 78.58 105 GLY B O 1
ATOM 5175 N N . ALA B 1 108 ? 1.684 60.366 64.427 1.00 77.49 106 ALA B N 1
ATOM 5176 C CA . ALA B 1 108 ? 2.474 60.478 65.657 1.00 80.23 106 ALA B CA 1
ATOM 5177 C C . ALA B 1 108 ? 2.049 59.384 66.645 1.00 80.48 106 ALA B C 1
ATOM 5178 O O . ALA B 1 108 ? 0.848 59.121 66.790 1.00 80.45 106 ALA B O 1
ATOM 5180 N N . PRO B 1 109 ? 3.030 58.728 67.303 1.00 77.88 107 PRO B N 1
ATOM 5181 C CA . PRO B 1 109 ? 2.742 57.558 68.137 1.00 76.67 107 PRO B CA 1
ATOM 5182 C C . PRO B 1 109 ? 1.887 57.878 69.354 1.00 74.91 107 PRO B C 1
ATOM 5183 O O . PRO B 1 109 ? 1.976 58.974 69.903 1.00 72.06 107 PRO B O 1
ATOM 5187 N N . ARG B 1 110 ? 1.041 56.929 69.741 1.00 72.40 108 ARG B N 1
ATOM 5188 C CA . ARG B 1 110 ? 0.252 57.055 70.968 1.00 72.81 108 ARG B CA 1
ATOM 5189 C C . ARG B 1 110 ? 0.193 55.755 71.763 1.00 69.57 108 ARG B C 1
ATOM 5190 O O . ARG B 1 110 ? 0.066 54.662 71.198 1.00 71.35 108 ARG B O 1
ATOM 5198 N N . ASN B 1 111 ? 0.342 55.894 73.075 1.00 67.11 109 ASN B N 1
ATOM 5199 C CA . ASN B 1 111 ? 0.191 54.802 74.029 1.00 66.54 109 ASN B CA 1
ATOM 5200 C C . ASN B 1 111 ? -1.306 54.622 74.283 1.00 65.49 109 ASN B C 1
ATOM 5201 O O . ASN B 1 111 ? -1.913 55.385 75.035 1.00 59.92 109 ASN B O 1
ATOM 5206 N N . ALA B 1 112 ? -1.888 53.606 73.656 1.00 65.49 110 ALA B N 1
ATOM 5207 C CA . ALA B 1 112 ? -3.338 53.453 73.623 1.00 68.89 110 ALA B CA 1
ATOM 5208 C C . ALA B 1 112 ? -3.862 52.174 74.284 1.00 71.61 110 ALA B C 1
ATOM 5209 O O . ALA B 1 112 ? -3.106 51.233 74.553 1.00 71.61 110 ALA B O 1
ATOM 5211 N N . ALA B 1 113 ? -5.166 52.164 74.553 1.00 71.64 111 ALA B N 1
ATOM 5212 C CA . ALA B 1 113 ? -5.864 50.967 75.008 1.00 70.80 111 ALA B CA 1
ATOM 5213 C C . ALA B 1 113 ? -7.224 50.888 74.345 1.00 73.03 111 ALA B C 1
ATOM 5214 O O . ALA B 1 113 ? -7.833 51.916 74.034 1.00 76.53 111 ALA B O 1
ATOM 5216 N N . ALA B 1 114 ? -7.699 49.666 74.131 1.00 72.94 112 ALA B N 1
ATOM 5217 C CA . ALA B 1 114 ? -8.942 49.451 73.414 1.00 73.60 112 ALA B CA 1
ATOM 5218 C C . ALA B 1 114 ? -9.832 48.383 74.037 1.00 75.65 112 ALA B C 1
ATOM 5219 O O . ALA B 1 114 ? -9.344 47.419 74.624 1.00 77.54 112 ALA B O 1
ATOM 5221 N N . VAL B 1 115 ? -11.140 48.570 73.887 1.00 77.71 113 VAL B N 1
ATOM 5222 C CA . VAL B 1 115 ? -12.139 47.599 74.316 1.00 76.42 113 VAL B CA 1
ATOM 5223 C C . VAL B 1 115 ? -12.549 46.746 73.122 1.00 77.49 113 VAL B C 1
ATOM 5224 O O . VAL B 1 115 ? -13.043 47.264 72.118 1.00 77.48 113 VAL B O 1
ATOM 5228 N N . LEU B 1 116 ? -12.343 45.439 73.236 1.00 79.13 114 LEU B N 1
ATOM 5229 C CA . LEU B 1 116 ? -12.708 44.515 72.170 1.00 84.97 114 LEU B CA 1
ATOM 5230 C C . LEU B 1 116 ? -14.028 43.804 72.472 1.00 89.34 114 LEU B C 1
ATOM 5231 O O . LEU B 1 116 ? -14.205 43.236 73.552 1.00 90.35 114 LEU B O 1
ATOM 5236 N N . HIS B 1 117 ? -14.945 43.847 71.506 1.00 94.84 115 HIS B N 1
ATOM 5237 C CA . HIS B 1 117 ? -16.314 43.346 71.669 1.00 98.36 115 HIS B CA 1
ATOM 5238 C C . HIS B 1 117 ? -16.931 43.039 70.305 1.00 99.24 115 HIS B C 1
ATOM 5239 O O . HIS B 1 117 ? -16.785 43.822 69.359 1.00 99.13 115 HIS B O 1
ATOM 5246 N N . ARG B 1 118 ? -17.617 41.897 70.221 1.00 100.37 116 ARG B N 1
ATOM 5247 C CA . ARG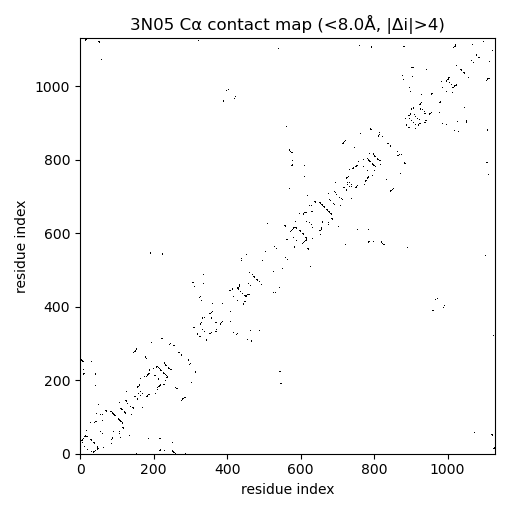 B 1 118 ? -18.314 41.430 69.002 1.00 103.65 116 ARG B CA 1
ATOM 5248 C C . ARG B 1 118 ? -17.394 41.180 67.796 1.00 102.30 116 ARG B C 1
ATOM 5249 O O . ARG B 1 118 ? -17.830 41.291 66.648 1.00 102.14 116 ARG B O 1
ATOM 5257 N N . GLY B 1 119 ? -16.131 40.849 68.052 1.00 101.55 117 GLY B N 1
ATOM 5258 C CA . GLY B 1 119 ? -15.155 40.661 66.975 1.00 100.73 117 GLY B CA 1
ATOM 5259 C C . GLY B 1 119 ? -14.674 41.962 66.352 1.00 99.23 117 GLY B C 1
ATOM 5260 O O . GLY B 1 119 ? -14.239 41.986 65.199 1.00 99.59 117 GLY B O 1
ATOM 5261 N N . ARG B 1 120 ? -14.750 43.039 67.128 1.00 94.49 118 ARG B N 1
ATOM 5262 C CA . ARG B 1 120 ? -14.428 44.374 66.661 1.00 90.02 118 ARG B CA 1
ATOM 5263 C C . ARG B 1 120 ? -13.662 45.135 67.725 1.00 87.78 118 ARG B C 1
ATOM 5264 O O . ARG B 1 120 ? -13.618 44.728 68.884 1.00 87.90 118 ARG B O 1
ATOM 5272 N N . VAL B 1 121 ? -13.072 46.254 67.322 1.00 84.68 119 VAL B N 1
ATOM 5273 C CA . VAL B 1 121 ? -12.475 47.193 68.255 1.00 82.82 119 VAL B CA 1
ATOM 5274 C C . VAL B 1 121 ? -13.556 48.225 68.549 1.00 81.05 119 VAL B C 1
ATOM 5275 O O . VAL B 1 121 ? -13.795 49.125 67.749 1.00 84.29 119 VAL B O 1
ATOM 5279 N N . ALA B 1 122 ? -14.218 48.079 69.692 1.00 78.11 120 ALA B N 1
ATOM 5280 C CA . ALA B 1 122 ? -15.417 48.866 69.996 1.00 78.14 120 ALA B CA 1
ATOM 5281 C C . ALA B 1 122 ? -15.165 50.284 70.530 1.00 77.58 120 ALA B C 1
ATOM 5282 O O . ALA B 1 122 ? -16.010 51.165 70.372 1.00 76.99 120 ALA B O 1
ATOM 5284 N N . LEU B 1 123 ? -14.021 50.493 71.176 1.00 78.55 121 LEU B N 1
ATOM 5285 C CA . LEU B 1 123 ? -13.650 51.799 71.725 1.00 78.71 121 LEU B CA 1
ATOM 5286 C C . LEU B 1 123 ? -12.135 51.896 71.784 1.00 78.67 121 LEU B C 1
ATOM 5287 O O . LEU B 1 123 ? -11.467 50.904 72.042 1.00 80.22 121 LEU B O 1
ATOM 5292 N N . THR B 1 124 ? -11.604 53.092 71.548 1.00 77.43 122 THR B N 1
ATOM 5293 C CA . THR B 1 124 ? -10.180 53.352 71.687 1.00 75.76 122 THR B CA 1
ATOM 5294 C C . THR B 1 124 ? -10.007 54.642 72.465 1.00 73.91 122 THR B C 1
ATOM 5295 O O . THR B 1 124 ? -10.892 55.491 72.453 1.00 80.42 122 THR B O 1
ATOM 5299 N N . PHE B 1 125 ? -8.879 54.762 73.161 1.00 70.78 123 PHE B N 1
ATOM 5300 C CA . PHE B 1 125 ? -8.412 56.016 73.748 1.00 68.90 123 PHE B CA 1
ATOM 5301 C C . PHE B 1 125 ? -6.916 55.871 73.970 1.00 68.36 123 PHE B C 1
ATOM 5302 O O . PHE B 1 125 ? -6.392 54.765 73.939 1.00 66.76 123 PHE B O 1
ATOM 5310 N N . ALA B 1 126 ? -6.236 56.978 74.231 1.00 66.90 124 ALA B N 1
ATOM 5311 C CA . ALA B 1 126 ? -4.805 56.927 74.466 1.00 66.61 124 ALA B CA 1
ATOM 5312 C C . ALA B 1 126 ? -4.450 57.754 75.675 1.00 66.88 124 ALA B C 1
ATOM 5313 O O . ALA B 1 126 ? -5.201 58.650 76.036 1.00 73.13 124 ALA B O 1
ATOM 5315 N N . LYS B 1 127 ? -3.302 57.449 76.287 1.00 66.70 125 LYS B N 1
ATOM 5316 C CA . LYS B 1 127 ? -2.772 58.168 77.452 1.00 67.34 125 LYS B CA 1
ATOM 5317 C C . LYS B 1 127 ? -2.817 59.695 77.285 1.00 69.60 125 LYS B C 1
ATOM 5318 O O . LYS B 1 127 ? -2.510 60.215 76.217 1.00 69.25 125 LYS B O 1
ATOM 5324 N N . HIS B 1 128 ? -3.214 60.405 78.336 1.00 72.61 126 HIS B N 1
ATOM 5325 C CA . HIS B 1 128 ? -3.328 61.857 78.259 1.00 75.51 126 HIS B CA 1
ATOM 5326 C C . HIS B 1 128 ? -2.110 62.552 78.858 1.00 75.72 126 HIS B C 1
ATOM 5327 O O . HIS B 1 128 ? -1.529 63.440 78.235 1.00 78.52 126 HIS B O 1
ATOM 5334 N N . HIS B 1 129 ? -1.730 62.150 80.065 1.00 75.69 127 HIS B N 1
ATOM 5335 C CA . HIS B 1 129 ? -0.595 62.754 80.748 1.00 78.25 127 HIS B CA 1
ATOM 5336 C C . HIS B 1 129 ? 0.716 62.029 80.417 1.00 81.80 127 HIS B C 1
ATOM 5337 O O . HIS B 1 129 ? 0.885 60.850 80.748 1.00 83.68 127 HIS B O 1
ATOM 5344 N N . LEU B 1 130 ? 1.626 62.740 79.750 1.00 82.34 128 LEU B N 1
ATOM 5345 C CA . LEU B 1 130 ? 2.962 62.228 79.441 1.00 82.76 128 LEU B CA 1
ATOM 5346 C C . LEU B 1 130 ? 3.980 63.165 80.074 1.00 86.33 128 LEU B C 1
ATOM 5347 O O . LEU B 1 130 ? 4.341 64.180 79.474 1.00 85.28 128 LEU B O 1
ATOM 5352 N N . PRO B 1 131 ? 4.450 62.828 81.290 1.00 91.20 129 PRO B N 1
ATOM 5353 C CA . PRO B 1 131 ? 5.240 63.750 82.108 1.00 94.31 129 PRO B CA 1
ATOM 5354 C C . PRO B 1 131 ? 6.645 64.053 81.581 1.00 98.46 129 PRO B C 1
ATOM 5355 O O . PRO B 1 131 ? 7.264 63.226 80.902 1.00 102.47 129 PRO B O 1
ATOM 5359 N N . ASN B 1 132 ? 7.105 65.259 81.902 1.00 101.10 130 ASN B N 1
ATOM 5360 C CA . ASN B 1 132 ? 8.462 65.730 81.662 1.00 103.23 130 ASN B CA 1
ATOM 5361 C C . ASN B 1 132 ? 9.491 64.898 82.445 1.00 103.94 130 ASN B C 1
ATOM 5362 O O . ASN B 1 132 ? 10.556 64.558 81.924 1.00 101.30 130 ASN B O 1
ATOM 5367 N N . TYR B 1 133 ? 9.149 64.579 83.694 1.00 107.43 131 TYR B N 1
ATOM 5368 C CA . TYR B 1 133 ? 9.934 63.694 84.563 1.00 108.77 131 TYR B CA 1
ATOM 5369 C C . TYR B 1 133 ? 9.484 62.235 84.396 1.00 111.15 131 TYR B C 1
ATOM 5370 O O . TYR B 1 133 ? 8.521 61.955 83.674 1.00 112.73 131 TYR B O 1
ATOM 5379 N N . GLY B 1 134 ? 10.176 61.313 85.063 1.00 111.48 132 GLY B N 1
ATOM 5380 C CA . GLY B 1 134 ? 9.909 59.880 84.899 1.00 110.77 132 GLY B CA 1
ATOM 5381 C C . GLY B 1 134 ? 10.861 59.225 83.911 1.00 109.58 132 GLY B C 1
ATOM 5382 O O . GLY B 1 134 ? 11.532 59.915 83.132 1.00 110.18 132 GLY B O 1
ATOM 5383 N N . VAL B 1 135 ? 10.907 57.893 83.933 1.00 107.45 133 VAL B N 1
ATOM 5384 C CA . VAL B 1 135 ? 11.909 57.121 83.172 1.00 104.25 133 VAL B CA 1
ATOM 5385 C C . VAL B 1 135 ? 11.690 57.068 81.655 1.00 100.82 133 VAL B C 1
ATOM 5386 O O . VAL B 1 135 ? 12.653 56.952 80.891 1.00 101.31 133 VAL B O 1
ATOM 5390 N N . PHE B 1 136 ? 10.439 57.123 81.246 1.00 97.32 134 PHE B N 1
ATOM 5391 C CA . PHE B 1 136 ? 10.111 57.017 79.847 1.00 95.56 134 PHE B CA 1
ATOM 5392 C C . PHE B 1 136 ? 9.990 58.383 79.248 1.00 95.88 134 PHE B C 1
ATOM 5393 O O . PHE B 1 136 ? 9.819 59.354 79.962 1.00 96.40 134 PHE B O 1
ATOM 5401 N N . ASP B 1 137 ? 10.112 58.472 77.937 1.00 95.06 135 ASP B N 1
ATOM 5402 C CA . ASP B 1 137 ? 10.031 59.762 77.306 1.00 94.35 135 ASP B CA 1
ATOM 5403 C C . ASP B 1 137 ? 9.083 59.712 76.165 1.00 89.55 135 ASP B C 1
ATOM 5404 O O . ASP B 1 137 ? 9.476 59.845 75.032 1.00 88.88 135 ASP B O 1
ATOM 5409 N N . GLU B 1 138 ? 7.821 59.535 76.485 1.00 84.79 136 GLU B N 1
ATOM 5410 C CA . GLU B 1 138 ? 6.799 59.510 75.485 1.00 82.61 136 GLU B CA 1
ATOM 5411 C C . GLU B 1 138 ? 6.431 60.941 75.230 1.00 83.61 136 GLU B C 1
ATOM 5412 O O . GLU B 1 138 ? 5.781 61.271 74.262 1.00 78.32 136 GLU B O 1
ATOM 5418 N N . PHE B 1 139 ? 6.908 61.792 76.115 1.00 86.19 137 PHE B N 1
ATOM 5419 C CA . PHE B 1 139 ? 6.596 63.195 76.089 1.00 87.81 137 PHE B CA 1
ATOM 5420 C C . PHE B 1 139 ? 7.086 63.775 74.793 1.00 86.72 137 PHE B C 1
ATOM 5421 O O . PHE B 1 139 ? 6.380 64.499 74.127 1.00 86.74 137 PHE B O 1
ATOM 5429 N N . ARG B 1 140 ? 8.292 63.400 74.415 1.00 83.44 138 ARG B N 1
ATOM 5430 C CA . ARG B 1 140 ? 8.891 63.824 73.148 1.00 81.09 138 ARG B CA 1
ATOM 5431 C C . ARG B 1 140 ? 8.077 63.444 71.919 1.00 79.24 138 ARG B C 1
ATOM 5432 O O . ARG B 1 140 ? 7.713 64.301 71.122 1.00 82.43 138 ARG B O 1
ATOM 5440 N N . TYR B 1 141 ? 7.786 62.160 71.767 1.00 78.70 139 TYR B N 1
ATOM 5441 C CA . TYR B 1 141 ? 7.292 61.668 70.487 1.00 80.00 139 TYR B CA 1
ATOM 5442 C C . TYR B 1 141 ? 5.798 61.431 70.441 1.00 78.40 139 TYR B C 1
ATOM 5443 O O . TYR B 1 141 ? 5.200 61.474 69.368 1.00 77.29 139 TYR B O 1
ATOM 5452 N N . PHE B 1 142 ? 5.197 61.197 71.602 1.00 76.74 140 PHE B N 1
ATOM 5453 C CA . PHE B 1 142 ? 3.807 60.753 71.657 1.00 78.53 140 PHE B CA 1
ATOM 5454 C C . PHE B 1 142 ? 2.780 61.891 71.648 1.00 77.88 140 PHE B C 1
ATOM 5455 O O . PHE B 1 142 ? 3.020 62.971 72.200 1.00 81.49 140 PHE B O 1
ATOM 5463 N N . VAL B 1 143 ? 1.643 61.639 71.004 1.00 74.08 141 VAL B N 1
ATOM 5464 C CA . VAL B 1 143 ? 0.512 62.569 71.029 1.00 71.06 141 VAL B CA 1
ATOM 5465 C C . VAL B 1 143 ? -0.603 62.079 71.975 1.00 71.12 141 VAL B C 1
ATOM 5466 O O . VAL B 1 143 ? -1.178 61.005 71.763 1.00 73.33 141 VAL B O 1
ATOM 5470 N N . PRO B 1 144 ? -0.888 62.861 73.038 1.00 72.60 142 PRO B N 1
ATOM 5471 C CA . PRO B 1 144 ? -1.910 62.557 74.045 1.00 71.44 142 PRO B CA 1
ATOM 5472 C C . PRO B 1 144 ? -3.308 62.341 73.483 1.00 76.75 142 PRO B C 1
ATOM 5473 O O . PRO B 1 144 ? -3.739 63.073 72.591 1.00 79.49 142 PRO B O 1
ATOM 5477 N N . GLY B 1 145 ? -3.995 61.324 74.000 1.00 81.50 143 GLY B N 1
ATOM 5478 C CA . GLY B 1 145 ? -5.413 61.109 73.713 1.00 83.84 143 GLY B CA 1
ATOM 5479 C C . GLY B 1 145 ? -6.235 62.049 74.576 1.00 85.16 143 GLY B C 1
ATOM 5480 O O . GLY B 1 145 ? -6.017 62.144 75.787 1.00 86.08 143 GLY B O 1
ATOM 5481 N N . ASP B 1 146 ? -7.177 62.749 73.954 1.00 87.45 144 ASP B N 1
ATOM 5482 C CA . ASP B 1 146 ? -7.911 63.810 74.645 1.00 87.61 144 ASP B CA 1
ATOM 5483 C C . ASP B 1 146 ? -9.356 63.473 75.024 1.00 86.86 144 ASP B C 1
ATOM 5484 O O . ASP B 1 146 ? -10.141 64.363 75.337 1.00 87.82 144 ASP B O 1
ATOM 5489 N N . THR B 1 147 ? -9.694 62.189 75.009 1.00 84.28 145 THR B N 1
ATOM 5490 C CA . THR B 1 147 ? -11.009 61.744 75.448 1.00 82.93 145 THR B CA 1
ATOM 5491 C C . THR B 1 147 ? -11.024 61.475 76.953 1.00 85.48 145 THR B C 1
ATOM 5492 O O . THR B 1 147 ? -9.973 61.464 77.602 1.00 84.38 145 THR B O 1
ATOM 5496 N N . MET B 1 148 ? -12.230 61.313 77.501 1.00 85.04 146 MET B N 1
ATOM 5497 C CA . MET B 1 148 ? -12.445 60.666 78.792 1.00 81.77 146 MET B CA 1
ATOM 5498 C C . MET B 1 148 ? -13.383 59.487 78.514 1.00 82.30 146 MET B C 1
ATOM 5499 O O . MET B 1 148 ? -14.606 59.650 78.471 1.00 81.53 146 MET B O 1
ATOM 5504 N N . PRO B 1 149 ? -12.803 58.296 78.280 1.00 82.91 147 PRO B N 1
ATOM 5505 C CA . PRO B 1 149 ? -13.583 57.128 77.872 1.00 84.29 147 PRO B CA 1
ATOM 5506 C C . PRO B 1 149 ? -14.387 56.499 79.015 1.00 85.67 147 PRO B C 1
ATOM 5507 O O . PRO B 1 149 ? -13.873 56.339 80.129 1.00 83.70 147 PRO B O 1
ATOM 5511 N N . ILE B 1 150 ? -15.643 56.163 78.728 1.00 87.52 148 ILE B N 1
ATOM 5512 C CA . ILE B 1 150 ? -16.515 55.472 79.675 1.00 88.41 148 ILE B CA 1
ATOM 5513 C C . ILE B 1 150 ? -17.168 54.266 79.000 1.00 88.92 148 ILE B C 1
ATOM 5514 O O . ILE B 1 150 ? -17.541 54.332 77.829 1.00 90.10 148 ILE B O 1
ATOM 5519 N N . VAL B 1 151 ? -17.271 53.162 79.735 1.00 91.00 149 VAL B N 1
ATOM 5520 C CA . VAL B 1 151 ? -18.005 51.989 79.272 1.00 93.75 149 VAL B CA 1
ATOM 5521 C C . VAL B 1 151 ? -19.238 51.731 80.147 1.00 96.20 149 VAL B C 1
ATOM 5522 O O . VAL B 1 151 ? -19.134 51.645 81.376 1.00 95.45 149 VAL B O 1
ATOM 5526 N N . ARG B 1 152 ? -20.400 51.648 79.494 1.00 97.33 150 ARG B N 1
ATOM 5527 C CA . ARG B 1 152 ? -21.638 51.172 80.105 1.00 96.66 150 ARG B CA 1
ATOM 5528 C C . ARG B 1 152 ? -21.694 49.654 79.994 1.00 95.77 150 ARG B C 1
ATOM 5529 O O . ARG B 1 152 ? -22.028 49.114 78.934 1.00 94.02 150 ARG B O 1
ATOM 5537 N N . LEU B 1 153 ? -21.354 48.972 81.082 1.00 94.79 151 LEU B N 1
ATOM 5538 C CA . LEU B 1 153 ? -21.435 47.518 81.132 1.00 96.10 151 LEU B CA 1
ATOM 5539 C C . LEU B 1 153 ? -22.286 47.107 82.325 1.00 97.45 151 LEU B C 1
ATOM 5540 O O . LEU B 1 153 ? -21.927 47.373 83.479 1.00 98.95 151 LEU B O 1
ATOM 5545 N N . HIS B 1 154 ? -23.415 46.467 82.021 1.00 97.24 152 HIS B N 1
ATOM 5546 C CA . HIS B 1 154 ? -24.431 46.073 83.002 1.00 97.67 152 HIS B CA 1
ATOM 5547 C C . HIS B 1 154 ? -24.851 47.225 83.938 1.00 97.26 152 HIS B C 1
ATOM 5548 O O . HIS B 1 154 ? -24.731 47.128 85.164 1.00 95.69 152 HIS B O 1
ATOM 5555 N N . GLY B 1 155 ? -25.300 48.327 83.337 1.00 96.95 153 GLY B N 1
ATOM 5556 C CA . GLY B 1 155 ? -25.825 49.483 84.074 1.00 96.44 153 GLY B CA 1
ATOM 5557 C C . GLY B 1 155 ? -24.807 50.347 84.799 1.00 97.06 153 GLY B C 1
ATOM 5558 O O . GLY B 1 155 ? -25.163 51.369 85.395 1.00 94.68 153 GLY B O 1
ATOM 5559 N N . VAL B 1 156 ? -23.540 49.942 84.738 1.00 98.48 154 VAL B N 1
ATOM 5560 C CA . VAL B 1 156 ? -22.463 50.598 85.479 1.00 99.73 154 VAL B CA 1
ATOM 5561 C C . VAL B 1 156 ? -21.526 51.349 84.526 1.00 97.89 154 VAL B C 1
ATOM 5562 O O . VAL B 1 156 ? -21.143 50.827 83.480 1.00 97.15 154 VAL B O 1
ATOM 5566 N N . ASP B 1 157 ? -21.188 52.584 84.892 1.00 98.52 155 ASP B N 1
ATOM 5567 C CA . ASP B 1 157 ? -20.236 53.405 84.143 1.00 100.62 155 ASP B CA 1
ATOM 5568 C C . ASP B 1 157 ? -18.788 53.134 84.556 1.00 101.18 155 ASP B C 1
ATOM 5569 O O . ASP B 1 157 ? -18.370 53.486 85.665 1.00 102.35 155 ASP B O 1
ATOM 5574 N N . ILE B 1 158 ? -18.023 52.524 83.654 1.00 95.54 156 ILE B N 1
ATOM 5575 C CA . ILE B 1 158 ? -16.624 52.208 83.930 1.00 90.76 156 ILE B CA 1
ATOM 5576 C C . ILE B 1 158 ? -15.686 53.146 83.154 1.00 89.22 156 ILE B C 1
ATOM 5577 O O . ILE B 1 158 ? -15.649 53.118 81.925 1.00 88.35 156 ILE B O 1
ATOM 5582 N N . ALA B 1 159 ? -14.942 53.975 83.888 1.00 85.49 157 ALA B N 1
ATOM 5583 C CA . ALA B 1 159 ? -14.007 54.947 83.303 1.00 84.39 157 ALA B CA 1
ATOM 5584 C C . ALA B 1 159 ? -12.597 54.373 83.176 1.00 83.02 157 ALA B C 1
ATOM 5585 O O . ALA B 1 159 ? -12.166 53.592 84.024 1.00 86.35 157 ALA B O 1
ATOM 5587 N N . LEU B 1 160 ? -11.879 54.779 82.128 1.00 79.21 158 LEU B N 1
ATOM 5588 C CA . LEU B 1 160 ? -10.585 54.176 81.789 1.00 74.88 158 LEU B CA 1
ATOM 5589 C C . LEU B 1 160 ? -9.425 55.174 81.777 1.00 76.37 158 LEU B C 1
ATOM 5590 O O . LEU B 1 160 ? -9.581 56.315 81.334 1.00 82.08 158 LEU B O 1
ATOM 5595 N N . ALA B 1 161 ? -8.267 54.732 82.270 1.00 73.45 159 ALA B N 1
ATOM 5596 C CA . ALA B 1 161 ? -7.047 55.542 82.282 1.00 72.19 159 ALA B CA 1
ATOM 5597 C C . ALA B 1 161 ? -5.793 54.674 82.120 1.00 71.34 159 ALA B C 1
ATOM 5598 O O . ALA B 1 161 ? -5.837 53.472 82.351 1.00 74.02 159 ALA B O 1
ATOM 5600 N N . ILE B 1 162 ? -4.680 55.285 81.713 1.00 70.52 160 ILE B N 1
ATOM 5601 C CA . ILE B 1 162 ? -3.413 54.570 81.564 1.00 62.76 160 ILE B CA 1
ATOM 5602 C C . ILE B 1 162 ? -2.322 55.237 82.391 1.00 64.30 160 ILE B C 1
ATOM 5603 O O . ILE B 1 162 ? -2.024 56.414 82.192 1.00 64.78 160 ILE B O 1
ATOM 5608 N N . CYS B 1 163 ? -1.762 54.467 83.324 1.00 64.92 161 CYS B N 1
ATOM 5609 C CA . CYS B 1 163 ? -0.581 54.815 84.140 1.00 68.09 161 CYS B CA 1
ATOM 5610 C C . CYS B 1 163 ? -0.396 56.271 84.597 1.00 68.02 161 CYS B C 1
ATOM 5611 O O . CYS B 1 163 ? -0.951 56.670 85.614 1.00 75.22 161 CYS B O 1
ATOM 5614 N N . GLU B 1 164 ? 0.368 57.059 83.844 1.00 68.69 162 GLU B N 1
ATOM 5615 C CA . GLU B 1 164 ? 0.753 58.414 84.268 1.00 68.30 162 GLU B CA 1
ATOM 5616 C C . GLU B 1 164 ? -0.397 59.430 84.260 1.00 70.69 162 GLU B C 1
ATOM 5617 O O . GLU B 1 164 ? -0.247 60.533 84.776 1.00 75.13 162 GLU B O 1
ATOM 5623 N N . ASP B 1 165 ? -1.536 59.049 83.678 1.00 73.11 163 ASP B N 1
ATOM 5624 C CA . ASP B 1 165 ? -2.784 59.806 83.791 1.00 73.09 163 ASP B CA 1
ATOM 5625 C C . ASP B 1 165 ? -3.133 60.099 85.244 1.00 77.74 163 ASP B C 1
ATOM 5626 O O . ASP B 1 165 ? -3.559 61.210 85.577 1.00 81.43 163 ASP B O 1
ATOM 5631 N N . LEU B 1 166 ? -2.922 59.098 86.099 1.00 79.25 164 LEU B N 1
ATOM 5632 C CA . LEU B 1 166 ? -3.178 59.196 87.534 1.00 82.00 164 LEU B CA 1
ATOM 5633 C C . LEU B 1 166 ? -2.185 60.090 88.280 1.00 84.94 164 LEU B C 1
ATOM 5634 O O . LEU B 1 166 ? -2.456 60.506 89.406 1.00 88.61 164 LEU B O 1
ATOM 5639 N N . TRP B 1 167 ? -1.044 60.385 87.663 1.00 85.20 165 TRP B N 1
ATOM 5640 C CA . TRP B 1 167 ? -0.036 61.249 88.284 1.00 86.55 165 TRP B CA 1
ATOM 5641 C C . TRP B 1 167 ? -0.446 62.712 88.167 1.00 87.11 165 TRP B C 1
ATOM 5642 O O . TRP B 1 167 ? -0.008 63.543 88.959 1.00 87.07 165 TRP B O 1
ATOM 5653 N N . GLN B 1 168 ? -1.289 63.006 87.174 1.00 90.13 166 GLN B N 1
ATOM 5654 C CA . GLN B 1 168 ? -1.708 64.370 86.846 1.00 93.84 166 GLN B CA 1
ATOM 5655 C C . GLN B 1 168 ? -2.750 64.914 87.814 1.00 96.90 166 GLN B C 1
ATOM 5656 O O . GLN B 1 168 ? -3.819 64.321 87.990 1.00 96.79 166 GLN B O 1
ATOM 5662 N N . ASP B 1 169 ? -2.430 66.051 88.426 1.00 100.11 167 ASP B N 1
ATOM 5663 C CA . ASP B 1 169 ? -3.395 66.791 89.227 1.00 102.42 167 ASP B CA 1
ATOM 5664 C C . ASP B 1 169 ? -4.371 67.490 88.282 1.00 101.74 167 ASP B C 1
ATOM 5665 O O . ASP B 1 169 ? -3.992 68.392 87.532 1.00 103.45 167 ASP B O 1
ATOM 5670 N N . GLY B 1 170 ? -5.623 67.041 88.308 1.00 100.70 168 GLY B N 1
ATOM 5671 C CA . GLY B 1 170 ? -6.636 67.498 87.363 1.00 98.03 168 GLY B CA 1
ATOM 5672 C C . GLY B 1 170 ? -6.605 66.666 86.096 1.00 97.68 168 GLY B C 1
ATOM 5673 O O . GLY B 1 170 ? -6.862 67.172 85.003 1.00 99.61 168 GLY B O 1
ATOM 5674 N N . GLY B 1 171 ? -6.295 65.382 86.247 1.00 96.42 169 GLY B N 1
ATOM 5675 C CA . GLY B 1 171 ? -6.153 64.482 85.111 1.00 92.75 169 GLY B CA 1
ATOM 5676 C C . GLY B 1 171 ? -7.455 63.873 84.647 1.00 90.99 169 GLY B C 1
ATOM 5677 O O . GLY B 1 171 ? -8.485 64.550 84.571 1.00 91.70 169 GLY B O 1
ATOM 5678 N N . ARG B 1 172 ? -7.399 62.585 84.325 1.00 88.40 170 ARG B N 1
ATOM 5679 C CA . ARG B 1 172 ? -8.594 61.807 84.023 1.00 85.40 170 ARG B CA 1
ATOM 5680 C C . ARG B 1 172 ? -9.336 61.339 85.287 1.00 84.96 170 ARG B C 1
ATOM 5681 O O . ARG B 1 172 ? -10.472 60.856 85.204 1.00 81.22 170 ARG B O 1
ATOM 5689 N N . VAL B 1 173 ? -8.688 61.499 86.444 1.00 83.82 171 VAL B N 1
ATOM 5690 C CA . VAL B 1 173 ? -9.296 61.203 87.750 1.00 85.79 171 VAL B CA 1
ATOM 5691 C C . VAL B 1 173 ? -10.514 62.102 88.075 1.00 86.05 171 VAL B C 1
ATOM 5692 O O . VAL B 1 173 ? -11.634 61.581 88.143 1.00 83.89 171 VAL B O 1
ATOM 5696 N N . PRO B 1 174 ? -10.318 63.444 88.225 1.00 85.18 172 PRO B N 1
ATOM 5697 C CA . PRO B 1 174 ? -11.486 64.294 88.474 1.00 85.00 172 PRO B CA 1
ATOM 5698 C C . PRO B 1 174 ? -12.461 64.295 87.306 1.00 86.06 172 PRO B C 1
ATOM 5699 O O . PRO B 1 174 ? -13.659 64.510 87.498 1.00 87.59 172 PRO B O 1
ATOM 5703 N N . ALA B 1 175 ? -11.934 64.042 86.111 1.00 86.67 173 ALA B N 1
ATOM 5704 C CA . ALA B 1 175 ? -12.731 63.919 84.904 1.00 88.30 173 ALA B CA 1
ATOM 5705 C C . ALA B 1 175 ? -13.676 62.726 84.966 1.00 90.04 173 ALA B C 1
ATOM 5706 O O . ALA B 1 175 ? -14.720 62.730 84.318 1.00 90.69 173 ALA B O 1
ATOM 5708 N N . ALA B 1 176 ? -13.307 61.705 85.737 1.00 90.46 174 ALA B N 1
ATOM 5709 C CA . ALA B 1 176 ? -14.165 60.541 85.909 1.00 90.42 174 ALA B CA 1
ATOM 5710 C C . ALA B 1 176 ? -15.236 60.823 86.961 1.00 91.71 174 ALA B C 1
ATOM 5711 O O . ALA B 1 176 ? -16.343 60.279 86.887 1.00 89.38 174 ALA B O 1
ATOM 5713 N N . ARG B 1 177 ? -14.900 61.672 87.934 1.00 93.14 175 ARG B N 1
ATOM 5714 C CA . ARG B 1 177 ? -15.855 62.108 88.952 1.00 95.97 175 ARG B CA 1
ATOM 5715 C C . ARG B 1 177 ? -16.927 62.983 88.318 1.00 95.93 175 ARG B C 1
ATOM 5716 O O . ARG B 1 177 ? -18.116 62.797 88.573 1.00 98.27 175 ARG B O 1
ATOM 5724 N N . SER B 1 178 ? -16.499 63.914 87.468 1.00 93.27 176 SER B N 1
ATOM 5725 C CA . SER B 1 178 ? -17.423 64.815 86.787 1.00 94.03 176 SER B CA 1
ATOM 5726 C C . SER B 1 178 ? -18.150 64.141 85.617 1.00 93.97 176 SER B C 1
ATOM 5727 O O . SER B 1 178 ? -19.032 64.743 85.002 1.00 97.50 176 SER B O 1
ATOM 5730 N N . ALA B 1 179 ? -17.787 62.895 85.318 1.00 92.98 177 ALA B N 1
ATOM 5731 C CA . ALA B 1 179 ? -18.485 62.107 84.302 1.00 91.95 177 ALA B CA 1
ATOM 5732 C C . ALA B 1 179 ? -19.460 61.103 84.918 1.00 90.43 177 ALA B C 1
ATOM 5733 O O . ALA B 1 179 ? -20.327 60.562 84.223 1.00 86.49 177 ALA B O 1
ATOM 5735 N N . GLY B 1 180 ? -19.307 60.862 86.219 1.00 91.24 178 GLY B N 1
ATOM 5736 C CA . GLY B 1 180 ? -20.178 59.954 86.957 1.00 91.14 178 GLY B CA 1
ATOM 5737 C C . GLY B 1 180 ? -19.864 58.500 86.669 1.00 93.41 178 GLY B C 1
ATOM 5738 O O . GLY B 1 180 ? -20.642 57.801 86.008 1.00 94.29 178 GLY B O 1
ATOM 5739 N N . ALA B 1 181 ? -18.719 58.047 87.172 1.00 91.79 179 ALA B N 1
ATOM 5740 C CA . ALA B 1 181 ? -18.252 56.691 86.925 1.00 88.82 179 ALA B CA 1
ATOM 5741 C C . ALA B 1 181 ? -18.399 55.819 88.159 1.00 86.52 179 ALA B C 1
ATOM 5742 O O . ALA B 1 181 ? -18.153 56.266 89.280 1.00 86.25 179 ALA B O 1
ATOM 5744 N N . GLY B 1 182 ? -18.800 54.572 87.941 1.00 84.83 180 GLY B N 1
ATOM 5745 C CA . GLY B 1 182 ? -18.849 53.583 89.006 1.00 85.70 180 GLY B CA 1
ATOM 5746 C C . GLY B 1 182 ? -17.462 53.039 89.294 1.00 87.88 180 GLY B C 1
ATOM 5747 O O . GLY B 1 182 ? -17.012 53.044 90.438 1.00 90.95 180 GLY B O 1
ATOM 5748 N N . LEU B 1 183 ? -16.780 52.583 88.246 1.00 86.44 181 LEU B N 1
ATOM 5749 C CA . LEU B 1 183 ? -15.478 51.935 88.378 1.00 82.89 181 LEU B CA 1
ATOM 5750 C C . LEU B 1 183 ? -14.382 52.679 87.604 1.00 83.34 181 LEU B C 1
ATOM 5751 O O . LEU B 1 183 ? -14.575 53.054 86.444 1.00 80.52 181 LEU B O 1
ATOM 5756 N N . LEU B 1 184 ? -13.234 52.892 88.248 1.00 81.85 182 LEU B N 1
ATOM 5757 C CA . LEU B 1 184 ? -12.082 53.480 87.568 1.00 80.28 182 LEU B CA 1
ATOM 5758 C C . LEU B 1 184 ? -11.034 52.415 87.267 1.00 80.49 182 LEU B C 1
ATOM 5759 O O . LEU B 1 184 ? -10.289 52.004 88.154 1.00 79.52 182 LEU B O 1
ATOM 5764 N N . LEU B 1 185 ? -10.993 51.976 86.010 1.00 81.05 183 LEU B N 1
ATOM 5765 C CA . LEU B 1 185 ? -10.056 50.942 85.572 1.00 81.47 183 LEU B CA 1
ATOM 5766 C C . LEU B 1 185 ? -8.797 51.552 84.952 1.00 79.90 183 LEU B C 1
ATOM 5767 O O . LEU B 1 185 ? -8.836 52.111 83.855 1.00 79.67 183 LEU B O 1
ATOM 5772 N N . SER B 1 186 ? -7.684 51.407 85.660 1.00 78.36 184 SER B N 1
ATOM 5773 C CA . SER B 1 186 ? -6.405 51.954 85.244 1.00 75.96 184 SER B CA 1
ATOM 5774 C C . SER B 1 186 ? -5.466 50.822 84.860 1.00 76.30 184 SER B C 1
ATOM 5775 O O . SER B 1 186 ? -5.174 49.952 85.682 1.00 78.03 184 SER B O 1
ATOM 5778 N N . VAL B 1 187 ? -5.002 50.827 83.613 1.00 74.39 185 VAL B N 1
ATOM 5779 C CA . VAL B 1 187 ? -4.040 49.814 83.150 1.00 70.89 185 VAL B CA 1
ATOM 5780 C C . VAL B 1 187 ? -2.624 50.394 83.113 1.00 70.14 185 VAL B C 1
ATOM 5781 O O . VAL B 1 187 ? -2.419 51.549 82.734 1.00 68.91 185 VAL B O 1
ATOM 5785 N N . ASN B 1 188 ? -1.652 49.614 83.572 1.00 67.77 186 ASN B N 1
ATOM 5786 C CA . ASN B 1 188 ? -0.348 50.178 83.915 1.00 65.86 186 ASN B CA 1
ATOM 5787 C C . ASN B 1 188 ? 0.841 49.313 83.549 1.00 65.09 186 ASN B C 1
ATOM 5788 O O . ASN B 1 188 ? 0.702 48.122 83.308 1.00 65.20 186 ASN B O 1
ATOM 5793 N N . ALA B 1 189 ? 2.007 49.947 83.493 1.00 66.98 187 ALA B N 1
ATOM 5794 C CA . ALA B 1 189 ? 3.278 49.269 83.331 1.00 68.30 187 ALA B CA 1
ATOM 5795 C C . ALA B 1 189 ? 4.310 50.078 84.098 1.00 69.14 187 ALA B C 1
ATOM 5796 O O . ALA B 1 189 ? 5.080 50.843 83.522 1.00 70.60 187 ALA B O 1
ATOM 5798 N N . SER B 1 190 ? 4.294 49.904 85.417 1.00 71.88 188 SER B N 1
ATOM 5799 C CA . SER B 1 190 ? 5.103 50.691 86.336 1.00 69.54 188 SER B CA 1
ATOM 5800 C C . SER B 1 190 ? 6.353 49.941 86.768 1.00 67.57 188 SER B C 1
ATOM 5801 O O . SER B 1 190 ? 6.260 48.863 87.344 1.00 71.56 188 SER B O 1
ATOM 5804 N N . PRO B 1 191 ? 7.533 50.508 86.474 1.00 67.56 189 PRO B N 1
ATOM 5805 C CA . PRO B 1 191 ? 8.823 49.920 86.847 1.00 66.21 189 PRO B CA 1
ATOM 5806 C C . PRO B 1 191 ? 9.056 49.877 88.354 1.00 66.65 189 PRO B C 1
ATOM 5807 O O . PRO B 1 191 ? 8.496 50.686 89.093 1.00 67.53 189 PRO B O 1
ATOM 5811 N N . TYR B 1 192 ? 9.888 48.935 88.790 1.00 64.17 190 TYR B N 1
ATOM 5812 C CA . TYR B 1 192 ? 10.177 48.752 90.201 1.00 61.19 190 TYR B CA 1
ATOM 5813 C C . TYR B 1 192 ? 11.193 49.755 90.712 1.00 63.35 190 TYR B C 1
ATOM 5814 O O . TYR B 1 192 ? 12.243 49.975 90.105 1.00 56.72 190 TYR B O 1
ATOM 5823 N N . GLU B 1 193 ? 10.852 50.358 91.841 1.00 67.90 191 GLU B N 1
ATOM 5824 C CA . GLU B 1 193 ? 11.750 51.217 92.581 1.00 74.22 191 GLU B CA 1
ATOM 5825 C C . GLU B 1 193 ? 11.726 50.712 94.019 1.00 74.30 191 GLU B C 1
ATOM 5826 O O . GLU B 1 193 ? 10.651 50.563 94.607 1.00 76.18 191 GLU B O 1
ATOM 5832 N N . ARG B 1 194 ? 12.899 50.404 94.564 1.00 75.05 192 ARG B N 1
ATOM 5833 C CA . ARG B 1 194 ? 13.025 50.129 95.989 1.00 75.45 192 ARG B CA 1
ATOM 5834 C C . ARG B 1 194 ? 12.708 51.397 96.780 1.00 78.37 192 ARG B C 1
ATOM 5835 O O . ARG B 1 194 ? 13.400 52.414 96.666 1.00 74.85 192 ARG B O 1
ATOM 5843 N N . ASP B 1 195 ? 11.627 51.321 97.549 1.00 83.95 193 ASP B N 1
ATOM 5844 C CA . ASP B 1 195 ? 11.216 52.379 98.456 1.00 85.92 193 ASP B CA 1
ATOM 5845 C C . ASP B 1 195 ? 10.563 51.699 99.645 1.00 88.87 193 ASP B C 1
ATOM 5846 O O . ASP B 1 195 ? 9.745 50.789 99.474 1.00 89.08 193 ASP B O 1
ATOM 5851 N N . LYS B 1 196 ? 10.930 52.149 100.844 1.00 92.30 194 LYS B N 1
ATOM 5852 C CA . LYS B 1 196 ? 10.323 51.665 102.088 1.00 95.30 194 LYS B CA 1
ATOM 5853 C C . LYS B 1 196 ? 8.837 52.040 102.204 1.00 96.47 194 LYS B C 1
ATOM 5854 O O . LYS B 1 196 ? 8.055 51.300 102.804 1.00 99.78 194 LYS B O 1
ATOM 5860 N N . ASP B 1 197 ? 8.457 53.176 101.620 1.00 94.42 195 ASP B N 1
ATOM 5861 C CA . ASP B 1 197 ? 7.053 53.584 101.556 1.00 95.75 195 ASP B CA 1
ATOM 5862 C C . ASP B 1 197 ? 6.281 52.771 100.512 1.00 94.68 195 ASP B C 1
ATOM 5863 O O . ASP B 1 197 ? 6.846 52.351 99.498 1.00 97.04 195 ASP B O 1
ATOM 5868 N N . ASP B 1 198 ? 4.994 52.551 100.778 1.00 91.89 196 ASP B N 1
ATOM 5869 C CA . ASP B 1 198 ? 4.088 51.910 99.825 1.00 89.73 196 ASP B CA 1
ATOM 5870 C C . ASP B 1 198 ? 3.447 52.976 98.932 1.00 88.89 196 ASP B C 1
ATOM 5871 O O . ASP B 1 198 ? 2.271 53.334 99.087 1.00 88.22 196 ASP B O 1
ATOM 5876 N N . THR B 1 199 ? 4.246 53.452 97.981 1.00 86.36 197 THR B N 1
ATOM 5877 C CA . THR B 1 199 ? 3.875 54.530 97.075 1.00 81.06 197 THR B CA 1
ATOM 5878 C C . THR B 1 199 ? 2.707 54.139 96.181 1.00 79.12 197 THR B C 1
ATOM 5879 O O . THR B 1 199 ? 1.930 54.995 95.752 1.00 81.56 197 THR B O 1
ATOM 5883 N N . ARG B 1 200 ? 2.588 52.840 95.918 1.00 75.19 198 ARG B N 1
ATOM 5884 C CA . ARG B 1 200 ? 1.500 52.306 95.123 1.00 76.10 198 ARG B CA 1
ATOM 5885 C C . ARG B 1 200 ? 0.171 52.531 95.821 1.00 79.31 198 ARG B C 1
ATOM 5886 O O . ARG B 1 200 ? -0.774 53.025 95.208 1.00 83.19 198 ARG B O 1
ATOM 5894 N N . LEU B 1 201 ? 0.109 52.180 97.103 1.00 80.34 199 LEU B N 1
ATOM 5895 C CA . LEU B 1 201 ? -1.106 52.360 97.891 1.00 80.00 199 LEU B CA 1
ATOM 5896 C C . LEU B 1 201 ? -1.399 53.840 98.093 1.00 81.14 199 LEU B C 1
ATOM 5897 O O . LEU B 1 201 ? -2.547 54.265 97.970 1.00 78.39 199 LEU B O 1
ATOM 5902 N N . GLU B 1 202 ? -0.349 54.613 98.371 1.00 82.04 200 GLU B N 1
ATOM 5903 C CA . GLU B 1 202 ? -0.451 56.063 98.514 1.00 88.26 200 GLU B CA 1
ATOM 5904 C C . GLU B 1 202 ? -1.069 56.725 97.285 1.00 89.80 200 GLU B C 1
ATOM 5905 O O . GLU B 1 202 ? -1.958 57.572 97.416 1.00 92.42 200 GLU B O 1
ATOM 5911 N N . LEU B 1 203 ? -0.622 56.313 96.099 1.00 88.18 201 LEU B N 1
ATOM 5912 C CA . LEU B 1 203 ? -1.171 56.837 94.855 1.00 85.82 201 LEU B CA 1
ATOM 5913 C C . LEU B 1 203 ? -2.641 56.462 94.662 1.00 86.80 201 LEU B C 1
ATOM 5914 O O . LEU B 1 203 ? -3.478 57.341 94.427 1.00 88.77 201 LEU B O 1
ATOM 5919 N N . VAL B 1 204 ? -2.946 55.168 94.769 1.00 82.69 202 VAL B N 1
ATOM 5920 C CA . VAL B 1 204 ? -4.286 54.658 94.464 1.00 82.61 202 VAL B CA 1
ATOM 5921 C C . VAL B 1 204 ? -5.320 55.060 95.528 1.00 86.81 202 VAL B C 1
ATOM 5922 O O . VAL B 1 204 ? -6.488 55.272 95.204 1.00 88.99 202 VAL B O 1
ATOM 5926 N N . ARG B 1 205 ? -4.882 55.200 96.781 1.00 88.61 203 ARG B N 1
ATOM 5927 C CA . ARG B 1 205 ? -5.760 55.689 97.847 1.00 89.74 203 ARG B CA 1
ATOM 5928 C C . ARG B 1 205 ? -6.185 57.132 97.577 1.00 87.72 203 ARG B C 1
ATOM 5929 O O . ARG B 1 205 ? -7.383 57.420 97.513 1.00 83.04 203 ARG B O 1
ATOM 5937 N N . LYS B 1 206 ? -5.197 58.013 97.390 1.00 86.70 204 LYS B N 1
ATOM 5938 C CA . LYS B 1 206 ? -5.429 59.438 97.127 1.00 86.84 204 LYS B CA 1
ATOM 5939 C C . LYS B 1 206 ? -6.317 59.646 95.906 1.00 88.49 204 LYS B C 1
ATOM 5940 O O . LYS B 1 206 ? -7.173 60.533 95.897 1.00 92.18 204 LYS B O 1
ATOM 5946 N N . ARG B 1 207 ? -6.133 58.795 94.900 1.00 88.00 205 ARG B N 1
ATOM 5947 C CA . ARG B 1 207 ? -6.838 58.937 93.635 1.00 86.01 205 ARG B CA 1
ATOM 5948 C C . ARG B 1 207 ? -8.253 58.375 93.641 1.00 87.61 205 ARG B C 1
ATOM 5949 O O . ARG B 1 207 ? -9.134 58.943 92.996 1.00 89.12 205 ARG B O 1
ATOM 5957 N N . ALA B 1 208 ? -8.474 57.277 94.367 1.00 86.89 206 ALA B N 1
ATOM 5958 C CA . ALA B 1 208 ? -9.817 56.687 94.484 1.00 90.40 206 ALA B CA 1
ATOM 5959 C C . ALA B 1 208 ? -10.742 57.584 95.308 1.00 92.07 206 ALA B C 1
ATOM 5960 O O . ALA B 1 208 ? -11.958 57.616 95.088 1.00 87.89 206 ALA B O 1
ATOM 5962 N N . GLN B 1 209 ? -10.141 58.307 96.251 1.00 95.93 207 GLN B N 1
ATOM 5963 C CA . GLN B 1 209 ? -10.831 59.319 97.038 1.00 100.03 207 GLN B CA 1
ATOM 5964 C C . GLN B 1 209 ? -11.157 60.530 96.176 1.00 101.63 207 GLN B C 1
ATOM 5965 O O . GLN B 1 209 ? -12.294 61.002 96.184 1.00 105.02 207 GLN B O 1
ATOM 5971 N N . GLU B 1 210 ? -10.162 61.012 95.429 1.00 100.96 208 GLU B N 1
ATOM 5972 C CA . GLU B 1 210 ? -10.330 62.145 94.513 1.00 99.82 208 GLU B CA 1
ATOM 5973 C C . GLU B 1 210 ? -11.373 61.866 93.428 1.00 98.33 208 GLU B C 1
ATOM 5974 O O . GLU B 1 210 ? -12.150 62.750 93.070 1.00 98.08 208 GLU B O 1
ATOM 5980 N N . ALA B 1 211 ? -11.390 60.634 92.922 1.00 97.78 209 ALA B N 1
ATOM 5981 C CA . ALA B 1 211 ? -12.404 60.204 91.962 1.00 96.29 209 ALA B CA 1
ATOM 5982 C C . ALA B 1 211 ? -13.742 59.977 92.647 1.00 96.51 209 ALA B C 1
ATOM 5983 O O . ALA B 1 211 ? -14.793 60.170 92.039 1.00 97.52 209 ALA B O 1
ATOM 5985 N N . GLY B 1 212 ? -13.692 59.560 93.910 1.00 96.55 210 GLY B N 1
ATOM 5986 C CA . GLY B 1 212 ? -14.893 59.215 94.660 1.00 97.61 210 GLY B CA 1
ATOM 5987 C C . GLY B 1 212 ? -15.534 57.919 94.186 1.00 98.50 210 GLY B C 1
ATOM 5988 O O . GLY B 1 212 ? -16.765 57.804 94.170 1.00 97.84 210 GLY B O 1
ATOM 5989 N N . CYS B 1 213 ? -14.705 56.949 93.794 1.00 97.26 211 CYS B N 1
ATOM 5990 C CA . CYS B 1 213 ? -15.197 55.624 93.400 1.00 98.62 211 CYS B CA 1
ATOM 5991 C C . CYS B 1 213 ? -14.160 54.501 93.547 1.00 94.80 211 CYS B C 1
ATOM 5992 O O . CYS B 1 213 ? -13.001 54.747 93.892 1.00 92.76 211 CYS B O 1
ATOM 5995 N N . THR B 1 214 ? -14.609 53.272 93.299 1.00 93.32 212 THR B N 1
ATOM 5996 C CA . THR B 1 214 ? -13.754 52.088 93.312 1.00 94.78 212 THR B CA 1
ATOM 5997 C C . THR B 1 214 ? -12.780 52.132 92.128 1.00 93.41 212 THR B C 1
ATOM 5998 O O . THR B 1 214 ? -13.190 52.355 90.986 1.00 94.34 212 THR B O 1
ATOM 6002 N N . THR B 1 215 ? -11.497 51.926 92.420 1.00 88.67 213 THR B N 1
ATOM 6003 C CA . THR B 1 215 ? -10.430 52.073 91.435 1.00 86.40 213 THR B CA 1
ATOM 6004 C C . THR B 1 215 ? -9.533 50.838 91.360 1.00 84.74 213 THR B C 1
ATOM 6005 O O . THR B 1 215 ? -8.907 50.461 92.354 1.00 86.38 213 THR B O 1
ATOM 6009 N N . ALA B 1 216 ? -9.462 50.224 90.178 1.00 80.47 214 ALA B N 1
ATOM 6010 C CA . ALA B 1 216 ? -8.566 49.083 89.945 1.00 76.69 214 ALA B CA 1
ATOM 6011 C C . ALA B 1 216 ? -7.313 49.446 89.129 1.00 72.43 214 ALA B C 1
ATOM 6012 O O . ALA B 1 216 ? -7.406 49.826 87.963 1.00 71.70 214 ALA B O 1
ATOM 6014 N N . TYR B 1 217 ? -6.153 49.320 89.767 1.00 69.11 215 TYR B N 1
ATOM 6015 C CA . TYR B 1 217 ? -4.853 49.582 89.158 1.00 70.88 215 TYR B CA 1
ATOM 6016 C C . TYR B 1 217 ? -4.229 48.249 88.739 1.00 71.05 215 TYR B C 1
ATOM 6017 O O . TYR B 1 217 ? -3.614 47.568 89.551 1.00 69.87 215 TYR B O 1
ATOM 6026 N N . LEU B 1 218 ? -4.376 47.876 87.476 1.00 71.45 216 LEU B N 1
ATOM 6027 C CA . LEU B 1 218 ? -3.751 46.653 86.980 1.00 74.97 216 LEU B CA 1
ATOM 6028 C C . LEU B 1 218 ? -2.365 46.946 86.410 1.00 74.16 216 LEU B C 1
ATOM 6029 O O . LEU B 1 218 ? -2.217 47.811 85.556 1.00 75.70 216 LEU B O 1
ATOM 6034 N N . ALA B 1 219 ? -1.364 46.203 86.872 1.00 73.28 217 ALA B N 1
ATOM 6035 C CA . ALA B 1 219 ? 0.018 46.458 86.487 1.00 72.28 217 ALA B CA 1
ATOM 6036 C C . ALA B 1 219 ? 0.686 45.291 85.770 1.00 74.66 217 ALA B C 1
ATOM 6037 O O . ALA B 1 219 ? 0.351 44.126 85.995 1.00 77.58 217 ALA B O 1
ATOM 6039 N N . MET B 1 220 ? 1.637 45.631 84.903 1.00 72.17 218 MET B N 1
ATOM 6040 C CA . MET B 1 220 ? 2.458 44.663 84.197 1.00 70.86 218 MET B CA 1
ATOM 6041 C C . MET B 1 220 ? 3.444 44.019 85.178 1.00 68.95 218 MET B C 1
ATOM 6042 O O . MET B 1 220 ? 3.802 44.619 86.196 1.00 65.55 218 MET B O 1
ATOM 6047 N N . ILE B 1 221 ? 3.849 42.787 84.884 1.00 65.59 219 ILE B N 1
ATOM 6048 C CA . ILE B 1 221 ? 4.892 42.108 85.642 1.00 61.02 219 ILE B CA 1
ATOM 6049 C C . ILE B 1 221 ? 5.910 41.569 84.630 1.00 57.58 219 ILE B C 1
ATOM 6050 O O . ILE B 1 221 ? 5.536 41.200 83.529 1.00 57.63 219 ILE B O 1
ATOM 6055 N N . GLY B 1 222 ? 7.169 41.533 85.005 1.00 55.69 220 GLY B N 1
ATOM 6056 C CA . GLY B 1 222 ? 8.220 41.037 84.160 1.00 56.49 220 GLY B CA 1
ATOM 6057 C C . GLY B 1 222 ? 9.427 41.920 83.956 1.00 61.91 220 GLY B C 1
ATOM 6058 O O . GLY B 1 222 ? 9.494 43.031 84.428 1.00 65.62 220 GLY B O 1
ATOM 6059 N N . GLY B 1 223 ? 10.410 41.419 83.244 1.00 61.95 221 GLY B N 1
ATOM 6060 C CA . GLY B 1 223 ? 11.637 42.160 83.066 1.00 64.25 221 GLY B CA 1
ATOM 6061 C C . GLY B 1 223 ? 11.830 42.572 81.638 1.00 65.95 221 GLY B C 1
ATOM 6062 O O . GLY B 1 223 ? 11.414 41.888 80.747 1.00 68.14 221 GLY B O 1
ATOM 6063 N N . GLN B 1 224 ? 12.396 43.749 81.414 1.00 65.22 222 GLN B N 1
ATOM 6064 C CA . GLN B 1 224 ? 12.732 44.187 80.069 1.00 66.32 222 GLN B CA 1
ATOM 6065 C C . GLN B 1 224 ? 14.013 45.003 80.084 1.00 65.06 222 GLN B C 1
ATOM 6066 O O . GLN B 1 224 ? 13.994 46.109 80.531 1.00 67.96 222 GLN B O 1
ATOM 6072 N N . ASP B 1 225 ? 15.111 44.459 79.594 1.00 64.83 223 ASP B N 1
ATOM 6073 C CA . ASP B 1 225 ? 16.387 45.149 79.668 1.00 66.66 223 ASP B CA 1
ATOM 6074 C C . ASP B 1 225 ? 16.716 45.447 81.119 1.00 63.63 223 ASP B C 1
ATOM 6075 O O . ASP B 1 225 ? 16.735 44.550 81.895 1.00 68.10 223 ASP B O 1
ATOM 6080 N N . GLU B 1 226 ? 17.015 46.691 81.482 1.00 64.99 224 GLU B N 1
ATOM 6081 C CA . GLU B 1 226 ? 17.323 47.019 82.869 1.00 54.29 224 GLU B CA 1
ATOM 6082 C C . GLU B 1 226 ? 16.140 47.266 83.787 1.00 53.99 224 GLU B C 1
ATOM 6083 O O . GLU B 1 226 ? 16.311 47.420 84.952 1.00 51.03 224 GLU B O 1
ATOM 6089 N N . LEU B 1 227 ? 14.942 47.313 83.258 1.00 52.47 225 LEU B N 1
ATOM 6090 C CA . LEU B 1 227 ? 13.748 47.541 84.072 1.00 55.55 225 LEU B CA 1
ATOM 6091 C C . LEU B 1 227 ? 13.013 46.253 84.466 1.00 60.45 225 LEU B C 1
ATOM 6092 O O . LEU B 1 227 ? 12.959 45.300 83.693 1.00 63.31 225 LEU B O 1
ATOM 6097 N N . VAL B 1 228 ? 12.443 46.245 85.668 1.00 59.85 226 VAL B N 1
ATOM 6098 C CA . VAL B 1 228 ? 11.607 45.153 86.149 1.00 58.78 226 VAL B CA 1
ATOM 6099 C C . VAL B 1 228 ? 10.256 45.721 86.546 1.00 59.64 226 VAL B C 1
ATOM 6100 O O . VAL B 1 228 ? 10.181 46.697 87.277 1.00 63.48 226 VAL B O 1
ATOM 6104 N N . PHE B 1 229 ? 9.191 45.104 86.061 1.00 60.56 227 PHE B N 1
ATOM 6105 C CA . PHE B 1 229 ? 7.848 45.485 86.445 1.00 66.01 227 PHE B CA 1
ATOM 6106 C C . PHE B 1 229 ? 7.376 44.558 87.555 1.00 69.59 227 PHE B C 1
ATOM 6107 O O . PHE B 1 229 ? 7.458 43.328 87.435 1.00 72.71 227 PHE B O 1
ATOM 6115 N N . ASP B 1 230 ? 6.906 45.156 88.646 1.00 67.84 228 ASP B N 1
ATOM 6116 C CA . ASP B 1 230 ? 6.734 44.432 89.904 1.00 67.61 228 ASP B CA 1
ATOM 6117 C C . ASP B 1 230 ? 5.304 43.988 90.187 1.00 64.78 228 ASP B C 1
ATOM 6118 O O . ASP B 1 230 ? 4.997 43.590 91.303 1.00 64.76 228 ASP B O 1
ATOM 6123 N N . GLY B 1 231 ? 4.446 44.050 89.173 1.00 68.17 229 GLY B N 1
ATOM 6124 C CA . GLY B 1 231 ? 3.036 43.681 89.312 1.00 70.56 229 GLY B CA 1
ATOM 6125 C C . GLY B 1 231 ? 2.342 44.475 90.398 1.00 75.71 229 GLY B C 1
ATOM 6126 O O . GLY B 1 231 ? 2.273 45.704 90.319 1.00 75.10 229 GLY B O 1
ATOM 6127 N N . ASP B 1 232 ? 1.860 43.758 91.419 1.00 76.12 230 ASP B N 1
ATOM 6128 C CA . ASP B 1 232 ? 1.275 44.344 92.633 1.00 75.59 230 ASP B CA 1
ATOM 6129 C C . ASP B 1 232 ? 0.022 45.190 92.352 1.00 72.92 230 ASP B C 1
ATOM 6130 O O . ASP B 1 232 ? -0.104 46.324 92.812 1.00 72.76 230 ASP B O 1
ATOM 6135 N N . SER B 1 233 ? -0.894 44.618 91.578 1.00 72.17 231 SER B N 1
ATOM 6136 C CA . SER B 1 233 ? -2.174 45.248 91.280 1.00 71.71 231 SER B CA 1
ATOM 6137 C C . SER B 1 233 ? -3.035 45.412 92.541 1.00 76.06 231 SER B C 1
ATOM 6138 O O . SER B 1 233 ? -3.040 44.540 93.402 1.00 76.71 231 SER B O 1
ATOM 6141 N N . ILE B 1 234 ? -3.727 46.546 92.656 1.00 78.83 232 ILE B N 1
ATOM 6142 C CA . ILE B 1 234 ? -4.623 46.809 93.782 1.00 81.23 232 ILE B CA 1
ATOM 6143 C C . ILE B 1 234 ? -6.012 47.186 93.282 1.00 85.10 232 ILE B C 1
ATOM 6144 O O . ILE B 1 234 ? -6.153 47.764 92.203 1.00 84.09 232 ILE B O 1
ATOM 6149 N N . VAL B 1 235 ? -7.030 46.835 94.070 1.00 89.26 233 VAL B N 1
ATOM 6150 C CA . VAL B 1 235 ? -8.369 47.423 93.969 1.00 89.47 233 VAL B CA 1
ATOM 6151 C C . VAL B 1 235 ? -8.624 48.162 95.290 1.00 93.40 233 VAL B C 1
ATOM 6152 O O . VAL B 1 235 ? -8.336 47.637 96.365 1.00 96.26 233 VAL B O 1
ATOM 6156 N N . VAL B 1 236 ? -9.129 49.391 95.203 1.00 96.71 234 VAL B N 1
ATOM 6157 C CA . VAL B 1 236 ? -9.352 50.251 96.371 1.00 98.08 234 VAL B CA 1
ATOM 6158 C C . VAL B 1 236 ? -10.752 50.876 96.262 1.00 101.57 234 VAL B C 1
ATOM 6159 O O . VAL B 1 236 ? -11.139 51.335 95.185 1.00 102.99 234 VAL B O 1
ATOM 6163 N N . ASP B 1 237 ? -11.513 50.883 97.361 1.00 103.20 235 ASP B N 1
ATOM 6164 C CA . ASP B 1 237 ? -12.882 51.424 97.345 1.00 105.28 235 ASP B CA 1
ATOM 6165 C C . ASP B 1 237 ? -12.967 52.960 97.324 1.00 106.09 235 ASP B C 1
ATOM 6166 O O . ASP B 1 237 ? -11.942 53.649 97.327 1.00 104.44 235 ASP B O 1
ATOM 6171 N N . ARG B 1 238 ? -14.203 53.465 97.309 1.00 107.42 236 ARG B N 1
ATOM 6172 C CA . ARG B 1 238 ? -14.526 54.899 97.342 1.00 108.36 236 ARG B CA 1
ATOM 6173 C C . ARG B 1 238 ? -13.862 55.650 98.508 1.00 106.64 236 ARG B C 1
ATOM 6174 O O . ARG B 1 238 ? -13.434 56.797 98.353 1.00 103.43 236 ARG B O 1
ATOM 6182 N N . ASP B 1 239 ? -13.745 54.976 99.651 1.00 108.60 237 ASP B N 1
ATOM 6183 C CA . ASP B 1 239 ? -13.244 55.584 100.885 1.00 108.37 237 ASP B CA 1
ATOM 6184 C C . ASP B 1 239 ? -11.731 55.436 101.081 1.00 106.93 237 ASP B C 1
ATOM 6185 O O . ASP B 1 239 ? -11.117 56.219 101.809 1.00 107.47 237 ASP B O 1
ATOM 6190 N N . GLY B 1 240 ? -11.136 54.439 100.435 1.00 104.46 238 GLY B N 1
ATOM 6191 C CA . GLY B 1 240 ? -9.686 54.271 100.464 1.00 100.86 238 GLY B CA 1
ATOM 6192 C C . GLY B 1 240 ? -9.184 52.996 101.119 1.00 99.91 238 GLY B C 1
ATOM 6193 O O . GLY B 1 240 ? -8.080 52.973 101.661 1.00 102.02 238 GLY B O 1
ATOM 6194 N N . GLU B 1 241 ? -9.986 51.935 101.065 1.00 95.19 239 GLU B N 1
ATOM 6195 C CA . GLU B 1 241 ? -9.629 50.656 101.680 1.00 92.88 239 GLU B CA 1
ATOM 6196 C C . GLU B 1 241 ? -9.400 49.557 100.643 1.00 87.55 239 GLU B C 1
ATOM 6197 O O . GLU B 1 241 ? -10.138 49.449 99.661 1.00 87.22 239 GLU B O 1
ATOM 6203 N N . VAL B 1 242 ? -8.378 48.742 100.885 1.00 81.97 240 VAL B N 1
ATOM 6204 C CA . VAL B 1 242 ? -7.942 47.712 99.941 1.00 79.40 240 VAL B CA 1
ATOM 6205 C C . VAL B 1 242 ? -8.945 46.566 99.798 1.00 79.70 240 VAL B C 1
ATOM 6206 O O . VAL B 1 242 ? -9.126 45.768 100.719 1.00 83.83 240 VAL B O 1
ATOM 6210 N N . VAL B 1 243 ? -9.574 46.494 98.628 1.00 76.67 241 VAL B N 1
ATOM 6211 C CA . VAL B 1 243 ? -10.546 45.454 98.297 1.00 73.86 241 VAL B CA 1
ATOM 6212 C C . VAL B 1 243 ? -9.836 44.144 97.906 1.00 79.35 241 VAL B C 1
ATOM 6213 O O . VAL B 1 243 ? -10.275 43.053 98.278 1.00 81.56 241 VAL B O 1
ATOM 6217 N N . ALA B 1 244 ? -8.736 44.267 97.161 1.00 80.55 242 ALA B N 1
ATOM 6218 C CA . ALA B 1 244 ? -7.890 43.136 96.771 1.00 80.48 242 ALA B CA 1
ATOM 6219 C C . ALA B 1 244 ? -6.476 43.635 96.494 1.00 83.93 242 ALA B C 1
ATOM 6220 O O . ALA B 1 244 ? -6.279 44.828 96.228 1.00 85.78 242 ALA B O 1
ATOM 6222 N N . ARG B 1 245 ? -5.498 42.729 96.549 1.00 80.63 243 ARG B N 1
ATOM 6223 C CA . ARG B 1 245 ? -4.099 43.079 96.287 1.00 78.61 243 ARG B CA 1
ATOM 6224 C C . ARG B 1 245 ? -3.297 41.902 95.738 1.00 78.65 243 ARG B C 1
ATOM 6225 O O . ARG B 1 245 ? -3.139 40.873 96.401 1.00 77.85 243 ARG B O 1
ATOM 6233 N N . ALA B 1 246 ? -2.779 42.083 94.525 1.00 75.89 244 ALA B N 1
ATOM 6234 C CA . ALA B 1 246 ? -2.079 41.035 93.788 1.00 75.79 244 ALA B CA 1
ATOM 6235 C C . ALA B 1 246 ? -0.647 40.830 94.308 1.00 75.99 244 ALA B C 1
ATOM 6236 O O . ALA B 1 246 ? -0.103 41.723 94.967 1.00 76.40 244 ALA B O 1
ATOM 6238 N N . PRO B 1 247 ? -0.037 39.652 94.034 1.00 74.03 245 PRO B N 1
ATOM 6239 C CA . PRO B 1 247 ? 1.345 39.434 94.480 1.00 75.48 245 PRO B CA 1
ATOM 6240 C C . PRO B 1 247 ? 2.358 40.313 93.750 1.00 79.04 245 PRO B C 1
ATOM 6241 O O . PRO B 1 247 ? 2.088 40.796 92.645 1.00 85.56 245 PRO B O 1
ATOM 6245 N N . GLN B 1 248 ? 3.507 40.528 94.379 1.00 77.62 246 GLN B N 1
ATOM 6246 C CA . GLN B 1 248 ? 4.606 41.231 93.742 1.00 77.31 246 GLN B CA 1
ATOM 6247 C C . GLN B 1 248 ? 5.476 40.218 93.030 1.00 78.92 246 GLN B C 1
ATOM 6248 O O . GLN B 1 248 ? 5.710 39.123 93.552 1.00 83.59 246 GLN B O 1
ATOM 6254 N N . PHE B 1 249 ? 5.941 40.593 91.840 1.00 74.08 247 PHE B N 1
ATOM 6255 C CA . PHE B 1 249 ? 6.900 39.810 91.060 1.00 71.50 247 PHE B CA 1
ATOM 6256 C C . PHE B 1 249 ? 6.408 38.430 90.628 1.00 69.68 247 PHE B C 1
ATOM 6257 O O . PHE B 1 249 ? 7.202 37.514 90.415 1.00 75.43 247 PHE B O 1
ATOM 6265 N N . SER B 1 250 ? 5.100 38.290 90.475 1.00 68.12 248 SER B N 1
ATOM 6266 C CA . SER B 1 250 ? 4.527 37.054 89.974 1.00 70.96 248 SER B CA 1
ATOM 6267 C C . SER B 1 250 ? 3.462 37.360 88.955 1.00 72.52 248 SER B C 1
ATOM 6268 O O . SER B 1 250 ? 2.710 38.329 89.095 1.00 73.02 248 SER B O 1
ATOM 6271 N N . GLU B 1 251 ? 3.406 36.519 87.931 1.00 73.39 249 GLU B N 1
ATOM 6272 C CA . GLU B 1 251 ? 2.281 36.482 87.027 1.00 78.58 249 GLU B CA 1
ATOM 6273 C C . GLU B 1 251 ? 1.103 35.925 87.818 1.00 81.96 249 GLU B C 1
ATOM 6274 O O . GLU B 1 251 ? 1.279 35.049 88.663 1.00 83.81 249 GLU B O 1
ATOM 6280 N N . GLY B 1 252 ? -0.087 36.460 87.575 1.00 84.79 250 GLY B N 1
ATOM 6281 C CA . GLY B 1 252 ? -1.277 36.010 88.283 1.00 85.04 250 GLY B CA 1
ATOM 6282 C C . GLY B 1 252 ? -2.507 36.749 87.818 1.00 89.03 250 GLY B C 1
ATOM 6283 O O . GLY B 1 252 ? -2.419 37.611 86.950 1.00 91.25 250 GLY B O 1
ATOM 6284 N N . CYS B 1 253 ? -3.659 36.404 88.387 1.00 93.17 251 CYS B N 1
ATOM 6285 C CA . CYS B 1 253 ? -4.905 37.103 88.074 1.00 95.10 251 CYS B CA 1
ATOM 6286 C C . CYS B 1 253 ? -5.655 37.512 89.329 1.00 94.70 251 CYS B C 1
ATOM 6287 O O . CYS B 1 253 ? -5.520 36.881 90.377 1.00 98.61 251 CYS B O 1
ATOM 6290 N N . VAL B 1 254 ? -6.425 38.590 89.215 1.00 92.60 252 VAL B N 1
ATOM 6291 C CA . VAL B 1 254 ? -7.355 38.996 90.257 1.00 89.74 252 VAL B CA 1
ATOM 6292 C C . VAL B 1 254 ? -8.755 38.965 89.664 1.00 91.94 252 VAL B C 1
ATOM 6293 O O . VAL B 1 254 ? -9.061 39.709 88.734 1.00 92.60 252 VAL B O 1
ATOM 6297 N N . VAL B 1 255 ? -9.584 38.061 90.178 1.00 94.16 253 VAL B N 1
ATOM 6298 C CA . VAL B 1 255 ? -10.980 37.950 89.757 1.00 94.60 253 VAL B CA 1
ATOM 6299 C C . VAL B 1 255 ? -11.862 38.140 90.995 1.00 94.68 253 VAL B C 1
ATOM 6300 O O . VAL B 1 255 ? -11.739 37.395 91.972 1.00 96.69 253 VAL B O 1
ATOM 6304 N N . LEU B 1 256 ? -12.730 39.149 90.955 1.00 91.28 254 LEU B N 1
ATOM 6305 C CA . LEU B 1 256 ? -13.511 39.546 92.130 1.00 91.77 254 LEU B CA 1
ATOM 6306 C C . LEU B 1 256 ? -14.830 40.247 91.775 1.00 94.04 254 LEU B C 1
ATOM 6307 O O . LEU B 1 256 ? -15.062 40.608 90.615 1.00 92.95 254 LEU B O 1
ATOM 6312 N N . ASP B 1 257 ? -15.683 40.431 92.787 1.00 93.92 255 ASP B N 1
ATOM 6313 C CA . ASP B 1 257 ? -16.984 41.084 92.623 1.00 91.96 255 ASP B CA 1
ATOM 6314 C C . ASP B 1 257 ? -17.054 42.384 93.420 1.00 90.45 255 ASP B C 1
ATOM 6315 O O . ASP B 1 257 ? -16.513 42.472 94.522 1.00 88.67 255 ASP B O 1
ATOM 6320 N N . LEU B 1 258 ? -17.726 43.385 92.855 1.00 92.97 256 LEU B N 1
ATOM 6321 C CA . LEU B 1 258 ? -17.797 44.721 93.460 1.00 95.98 256 LEU B CA 1
ATOM 6322 C C . LEU B 1 258 ? -19.229 45.233 93.622 1.00 96.60 256 LEU B C 1
ATOM 6323 O O . LEU B 1 258 ? -20.148 44.767 92.946 1.00 96.01 256 LEU B O 1
ATOM 6328 N N . ASP B 1 259 ? -19.403 46.195 94.525 1.00 96.94 257 ASP B N 1
ATOM 6329 C CA . ASP B 1 259 ? -20.658 46.930 94.648 1.00 98.94 257 ASP B CA 1
ATOM 6330 C C . ASP B 1 259 ? -20.449 48.314 94.059 1.00 97.57 257 ASP B C 1
ATOM 6331 O O . ASP B 1 259 ? -19.595 49.079 94.522 1.00 97.85 257 ASP B O 1
ATOM 6336 N N . LEU B 1 260 ? -21.219 48.631 93.025 1.00 97.50 258 LEU B N 1
ATOM 6337 C CA . LEU B 1 260 ? -20.993 49.852 92.258 1.00 97.44 258 LEU B CA 1
ATOM 6338 C C . LEU B 1 260 ? -22.283 50.638 92.022 1.00 98.58 258 LEU B C 1
ATOM 6339 O O . LEU B 1 260 ? -23.333 50.039 91.772 1.00 96.28 258 LEU B O 1
ATOM 6344 N N . PRO B 1 261 ? -22.208 51.983 92.116 1.00 100.10 259 PRO B N 1
ATOM 6345 C CA . PRO B 1 261 ? -23.358 52.824 91.784 1.00 102.73 259 PRO B CA 1
ATOM 6346 C C . PRO B 1 261 ? -23.645 52.828 90.286 1.00 105.86 259 PRO B C 1
ATOM 6347 O O . PRO B 1 261 ? -22.728 52.988 89.478 1.00 109.54 259 PRO B O 1
ATOM 6351 N N . ALA B 1 262 ? -24.910 52.631 89.926 1.00 107.34 260 ALA B N 1
ATOM 6352 C CA . ALA B 1 262 ? -25.346 52.787 88.543 1.00 109.69 260 ALA B CA 1
ATOM 6353 C C . ALA B 1 262 ? -25.400 54.278 88.193 1.00 110.71 260 ALA B C 1
ATOM 6354 O O . ALA B 1 262 ? -25.503 55.127 89.081 1.00 109.61 260 ALA B O 1
ATOM 6356 N N . ALA B 1 263 ? -25.307 54.598 86.907 1.00 113.75 261 ALA B N 1
ATOM 6357 C CA . ALA B 1 263 ? -25.358 55.994 86.471 1.00 115.62 261 ALA B CA 1
ATOM 6358 C C . ALA B 1 263 ? -26.732 56.360 85.911 1.00 116.38 261 ALA B C 1
ATOM 6359 O O . ALA B 1 263 ? -27.573 55.480 85.700 1.00 115.49 261 ALA B O 1
ATOM 6361 N N . GLU B 1 264 ? -26.943 57.656 85.676 1.00 117.98 262 GLU B N 1
ATOM 6362 C CA . GLU B 1 264 ? -28.234 58.190 85.227 1.00 119.92 262 GLU B CA 1
ATOM 6363 C C . GLU B 1 264 ? -28.593 57.730 83.821 1.00 121.17 262 GLU B C 1
ATOM 6364 O O . GLU B 1 264 ? -27.708 57.403 83.026 1.00 122.80 262 GLU B O 1
ATOM 6370 N N . ALA B 1 265 ? -29.894 57.710 83.529 1.00 121.83 263 ALA B N 1
ATOM 6371 C CA . ALA B 1 265 ? -30.402 57.473 82.175 1.00 122.48 263 ALA B CA 1
ATOM 6372 C C . ALA B 1 265 ? -30.009 58.621 81.239 1.00 122.88 263 ALA B C 1
ATOM 6373 O O . ALA B 1 265 ? -29.757 58.399 80.051 1.00 123.60 263 ALA B O 1
ATOM 6375 N N . GLU B 1 266 ? -29.971 59.840 81.782 1.00 122.02 264 GLU B N 1
ATOM 6376 C CA . GLU B 1 266 ? -29.303 60.970 81.132 1.00 121.27 264 GLU B CA 1
ATOM 6377 C C . GLU B 1 266 ? -28.032 61.361 81.907 1.00 119.78 264 GLU B C 1
ATOM 6378 O O . GLU B 1 266 ? -28.093 62.120 82.881 1.00 120.33 264 GLU B O 1
ATOM 6384 N N . PRO B 1 267 ? -26.872 60.821 81.479 1.00 117.42 265 PRO B N 1
ATOM 6385 C CA . PRO B 1 267 ? -25.578 61.095 82.105 1.00 114.59 265 PRO B CA 1
ATOM 6386 C C . PRO B 1 267 ? -24.937 62.384 81.541 1.00 112.55 265 PRO B C 1
ATOM 6387 O O . PRO B 1 267 ? -25.500 62.977 80.615 1.00 114.30 265 PRO B O 1
ATOM 6391 N N . PRO B 1 268 ? -23.795 62.841 82.107 1.00 109.58 266 PRO B N 1
ATOM 6392 C CA . PRO B 1 268 ? -23.174 64.053 81.539 1.00 107.94 266 PRO B CA 1
ATOM 6393 C C . PRO B 1 268 ? -22.484 63.829 80.183 1.00 105.97 266 PRO B C 1
ATOM 6394 O O . PRO B 1 268 ? -22.105 62.702 79.862 1.00 103.52 266 PRO B O 1
ATOM 6398 N N . THR B 1 269 ? -22.350 64.900 79.396 1.00 104.97 267 THR B N 1
ATOM 6399 C CA . THR B 1 269 ? -21.600 64.871 78.128 1.00 100.97 267 THR B CA 1
ATOM 6400 C C . THR B 1 269 ? -20.862 66.197 77.897 1.00 100.65 267 THR B C 1
ATOM 6401 O O . THR B 1 269 ? -21.181 67.213 78.525 1.00 98.08 267 THR B O 1
ATOM 6405 N N . GLY B 1 270 ? -19.871 66.173 77.004 1.00 100.99 268 GLY B N 1
ATOM 6406 C CA . GLY B 1 270 ? -19.100 67.363 76.647 1.00 100.23 268 GLY B CA 1
ATOM 6407 C C . GLY B 1 270 ? -17.755 67.469 77.344 1.00 101.14 268 GLY B C 1
ATOM 6408 O O . GLY B 1 270 ? -17.276 66.502 77.946 1.00 101.85 268 GLY B O 1
ATOM 6409 N N . VAL B 1 271 ? -17.156 68.656 77.252 1.00 100.41 269 VAL B N 1
ATOM 6410 C CA . VAL B 1 271 ? -15.845 68.960 77.833 1.00 102.28 269 VAL B CA 1
ATOM 6411 C C . VAL B 1 271 ? -15.865 68.835 79.356 1.00 104.06 269 VAL B C 1
ATOM 6412 O O . VAL B 1 271 ? -16.800 69.299 80.012 1.00 105.28 269 VAL B O 1
ATOM 6416 N N . VAL B 1 272 ? -14.848 68.166 79.901 1.00 105.51 270 VAL B N 1
ATOM 6417 C CA . VAL B 1 272 ? -14.711 68.004 81.347 1.00 104.84 270 VAL B CA 1
ATOM 6418 C C . VAL B 1 272 ? -13.497 68.790 81.894 1.00 104.38 270 VAL B C 1
ATOM 6419 O O . VAL B 1 272 ? -13.417 70.003 81.689 1.00 105.90 270 VAL B O 1
ATOM 6423 N N . ASP B 1 273 ? -12.556 68.115 82.555 1.00 103.94 271 ASP B N 1
ATOM 6424 C CA . ASP B 1 273 ? -11.578 68.787 83.422 1.00 104.58 271 ASP B CA 1
ATOM 6425 C C . ASP B 1 273 ? -10.381 69.401 82.710 1.00 105.68 271 ASP B C 1
ATOM 6426 O O . ASP B 1 273 ? -10.125 70.597 82.851 1.00 108.17 271 ASP B O 1
ATOM 6431 N N . ASP B 1 274 ? -9.644 68.594 81.957 1.00 104.37 272 ASP B N 1
ATOM 6432 C CA . ASP B 1 274 ? -8.529 69.121 81.185 1.00 103.53 272 ASP B CA 1
ATOM 6433 C C . ASP B 1 274 ? -8.980 69.405 79.753 1.00 102.06 272 ASP B C 1
ATOM 6434 O O . ASP B 1 274 ? -8.160 69.604 78.858 1.00 104.32 272 ASP B O 1
ATOM 6439 N N . GLY B 1 275 ? -10.294 69.443 79.554 1.00 98.25 273 GLY B N 1
ATOM 6440 C CA . GLY B 1 275 ? -10.878 69.608 78.235 1.00 96.52 273 GLY B CA 1
ATOM 6441 C C . GLY B 1 275 ? -11.103 68.261 77.578 1.00 97.79 273 GLY B C 1
ATOM 6442 O O . GLY B 1 275 ? -11.003 68.134 76.357 1.00 100.19 273 GLY B O 1
ATOM 6443 N N . LEU B 1 276 ? -11.414 67.254 78.389 1.00 95.19 274 LEU B N 1
ATOM 6444 C CA . LEU B 1 276 ? -11.559 65.886 77.896 1.00 93.48 274 LEU B CA 1
ATOM 6445 C C . LEU B 1 276 ? -12.994 65.582 77.473 1.00 91.23 274 LEU B C 1
ATOM 6446 O O . LEU B 1 276 ? -13.927 65.757 78.252 1.00 93.93 274 LEU B O 1
ATOM 6451 N N . ARG B 1 277 ? -13.165 65.139 76.233 1.00 88.08 275 ARG B N 1
ATOM 6452 C CA . ARG B 1 277 ? -14.495 64.849 75.702 1.00 89.74 275 ARG B CA 1
ATOM 6453 C C . ARG B 1 277 ? -14.914 63.426 76.066 1.00 89.64 275 ARG B C 1
ATOM 6454 O O . ARG B 1 277 ? -14.203 62.471 75.757 1.00 92.76 275 ARG B O 1
ATOM 6462 N N . ILE B 1 278 ? -16.063 63.290 76.721 1.00 87.01 276 ILE B N 1
ATOM 6463 C CA . ILE B 1 278 ? -16.566 61.982 77.145 1.00 88.71 276 ILE B CA 1
ATOM 6464 C C . ILE B 1 278 ? -16.944 61.080 75.966 1.00 90.67 276 ILE B C 1
ATOM 6465 O O . ILE B 1 278 ? -17.874 61.379 75.217 1.00 91.93 276 ILE B O 1
ATOM 6470 N N . ASP B 1 279 ? -16.218 59.977 75.811 1.00 92.33 277 ASP B N 1
ATOM 6471 C CA . ASP B 1 279 ? -16.543 58.994 74.787 1.00 96.86 277 ASP B CA 1
ATOM 6472 C C . ASP B 1 279 ? -17.166 57.768 75.447 1.00 98.75 277 ASP B C 1
ATOM 6473 O O . ASP B 1 279 ? -16.471 56.956 76.064 1.00 99.67 277 ASP B O 1
ATOM 6478 N N . ARG B 1 280 ? -18.485 57.654 75.329 1.00 98.28 278 ARG B N 1
ATOM 6479 C CA . ARG B 1 280 ? -19.205 56.527 75.903 1.00 98.40 278 ARG B CA 1
ATOM 6480 C C . ARG B 1 280 ? -19.289 55.380 74.923 1.00 98.52 278 ARG B C 1
ATOM 6481 O O . ARG B 1 280 ? -19.427 55.584 73.718 1.00 102.21 278 ARG B O 1
ATOM 6489 N N . LEU B 1 281 ? -19.188 54.171 75.455 1.00 97.57 279 LEU B N 1
ATOM 6490 C CA . LEU B 1 281 ? -19.469 52.970 74.696 1.00 98.02 279 LEU B CA 1
ATOM 6491 C C . LEU B 1 281 ? -20.422 52.129 75.524 1.00 101.91 279 LEU B C 1
ATOM 6492 O O . LEU B 1 281 ? -20.143 51.823 76.685 1.00 101.74 279 LEU B O 1
ATOM 6497 N N . VAL B 1 282 ? -21.550 51.762 74.925 1.00 103.20 280 VAL B N 1
ATOM 6498 C CA . VAL B 1 282 ? -22.582 51.032 75.643 1.00 102.22 280 VAL B CA 1
ATOM 6499 C C . VAL B 1 282 ? -22.665 49.572 75.191 1.00 104.97 280 VAL B C 1
ATOM 6500 O O . VAL B 1 282 ? -23.007 49.290 74.041 1.00 105.70 280 VAL B O 1
ATOM 6504 N N . ILE B 1 283 ? -22.327 48.656 76.098 1.00 106.93 281 ILE B N 1
ATOM 6505 C CA . ILE B 1 283 ? -22.547 47.222 75.881 1.00 109.23 281 ILE B CA 1
ATOM 6506 C C . ILE B 1 283 ? -23.906 46.833 76.471 1.00 110.24 281 ILE B C 1
ATOM 6507 O O . ILE B 1 283 ? -24.707 46.156 75.815 1.00 110.10 281 ILE B O 1
ATOM 6512 N N . SER B 1 284 ? -24.160 47.279 77.703 1.00 110.41 282 SER B N 1
ATOM 6513 C CA . SER B 1 284 ? -25.436 47.045 78.380 1.00 108.33 282 SER B CA 1
ATOM 6514 C C . SER B 1 284 ? -25.856 48.277 79.185 1.00 110.53 282 SER B C 1
ATOM 6515 O O . SER B 1 284 ? -25.108 48.750 80.047 1.00 110.28 282 SER B O 1
ATOM 6518 N N . GLU B 1 285 ? -27.049 48.794 78.887 1.00 111.43 283 GLU B N 1
ATOM 6519 C CA . GLU B 1 285 ? -27.641 49.898 79.646 1.00 110.70 283 GLU B CA 1
ATOM 6520 C C . GLU B 1 285 ? -28.349 49.324 80.863 1.00 111.43 283 GLU B C 1
ATOM 6521 O O . GLU B 1 285 ? -28.379 49.944 81.929 1.00 109.86 283 GLU B O 1
ATOM 6527 N N . GLU B 1 286 ? -28.871 48.115 80.704 1.00 113.91 284 GLU B N 1
ATOM 6528 C CA . GLU B 1 286 ? -29.620 47.450 81.760 1.00 116.19 284 GLU B CA 1
ATOM 6529 C C . GLU B 1 286 ? -28.797 46.534 82.629 1.00 116.12 284 GLU B C 1
ATOM 6530 O O . GLU B 1 286 ? -28.013 45.738 82.147 1.00 114.25 284 GLU B O 1
ATOM 6536 N N . PRO B 1 287 ? -29.043 46.651 83.925 1.00 116.97 285 PRO B N 1
ATOM 6537 C CA . PRO B 1 287 ? -28.295 45.986 84.984 1.00 116.45 285 PRO B CA 1
ATOM 6538 C C . PRO B 1 287 ? -28.402 44.488 84.993 1.00 115.51 285 PRO B C 1
ATOM 6539 O O . PRO B 1 287 ? -29.350 43.905 84.532 1.00 115.20 285 PRO B O 1
ATOM 6543 N N . LEU B 1 288 ? -27.358 43.876 85.502 1.00 116.50 286 LEU B N 1
ATOM 6544 C CA . LEU B 1 288 ? -27.241 42.445 85.552 1.00 118.82 286 LEU B CA 1
ATOM 6545 C C . LEU B 1 288 ? -28.209 41.811 86.522 1.00 121.63 286 LEU B C 1
ATOM 6546 O O . LEU B 1 288 ? -28.534 42.385 87.557 1.00 123.45 286 LEU B O 1
ATOM 6551 N N . PRO B 1 289 ? -28.658 40.610 86.193 1.00 122.18 287 PRO B N 1
ATOM 6552 C CA . PRO B 1 289 ? -29.431 39.806 87.148 1.00 121.37 287 PRO B CA 1
ATOM 6553 C C . PRO B 1 289 ? -28.624 39.505 88.412 1.00 121.16 287 PRO B C 1
ATOM 6554 O O . PRO B 1 289 ? -27.736 38.644 88.394 1.00 120.94 287 PRO B O 1
ATOM 6558 N N . ALA B 1 290 ? -28.934 40.243 89.481 1.00 120.53 288 ALA B N 1
ATOM 6559 C CA . ALA B 1 290 ? -28.220 40.163 90.755 1.00 120.92 288 ALA B CA 1
ATOM 6560 C C . ALA B 1 290 ? -28.193 38.733 91.280 1.00 121.88 288 ALA B C 1
ATOM 6561 O O . ALA B 1 290 ? -29.231 38.074 91.355 1.00 121.68 288 ALA B O 1
ATOM 6563 N N . TYR B 1 291 ? -26.994 38.252 91.603 1.00 122.79 289 TYR B N 1
ATOM 6564 C CA . TYR B 1 291 ? -26.794 36.851 91.977 1.00 122.59 289 TYR B CA 1
ATOM 6565 C C . TYR B 1 291 ? -25.755 36.671 93.092 1.00 121.46 289 TYR B C 1
ATOM 6566 O O . TYR B 1 291 ? -25.382 37.642 93.756 1.00 121.25 289 TYR B O 1
ATOM 6575 N N . GLU B 1 292 ? -25.309 35.431 93.292 1.00 121.14 290 GLU B N 1
ATOM 6576 C CA . GLU B 1 292 ? -24.498 35.045 94.449 1.00 120.56 290 GLU B CA 1
ATOM 6577 C C . GLU B 1 292 ? -23.070 35.601 94.443 1.00 119.40 290 GLU B C 1
ATOM 6578 O O . GLU B 1 292 ? -22.168 35.027 93.823 1.00 118.71 290 GLU B O 1
ATOM 6584 N N . ALA B 1 293 ? -22.891 36.718 95.152 1.00 117.23 291 ALA B N 1
ATOM 6585 C CA . ALA B 1 293 ? -21.593 37.381 95.308 1.00 115.12 291 ALA B CA 1
ATOM 6586 C C . ALA B 1 293 ? -20.653 36.555 96.187 1.00 113.36 291 ALA B C 1
ATOM 6587 O O . ALA B 1 293 ? -20.866 36.440 97.396 1.00 116.93 291 ALA B O 1
ATOM 6589 N N . GLU B 1 294 ? -19.613 35.993 95.575 1.00 109.47 292 GLU B N 1
ATOM 6590 C CA . GLU B 1 294 ? -18.756 35.013 96.250 1.00 108.24 292 GLU B CA 1
ATOM 6591 C C . GLU B 1 294 ? -17.251 35.325 96.256 1.00 106.90 292 GLU B C 1
ATOM 6592 O O . GLU B 1 294 ? -16.562 35.030 97.238 1.00 107.13 292 GLU B O 1
ATOM 6598 N N . LEU B 1 295 ? -16.747 35.917 95.175 1.00 105.33 293 LEU B N 1
ATOM 6599 C CA . LEU B 1 295 ? -15.310 36.197 95.053 1.00 102.08 293 LEU B CA 1
ATOM 6600 C C . LEU B 1 295 ? -14.890 37.519 95.701 1.00 100.56 293 LEU B C 1
ATOM 6601 O O . LEU B 1 295 ? -15.360 38.594 95.314 1.00 96.93 293 LEU B O 1
ATOM 6606 N N . ALA B 1 296 ? -13.998 37.412 96.685 1.00 100.63 294 ALA B N 1
ATOM 6607 C CA . ALA B 1 296 ? -13.550 38.550 97.488 1.00 102.60 294 ALA B CA 1
ATOM 6608 C C . ALA B 1 296 ? -12.295 39.226 96.931 1.00 105.10 294 ALA B C 1
ATOM 6609 O O . ALA B 1 296 ? -12.080 40.423 97.147 1.00 104.83 294 ALA B O 1
ATOM 6611 N N . GLY B 1 297 ? -11.467 38.452 96.230 1.00 105.20 295 GLY B N 1
ATOM 6612 C CA . GLY B 1 297 ? -10.232 38.965 95.641 1.00 103.90 295 GLY B CA 1
ATOM 6613 C C . GLY B 1 297 ? -8.993 38.456 96.355 1.00 102.69 295 GLY B C 1
ATOM 6614 O O . GLY B 1 297 ? -8.116 37.852 95.735 1.00 102.24 295 GLY B O 1
ATOM 6615 N N . GLY B 1 298 ? -8.918 38.710 97.658 1.00 101.18 296 GLY B N 1
ATOM 6616 C CA . GLY B 1 298 ? -7.805 38.235 98.475 1.00 100.96 296 GLY B CA 1
ATOM 6617 C C . GLY B 1 298 ? -6.569 39.111 98.407 1.00 99.53 296 GLY B C 1
ATOM 6618 O O . GLY B 1 298 ? -6.116 39.489 97.326 1.00 102.09 296 GLY B O 1
ATOM 6619 N N . TYR B 1 299 ? -6.029 39.425 99.579 1.00 98.35 297 TYR B N 1
ATOM 6620 C CA . TYR B 1 299 ? -4.834 40.246 99.725 1.00 98.04 297 TYR B CA 1
ATOM 6621 C C . TYR B 1 299 ? -3.617 39.316 99.826 1.00 97.26 297 TYR B C 1
ATOM 6622 O O . TYR B 1 299 ? -3.431 38.649 100.842 1.00 98.02 297 TYR B O 1
ATOM 6631 N N . ALA B 1 300 ? -2.800 39.272 98.772 1.00 97.42 298 ALA B N 1
ATOM 6632 C CA . ALA B 1 300 ? -1.600 38.422 98.738 1.00 96.87 298 ALA B CA 1
ATOM 6633 C C . ALA B 1 300 ? -0.508 38.922 99.691 1.00 96.85 298 ALA B C 1
ATOM 6634 O O . ALA B 1 300 ? -0.459 40.111 100.015 1.00 96.49 298 ALA B O 1
ATOM 6636 N N . ASP B 1 301 ? 0.359 38.008 100.129 1.00 95.36 299 ASP B N 1
ATOM 6637 C CA . ASP B 1 301 ? 1.355 38.294 101.171 1.00 94.79 299 ASP B CA 1
ATOM 6638 C C . ASP B 1 301 ? 2.419 39.284 100.713 1.00 91.11 299 ASP B C 1
ATOM 6639 O O . ASP B 1 301 ? 2.955 39.158 99.614 1.00 92.40 299 ASP B O 1
ATOM 6644 N N . ARG B 1 302 ? 2.711 40.270 101.556 1.00 87.85 300 ARG B N 1
ATOM 6645 C CA . ARG B 1 302 ? 3.742 41.255 101.252 1.00 86.61 300 ARG B CA 1
ATOM 6646 C C . ARG B 1 302 ? 5.119 40.672 101.514 1.00 87.21 300 ARG B C 1
ATOM 6647 O O . ARG B 1 302 ? 5.359 40.074 102.563 1.00 89.80 300 ARG B O 1
ATOM 6655 N N . LEU B 1 303 ? 6.012 40.839 100.544 1.00 86.71 301 LEU B N 1
ATOM 6656 C CA . LEU B 1 303 ? 7.411 40.478 100.702 1.00 84.99 301 LEU B CA 1
ATOM 6657 C C . LEU B 1 303 ? 8.102 41.510 101.592 1.00 87.41 301 LEU B C 1
ATOM 6658 O O . LEU B 1 303 ? 7.740 42.691 101.582 1.00 87.58 301 LEU B O 1
ATOM 6663 N N . ASP B 1 304 ? 9.084 41.065 102.371 1.00 87.24 302 ASP B N 1
ATOM 6664 C CA . ASP B 1 304 ? 9.882 41.983 103.179 1.00 87.37 302 ASP B CA 1
ATOM 6665 C C . ASP B 1 304 ? 10.983 42.596 102.316 1.00 88.01 302 ASP B C 1
ATOM 6666 O O . ASP B 1 304 ? 11.243 42.120 101.206 1.00 89.43 302 ASP B O 1
ATOM 6671 N N . ALA B 1 305 ? 11.627 43.638 102.843 1.00 85.92 303 ALA B N 1
ATOM 6672 C CA . ALA B 1 305 ? 12.543 44.492 102.081 1.00 85.24 303 ALA B CA 1
ATOM 6673 C C . ALA B 1 305 ? 13.657 43.746 101.341 1.00 86.12 303 ALA B C 1
ATOM 6674 O O . ALA B 1 305 ? 13.950 44.053 100.180 1.00 86.13 303 ALA B O 1
ATOM 6676 N N . ASP B 1 306 ? 14.260 42.764 102.006 1.00 84.05 304 ASP B N 1
ATOM 6677 C CA . ASP B 1 306 ? 15.315 41.964 101.391 1.00 85.89 304 ASP B CA 1
ATOM 6678 C C . ASP B 1 306 ? 14.758 41.041 100.309 1.00 83.44 304 ASP B C 1
ATOM 6679 O O . ASP B 1 306 ? 15.344 40.924 99.230 1.00 83.32 304 ASP B O 1
ATOM 6684 N N . GLU B 1 307 ? 13.618 40.419 100.598 1.00 80.65 305 GLU B N 1
ATOM 6685 C CA . GLU B 1 307 ? 12.975 39.498 99.667 1.00 82.03 305 GLU B CA 1
ATOM 6686 C C . GLU B 1 307 ? 12.522 40.217 98.397 1.00 82.28 305 GLU B C 1
ATOM 6687 O O . GLU B 1 307 ? 12.671 39.688 97.294 1.00 84.85 305 GLU B O 1
ATOM 6693 N N . GLU B 1 308 ? 11.984 41.422 98.577 1.00 80.48 306 GLU B N 1
ATOM 6694 C CA . GLU B 1 308 ? 11.521 42.283 97.494 1.00 79.33 306 GLU B CA 1
ATOM 6695 C C . GLU B 1 308 ? 12.651 42.583 96.497 1.00 80.05 306 GLU B C 1
ATOM 6696 O O . GLU B 1 308 ? 12.497 42.376 95.288 1.00 79.43 306 GLU B O 1
ATOM 6702 N N . VAL B 1 309 ? 13.789 43.033 97.020 1.00 77.02 307 VAL B N 1
ATOM 6703 C CA . VAL B 1 309 ? 14.962 43.341 96.203 1.00 73.01 307 VAL B CA 1
ATOM 6704 C C . VAL B 1 309 ? 15.478 42.090 95.496 1.00 72.43 307 VAL B C 1
ATOM 6705 O O . VAL B 1 309 ? 15.763 42.126 94.298 1.00 75.29 307 VAL B O 1
ATOM 6709 N N . TYR B 1 310 ? 15.550 40.985 96.233 1.00 70.03 308 TYR B N 1
ATOM 6710 C CA . TYR B 1 310 ? 16.024 39.716 95.684 1.00 65.02 308 TYR B CA 1
ATOM 6711 C C . TYR B 1 310 ? 15.147 39.185 94.547 1.00 63.24 308 TYR B C 1
ATOM 6712 O O . TYR B 1 310 ? 15.661 38.650 93.564 1.00 63.87 308 TYR B O 1
ATOM 6721 N N . SER B 1 311 ? 13.832 39.338 94.688 1.00 62.00 309 SER B N 1
ATOM 6722 C CA . SER B 1 311 ? 12.887 38.913 93.659 1.00 64.40 309 SER B CA 1
ATOM 6723 C C . SER B 1 311 ? 13.098 39.682 92.364 1.00 66.51 309 SER B C 1
ATOM 6724 O O . SER B 1 311 ? 13.104 39.087 91.278 1.00 69.12 309 SER B O 1
ATOM 6727 N N . ALA B 1 312 ? 13.285 40.998 92.505 1.00 66.87 310 ALA B N 1
ATOM 6728 C CA . ALA B 1 312 ? 13.535 41.905 91.386 1.00 65.33 310 ALA B CA 1
ATOM 6729 C C . ALA B 1 312 ? 14.766 41.476 90.597 1.00 64.20 310 ALA B C 1
ATOM 6730 O O . ALA B 1 312 ? 14.715 41.368 89.364 1.00 62.74 310 ALA B O 1
ATOM 6732 N N . LEU B 1 313 ? 15.849 41.190 91.321 1.00 59.92 311 LEU B N 1
ATOM 6733 C CA . LEU B 1 313 ? 17.087 40.742 90.706 1.00 57.28 311 LEU B CA 1
ATOM 6734 C C . LEU B 1 313 ? 16.883 39.433 89.948 1.00 60.81 311 LEU B C 1
ATOM 6735 O O . LEU B 1 313 ? 17.405 39.274 88.840 1.00 63.90 311 LEU B O 1
ATOM 6740 N N . VAL B 1 314 ? 16.093 38.526 90.532 1.00 62.36 312 VAL B N 1
ATOM 6741 C CA . VAL B 1 314 ? 15.796 37.227 89.921 1.00 61.16 312 VAL B CA 1
ATOM 6742 C C . VAL B 1 314 ? 14.989 37.416 88.646 1.00 61.95 312 VAL B C 1
ATOM 6743 O O . VAL B 1 314 ? 15.388 36.922 87.586 1.00 64.10 312 VAL B O 1
ATOM 6747 N N . VAL B 1 315 ? 13.879 38.154 88.743 1.00 62.65 313 VAL B N 1
ATOM 6748 C CA . VAL B 1 315 ? 12.991 38.381 87.592 1.00 59.92 313 VAL B CA 1
ATOM 6749 C C . VAL B 1 315 ? 13.725 39.063 86.434 1.00 65.80 313 VAL B C 1
ATOM 6750 O O . VAL B 1 315 ? 13.534 38.692 85.269 1.00 72.85 313 VAL B O 1
ATOM 6754 N N . GLY B 1 316 ? 14.575 40.039 86.764 1.00 66.18 314 GLY B N 1
ATOM 6755 C CA . GLY B 1 316 ? 15.399 40.730 85.773 1.00 60.93 314 GLY B CA 1
ATOM 6756 C C . GLY B 1 316 ? 16.308 39.793 84.997 1.00 61.00 314 GLY B C 1
ATOM 6757 O O . GLY B 1 316 ? 16.297 39.794 83.759 1.00 62.77 314 GLY B O 1
ATOM 6758 N N . LEU B 1 317 ? 17.078 38.989 85.729 1.00 59.73 315 LEU B N 1
ATOM 6759 C CA . LEU B 1 317 ? 17.972 37.998 85.129 1.00 58.30 315 LEU B CA 1
ATOM 6760 C C . LEU B 1 317 ? 17.219 36.962 84.307 1.00 59.53 315 LEU B C 1
ATOM 6761 O O . LEU B 1 317 ? 17.575 36.716 83.155 1.00 67.61 315 LEU B O 1
ATOM 6766 N N . ARG B 1 318 ? 16.177 36.380 84.892 1.00 60.66 316 ARG B N 1
ATOM 6767 C CA . ARG B 1 318 ? 15.377 35.358 84.225 1.00 62.19 316 ARG B CA 1
ATOM 6768 C C . ARG B 1 318 ? 14.850 35.840 82.876 1.00 63.21 316 ARG B C 1
ATOM 6769 O O . ARG B 1 318 ? 14.905 35.104 81.895 1.00 67.75 316 ARG B O 1
ATOM 6777 N N . ALA B 1 319 ? 14.370 37.084 82.828 1.00 63.05 317 ALA B N 1
ATOM 6778 C CA . ALA B 1 319 ? 13.832 37.667 81.601 1.00 54.32 317 ALA B CA 1
ATOM 6779 C C . ALA B 1 319 ? 14.913 37.863 80.556 1.00 54.92 317 ALA B C 1
ATOM 6780 O O . ALA B 1 319 ? 14.723 37.510 79.401 1.00 63.44 317 ALA B O 1
ATOM 6782 N N . TYR B 1 320 ? 16.061 38.389 80.958 1.00 52.24 318 TYR B N 1
ATOM 6783 C CA . TYR B 1 320 ? 17.133 38.636 80.002 1.00 55.36 318 TYR B CA 1
ATOM 6784 C C . TYR B 1 320 ? 17.690 37.343 79.376 1.00 59.36 318 TYR B C 1
ATOM 6785 O O . TYR B 1 320 ? 18.133 37.339 78.224 1.00 62.40 318 TYR B O 1
ATOM 6794 N N . VAL B 1 321 ? 17.641 36.246 80.122 1.00 64.49 319 VAL B N 1
ATOM 6795 C CA . VAL B 1 321 ? 18.028 34.940 79.575 1.00 63.57 319 VAL B CA 1
ATOM 6796 C C . VAL B 1 321 ? 16.931 34.378 78.669 1.00 61.98 319 VAL B C 1
ATOM 6797 O O . VAL B 1 321 ? 17.181 34.076 77.500 1.00 61.21 319 VAL B O 1
ATOM 6801 N N . ALA B 1 322 ? 15.716 34.268 79.208 1.00 61.35 320 ALA B N 1
ATOM 6802 C CA . ALA B 1 322 ? 14.627 33.553 78.538 1.00 59.58 320 ALA B CA 1
ATOM 6803 C C . ALA B 1 322 ? 14.148 34.241 77.274 1.00 65.29 320 ALA B C 1
ATOM 6804 O O . ALA B 1 322 ? 14.126 33.623 76.201 1.00 68.93 320 ALA B O 1
ATOM 6806 N N . LYS B 1 323 ? 13.792 35.521 77.399 1.00 64.74 321 LYS B N 1
ATOM 6807 C CA . LYS B 1 323 ? 13.215 36.289 76.290 1.00 64.14 321 LYS B CA 1
ATOM 6808 C C . LYS B 1 323 ? 14.199 36.457 75.133 1.00 61.76 321 LYS B C 1
ATOM 6809 O O . LYS B 1 323 ? 13.806 36.708 73.995 1.00 63.64 321 LYS B O 1
ATOM 6815 N N . ASN B 1 324 ? 15.479 36.281 75.432 1.00 65.60 322 ASN B N 1
ATOM 6816 C CA . ASN B 1 324 ? 16.515 36.305 74.418 1.00 66.01 322 ASN B CA 1
ATOM 6817 C C . ASN B 1 324 ? 16.906 34.933 73.858 1.00 68.18 322 ASN B C 1
ATOM 6818 O O . ASN B 1 324 ? 17.883 34.812 73.118 1.00 68.08 322 ASN B O 1
ATOM 6823 N N . GLY B 1 325 ? 16.120 33.914 74.202 1.00 69.98 323 GLY B N 1
ATOM 6824 C CA . GLY B 1 325 ? 16.253 32.581 73.612 1.00 69.94 323 GLY B CA 1
ATOM 6825 C C . GLY B 1 325 ? 17.425 31.777 74.136 1.00 70.77 323 GLY B C 1
ATOM 6826 O O . GLY B 1 325 ? 17.886 30.851 73.479 1.00 71.50 323 GLY B O 1
ATOM 6827 N N . PHE B 1 326 ? 17.907 32.146 75.319 1.00 72.93 324 PHE B N 1
ATOM 6828 C CA . PHE B 1 326 ? 19.000 31.451 75.979 1.00 71.20 324 PHE B CA 1
ATOM 6829 C C . PHE B 1 326 ? 18.455 30.575 77.088 1.00 72.92 324 PHE B C 1
ATOM 6830 O O . PHE B 1 326 ? 17.327 30.767 77.545 1.00 74.65 324 PHE B O 1
ATOM 6838 N N . ARG B 1 327 ? 19.267 29.616 77.520 1.00 73.65 325 ARG B N 1
ATOM 6839 C CA . ARG B 1 327 ? 18.849 28.669 78.536 1.00 74.52 325 ARG B CA 1
ATOM 6840 C C . ARG B 1 327 ? 19.767 28.716 79.743 1.00 69.53 325 ARG B C 1
ATOM 6841 O O . ARG B 1 327 ? 19.320 28.514 80.872 1.00 68.36 325 ARG B O 1
ATOM 6849 N N . SER B 1 328 ? 21.041 29.007 79.504 1.00 64.25 326 SER B N 1
ATOM 6850 C CA . SER B 1 328 ? 22.056 28.862 80.535 1.00 68.32 326 SER B CA 1
ATOM 6851 C C . SER B 1 328 ? 23.005 30.051 80.624 1.00 68.56 326 SER B C 1
ATOM 6852 O O . SER B 1 328 ? 23.145 30.811 79.667 1.00 67.30 326 SER B O 1
ATOM 6855 N N . VAL B 1 329 ? 23.665 30.192 81.776 1.00 68.99 327 VAL B N 1
ATOM 6856 C CA . VAL B 1 329 ? 24.601 31.298 82.012 1.00 68.25 327 VAL B CA 1
ATOM 6857 C C . VAL B 1 329 ? 25.974 30.835 82.482 1.00 72.03 327 VAL B C 1
ATOM 6858 O O . VAL B 1 329 ? 26.111 29.757 83.062 1.00 74.67 327 VAL B O 1
ATOM 6862 N N . LEU B 1 330 ? 26.983 31.664 82.232 1.00 73.50 328 LEU B N 1
ATOM 6863 C CA . LEU B 1 330 ? 28.337 31.399 82.695 1.00 71.26 328 LEU B CA 1
ATOM 6864 C C . LEU B 1 330 ? 28.810 32.497 83.646 1.00 73.22 328 LEU B C 1
ATOM 6865 O O . LEU B 1 330 ? 28.844 33.671 83.286 1.00 72.51 328 LEU B O 1
ATOM 6870 N N . ILE B 1 331 ? 29.166 32.099 84.865 1.00 75.66 329 ILE B N 1
ATOM 6871 C CA . ILE B 1 331 ? 29.625 33.027 85.905 1.00 73.63 329 ILE B CA 1
ATOM 6872 C C . ILE B 1 331 ? 31.027 32.640 86.371 1.00 73.15 329 ILE B C 1
ATOM 6873 O O . ILE B 1 331 ? 31.255 31.499 86.756 1.00 77.22 329 ILE B O 1
ATOM 6878 N N . GLY B 1 332 ? 31.961 33.588 86.321 1.00 71.20 330 GLY B N 1
ATOM 6879 C CA . GLY B 1 332 ? 33.312 33.383 86.835 1.00 69.12 330 GLY B CA 1
ATOM 6880 C C . GLY B 1 332 ? 33.290 33.419 88.347 1.00 73.59 330 GLY B C 1
ATOM 6881 O O . GLY B 1 332 ? 32.604 34.255 88.938 1.00 74.32 330 GLY B O 1
ATOM 6882 N N . LEU B 1 333 ? 34.029 32.505 88.975 1.00 77.89 331 LEU B N 1
ATOM 6883 C CA . LEU B 1 333 ? 33.989 32.349 90.434 1.00 77.21 331 LEU B CA 1
ATOM 6884 C C . LEU B 1 333 ? 35.353 32.527 91.079 1.00 78.83 331 LEU B C 1
ATOM 6885 O O . LEU B 1 333 ? 36.271 31.742 90.835 1.00 80.35 331 LEU B O 1
ATOM 6890 N N A SER B 1 334 ? 35.463 33.580 91.881 0.50 81.08 332 SER B N 1
ATOM 6891 N N B SER B 1 334 ? 35.499 33.555 91.913 0.50 78.34 332 SER B N 1
ATOM 6892 C CA A SER B 1 334 ? 36.551 33.729 92.826 0.50 82.99 332 SER B CA 1
ATOM 6893 C CA B SER B 1 334 ? 36.809 33.865 92.499 0.50 77.96 332 SER B CA 1
ATOM 6894 C C A SER B 1 334 ? 35.973 33.318 94.168 0.50 83.05 332 SER B C 1
ATOM 6895 C C B SER B 1 334 ? 36.846 33.818 94.029 0.50 76.33 332 SER B C 1
ATOM 6896 O O A SER B 1 334 ? 34.892 32.729 94.235 0.50 82.99 332 SER B O 1
ATOM 6897 O O B SER B 1 334 ? 37.846 34.196 94.639 0.50 72.12 332 SER B O 1
ATOM 6902 N N A GLY B 1 335 ? 36.670 33.647 95.245 0.50 82.40 333 GLY B N 1
ATOM 6903 N N B GLY B 1 335 ? 35.760 33.350 94.639 0.50 77.50 333 GLY B N 1
ATOM 6904 C CA A GLY B 1 335 ? 36.122 33.405 96.570 0.50 83.05 333 GLY B CA 1
ATOM 6905 C CA B GLY B 1 335 ? 35.685 33.221 96.095 0.50 79.66 333 GLY B CA 1
ATOM 6906 C C A GLY B 1 335 ? 35.063 34.423 96.957 0.50 82.49 333 GLY B C 1
ATOM 6907 C C B GLY B 1 335 ? 34.896 34.329 96.773 0.50 80.39 333 GLY B C 1
ATOM 6908 O O A GLY B 1 335 ? 34.288 34.188 97.888 0.50 81.66 333 GLY B O 1
ATOM 6909 O O B GLY B 1 335 ? 34.218 34.094 97.776 0.50 79.58 333 GLY B O 1
ATOM 6910 N N . GLY B 1 336 ? 35.011 35.538 96.223 1.00 81.31 334 GLY B N 1
ATOM 6911 C CA . GLY B 1 336 ? 34.272 36.722 96.659 1.00 77.61 334 GLY B CA 1
ATOM 6912 C C . GLY B 1 336 ? 32.763 36.643 96.762 1.00 77.80 334 GLY B C 1
ATOM 6913 O O . GLY B 1 336 ? 32.119 35.788 96.151 1.00 73.91 334 GLY B O 1
ATOM 6914 N N . ILE B 1 337 ? 32.220 37.565 97.551 1.00 78.91 335 ILE B N 1
ATOM 6915 C CA . ILE B 1 337 ? 30.807 37.595 97.898 1.00 79.55 335 ILE B CA 1
ATOM 6916 C C . ILE B 1 337 ? 29.903 37.887 96.686 1.00 81.18 335 ILE B C 1
ATOM 6917 O O . ILE B 1 337 ? 28.830 37.286 96.548 1.00 80.35 335 ILE B O 1
ATOM 6922 N N . ASP B 1 338 ? 30.369 38.763 95.796 1.00 81.21 336 ASP B N 1
ATOM 6923 C CA . ASP B 1 338 ? 29.615 39.163 94.606 1.00 79.18 336 ASP B CA 1
ATOM 6924 C C . ASP B 1 338 ? 29.354 37.988 93.662 1.00 78.30 336 ASP B C 1
ATOM 6925 O O . ASP B 1 338 ? 28.219 37.772 93.236 1.00 76.65 336 ASP B O 1
ATOM 6930 N N . SER B 1 339 ? 30.404 37.220 93.369 1.00 78.70 337 SER B N 1
ATOM 6931 C CA . SER B 1 339 ? 30.309 36.051 92.489 1.00 78.44 337 SER B CA 1
ATOM 6932 C C . SER B 1 339 ? 29.393 34.978 93.057 1.00 76.43 337 SER B C 1
ATOM 6933 O O . SER B 1 339 ? 28.713 34.284 92.307 1.00 79.51 337 SER B O 1
ATOM 6936 N N . ALA B 1 340 ? 29.374 34.864 94.383 1.00 76.89 338 ALA B N 1
ATOM 6937 C CA . ALA B 1 340 ? 28.541 33.889 95.079 1.00 73.95 338 ALA B CA 1
ATOM 6938 C C . ALA B 1 340 ? 27.066 34.268 95.048 1.00 72.65 338 ALA B C 1
ATOM 6939 O O . ALA B 1 340 ? 26.209 33.403 94.841 1.00 73.39 338 ALA B O 1
ATOM 6941 N N . LEU B 1 341 ? 26.779 35.557 95.245 1.00 69.92 339 LEU B N 1
ATOM 6942 C CA . LEU B 1 341 ? 25.399 36.059 95.221 1.00 66.28 339 LEU B CA 1
ATOM 6943 C C . LEU B 1 341 ? 24.811 36.006 93.818 1.00 64.35 339 LEU B C 1
ATOM 6944 O O . LEU B 1 341 ? 23.640 35.680 93.651 1.00 67.26 339 LEU B O 1
ATOM 6949 N N . VAL B 1 342 ? 25.635 36.306 92.818 1.00 64.01 340 VAL B N 1
ATOM 6950 C CA . VAL B 1 342 ? 25.230 36.193 91.419 1.00 65.20 340 VAL B CA 1
ATOM 6951 C C . VAL B 1 342 ? 24.860 34.741 91.112 1.00 68.41 340 VAL B C 1
ATOM 6952 O O . VAL B 1 342 ? 23.791 34.474 90.554 1.00 71.08 340 VAL B O 1
ATOM 6956 N N . ALA B 1 343 ? 25.726 33.813 91.527 1.00 71.83 341 ALA B N 1
ATOM 6957 C CA . ALA B 1 343 ? 25.483 32.371 91.383 1.00 70.97 341 ALA B CA 1
ATOM 6958 C C . ALA B 1 343 ? 24.170 31.957 92.047 1.00 70.50 341 ALA B C 1
ATOM 6959 O O . ALA B 1 343 ? 23.355 31.247 91.445 1.00 69.85 341 ALA B O 1
ATOM 6961 N N . ALA B 1 344 ? 23.964 32.447 93.269 1.00 68.33 342 ALA B N 1
ATOM 6962 C CA . ALA B 1 344 ? 22.743 32.211 94.022 1.00 66.09 342 ALA B CA 1
ATOM 6963 C C . ALA B 1 344 ? 21.486 32.705 93.294 1.00 71.51 342 ALA B C 1
ATOM 6964 O O . ALA B 1 344 ? 20.479 31.985 93.236 1.00 71.68 342 ALA B O 1
ATOM 6966 N N . ILE B 1 345 ? 21.556 33.922 92.738 1.00 72.90 343 ILE B N 1
ATOM 6967 C CA . ILE B 1 345 ? 20.438 34.530 91.991 1.00 70.61 343 ILE B CA 1
ATOM 6968 C C . ILE B 1 345 ? 20.152 33.755 90.700 1.00 67.84 343 ILE B C 1
ATOM 6969 O O . ILE B 1 345 ? 18.991 33.471 90.384 1.00 63.45 343 ILE B O 1
ATOM 6974 N N . ALA B 1 346 ? 21.216 33.401 89.979 1.00 66.58 344 ALA B N 1
ATOM 6975 C CA . ALA B 1 346 ? 21.108 32.611 88.751 1.00 71.68 344 ALA B CA 1
ATOM 6976 C C . ALA B 1 346 ? 20.440 31.252 88.971 1.00 75.94 344 ALA B C 1
ATOM 6977 O O . ALA B 1 346 ? 19.622 30.813 88.151 1.00 77.18 344 ALA B O 1
ATOM 6979 N N . CYS B 1 347 ? 20.782 30.605 90.086 1.00 75.79 345 CYS B N 1
ATOM 6980 C CA . CYS B 1 347 ? 20.225 29.302 90.427 1.00 77.27 345 CYS B CA 1
ATOM 6981 C C . CYS B 1 347 ? 18.754 29.381 90.748 1.00 77.48 345 CYS B C 1
ATOM 6982 O O . CYS B 1 347 ? 17.993 28.482 90.407 1.00 81.61 345 CYS B O 1
ATOM 6985 N N . ASP B 1 348 ? 18.355 30.473 91.387 1.00 79.51 346 ASP B N 1
ATOM 6986 C CA . ASP B 1 348 ? 16.950 30.707 91.676 1.00 81.23 346 ASP B CA 1
ATOM 6987 C C . ASP B 1 348 ? 16.177 31.055 90.402 1.00 80.21 346 ASP B C 1
ATOM 6988 O O . ASP B 1 348 ? 15.011 30.688 90.257 1.00 80.91 346 ASP B O 1
ATOM 6993 N N . ALA B 1 349 ? 16.841 31.738 89.474 1.00 79.06 347 ALA B N 1
ATOM 6994 C CA . ALA B 1 349 ? 16.192 32.185 88.248 1.00 79.50 347 ALA B CA 1
ATOM 6995 C C . ALA B 1 349 ? 16.034 31.078 87.209 1.00 77.71 347 ALA B C 1
ATOM 6996 O O . ALA B 1 349 ? 14.984 30.958 86.585 1.00 77.22 347 ALA B O 1
ATOM 6998 N N . LEU B 1 350 ? 17.073 30.269 87.035 1.00 77.38 348 LEU B N 1
ATOM 6999 C CA . LEU B 1 350 ? 17.133 29.337 85.916 1.00 78.53 348 LEU B CA 1
ATOM 7000 C C . LEU B 1 350 ? 17.115 27.856 86.307 1.00 80.55 348 LEU B C 1
ATOM 7001 O O . LEU B 1 350 ? 16.999 26.979 85.445 1.00 79.73 348 LEU B O 1
ATOM 7006 N N . GLY B 1 351 ? 17.222 27.584 87.604 1.00 81.33 349 GLY B N 1
ATOM 7007 C CA . GLY B 1 351 ? 17.542 26.246 88.078 1.00 81.82 349 GLY B CA 1
ATOM 7008 C C . GLY B 1 351 ? 19.055 26.106 88.094 1.00 85.65 349 GLY B C 1
ATOM 7009 O O . GLY B 1 351 ? 19.742 26.615 87.198 1.00 87.09 349 GLY B O 1
ATOM 7010 N N . ALA B 1 352 ? 19.579 25.412 89.104 1.00 85.77 350 ALA B N 1
ATOM 7011 C CA . ALA B 1 352 ? 21.028 25.232 89.263 1.00 82.28 350 ALA B CA 1
ATOM 7012 C C . ALA B 1 352 ? 21.700 24.448 88.126 1.00 82.42 350 ALA B C 1
ATOM 7013 O O . ALA B 1 352 ? 22.901 24.609 87.890 1.00 83.76 350 ALA B O 1
ATOM 7015 N N . GLN B 1 353 ? 20.922 23.616 87.426 1.00 81.27 351 GLN B N 1
ATOM 7016 C CA . GLN B 1 353 ? 21.413 22.853 86.267 1.00 81.59 351 GLN B CA 1
ATOM 7017 C C . GLN B 1 353 ? 21.884 23.784 85.152 1.00 80.68 351 GLN B C 1
ATOM 7018 O O . GLN B 1 353 ? 22.881 23.515 84.475 1.00 78.91 351 GLN B O 1
ATOM 7024 N N . ASN B 1 354 ? 21.164 24.890 84.987 1.00 79.35 352 ASN B N 1
ATOM 7025 C CA . ASN B 1 354 ? 21.439 25.849 83.931 1.00 77.51 352 ASN B CA 1
ATOM 7026 C C . ASN B 1 354 ? 22.450 26.929 84.313 1.00 76.75 352 ASN B C 1
ATOM 7027 O O . ASN B 1 354 ? 22.579 27.934 83.619 1.00 79.50 352 ASN B O 1
ATOM 7032 N N . VAL B 1 355 ? 23.177 26.705 85.407 1.00 73.91 353 VAL B N 1
ATOM 7033 C CA . VAL B 1 355 ? 24.184 27.647 85.891 1.00 72.98 353 VAL B CA 1
ATOM 7034 C C . VAL B 1 355 ? 25.558 26.989 85.825 1.00 75.26 353 VAL B C 1
ATOM 7035 O O . VAL B 1 355 ? 25.750 25.892 86.348 1.00 80.33 353 VAL B O 1
ATOM 7039 N N . TYR B 1 356 ? 26.503 27.659 85.171 1.00 74.50 354 TYR B N 1
ATOM 7040 C CA . TYR B 1 356 ? 27.832 27.098 84.919 1.00 73.67 354 TYR B CA 1
ATOM 7041 C C . TYR B 1 356 ? 28.900 28.014 85.504 1.00 76.47 354 TYR B C 1
ATOM 7042 O O . TYR B 1 356 ? 29.062 29.151 85.059 1.00 79.39 354 TYR B O 1
ATOM 7051 N N . GLY B 1 357 ? 29.608 27.521 86.519 1.00 76.74 355 GLY B N 1
ATOM 7052 C CA . GLY B 1 357 ? 30.636 28.297 87.210 1.00 75.65 355 GLY B CA 1
ATOM 7053 C C . GLY B 1 357 ? 32.046 27.896 86.833 1.00 78.81 355 GLY B C 1
ATOM 7054 O O . GLY B 1 357 ? 32.309 26.719 86.585 1.00 84.23 355 GLY B O 1
ATOM 7055 N N . VAL B 1 358 ? 32.952 28.875 86.777 1.00 78.48 356 VAL B N 1
ATOM 7056 C CA . VAL B 1 358 ? 34.347 28.642 86.379 1.00 80.64 356 VAL B CA 1
ATOM 7057 C C . VAL B 1 358 ? 35.330 29.384 87.287 1.00 83.75 356 VAL B C 1
ATOM 7058 O O . VAL B 1 358 ? 35.318 30.618 87.340 1.00 85.79 356 VAL B O 1
ATOM 7062 N N . SER B 1 359 ? 36.173 28.628 87.995 1.00 85.96 357 SER B N 1
ATOM 7063 C CA . SER B 1 359 ? 37.254 29.200 88.803 1.00 86.83 357 SER B CA 1
ATOM 7064 C C . SER B 1 359 ? 38.486 29.411 87.934 1.00 88.21 357 SER B C 1
ATOM 7065 O O . SER B 1 359 ? 38.934 28.484 87.260 1.00 91.93 357 SER B O 1
ATOM 7068 N N . MET B 1 360 ? 39.031 30.627 87.947 1.00 89.81 358 MET B N 1
ATOM 7069 C CA . MET B 1 360 ? 40.154 30.982 87.066 1.00 91.15 358 MET B CA 1
ATOM 7070 C C . MET B 1 360 ? 41.388 31.492 87.832 1.00 92.54 358 MET B C 1
ATOM 7071 O O . MET B 1 360 ? 41.649 32.698 87.850 1.00 91.47 358 MET B O 1
ATOM 7076 N N . PRO B 1 361 ? 42.163 30.571 88.450 1.00 94.71 359 PRO B N 1
ATOM 7077 C CA . PRO B 1 361 ? 43.272 30.952 89.330 1.00 94.85 359 PRO B CA 1
ATOM 7078 C C . PRO B 1 361 ? 44.557 31.319 88.595 1.00 96.65 359 PRO B C 1
ATOM 7079 O O . PRO B 1 361 ? 44.823 30.807 87.505 1.00 98.26 359 PRO B O 1
ATOM 7083 N N . SER B 1 362 ? 45.345 32.196 89.212 1.00 98.75 360 SER B N 1
ATOM 7084 C CA . SER B 1 362 ? 46.610 32.662 88.653 1.00 102.52 360 SER B CA 1
ATOM 7085 C C . SER B 1 362 ? 47.808 32.068 89.399 1.00 106.30 360 SER B C 1
ATOM 7086 O O . SER B 1 362 ? 47.661 31.084 90.127 1.00 107.46 360 SER B O 1
ATOM 7089 N N . LYS B 1 363 ? 48.983 32.674 89.209 1.00 110.32 361 LYS B N 1
ATOM 7090 C CA . LYS B 1 363 ? 50.245 32.224 89.819 1.00 112.77 361 LYS B CA 1
ATOM 7091 C C . LYS B 1 363 ? 50.262 32.314 91.350 1.00 113.97 361 LYS B C 1
ATOM 7092 O O . LYS B 1 363 ? 50.792 31.427 92.020 1.00 113.24 361 LYS B O 1
ATOM 7098 N N . TYR B 1 364 ? 49.692 33.391 91.888 1.00 116.20 362 TYR B N 1
ATOM 7099 C CA . TYR B 1 364 ? 49.499 33.531 93.327 1.00 119.25 362 TYR B CA 1
ATOM 7100 C C . TYR B 1 364 ? 48.025 33.812 93.585 1.00 118.66 362 TYR B C 1
ATOM 7101 O O . TYR B 1 364 ? 47.642 34.929 93.945 1.00 120.56 362 TYR B O 1
ATOM 7110 N N . SER B 1 365 ? 47.203 32.790 93.359 1.00 116.16 363 SER B N 1
ATOM 7111 C CA . SER B 1 365 ? 45.788 32.835 93.692 1.00 113.47 363 SER B CA 1
ATOM 7112 C C . SER B 1 365 ? 45.598 31.984 94.942 1.00 112.11 363 SER B C 1
ATOM 7113 O O . SER B 1 365 ? 45.977 30.808 94.967 1.00 113.75 363 SER B O 1
ATOM 7116 N N . SER B 1 366 ? 45.017 32.586 95.975 1.00 108.72 364 SER B N 1
ATOM 7117 C CA . SER B 1 366 ? 44.925 31.962 97.290 1.00 107.22 364 SER B CA 1
ATOM 7118 C C . SER B 1 366 ? 44.000 30.744 97.344 1.00 109.40 364 SER B C 1
ATOM 7119 O O . SER B 1 366 ? 43.255 30.461 96.402 1.00 108.03 364 SER B O 1
ATOM 7122 N N . ASP B 1 367 ? 44.068 30.032 98.466 1.00 111.20 365 ASP B N 1
ATOM 7123 C CA . ASP B 1 367 ? 43.365 28.766 98.654 1.00 111.02 365 ASP B CA 1
ATOM 7124 C C . ASP B 1 367 ? 41.886 28.945 98.976 1.00 110.89 365 ASP B C 1
ATOM 7125 O O . ASP B 1 367 ? 41.073 28.081 98.642 1.00 111.02 365 ASP B O 1
ATOM 7130 N N . HIS B 1 368 ? 41.542 30.054 99.630 1.00 110.10 366 HIS B N 1
ATOM 7131 C CA . HIS B 1 368 ? 40.138 30.366 99.909 1.00 110.15 366 HIS B CA 1
ATOM 7132 C C . HIS B 1 368 ? 39.386 30.759 98.640 1.00 108.68 366 HIS B C 1
ATOM 7133 O O . HIS B 1 368 ? 38.191 30.503 98.533 1.00 109.39 366 HIS B O 1
ATOM 7140 N N . SER B 1 369 ? 40.098 31.360 97.684 1.00 106.22 367 SER B N 1
ATOM 7141 C CA . SER B 1 369 ? 39.547 31.672 96.363 1.00 102.99 367 SER B CA 1
ATOM 7142 C C . SER B 1 369 ? 38.982 30.410 95.726 1.00 101.98 367 SER B C 1
ATOM 7143 O O . SER B 1 369 ? 37.798 30.353 95.390 1.00 102.47 367 SER B O 1
ATOM 7146 N N . LYS B 1 370 ? 39.841 29.400 95.601 1.00 98.56 368 LYS B N 1
ATOM 7147 C CA . LYS B 1 370 ? 39.482 28.108 95.032 1.00 93.43 368 LYS B CA 1
ATOM 7148 C C . LYS B 1 370 ? 38.495 27.361 95.924 1.00 92.18 368 LYS B C 1
ATOM 7149 O O . LYS B 1 370 ? 37.497 26.821 95.438 1.00 90.85 368 LYS B O 1
ATOM 7155 N N . GLY B 1 371 ? 38.775 27.362 97.226 1.00 91.77 369 GLY B N 1
ATOM 7156 C CA . GLY B 1 371 ? 38.000 26.613 98.211 1.00 90.15 369 GLY B CA 1
ATOM 7157 C C . GLY B 1 371 ? 36.554 27.041 98.311 1.00 90.65 369 GLY B C 1
ATOM 7158 O O . GLY B 1 371 ? 35.656 26.199 98.315 1.00 88.92 369 GLY B O 1
ATOM 7159 N N . ASP B 1 372 ? 36.329 28.351 98.372 1.00 91.13 370 ASP B N 1
ATOM 7160 C CA . ASP B 1 372 ? 34.975 28.891 98.477 1.00 94.03 370 ASP B CA 1
ATOM 7161 C C . ASP B 1 372 ? 34.209 28.833 97.158 1.00 92.10 370 ASP B C 1
ATOM 7162 O O . ASP B 1 372 ? 32.980 28.737 97.158 1.00 91.13 370 ASP B O 1
ATOM 7167 N N . ALA B 1 373 ? 34.941 28.883 96.045 1.00 91.61 371 ALA B N 1
ATOM 7168 C CA . ALA B 1 373 ? 34.356 28.671 94.724 1.00 90.54 371 ALA B CA 1
ATOM 7169 C C . ALA B 1 373 ? 33.839 27.243 94.602 1.00 92.49 371 ALA B C 1
ATOM 7170 O O . ALA B 1 373 ? 32.731 27.018 94.108 1.00 94.08 371 ALA B O 1
ATOM 7172 N N . ALA B 1 374 ? 34.648 26.293 95.073 1.00 92.59 372 ALA B N 1
ATOM 7173 C CA . ALA B 1 374 ? 34.305 24.871 95.057 1.00 89.57 372 ALA B CA 1
ATOM 7174 C C . ALA B 1 374 ? 33.151 24.564 96.007 1.00 88.22 372 ALA B C 1
ATOM 7175 O O . ALA B 1 374 ? 32.242 23.799 95.663 1.00 88.93 372 ALA B O 1
ATOM 7177 N N . GLU B 1 375 ? 33.200 25.175 97.192 1.00 87.43 373 GLU B N 1
ATOM 7178 C CA . GLU B 1 375 ? 32.147 25.066 98.197 1.00 88.23 373 GLU B CA 1
ATOM 7179 C C . GLU B 1 375 ? 30.793 25.397 97.599 1.00 87.92 373 GLU B C 1
ATOM 7180 O O . GLU B 1 375 ? 29.874 24.572 97.631 1.00 85.80 373 GLU B O 1
ATOM 7186 N N . LEU B 1 376 ? 30.718 26.599 97.024 1.00 86.22 374 LEU B N 1
ATOM 7187 C CA . LEU B 1 376 ? 29.532 27.146 96.367 1.00 82.21 374 LEU B CA 1
ATOM 7188 C C . LEU B 1 376 ? 28.868 26.163 95.398 1.00 80.69 374 LEU B C 1
ATOM 7189 O O . LEU B 1 376 ? 27.655 25.982 95.450 1.00 76.86 374 LEU B O 1
ATOM 7194 N N . ALA B 1 377 ? 29.673 25.513 94.557 1.00 80.37 375 ALA B N 1
ATOM 7195 C CA . ALA B 1 377 ? 29.181 24.585 93.528 1.00 85.14 375 ALA B CA 1
ATOM 7196 C C . ALA B 1 377 ? 28.451 23.358 94.078 1.00 87.92 375 ALA B C 1
ATOM 7197 O O . ALA B 1 377 ? 27.464 22.899 93.492 1.00 84.97 375 ALA B O 1
ATOM 7199 N N . ARG B 1 378 ? 28.948 22.842 95.202 1.00 91.74 376 ARG B N 1
ATOM 7200 C CA . ARG B 1 378 ? 28.393 21.653 95.837 1.00 94.38 376 ARG B CA 1
ATOM 7201 C C . ARG B 1 378 ? 27.081 21.923 96.566 1.00 95.89 376 ARG B C 1
ATOM 7202 O O . ARG B 1 378 ? 26.140 21.131 96.476 1.00 95.60 376 ARG B O 1
ATOM 7210 N N . ARG B 1 379 ? 27.015 23.044 97.280 1.00 98.47 377 ARG B N 1
ATOM 7211 C CA . ARG B 1 379 ? 25.813 23.404 98.037 1.00 100.88 377 ARG B CA 1
ATOM 7212 C C . ARG B 1 379 ? 24.794 24.165 97.184 1.00 102.80 377 ARG B C 1
ATOM 7213 O O . ARG B 1 379 ? 23.919 24.864 97.706 1.00 105.01 377 ARG B O 1
ATOM 7221 N N . THR B 1 380 ? 24.913 23.999 95.871 1.00 102.61 378 THR B N 1
ATOM 7222 C CA . THR B 1 380 ? 24.081 24.675 94.892 1.00 100.46 378 THR B CA 1
ATOM 7223 C C . THR B 1 380 ? 23.610 23.666 93.843 1.00 101.17 378 THR B C 1
ATOM 7224 O O . THR B 1 380 ? 22.409 23.536 93.582 1.00 100.46 378 THR B O 1
ATOM 7228 N N . GLY B 1 381 ? 24.567 22.940 93.268 1.00 100.84 379 GLY B N 1
ATOM 7229 C CA . GLY B 1 381 ? 24.292 22.010 92.186 1.00 98.83 379 GLY B CA 1
ATOM 7230 C C . GLY B 1 381 ? 24.670 22.568 90.829 1.00 98.05 379 GLY B C 1
ATOM 7231 O O . GLY B 1 381 ? 24.237 22.043 89.802 1.00 99.77 379 GLY B O 1
ATOM 7232 N N . LEU B 1 382 ? 25.476 23.630 90.814 1.00 94.25 380 LEU B N 1
ATOM 7233 C CA . LEU B 1 382 ? 25.912 24.218 89.547 1.00 91.00 380 LEU B CA 1
ATOM 7234 C C . LEU B 1 382 ? 27.061 23.422 88.934 1.00 90.52 380 LEU B C 1
ATOM 7235 O O . LEU B 1 382 ? 27.772 22.696 89.630 1.00 90.46 380 LEU B O 1
ATOM 7240 N N . ASN B 1 383 ? 27.237 23.582 87.627 1.00 89.41 381 ASN B N 1
ATOM 7241 C CA . ASN B 1 383 ? 28.291 22.906 86.896 1.00 86.18 381 ASN B CA 1
ATOM 7242 C C . ASN B 1 383 ? 29.612 23.628 87.094 1.00 86.60 381 ASN B C 1
ATOM 7243 O O . ASN B 1 383 ? 29.799 24.738 86.594 1.00 85.17 381 ASN B O 1
ATOM 7248 N N . PHE B 1 384 ? 30.526 22.983 87.815 1.00 85.19 382 PHE B N 1
ATOM 7249 C CA . PHE B 1 384 ? 31.824 23.563 88.142 1.00 83.07 382 PHE B CA 1
ATOM 7250 C C . PHE B 1 384 ? 32.917 23.102 87.186 1.00 82.84 382 PHE B C 1
ATOM 7251 O O . PHE B 1 384 ? 32.840 22.008 86.623 1.00 84.68 382 PHE B O 1
ATOM 7259 N N . ARG B 1 385 ? 33.914 23.963 86.996 1.00 81.15 383 ARG B N 1
ATOM 7260 C CA . ARG B 1 385 ? 35.153 23.625 86.304 1.00 80.86 383 ARG B CA 1
ATOM 7261 C C . ARG B 1 385 ? 36.233 24.629 86.714 1.00 82.84 383 ARG B C 1
ATOM 7262 O O . ARG B 1 385 ? 35.919 25.721 87.193 1.00 84.46 383 ARG B O 1
ATOM 7270 N N . THR B 1 386 ? 37.497 24.253 86.543 1.00 83.65 384 THR B N 1
ATOM 7271 C CA . THR B 1 386 ? 38.608 25.127 86.900 1.00 85.86 384 THR B CA 1
ATOM 7272 C C . THR B 1 386 ? 39.662 25.158 85.801 1.00 90.00 384 THR B C 1
ATOM 7273 O O . THR B 1 386 ? 40.291 24.140 85.502 1.00 96.33 384 THR B O 1
ATOM 7277 N N . VAL B 1 387 ? 39.846 26.326 85.197 1.00 89.18 385 VAL B N 1
ATOM 7278 C CA . VAL B 1 387 ? 40.951 26.524 84.268 1.00 90.88 385 VAL B CA 1
ATOM 7279 C C . VAL B 1 387 ? 41.906 27.601 84.763 1.00 92.26 385 VAL B C 1
ATOM 7280 O O . VAL B 1 387 ? 41.498 28.722 85.066 1.00 90.82 385 VAL B O 1
ATOM 7284 N N . SER B 1 388 ? 43.178 27.234 84.862 1.00 93.49 386 SER B N 1
ATOM 7285 C CA . SER B 1 388 ? 44.221 28.161 85.264 1.00 93.60 386 SER B CA 1
ATOM 7286 C C . SER B 1 388 ? 44.469 29.166 84.148 1.00 93.48 386 SER B C 1
ATOM 7287 O O . SER B 1 388 ? 44.389 28.823 82.967 1.00 93.59 386 SER B O 1
ATOM 7290 N N . ILE B 1 389 ? 44.757 30.404 84.532 1.00 92.81 387 ILE B N 1
ATOM 7291 C CA . ILE B 1 389 ? 45.080 31.449 83.564 1.00 91.44 387 ILE B CA 1
ATOM 7292 C C . ILE B 1 389 ? 46.595 31.604 83.415 1.00 92.13 387 ILE B C 1
ATOM 7293 O O . ILE B 1 389 ? 47.073 32.352 82.557 1.00 91.01 387 ILE B O 1
ATOM 7298 N N . GLU B 1 390 ? 47.333 30.883 84.258 1.00 94.42 388 GLU B N 1
ATOM 7299 C CA . GLU B 1 390 ? 48.799 30.924 84.283 1.00 95.80 388 GLU B CA 1
ATOM 7300 C C . GLU B 1 390 ? 49.493 30.415 83.002 1.00 94.58 388 GLU B C 1
ATOM 7301 O O . GLU B 1 390 ? 50.503 30.996 82.602 1.00 95.85 388 GLU B O 1
ATOM 7307 N N . PRO B 1 391 ? 48.965 29.344 82.355 1.00 93.70 389 PRO B N 1
ATOM 7308 C CA . PRO B 1 391 ? 49.495 29.012 81.024 1.00 95.24 389 PRO B CA 1
ATOM 7309 C C . PRO B 1 391 ? 49.443 30.155 79.999 1.00 96.75 389 PRO B C 1
ATOM 7310 O O . PRO B 1 391 ? 50.375 30.303 79.204 1.00 99.37 389 PRO B O 1
ATOM 7314 N N . MET B 1 392 ? 48.381 30.958 80.024 1.00 94.65 390 MET B N 1
ATOM 7315 C CA . MET B 1 392 ? 48.278 32.096 79.108 1.00 94.92 390 MET B CA 1
ATOM 7316 C C . MET B 1 392 ? 48.821 33.421 79.663 1.00 94.79 390 MET B C 1
ATOM 7317 O O . MET B 1 392 ? 49.077 34.348 78.894 1.00 92.75 390 MET B O 1
ATOM 7322 N N . PHE B 1 393 ? 49.003 33.511 80.981 1.00 97.38 391 PHE B N 1
ATOM 7323 C CA . PHE B 1 393 ? 49.656 34.678 81.592 1.00 99.45 391 PHE B CA 1
ATOM 7324 C C . PHE B 1 393 ? 51.141 34.706 81.235 1.00 100.35 391 PHE B C 1
ATOM 7325 O O . PHE B 1 393 ? 51.707 35.774 80.974 1.00 101.87 391 PHE B O 1
ATOM 7333 N N . ASP B 1 394 ? 51.758 33.524 81.231 1.00 98.82 392 ASP B N 1
ATOM 7334 C CA . ASP B 1 394 ? 53.183 33.383 80.950 1.00 96.28 392 ASP B CA 1
ATOM 7335 C C . ASP B 1 394 ? 53.518 33.634 79.489 1.00 94.82 392 ASP B C 1
ATOM 7336 O O . ASP B 1 394 ? 54.597 34.135 79.185 1.00 94.64 392 ASP B O 1
ATOM 7341 N N . ALA B 1 395 ? 52.586 33.291 78.599 1.00 93.90 393 ALA B N 1
ATOM 7342 C CA . ALA B 1 395 ? 52.743 33.527 77.160 1.00 93.84 393 ALA B CA 1
ATOM 7343 C C . ALA B 1 395 ? 52.732 35.018 76.801 1.00 94.84 393 ALA B C 1
ATOM 7344 O O . ALA B 1 395 ? 53.444 35.445 75.884 1.00 95.61 393 ALA B O 1
ATOM 7346 N N . TYR B 1 396 ? 51.930 35.798 77.528 1.00 94.03 394 TYR B N 1
ATOM 7347 C CA . TYR B 1 396 ? 51.878 37.252 77.352 1.00 93.25 394 TYR B CA 1
ATOM 7348 C C . TYR B 1 396 ? 53.138 37.933 77.851 1.00 92.84 394 TYR B C 1
ATOM 7349 O O . TYR B 1 396 ? 53.766 38.696 77.116 1.00 92.24 394 TYR B O 1
ATOM 7358 N N . MET B 1 397 ? 53.502 37.634 79.097 1.00 94.39 395 MET B N 1
ATOM 7359 C CA . MET B 1 397 ? 54.667 38.224 79.756 1.00 93.99 395 MET B CA 1
ATOM 7360 C C . MET B 1 397 ? 55.995 37.822 79.103 1.00 93.89 395 MET B C 1
ATOM 7361 O O . MET B 1 397 ? 57.011 38.492 79.302 1.00 94.01 395 MET B O 1
ATOM 7366 N N . ALA B 1 398 ? 55.968 36.740 78.321 1.00 93.13 396 ALA B N 1
ATOM 7367 C CA . ALA B 1 398 ? 57.115 36.302 77.522 1.00 93.41 396 ALA B CA 1
ATOM 7368 C C . ALA B 1 398 ? 57.467 37.294 76.419 1.00 93.17 396 ALA B C 1
ATOM 7369 O O . ALA B 1 398 ? 58.644 37.524 76.144 1.00 95.15 396 ALA B O 1
ATOM 7371 N N . SER B 1 399 ? 56.446 37.877 75.794 1.00 92.61 397 SER B N 1
ATOM 7372 C CA . SER B 1 399 ? 56.646 38.779 74.655 1.00 91.07 397 SER B CA 1
ATOM 7373 C C . SER B 1 399 ? 56.269 40.245 74.920 1.00 90.59 397 SER B C 1
ATOM 7374 O O . SER B 1 399 ? 56.465 41.101 74.058 1.00 89.51 397 SER B O 1
ATOM 7377 N N . LEU B 1 400 ? 55.741 40.530 76.109 1.00 89.92 398 LEU B N 1
ATOM 7378 C CA . LEU B 1 400 ? 55.341 41.889 76.468 1.00 91.70 398 LEU B CA 1
ATOM 7379 C C . LEU B 1 400 ? 56.162 42.446 77.628 1.00 93.69 398 LEU B C 1
ATOM 7380 O O . LEU B 1 400 ? 56.663 43.571 77.547 1.00 96.28 398 LEU B O 1
ATOM 7385 N N . GLY B 1 401 ? 56.290 41.658 78.697 1.00 92.80 399 GLY B N 1
ATOM 7386 C CA . GLY B 1 401 ? 57.062 42.047 79.880 1.00 93.09 399 GLY B CA 1
ATOM 7387 C C . GLY B 1 401 ? 56.486 43.263 80.578 1.00 93.49 399 GLY B C 1
ATOM 7388 O O . GLY B 1 401 ? 57.097 44.334 80.597 1.00 92.32 399 GLY B O 1
ATOM 7389 N N . LEU B 1 402 ? 55.298 43.093 81.145 1.00 93.85 400 LEU B N 1
ATOM 7390 C CA . LEU B 1 402 ? 54.574 44.199 81.747 1.00 93.87 400 LEU B CA 1
ATOM 7391 C C . LEU B 1 402 ? 54.942 44.340 83.210 1.00 94.97 400 LEU B C 1
ATOM 7392 O O . LEU B 1 402 ? 55.065 43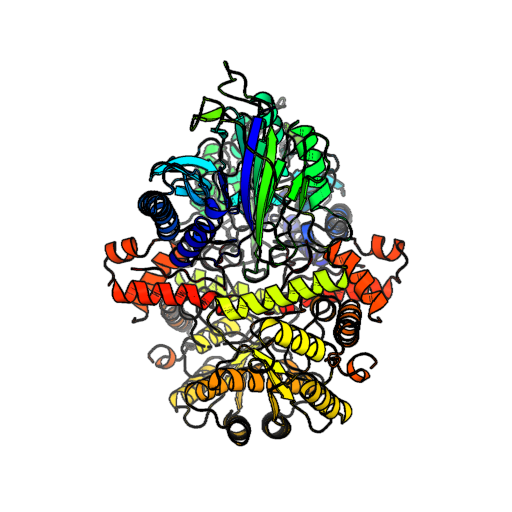.350 83.925 1.00 95.37 400 LEU B O 1
ATOM 7397 N N . THR B 1 403 ? 55.112 45.580 83.652 1.00 95.96 401 THR B N 1
ATOM 7398 C CA . THR B 1 403 ? 55.345 45.867 85.061 1.00 95.74 401 THR B CA 1
ATOM 7399 C C . THR B 1 403 ? 54.001 46.061 85.769 1.00 97.99 401 THR B C 1
ATOM 7400 O O . THR B 1 403 ? 52.943 45.934 85.141 1.00 97.71 401 THR B O 1
ATOM 7404 N N . GLY B 1 404 ? 54.063 46.375 87.066 1.00 99.33 402 GLY B N 1
ATOM 7405 C CA . GLY B 1 404 ? 52.904 46.477 87.964 1.00 100.26 402 GLY B CA 1
ATOM 7406 C C . GLY B 1 404 ? 51.569 46.944 87.406 1.00 101.65 402 GLY B C 1
ATOM 7407 O O . GLY B 1 404 ? 50.552 46.271 87.597 1.00 101.43 402 GLY B O 1
ATOM 7408 N N . LEU B 1 405 ? 51.582 48.084 86.713 1.00 102.55 403 LEU B N 1
ATOM 7409 C CA . LEU B 1 405 ? 50.367 48.694 86.153 1.00 103.96 403 LEU B CA 1
ATOM 7410 C C . LEU B 1 405 ? 49.611 47.717 85.249 1.00 103.01 403 LEU B C 1
ATOM 7411 O O . LEU B 1 405 ? 48.478 47.327 85.548 1.00 100.88 403 LEU B O 1
ATOM 7416 N N . ALA B 1 406 ? 50.272 47.299 84.173 1.00 102.62 404 ALA B N 1
ATOM 7417 C CA . ALA B 1 406 ? 49.655 46.474 83.139 1.00 103.24 404 ALA B CA 1
ATOM 7418 C C . ALA B 1 406 ? 49.480 45.011 83.523 1.00 104.88 404 ALA B C 1
ATOM 7419 O O . ALA B 1 406 ? 48.475 44.399 83.160 1.00 106.21 404 ALA B O 1
ATOM 7421 N N . GLU B 1 407 ? 50.450 44.452 84.248 1.00 104.98 405 GLU B N 1
ATOM 7422 C CA . GLU B 1 407 ? 50.443 43.017 84.548 1.00 104.03 405 GLU B CA 1
ATOM 7423 C C . GLU B 1 407 ? 49.372 42.588 85.560 1.00 101.54 405 GLU B C 1
ATOM 7424 O O . GLU B 1 407 ? 48.965 41.423 85.584 1.00 101.25 405 GLU B O 1
ATOM 7430 N N . GLU B 1 408 ? 48.914 43.530 86.379 1.00 97.32 406 GLU B N 1
ATOM 7431 C CA . GLU B 1 408 ? 47.758 43.291 87.233 1.00 97.66 406 GLU B CA 1
ATOM 7432 C C . GLU B 1 408 ? 46.463 43.294 86.418 1.00 95.44 406 GLU B C 1
ATOM 7433 O O . GLU B 1 408 ? 45.599 42.440 86.620 1.00 96.40 406 GLU B O 1
ATOM 7439 N N . ASN B 1 409 ? 46.342 44.248 85.495 1.00 92.62 407 ASN B N 1
ATOM 7440 C CA . ASN B 1 409 ? 45.166 44.357 84.628 1.00 91.08 407 ASN B CA 1
ATOM 7441 C C . ASN B 1 409 ? 45.043 43.200 83.645 1.00 91.97 407 ASN B C 1
ATOM 7442 O O . ASN B 1 409 ? 43.931 42.769 83.319 1.00 89.56 407 ASN B O 1
ATOM 7447 N N . LEU B 1 410 ? 46.197 42.708 83.192 1.00 92.21 408 LEU B N 1
ATOM 7448 C CA . LEU B 1 410 ? 46.286 41.572 82.281 1.00 91.58 408 LEU B CA 1
ATOM 7449 C C . LEU B 1 410 ? 45.487 40.380 82.790 1.00 89.34 408 LEU B C 1
ATOM 7450 O O . LEU B 1 410 ? 44.746 39.767 82.032 1.00 90.16 408 LEU B O 1
ATOM 7455 N N . GLN B 1 411 ? 45.618 40.097 84.084 1.00 88.67 409 GLN B N 1
ATOM 7456 C CA . GLN B 1 411 ? 44.898 39.013 84.747 1.00 89.27 409 GLN B CA 1
ATOM 7457 C C . GLN B 1 411 ? 43.378 39.111 84.617 1.00 89.96 409 GLN B C 1
ATOM 7458 O O . GLN B 1 411 ? 42.709 38.099 84.420 1.00 91.92 409 GLN B O 1
ATOM 7464 N N . SER B 1 412 ? 42.840 40.325 84.714 1.00 90.75 410 SER B N 1
ATOM 7465 C CA . SER B 1 412 ? 41.399 40.531 84.578 1.00 88.16 410 SER B CA 1
ATOM 7466 C C . SER B 1 412 ? 40.926 40.293 83.144 1.00 85.52 410 SER B C 1
ATOM 7467 O O . SER B 1 412 ? 39.875 39.689 82.925 1.00 84.27 410 SER B O 1
ATOM 7470 N N . ARG B 1 413 ? 41.716 40.754 82.178 1.00 84.74 411 ARG B N 1
ATOM 7471 C CA . ARG B 1 413 ? 41.401 40.561 80.761 1.00 83.39 411 ARG B CA 1
ATOM 7472 C C . ARG B 1 413 ? 41.516 39.102 80.319 1.00 83.11 411 ARG B C 1
ATOM 7473 O O . ARG B 1 413 ? 40.729 38.647 79.483 1.00 80.61 411 ARG B O 1
ATOM 7481 N N . LEU B 1 414 ? 42.486 38.384 80.893 1.00 84.09 412 LEU B N 1
ATOM 7482 C CA . LEU B 1 414 ? 42.689 36.955 80.631 1.00 82.58 412 LEU B CA 1
ATOM 7483 C C . LEU B 1 414 ? 41.472 36.124 81.032 1.00 82.98 412 LEU B C 1
ATOM 7484 O O . LEU B 1 414 ? 41.044 35.239 80.286 1.00 84.36 412 LEU B O 1
ATOM 7489 N N . ARG B 1 415 ? 40.926 36.430 82.209 1.00 80.21 413 ARG B N 1
ATOM 7490 C CA . ARG B 1 415 ? 39.705 35.808 82.716 1.00 79.83 413 ARG B CA 1
ATOM 7491 C C . ARG B 1 415 ? 38.490 36.124 81.846 1.00 79.78 413 ARG B C 1
ATOM 7492 O O . ARG B 1 415 ? 37.618 35.272 81.662 1.00 82.22 413 ARG B O 1
ATOM 7500 N N . GLY B 1 416 ? 38.439 37.346 81.317 1.00 76.98 414 GLY B N 1
ATOM 7501 C CA . GLY B 1 416 ? 37.344 37.768 80.445 1.00 77.32 414 GLY B CA 1
ATOM 7502 C C . GLY B 1 416 ? 37.319 37.004 79.133 1.00 78.51 414 GLY B C 1
ATOM 7503 O O . GLY B 1 416 ? 36.261 36.521 78.703 1.00 76.93 414 GLY B O 1
ATOM 7504 N N . THR B 1 417 ? 38.497 36.895 78.517 1.00 76.68 415 THR B N 1
ATOM 7505 C CA . THR B 1 417 ? 38.708 36.143 77.279 1.00 74.43 415 THR B CA 1
ATOM 7506 C C . THR B 1 417 ? 38.267 34.689 77.435 1.00 76.56 415 THR B C 1
ATOM 7507 O O . THR B 1 417 ? 37.578 34.153 76.563 1.00 76.70 415 THR B O 1
ATOM 7511 N N . THR B 1 418 ? 38.652 34.086 78.561 1.00 76.15 416 THR B N 1
ATOM 7512 C CA . THR B 1 418 ? 38.276 32.727 78.922 1.00 76.72 416 THR B CA 1
ATOM 7513 C C . THR B 1 418 ? 36.765 32.571 78.974 1.00 79.86 416 THR B C 1
ATOM 7514 O O . THR B 1 418 ? 36.208 31.686 78.314 1.00 84.80 416 THR B O 1
ATOM 7518 N N . LEU B 1 419 ? 36.115 33.439 79.750 1.00 80.55 417 LEU B N 1
ATOM 7519 C CA . LEU B 1 419 ? 34.662 33.406 79.925 1.00 78.98 417 LEU B CA 1
ATOM 7520 C C . LEU B 1 419 ? 33.933 33.528 78.591 1.00 79.66 417 LEU B C 1
ATOM 7521 O O . LEU B 1 419 ? 33.008 32.763 78.311 1.00 77.63 417 LEU B O 1
ATOM 7526 N N . MET B 1 420 ? 34.376 34.472 77.763 1.00 79.68 418 MET B N 1
ATOM 7527 C CA . MET B 1 420 ? 33.740 34.714 76.475 1.00 83.58 418 MET B CA 1
ATOM 7528 C C . MET B 1 420 ? 33.946 33.547 75.506 1.00 84.80 418 MET B C 1
ATOM 7529 O O . MET B 1 420 ? 33.036 33.209 74.751 1.00 87.37 418 MET B O 1
ATOM 7534 N N . ALA B 1 421 ? 35.125 32.924 75.558 1.00 82.29 419 ALA B N 1
ATOM 7535 C CA . ALA B 1 421 ? 35.443 31.777 74.706 1.00 78.74 419 ALA B CA 1
ATOM 7536 C C . ALA B 1 421 ? 34.564 30.572 75.016 1.00 77.74 419 ALA B C 1
ATOM 7537 O O . ALA B 1 421 ? 33.991 29.969 74.103 1.00 78.32 419 ALA B O 1
ATOM 7539 N N . ILE B 1 422 ? 34.452 30.243 76.303 1.00 74.39 420 ILE B N 1
ATOM 7540 C CA . ILE B 1 422 ? 33.609 29.138 76.768 1.00 72.70 420 ILE B CA 1
ATOM 7541 C C . ILE B 1 422 ? 32.142 29.373 76.413 1.00 74.84 420 ILE B C 1
ATOM 7542 O O . ILE B 1 422 ? 31.462 28.456 75.952 1.00 77.31 420 ILE B O 1
ATOM 7547 N N . SER B 1 423 ? 31.671 30.608 76.592 1.00 78.03 421 SER B N 1
ATOM 7548 C CA . SER B 1 423 ? 30.291 30.961 76.247 1.00 78.86 421 SER B CA 1
ATOM 7549 C C . SER B 1 423 ? 30.063 30.933 74.737 1.00 76.19 421 SER B C 1
ATOM 7550 O O . SER B 1 423 ? 28.993 30.514 74.278 1.00 73.93 421 SER B O 1
ATOM 7553 N N . ASN B 1 424 ? 31.072 31.372 73.981 1.00 75.36 422 ASN B N 1
ATOM 7554 C CA . ASN B 1 424 ? 31.067 31.254 72.521 1.00 78.91 422 ASN B CA 1
ATOM 7555 C C . ASN B 1 424 ? 30.989 29.797 72.071 1.00 79.84 422 ASN B C 1
ATOM 7556 O O . ASN B 1 424 ? 30.236 29.468 71.157 1.00 78.15 422 ASN B O 1
ATOM 7561 N N . GLN B 1 425 ? 31.764 28.937 72.733 1.00 81.45 423 GLN B N 1
ATOM 7562 C CA . GLN B 1 425 ? 31.712 27.497 72.515 1.00 82.24 423 GLN B CA 1
ATOM 7563 C C . GLN B 1 425 ? 30.373 26.874 72.901 1.00 81.61 423 GLN B C 1
ATOM 7564 O O . GLN B 1 425 ? 29.777 26.147 72.114 1.00 84.29 423 GLN B O 1
ATOM 7570 N N . GLU B 1 426 ? 29.895 27.177 74.102 1.00 81.37 424 GLU B N 1
ATOM 7571 C CA . GLU B 1 426 ? 28.834 26.380 74.711 1.00 82.08 424 GLU B CA 1
ATOM 7572 C C . GLU B 1 426 ? 27.417 26.984 74.706 1.00 83.57 424 GLU B C 1
ATOM 7573 O O . GLU B 1 426 ? 26.439 26.266 74.933 1.00 84.21 424 GLU B O 1
ATOM 7579 N N . GLY B 1 427 ? 27.301 28.285 74.444 1.00 82.01 425 GLY B N 1
ATOM 7580 C CA . GLY B 1 427 ? 25.985 28.931 74.323 1.00 78.90 425 GLY B CA 1
ATOM 7581 C C . GLY B 1 427 ? 25.409 29.512 75.607 1.00 77.35 425 GLY B C 1
ATOM 7582 O O . GLY B 1 427 ? 24.187 29.650 75.748 1.00 73.87 425 GLY B O 1
ATOM 7583 N N . HIS B 1 428 ? 26.288 29.846 76.548 1.00 75.15 426 HIS B N 1
ATOM 7584 C CA . HIS B 1 428 ? 25.877 30.525 77.764 1.00 74.98 426 HIS B CA 1
ATOM 7585 C C . HIS B 1 428 ? 25.936 32.036 77.557 1.00 74.19 426 HIS B C 1
ATOM 7586 O O . HIS B 1 428 ? 26.572 32.513 76.615 1.00 70.47 426 HIS B O 1
ATOM 7593 N N . ILE B 1 429 ? 25.251 32.770 78.433 1.00 71.90 427 ILE B N 1
ATOM 7594 C CA . ILE B 1 429 ? 25.421 34.214 78.568 1.00 65.73 427 ILE B CA 1
ATOM 7595 C C . ILE B 1 429 ? 26.366 34.458 79.737 1.00 60.42 427 ILE B C 1
ATOM 7596 O O . ILE B 1 429 ? 26.105 34.007 80.847 1.00 64.60 427 ILE B O 1
ATOM 7601 N N . VAL B 1 430 ? 27.486 35.127 79.479 1.00 59.40 428 VAL B N 1
ATOM 7602 C CA . VAL B 1 430 ? 28.394 35.539 80.553 1.00 58.40 428 VAL B CA 1
ATOM 7603 C C . VAL B 1 430 ? 27.700 36.593 81.415 1.00 62.00 428 VAL B C 1
ATOM 7604 O O . VAL B 1 430 ? 27.038 37.484 80.879 1.00 59.06 428 VAL B O 1
ATOM 7608 N N . LEU B 1 431 ? 27.845 36.468 82.736 1.00 62.66 429 LEU B N 1
ATOM 7609 C CA . LEU B 1 431 ? 27.286 37.422 83.698 1.00 63.55 429 LEU B CA 1
ATOM 7610 C C . LEU B 1 431 ? 28.360 38.271 84.383 1.00 63.73 429 LEU B C 1
ATOM 7611 O O . LEU B 1 431 ? 29.330 37.744 84.925 1.00 59.35 429 LEU B O 1
ATOM 7616 N N . ALA B 1 432 ? 28.176 39.589 84.363 1.00 67.83 430 ALA B N 1
ATOM 7617 C CA . ALA B 1 432 ? 29.144 40.509 84.968 1.00 69.46 430 ALA B CA 1
ATOM 7618 C C . ALA B 1 432 ? 28.892 40.657 86.467 1.00 68.95 430 ALA B C 1
ATOM 7619 O O . ALA B 1 432 ? 27.768 40.917 86.882 1.00 67.60 430 ALA B O 1
ATOM 7621 N N . PRO B 1 433 ? 29.944 40.495 87.286 1.00 73.22 431 PRO B N 1
ATOM 7622 C CA . PRO B 1 433 ? 29.758 40.406 88.734 1.00 75.35 431 PRO B CA 1
ATOM 7623 C C . PRO B 1 433 ? 29.917 41.722 89.517 1.00 76.71 431 PRO B C 1
ATOM 7624 O O . PRO B 1 433 ? 29.971 41.692 90.750 1.00 83.21 431 PRO B O 1
ATOM 7628 N N . GLY B 1 434 ? 29.990 42.855 88.824 1.00 73.83 432 GLY B N 1
ATOM 7629 C CA . GLY B 1 434 ? 30.255 44.139 89.484 1.00 69.01 432 GLY B CA 1
ATOM 7630 C C . GLY B 1 434 ? 29.062 44.730 90.208 1.00 65.45 432 GLY B C 1
ATOM 7631 O O . GLY B 1 434 ? 27.923 44.572 89.773 1.00 66.56 432 GLY B O 1
ATOM 7632 N N . ASN B 1 435 ? 29.326 45.410 91.320 1.00 64.33 433 ASN B N 1
ATOM 7633 C CA . ASN B 1 435 ? 28.266 46.044 92.100 1.00 65.54 433 ASN B CA 1
ATOM 7634 C C . ASN B 1 435 ? 28.257 47.565 91.950 1.00 63.14 433 ASN B C 1
ATOM 7635 O O . ASN B 1 435 ? 29.224 48.141 91.442 1.00 63.15 433 ASN B O 1
ATOM 7640 N N . LYS B 1 436 ? 27.181 48.202 92.421 1.00 59.18 434 LYS B N 1
ATOM 7641 C CA . LYS B 1 436 ? 27.010 49.652 92.316 1.00 57.53 434 LYS B CA 1
ATOM 7642 C C . LYS B 1 436 ? 28.154 50.455 92.931 1.00 59.83 434 LYS B C 1
ATOM 7643 O O . LYS B 1 436 ? 28.576 51.460 92.362 1.00 66.38 434 LYS B O 1
ATOM 7649 N N . SER B 1 437 ? 28.671 49.992 94.063 1.00 62.61 435 SER B N 1
ATOM 7650 C CA . SER B 1 437 ? 29.787 50.656 94.743 1.00 63.04 435 SER B CA 1
ATOM 7651 C C . SER B 1 437 ? 31.087 50.647 93.937 1.00 65.87 435 SER B C 1
ATOM 7652 O O . SER B 1 437 ? 31.782 51.667 93.852 1.00 66.62 435 SER B O 1
ATOM 7655 N N . GLU B 1 438 ? 31.400 49.492 93.352 1.00 67.59 436 GLU B N 1
ATOM 7656 C CA . GLU B 1 438 ? 32.547 49.333 92.458 1.00 68.41 436 GLU B CA 1
ATOM 7657 C C . GLU B 1 438 ? 32.389 50.122 91.154 1.00 67.88 436 GLU B C 1
ATOM 7658 O O . GLU B 1 438 ? 33.343 50.735 90.679 1.00 63.99 436 GLU B O 1
ATOM 7664 N N . LEU B 1 439 ? 31.188 50.078 90.579 1.00 66.62 437 LEU B N 1
ATOM 7665 C CA . LEU B 1 439 ? 30.881 50.766 89.329 1.00 67.63 437 LEU B CA 1
ATOM 7666 C C . LEU B 1 439 ? 30.906 52.280 89.439 1.00 67.16 437 LEU B C 1
ATOM 7667 O O . LEU B 1 439 ? 31.280 52.959 88.488 1.00 70.72 437 LEU B O 1
ATOM 7672 N N . ALA B 1 440 ? 30.487 52.800 90.590 1.00 71.03 438 ALA B N 1
ATOM 7673 C CA . ALA B 1 440 ? 30.509 54.235 90.856 1.00 70.45 438 ALA B CA 1
ATOM 7674 C C . ALA B 1 440 ? 31.935 54.765 90.930 1.00 73.78 438 ALA B C 1
ATOM 7675 O O . ALA B 1 440 ? 32.232 55.845 90.415 1.00 75.33 438 ALA B O 1
ATOM 7677 N N . VAL B 1 441 ? 32.808 53.980 91.559 1.00 72.54 439 VAL B N 1
ATOM 7678 C CA . VAL B 1 441 ? 34.190 54.371 91.835 1.00 74.98 439 VAL B CA 1
ATOM 7679 C C . VAL B 1 441 ? 35.111 54.069 90.641 1.00 77.52 439 VAL B C 1
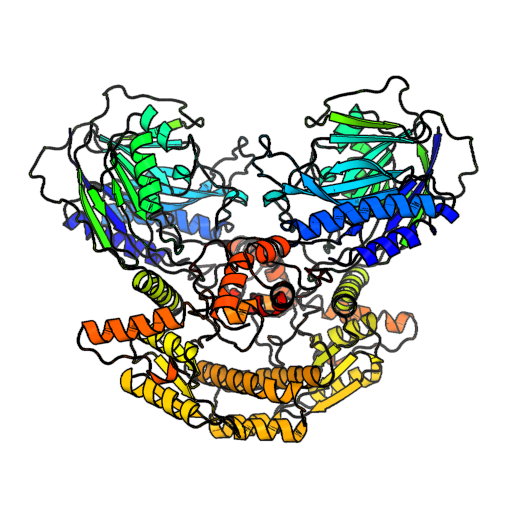ATOM 7680 O O . VAL B 1 441 ? 36.056 54.820 90.359 1.00 78.34 439 VAL B O 1
ATOM 7684 N N . GLY B 1 442 ? 34.810 52.983 89.934 1.00 76.04 440 GLY B N 1
ATOM 7685 C CA . GLY B 1 442 ? 35.565 52.581 88.756 1.00 78.94 440 GLY B CA 1
ATOM 7686 C C . GLY B 1 442 ? 36.599 51.507 89.028 1.00 83.98 440 GLY B C 1
ATOM 7687 O O . GLY B 1 442 ? 37.689 51.546 88.468 1.00 83.86 440 GLY B O 1
ATOM 7688 N N . TYR B 1 443 ? 36.283 50.559 89.888 1.00 90.81 441 TYR B N 1
ATOM 7689 C CA . TYR B 1 443 ? 37.204 49.485 90.176 1.00 99.14 441 TYR B CA 1
ATOM 7690 C C . TYR B 1 443 ? 36.837 48.229 89.424 1.00 102.58 441 TYR B C 1
ATOM 7691 O O . TYR B 1 443 ? 35.777 48.157 88.822 1.00 101.79 441 TYR B O 1
ATOM 7700 N N . SER B 1 444 ? 37.731 47.244 89.460 1.00 106.34 442 SER B N 1
ATOM 7701 C CA . SER B 1 444 ? 37.511 45.959 88.795 1.00 108.74 442 SER B CA 1
ATOM 7702 C C . SER B 1 444 ? 38.629 44.965 89.078 1.00 109.03 442 SER B C 1
ATOM 7703 O O . SER B 1 444 ? 38.380 43.777 89.284 1.00 110.06 442 SER B O 1
ATOM 7706 N N . SER B 1 450 ? 33.459 42.053 84.862 1.00 107.66 448 SER B N 1
ATOM 7707 C CA . SER B 1 450 ? 34.293 42.941 84.058 1.00 109.36 448 SER B CA 1
ATOM 7708 C C . SER B 1 450 ? 33.706 43.115 82.647 1.00 106.69 448 SER B C 1
ATOM 7709 O O . SER B 1 450 ? 33.421 44.237 82.223 1.00 103.38 448 SER B O 1
ATOM 7712 N N . VAL B 1 451 ? 33.549 42.000 81.928 1.00 106.33 449 VAL B N 1
ATOM 7713 C CA . VAL B 1 451 ? 32.830 41.950 80.643 1.00 104.56 449 VAL B CA 1
ATOM 7714 C C . VAL B 1 451 ? 31.745 40.868 80.740 1.00 102.74 449 VAL B C 1
ATOM 7715 O O . VAL B 1 451 ? 31.837 39.954 81.563 1.00 105.59 449 VAL B O 1
ATOM 7719 N N . GLY B 1 452 ? 30.721 40.978 79.900 1.00 97.29 450 GLY B N 1
ATOM 7720 C CA . GLY B 1 452 ? 29.606 40.044 79.899 1.00 89.30 450 GLY B CA 1
ATOM 7721 C C . GLY B 1 452 ? 28.395 40.687 79.259 1.00 86.17 450 GLY B C 1
ATOM 7722 O O . GLY B 1 452 ? 28.464 41.815 78.769 1.00 92.85 450 GLY B O 1
ATOM 7723 N N . ALA B 1 453 ? 27.277 39.976 79.267 1.00 77.39 451 ALA B N 1
ATOM 7724 C CA . ALA B 1 453 ? 26.073 40.459 78.619 1.00 71.20 451 ALA B CA 1
ATOM 7725 C C . ALA B 1 453 ? 25.133 41.137 79.615 1.00 71.58 451 ALA B C 1
ATOM 7726 O O . ALA B 1 453 ? 24.442 42.097 79.265 1.00 71.32 451 ALA B O 1
ATOM 7728 N N . TYR B 1 454 ? 25.116 40.641 80.852 1.00 67.30 452 TYR B N 1
ATOM 7729 C CA . TYR B 1 454 ? 24.228 41.167 81.886 1.00 63.08 452 TYR B CA 1
ATOM 7730 C C . TYR B 1 454 ? 24.943 41.258 83.223 1.00 66.34 452 TYR B C 1
ATOM 7731 O O . TYR B 1 454 ? 25.799 40.431 83.534 1.00 70.04 452 TYR B O 1
ATOM 7740 N N . GLY B 1 455 ? 24.593 42.281 83.999 1.00 67.24 453 GLY B N 1
ATOM 7741 C CA . GLY B 1 455 ? 25.159 42.499 85.324 1.00 67.17 453 GLY B CA 1
ATOM 7742 C C . GLY B 1 455 ? 24.056 42.499 86.373 1.00 70.64 453 GLY B C 1
ATOM 7743 O O . GLY B 1 455 ? 23.436 43.536 86.623 1.00 67.00 453 GLY B O 1
ATOM 7744 N N . PRO B 1 456 ? 23.819 41.336 87.018 1.00 70.32 454 PRO B N 1
ATOM 7745 C CA . PRO B 1 456 ? 22.644 41.155 87.871 1.00 68.46 454 PRO B CA 1
ATOM 7746 C C . PRO B 1 456 ? 22.596 42.051 89.106 1.00 69.05 454 PRO B C 1
ATOM 7747 O O . PRO B 1 456 ? 21.511 42.343 89.596 1.00 71.87 454 PRO B O 1
ATOM 7751 N N . ILE B 1 457 ? 23.757 42.489 89.586 1.00 66.55 455 ILE B N 1
ATOM 7752 C CA . ILE B 1 457 ? 23.842 43.239 90.836 1.00 65.97 455 ILE B CA 1
ATOM 7753 C C . ILE B 1 457 ? 24.458 44.634 90.661 1.00 66.96 455 ILE B C 1
ATOM 7754 O O . ILE B 1 457 ? 24.935 45.231 91.628 1.00 73.01 455 ILE B O 1
ATOM 7759 N N . LYS B 1 458 ? 24.421 45.160 89.439 1.00 62.23 456 LYS B N 1
ATOM 7760 C CA . LYS B 1 458 ? 25.110 46.410 89.126 1.00 58.85 456 LYS B CA 1
ATOM 7761 C C . LYS B 1 458 ? 24.459 47.673 89.725 1.00 62.14 456 LYS B C 1
ATOM 7762 O O . LYS B 1 458 ? 25.110 48.711 89.812 1.00 62.82 456 LYS B O 1
ATOM 7768 N N . ASP B 1 459 ? 23.192 47.580 90.127 1.00 62.53 457 ASP B N 1
ATOM 7769 C CA . ASP B 1 459 ? 22.505 48.680 90.802 1.00 65.25 457 ASP B CA 1
ATOM 7770 C C . ASP B 1 459 ? 22.318 48.335 92.280 1.00 65.87 457 ASP B C 1
ATOM 7771 O O . ASP B 1 459 ? 21.356 48.760 92.924 1.00 63.26 457 ASP B O 1
ATOM 7776 N N . VAL B 1 460 ? 23.248 47.552 92.823 1.00 68.76 458 VAL B N 1
ATOM 7777 C CA . VAL B 1 460 ? 23.181 47.163 94.239 1.00 66.58 458 VAL B CA 1
ATOM 7778 C C . VAL B 1 460 ? 24.488 47.528 94.938 1.00 61.65 458 VAL B C 1
ATOM 7779 O O . VAL B 1 460 ? 25.559 47.103 94.504 1.00 63.38 458 VAL B O 1
ATOM 7783 N N . TYR B 1 461 ? 24.402 48.323 96.003 1.00 59.48 459 TYR B N 1
ATOM 7784 C CA . TYR B 1 461 ? 25.592 48.693 96.778 1.00 62.16 459 TYR B CA 1
ATOM 7785 C C . TYR B 1 461 ? 26.197 47.490 97.504 1.00 66.17 459 TYR B C 1
ATOM 7786 O O . TYR B 1 461 ? 25.501 46.508 97.787 1.00 69.27 459 TYR B O 1
ATOM 7795 N N . LYS B 1 462 ? 27.490 47.581 97.804 1.00 65.48 460 LYS B N 1
ATOM 7796 C CA . LYS B 1 462 ? 28.219 46.510 98.483 1.00 67.14 460 LYS B CA 1
ATOM 7797 C C . LYS B 1 462 ? 27.635 46.191 99.859 1.00 69.71 460 LYS B C 1
ATOM 7798 O O . LYS B 1 462 ? 27.527 45.017 100.229 1.00 74.12 460 LYS B O 1
ATOM 7804 N N . THR B 1 463 ? 27.229 47.230 100.587 1.00 69.29 461 THR B N 1
ATOM 7805 C CA . THR B 1 463 ? 26.576 47.077 101.892 1.00 73.04 461 THR B CA 1
ATOM 7806 C C . THR B 1 463 ? 25.297 46.259 101.757 1.00 70.79 461 THR B C 1
ATOM 7807 O O . THR B 1 463 ? 24.982 45.418 102.604 1.00 72.51 461 THR B O 1
ATOM 7811 N N . SER B 1 464 ? 24.582 46.492 100.664 1.00 71.75 462 SER B N 1
ATOM 7812 C CA A SER B 1 464 ? 23.353 45.769 100.384 0.50 71.55 462 SER B CA 1
ATOM 7813 C CA B SER B 1 464 ? 23.355 45.763 100.393 0.50 69.70 462 SER B CA 1
ATOM 7814 C C . SER B 1 464 ? 23.635 44.362 99.849 1.00 70.37 462 SER B C 1
ATOM 7815 O O . SER B 1 464 ? 22.780 43.484 99.931 1.00 69.00 462 SER B O 1
ATOM 7820 N N . ILE B 1 465 ? 24.837 44.156 99.308 1.00 71.13 463 ILE B N 1
ATOM 7821 C CA . ILE B 1 465 ? 25.244 42.842 98.801 1.00 75.28 463 ILE B CA 1
ATOM 7822 C C . ILE B 1 465 ? 25.331 41.823 99.946 1.00 77.40 463 ILE B C 1
ATOM 7823 O O . ILE B 1 465 ? 24.823 40.711 99.809 1.00 77.32 463 ILE B O 1
ATOM 7828 N N . PHE B 1 466 ? 25.917 42.231 101.076 1.00 76.18 464 PHE B N 1
ATOM 7829 C CA . PHE B 1 466 ? 26.023 41.381 102.266 1.00 72.81 464 PHE B CA 1
ATOM 7830 C C . PHE B 1 466 ? 24.653 41.101 102.863 1.00 72.78 464 PHE B C 1
ATOM 7831 O O . PHE B 1 466 ? 24.337 39.957 103.205 1.00 73.15 464 PHE B O 1
ATOM 7839 N N . ARG B 1 467 ? 23.847 42.154 102.964 1.00 68.44 465 ARG B N 1
ATOM 7840 C CA . ARG B 1 467 ? 22.503 42.084 103.527 1.00 69.01 465 ARG B CA 1
ATOM 7841 C C . ARG B 1 467 ? 21.618 41.100 102.765 1.00 69.88 465 ARG B C 1
ATOM 7842 O O . ARG B 1 467 ? 20.878 40.325 103.372 1.00 72.77 465 ARG B O 1
ATOM 7850 N N . LEU B 1 468 ? 21.720 41.128 101.438 1.00 71.67 466 LEU B N 1
ATOM 7851 C CA . LEU B 1 468 ? 20.995 40.195 100.578 1.00 73.49 466 LEU B CA 1
ATOM 7852 C C . LEU B 1 468 ? 21.543 38.769 100.651 1.00 71.99 466 LEU B C 1
ATOM 7853 O O . LEU B 1 468 ? 20.769 37.811 100.612 1.00 74.67 466 LEU B O 1
ATOM 7858 N N . ALA B 1 469 ? 22.869 38.645 100.751 1.00 70.13 467 ALA B N 1
ATOM 7859 C CA . ALA B 1 469 ? 23.551 37.350 100.863 1.00 72.40 467 ALA B CA 1
ATOM 7860 C C . ALA B 1 469 ? 23.155 36.595 102.126 1.00 75.89 467 ALA B C 1
ATOM 7861 O O . ALA B 1 469 ? 22.771 35.424 102.068 1.00 74.42 467 ALA B O 1
ATOM 7863 N N . GLU B 1 470 ? 23.239 37.292 103.257 1.00 77.70 468 GLU B N 1
ATOM 7864 C CA . GLU B 1 470 ? 22.848 36.754 104.554 1.00 77.53 468 GLU B CA 1
ATOM 7865 C C . GLU B 1 470 ? 21.362 36.414 104.625 1.00 76.45 468 GLU B C 1
ATOM 7866 O O . GLU B 1 470 ? 20.989 35.433 105.272 1.00 79.17 468 GLU B O 1
ATOM 7872 N N . TRP B 1 471 ? 20.529 37.207 103.952 1.00 73.76 469 TRP B N 1
ATOM 7873 C CA . TRP B 1 471 ? 19.098 36.911 103.859 1.00 74.80 469 TRP B CA 1
ATOM 7874 C C . TRP B 1 471 ? 18.824 35.580 103.148 1.00 76.96 469 TRP B C 1
ATOM 7875 O O . TRP B 1 471 ? 17.885 34.869 103.507 1.00 77.21 469 TRP B O 1
ATOM 7886 N N . ARG B 1 472 ? 19.624 35.259 102.132 1.00 79.10 470 ARG B N 1
ATOM 7887 C CA . ARG B 1 472 ? 19.363 34.075 101.306 1.00 82.43 470 ARG B CA 1
ATOM 7888 C C . ARG B 1 472 ? 19.685 32.758 102.018 1.00 80.67 470 ARG B C 1
ATOM 7889 O O . ARG B 1 472 ? 18.971 31.772 101.842 1.00 83.60 470 ARG B O 1
ATOM 7897 N N . ASN B 1 473 ? 20.749 32.760 102.819 1.00 80.26 471 ASN B N 1
ATOM 7898 C CA . ASN B 1 473 ? 21.050 31.657 103.729 1.00 79.37 471 ASN B CA 1
ATOM 7899 C C . ASN B 1 473 ? 19.955 31.498 104.782 1.00 82.19 471 ASN B C 1
ATOM 7900 O O . ASN B 1 473 ? 19.474 30.393 105.035 1.00 84.21 471 ASN B O 1
ATOM 7905 N N . ARG B 1 474 ? 19.547 32.624 105.361 1.00 84.06 472 ARG B N 1
ATOM 7906 C CA . ARG B 1 474 ? 18.441 32.678 106.313 1.00 85.35 472 ARG B CA 1
ATOM 7907 C C . ARG B 1 474 ? 17.116 32.199 105.698 1.00 85.28 472 ARG B C 1
ATOM 7908 O O . ARG B 1 474 ? 16.253 31.683 106.404 1.00 89.12 472 ARG B O 1
ATOM 7916 N N . ALA B 1 475 ? 16.969 32.358 104.385 1.00 85.52 473 ALA B N 1
ATOM 7917 C CA . ALA B 1 475 ? 15.789 31.877 103.665 1.00 83.72 473 ALA B CA 1
ATOM 7918 C C . ALA B 1 475 ? 15.824 30.363 103.489 1.00 82.59 473 ALA B C 1
ATOM 7919 O O . ALA B 1 475 ? 14.804 29.691 103.679 1.00 77.77 473 ALA B O 1
ATOM 7921 N N . ALA B 1 476 ? 16.999 29.846 103.121 1.00 80.81 474 ALA B N 1
ATOM 7922 C CA . ALA B 1 476 ? 17.219 28.411 102.938 1.00 85.32 474 ALA B CA 1
ATOM 7923 C C . ALA B 1 476 ? 16.953 27.632 104.233 1.00 87.41 474 ALA B C 1
ATOM 7924 O O . ALA B 1 476 ? 16.194 26.659 104.238 1.00 86.87 474 ALA B O 1
ATOM 7926 N N . ALA B 1 477 ? 17.548 28.106 105.327 1.00 89.73 475 ALA B N 1
ATOM 7927 C CA . ALA B 1 477 ? 17.394 27.499 106.647 1.00 91.89 475 ALA B CA 1
ATOM 7928 C C . ALA B 1 477 ? 15.969 27.581 107.205 1.00 92.98 475 ALA B C 1
ATOM 7929 O O . ALA B 1 477 ? 15.591 26.769 108.050 1.00 97.27 475 ALA B O 1
ATOM 7931 N N . GLU B 1 478 ? 15.179 28.543 106.726 1.00 92.58 476 GLU B N 1
ATOM 7932 C CA . GLU B 1 478 ? 13.779 28.676 107.147 1.00 92.77 476 GLU B CA 1
ATOM 7933 C C . GLU B 1 478 ? 12.819 27.711 106.445 1.00 93.77 476 GLU B C 1
ATOM 7934 O O . GLU B 1 478 ? 11.616 27.712 106.725 1.00 93.47 476 GLU B O 1
ATOM 7940 N N . ARG B 1 479 ? 13.349 26.899 105.534 1.00 94.74 477 ARG B N 1
ATOM 7941 C CA . ARG B 1 479 ? 12.569 25.833 104.907 1.00 94.40 477 ARG B CA 1
ATOM 7942 C C . ARG B 1 479 ? 13.341 24.520 104.799 1.00 95.19 477 ARG B C 1
ATOM 7943 O O . ARG B 1 479 ? 12.936 23.607 104.075 1.00 97.85 477 ARG B O 1
ATOM 7951 N N . GLY B 1 480 ? 14.443 24.431 105.539 1.00 93.55 478 GLY B N 1
ATOM 7952 C CA . GLY B 1 480 ? 15.218 23.201 105.633 1.00 93.54 478 GLY B CA 1
ATOM 7953 C C . GLY B 1 480 ? 16.010 22.901 104.380 1.00 95.18 478 GLY B C 1
ATOM 7954 O O . GLY B 1 480 ? 16.148 21.741 103.979 1.00 98.00 478 GLY B O 1
ATOM 7955 N N . GLN B 1 481 ? 16.525 23.953 103.754 1.00 92.59 479 GLN B N 1
ATOM 7956 C CA . GLN B 1 481 ? 17.365 23.807 102.577 1.00 88.81 479 GLN B CA 1
ATOM 7957 C C . GLN B 1 481 ? 18.779 24.262 102.900 1.00 85.20 479 GLN B C 1
ATOM 7958 O O . GLN B 1 481 ? 18.989 25.044 103.830 1.00 84.21 479 GLN B O 1
ATOM 7964 N N . THR B 1 482 ? 19.740 23.753 102.137 1.00 81.48 480 THR B N 1
ATOM 7965 C CA . THR B 1 482 ? 21.153 24.063 102.336 1.00 82.45 480 THR B CA 1
ATOM 7966 C C . THR B 1 482 ? 21.496 25.511 101.927 1.00 85.03 480 THR B C 1
ATOM 7967 O O . THR B 1 482 ? 21.244 25.900 100.782 1.00 82.53 480 THR B O 1
ATOM 7971 N N . PRO B 1 483 ? 22.045 26.314 102.876 1.00 86.66 481 PRO B N 1
ATOM 7972 C CA . PRO B 1 483 ? 22.457 27.718 102.656 1.00 87.81 481 PRO B CA 1
ATOM 7973 C C . PRO B 1 483 ? 23.463 27.870 101.507 1.00 88.06 481 PRO B C 1
ATOM 7974 O O . PRO B 1 483 ? 24.605 27.426 101.640 1.00 89.92 481 PRO B O 1
ATOM 7978 N N . PRO B 1 484 ? 23.038 28.500 100.389 1.00 87.82 482 PRO B N 1
ATOM 7979 C CA . PRO B 1 484 ? 23.767 28.442 99.112 1.00 85.07 482 PRO B CA 1
ATOM 7980 C C . PRO B 1 484 ? 25.077 29.217 99.104 1.00 84.47 482 PRO B C 1
ATOM 7981 O O . PRO B 1 484 ? 26.044 28.787 98.473 1.00 81.78 482 PRO B O 1
ATOM 7985 N N . ILE B 1 485 ? 25.103 30.345 99.803 1.00 84.30 483 ILE B N 1
ATOM 7986 C CA . ILE B 1 485 ? 26.289 31.187 99.844 1.00 85.10 483 ILE B CA 1
ATOM 7987 C C . ILE B 1 485 ? 27.154 30.789 101.038 1.00 85.72 483 ILE B C 1
ATOM 7988 O O . ILE B 1 485 ? 26.685 30.842 102.182 1.00 85.52 483 ILE B O 1
ATOM 7993 N N . PRO B 1 486 ? 28.411 30.375 100.768 1.00 86.50 484 PRO B N 1
ATOM 7994 C CA . PRO B 1 486 ? 29.411 30.014 101.771 1.00 88.44 484 PRO B CA 1
ATOM 7995 C C . PRO B 1 486 ? 29.597 31.120 102.792 1.00 90.21 484 PRO B C 1
ATOM 7996 O O . PRO B 1 486 ? 29.595 32.302 102.439 1.00 92.38 484 PRO B O 1
ATOM 8000 N N . GLU B 1 487 ? 29.756 30.722 104.050 1.00 93.08 485 GLU B N 1
ATOM 8001 C CA . GLU B 1 487 ? 29.793 31.655 105.175 1.00 93.58 485 GLU B CA 1
ATOM 8002 C C . GLU B 1 487 ? 31.102 32.437 105.176 1.00 92.08 485 GLU B C 1
ATOM 8003 O O . GLU B 1 487 ? 31.136 33.602 105.576 1.00 91.38 485 GLU B O 1
ATOM 8009 N N . ALA B 1 488 ? 32.165 31.784 104.705 1.00 92.44 486 ALA B N 1
ATOM 8010 C CA . ALA B 1 488 ? 33.482 32.399 104.561 1.00 94.72 486 ALA B CA 1
ATOM 8011 C C . ALA B 1 488 ? 33.520 33.409 103.414 1.00 96.98 486 ALA B C 1
ATOM 8012 O O . ALA B 1 488 ? 34.314 34.354 103.450 1.00 99.85 486 ALA B O 1
ATOM 8014 N N . SER B 1 489 ? 32.665 33.205 102.406 1.00 95.05 487 SER B N 1
ATOM 8015 C CA . SER B 1 489 ? 32.509 34.166 101.307 1.00 93.96 487 SER B CA 1
ATOM 8016 C C . SER B 1 489 ? 31.927 35.488 101.802 1.00 91.48 487 SER B C 1
ATOM 8017 O O . SER B 1 489 ? 32.366 36.558 101.379 1.00 92.01 487 SER B O 1
ATOM 8020 N N . ILE B 1 490 ? 30.954 35.393 102.708 1.00 89.36 488 ILE B N 1
ATOM 8021 C CA . ILE B 1 490 ? 30.341 36.551 103.358 1.00 88.00 488 ILE B CA 1
ATOM 8022 C C . ILE B 1 490 ? 31.330 37.260 104.295 1.00 91.62 488 ILE B C 1
ATOM 8023 O O . ILE B 1 490 ? 31.354 38.490 104.364 1.00 91.96 488 ILE B O 1
ATOM 8028 N N . THR B 1 491 ? 32.169 36.488 104.983 1.00 95.96 489 THR B N 1
ATOM 8029 C CA . THR B 1 491 ? 32.999 37.035 106.064 1.00 98.31 489 THR B CA 1
ATOM 8030 C C . THR B 1 491 ? 34.494 37.192 105.736 1.00 99.64 489 THR B C 1
ATOM 8031 O O . THR B 1 491 ? 35.329 37.204 106.644 1.00 100.90 489 THR B O 1
ATOM 8035 N N . LYS B 1 492 ? 34.823 37.328 104.450 1.00 100.81 490 LYS B N 1
ATOM 8036 C CA . LYS B 1 492 ? 36.192 37.647 104.014 1.00 102.05 490 LYS B CA 1
ATOM 8037 C C . LYS B 1 492 ? 36.602 39.074 104.397 1.00 103.50 490 LYS B C 1
ATOM 8038 O O . LYS B 1 492 ? 37.677 39.555 104.022 1.00 103.74 490 LYS B O 1
ATOM 8044 N N . PRO B 1 509 ? 38.203 54.664 102.048 1.00 96.46 507 PRO B N 1
ATOM 8045 C CA . PRO B 1 509 ? 36.862 54.495 102.612 1.00 94.90 507 PRO B CA 1
ATOM 8046 C C . PRO B 1 509 ? 36.486 53.036 102.859 1.00 94.20 507 PRO B C 1
ATOM 8047 O O . PRO B 1 509 ? 36.630 52.192 101.970 1.00 95.39 507 PRO B O 1
ATOM 8051 N N . ASP B 1 510 ? 36.013 52.746 104.065 1.00 91.89 508 ASP B N 1
ATOM 8052 C CA . ASP B 1 510 ? 35.389 51.463 104.337 1.00 92.84 508 ASP B CA 1
ATOM 8053 C C . ASP B 1 510 ? 34.001 51.468 103.702 1.00 90.04 508 ASP B C 1
ATOM 8054 O O . ASP B 1 510 ? 33.345 52.511 103.649 1.00 92.52 508 ASP B O 1
ATOM 8059 N N . TYR B 1 511 ? 33.560 50.299 103.240 1.00 86.39 509 TYR B N 1
ATOM 8060 C CA . TYR B 1 511 ? 32.292 50.139 102.510 1.00 80.86 509 TYR B CA 1
ATOM 8061 C C . TYR B 1 511 ? 31.016 50.796 103.062 1.00 75.43 509 TYR B C 1
ATOM 8062 O O . TYR B 1 511 ? 30.270 51.369 102.279 1.00 76.90 509 TYR B O 1
ATOM 8071 N N . PRO B 1 512 ? 30.752 50.723 104.387 1.00 73.28 510 PRO B N 1
ATOM 8072 C CA . PRO B 1 512 ? 29.474 51.324 104.807 1.00 70.02 510 PRO B CA 1
ATOM 8073 C C . PRO B 1 512 ? 29.471 52.855 104.833 1.00 64.98 510 PRO B C 1
ATOM 8074 O O . PRO B 1 512 ? 28.417 53.466 104.696 1.00 62.81 510 PRO B O 1
ATOM 8078 N N . VAL B 1 513 ? 30.634 53.465 105.022 1.00 65.25 511 VAL B N 1
ATOM 8079 C CA . VAL B 1 513 ? 30.732 54.920 104.940 1.00 66.49 511 VAL B CA 1
ATOM 8080 C C . VAL B 1 513 ? 30.759 55.315 103.470 1.00 67.06 511 VAL B C 1
ATOM 8081 O O . VAL B 1 513 ? 30.113 56.288 103.069 1.00 68.22 511 VAL B O 1
ATOM 8085 N N . LEU B 1 514 ? 31.472 54.517 102.676 1.00 63.94 512 LEU B N 1
ATOM 8086 C CA . LEU B 1 514 ? 31.569 54.724 101.244 1.00 65.23 512 LEU B CA 1
ATOM 8087 C C . LEU B 1 514 ? 30.188 54.770 100.611 1.00 65.07 512 LEU B C 1
ATOM 8088 O O . LEU B 1 514 ? 29.842 55.750 99.951 1.00 71.05 512 LEU B O 1
ATOM 8093 N N . ASP B 1 515 ? 29.399 53.731 100.867 1.00 58.28 513 ASP B N 1
ATOM 8094 C CA . ASP B 1 515 ? 28.054 53.597 100.322 1.00 59.72 513 ASP B CA 1
ATOM 8095 C C . ASP B 1 515 ? 27.081 54.669 100.801 1.00 60.18 513 ASP B C 1
ATOM 8096 O O . ASP B 1 515 ? 26.169 55.041 100.067 1.00 67.72 513 ASP B O 1
ATOM 8101 N N . ALA B 1 516 ? 27.281 55.157 102.021 1.00 57.98 514 ALA B N 1
ATOM 8102 C CA . ALA B 1 516 ? 26.509 56.273 102.564 1.00 58.92 514 ALA B CA 1
ATOM 8103 C C . ALA B 1 516 ? 26.783 57.571 101.796 1.00 58.57 514 ALA B C 1
ATOM 8104 O O . ALA B 1 516 ? 25.868 58.368 101.554 1.00 59.86 514 ALA B O 1
ATOM 8106 N N . ILE B 1 517 ? 28.044 57.760 101.410 1.00 57.47 515 ILE B N 1
ATOM 8107 C CA . ILE B 1 517 ? 28.470 58.922 100.623 1.00 59.03 515 ILE B CA 1
ATOM 8108 C C . ILE B 1 517 ? 27.983 58.820 99.181 1.00 61.22 515 ILE B C 1
ATOM 8109 O O . ILE B 1 517 ? 27.463 59.797 98.626 1.00 64.90 515 ILE B O 1
ATOM 8114 N N . LEU B 1 518 ? 28.139 57.635 98.588 1.00 59.07 516 LEU B N 1
ATOM 8115 C CA . LEU B 1 518 ? 27.632 57.364 97.246 1.00 57.19 516 LEU B CA 1
ATOM 8116 C C . LEU B 1 518 ? 26.124 57.588 97.168 1.00 61.52 516 LEU B C 1
ATOM 8117 O O . LEU B 1 518 ? 25.644 58.201 96.220 1.00 65.02 516 LEU B O 1
ATOM 8122 N N . GLU B 1 519 ? 25.383 57.108 98.167 1.00 62.54 517 GLU B N 1
ATOM 8123 C CA . GLU B 1 519 ? 23.938 57.295 98.188 1.00 63.15 517 GLU B CA 1
ATOM 8124 C C . GLU B 1 519 ? 23.564 58.771 98.274 1.00 62.83 517 GLU B C 1
ATOM 8125 O O . GLU B 1 519 ? 22.593 59.200 97.666 1.00 64.17 517 GLU B O 1
ATOM 8131 N N . LEU B 1 520 ? 24.339 59.546 99.021 1.00 65.80 518 LEU B N 1
ATOM 8132 C CA . LEU B 1 520 ? 24.070 60.973 99.134 1.00 68.25 518 LEU B CA 1
ATOM 8133 C C . LEU B 1 520 ? 24.326 61.690 97.803 1.00 69.90 518 LEU B C 1
ATOM 8134 O O . LEU B 1 520 ? 23.549 62.557 97.394 1.00 66.18 518 LEU B O 1
ATOM 8139 N N . TYR B 1 521 ? 25.392 61.276 97.123 1.00 68.39 519 TYR B N 1
ATOM 8140 C CA . TYR B 1 521 ? 25.880 61.942 95.927 1.00 65.60 519 TYR B CA 1
ATOM 8141 C C . TYR B 1 521 ? 25.134 61.506 94.683 1.00 65.18 519 TYR B C 1
ATOM 8142 O O . TYR B 1 521 ? 24.533 62.324 93.987 1.00 64.32 519 TYR B O 1
ATOM 8151 N N . VAL B 1 522 ? 25.197 60.209 94.413 1.00 64.09 520 VAL B N 1
ATOM 8152 C CA . VAL B 1 522 ? 24.570 59.602 93.254 1.00 66.31 520 VAL B CA 1
ATOM 8153 C C . VAL B 1 522 ? 23.041 59.573 93.357 1.00 67.96 520 VAL B C 1
ATOM 8154 O O . VAL B 1 522 ? 22.353 59.935 92.407 1.00 72.63 520 VAL B O 1
ATOM 8158 N N . ASP B 1 523 ? 22.508 59.163 94.503 1.00 71.51 521 ASP B N 1
ATOM 8159 C CA . ASP B 1 523 ? 21.069 58.897 94.598 1.00 72.86 521 ASP B CA 1
ATOM 8160 C C . ASP B 1 523 ? 20.206 60.068 95.070 1.00 75.23 521 ASP B C 1
ATOM 8161 O O . ASP B 1 523 ? 19.032 60.146 94.714 1.00 78.45 521 ASP B O 1
ATOM 8166 N N . ARG B 1 524 ? 20.777 60.966 95.870 1.00 75.69 522 ARG B N 1
ATOM 8167 C CA . ARG B 1 524 ? 20.006 62.063 96.456 1.00 74.21 522 ARG B CA 1
ATOM 8168 C C . ARG B 1 524 ? 20.465 63.430 95.968 1.00 76.15 522 ARG B C 1
ATOM 8169 O O . ARG B 1 524 ? 20.005 64.461 96.469 1.00 79.10 522 ARG B O 1
ATOM 8177 N N . ASP B 1 525 ? 21.372 63.418 94.990 1.00 78.01 523 ASP B N 1
ATOM 8178 C CA . ASP B 1 525 ? 21.894 64.621 94.316 1.00 80.97 523 ASP B CA 1
ATOM 8179 C C . ASP B 1 525 ? 22.391 65.734 95.241 1.00 79.53 523 ASP B C 1
ATOM 8180 O O . ASP B 1 525 ? 22.172 66.918 94.972 1.00 82.87 523 ASP B O 1
ATOM 8185 N N . THR B 1 526 ? 23.069 65.342 96.320 1.00 78.32 524 THR B N 1
ATOM 8186 C CA . THR B 1 526 ? 23.597 66.287 97.302 1.00 74.95 524 THR B CA 1
ATOM 8187 C C . THR B 1 526 ? 25.061 66.618 97.004 1.00 68.95 524 THR B C 1
ATOM 8188 O O . THR B 1 526 ? 25.842 65.743 96.636 1.00 66.24 524 THR B O 1
ATOM 8192 N N . GLY B 1 527 ? 25.425 67.886 97.171 1.00 67.30 525 GLY B N 1
ATOM 8193 C CA . GLY B 1 527 ? 26.776 68.356 96.871 1.00 64.55 525 GLY B CA 1
ATOM 8194 C C . GLY B 1 527 ? 27.820 68.037 97.927 1.00 67.02 525 GLY B C 1
ATOM 8195 O O . GLY B 1 527 ? 27.484 67.609 99.035 1.00 69.20 525 GLY B O 1
ATOM 8196 N N . ALA B 1 528 ? 29.085 68.261 97.572 1.00 65.04 526 ALA B N 1
ATOM 8197 C CA . ALA B 1 528 ? 30.229 68.003 98.446 1.00 64.64 526 ALA B CA 1
ATOM 8198 C C . ALA B 1 528 ? 30.105 68.709 99.784 1.00 65.88 526 ALA B C 1
ATOM 8199 O O . ALA B 1 528 ? 30.132 68.058 100.828 1.00 67.76 526 ALA B O 1
ATOM 8201 N N . ASP B 1 529 ? 29.938 70.031 99.737 1.00 63.70 527 ASP B N 1
ATOM 8202 C CA . ASP B 1 529 ? 29.835 70.868 100.930 1.00 62.03 527 ASP B CA 1
ATOM 8203 C C . ASP B 1 529 ? 28.753 70.363 101.868 1.00 59.59 527 ASP B C 1
ATOM 8204 O O . ASP B 1 529 ? 28.921 70.398 103.084 1.00 67.03 527 ASP B O 1
ATOM 8209 N N . ALA B 1 530 ? 27.660 69.865 101.295 1.00 53.27 528 ALA B N 1
ATOM 8210 C CA . ALA B 1 530 ? 26.524 69.388 102.075 1.00 52.06 528 ALA B CA 1
ATOM 8211 C C . ALA B 1 530 ? 26.751 67.994 102.672 1.00 58.62 528 ALA B C 1
ATOM 8212 O O . ALA B 1 530 ? 26.296 67.711 103.782 1.00 62.03 528 ALA B O 1
ATOM 8214 N N . ILE B 1 531 ? 27.442 67.126 101.932 1.00 58.63 529 ILE B N 1
ATOM 8215 C CA . ILE B 1 531 ? 27.886 65.839 102.469 1.00 57.87 529 ILE B CA 1
ATOM 8216 C C . ILE B 1 531 ? 28.841 66.038 103.663 1.00 59.65 529 ILE B C 1
ATOM 8217 O O . ILE B 1 531 ? 28.708 65.358 104.691 1.00 61.32 529 ILE B O 1
ATOM 8222 N N . VAL B 1 532 ? 29.760 67.000 103.536 1.00 61.39 530 VAL B N 1
ATOM 8223 C CA . VAL B 1 532 ? 30.632 67.425 104.642 1.00 58.65 530 VAL B CA 1
ATOM 8224 C C . VAL B 1 532 ? 29.799 67.914 105.825 1.00 61.65 530 VAL B C 1
ATOM 8225 O O . VAL B 1 532 ? 30.059 67.542 106.971 1.00 63.31 530 VAL B O 1
ATOM 8229 N N . ALA B 1 533 ? 28.773 68.710 105.526 1.00 63.85 531 ALA B N 1
ATOM 8230 C CA . ALA B 1 533 ? 27.850 69.230 106.531 1.00 61.13 531 ALA B CA 1
ATOM 8231 C C . ALA B 1 533 ? 27.110 68.103 107.258 1.00 62.24 531 ALA B C 1
ATOM 8232 O O . ALA B 1 533 ? 26.891 68.183 108.468 1.00 64.73 531 ALA B O 1
ATOM 8234 N N . ALA B 1 534 ? 26.754 67.051 106.516 1.00 62.17 532 ALA B N 1
ATOM 8235 C CA . ALA B 1 534 ? 26.050 65.880 107.066 1.00 59.52 532 ALA B CA 1
ATOM 8236 C C . ALA B 1 534 ? 26.869 65.102 108.098 1.00 59.92 532 ALA B C 1
ATOM 8237 O O . ALA B 1 534 ? 26.309 64.323 108.865 1.00 63.70 532 ALA B O 1
ATOM 8239 N N . GLY B 1 535 ? 28.185 65.314 108.100 1.00 60.17 533 GLY B N 1
ATOM 8240 C CA . GLY B 1 535 ? 29.080 64.729 109.091 1.00 58.50 533 GLY B CA 1
ATOM 8241 C C . GLY B 1 535 ? 30.290 63.995 108.532 1.00 59.75 533 GLY B C 1
ATOM 8242 O O . GLY B 1 535 ? 31.054 63.409 109.292 1.00 64.83 533 GLY B O 1
ATOM 8243 N N . TYR B 1 536 ? 30.484 64.024 107.214 1.00 59.62 534 TYR B N 1
ATOM 8244 C CA . TYR B 1 536 ? 31.594 63.278 106.596 1.00 56.29 534 TYR B CA 1
ATOM 8245 C C . TYR B 1 536 ? 32.831 64.131 106.350 1.00 58.38 534 TYR B C 1
ATOM 8246 O O . TYR B 1 536 ? 32.753 65.357 106.182 1.00 63.78 534 TYR B O 1
ATOM 8255 N N . ASP B 1 537 ? 33.971 63.454 106.344 1.00 53.34 535 ASP B N 1
ATOM 8256 C CA . ASP B 1 537 ? 35.276 64.070 106.260 1.00 55.74 535 ASP B CA 1
ATOM 8257 C C . ASP B 1 537 ? 35.557 64.626 104.867 1.00 59.25 535 ASP B C 1
ATOM 8258 O O . ASP B 1 537 ? 35.535 63.887 103.884 1.00 58.32 535 ASP B O 1
ATOM 8263 N N . ARG B 1 538 ? 35.844 65.928 104.820 1.00 61.29 536 ARG B N 1
ATOM 8264 C CA . ARG B 1 538 ? 36.082 66.676 103.588 1.00 63.14 536 ARG B CA 1
ATOM 8265 C C . ARG B 1 538 ? 37.088 66.021 102.625 1.00 65.24 536 ARG B C 1
ATOM 8266 O O . ARG B 1 538 ? 36.810 65.907 101.436 1.00 68.19 536 ARG B O 1
ATOM 8274 N N . GLU B 1 539 ? 38.226 65.562 103.136 1.00 70.45 537 GLU B N 1
ATOM 8275 C CA . GLU B 1 539 ? 39.219 64.905 102.284 1.00 71.66 537 GLU B CA 1
ATOM 8276 C C . GLU B 1 539 ? 38.689 63.620 101.642 1.00 67.46 537 GLU B C 1
ATOM 8277 O O . GLU B 1 539 ? 38.912 63.388 100.454 1.00 69.56 537 GLU B O 1
ATOM 8283 N N . LEU B 1 540 ? 37.972 62.804 102.411 1.00 64.38 538 LEU B N 1
ATOM 8284 C CA . LEU B 1 540 ? 37.418 61.565 101.862 1.00 63.90 538 LEU B CA 1
ATOM 8285 C C . LEU B 1 540 ? 36.269 61.821 100.891 1.00 63.66 538 LEU B C 1
ATOM 8286 O O . LEU B 1 540 ? 36.133 61.110 99.889 1.00 60.36 538 LEU B O 1
ATOM 8291 N N . VAL B 1 541 ? 35.449 62.832 101.181 1.00 62.69 539 VAL B N 1
ATOM 8292 C CA . VAL B 1 541 ? 34.304 63.128 100.321 1.00 62.21 539 VAL B CA 1
ATOM 8293 C C . VAL B 1 541 ? 34.811 63.538 98.948 1.00 62.04 539 VAL B C 1
ATOM 8294 O O . VAL B 1 541 ? 34.411 62.953 97.944 1.00 65.60 539 VAL B O 1
ATOM 8298 N N . VAL B 1 542 ? 35.740 64.491 98.935 1.00 55.56 540 VAL B N 1
ATOM 8299 C CA . VAL B 1 542 ? 36.326 65.023 97.712 1.00 56.32 540 VAL B CA 1
ATOM 8300 C C . VAL B 1 542 ? 36.948 63.914 96.864 1.00 58.47 540 VAL B C 1
ATOM 8301 O O . VAL B 1 542 ? 36.632 63.783 95.679 1.00 66.14 540 VAL B O 1
ATOM 8305 N N . LYS B 1 543 ? 37.789 63.098 97.488 1.00 60.62 541 LYS B N 1
ATOM 8306 C CA . LYS B 1 543 ? 38.438 61.970 96.826 1.00 63.03 541 LYS B CA 1
ATOM 8307 C C . LYS B 1 543 ? 37.419 61.013 96.191 1.00 62.79 541 LYS B C 1
ATOM 8308 O O . LYS B 1 543 ? 37.609 60.582 95.051 1.00 62.56 541 LYS B O 1
ATOM 8314 N N . THR B 1 544 ? 36.332 60.723 96.913 1.00 61.35 542 THR B N 1
ATOM 8315 C CA . THR B 1 544 ? 35.265 59.827 96.427 1.00 58.98 542 THR B CA 1
ATOM 8316 C C . THR B 1 544 ? 34.542 60.408 95.213 1.00 61.63 542 THR B C 1
ATOM 8317 O O . THR B 1 544 ? 34.376 59.722 94.205 1.00 63.10 542 THR B O 1
ATOM 8321 N N . LEU B 1 545 ? 34.137 61.674 95.318 1.00 62.03 543 LEU B N 1
ATOM 8322 C CA . LEU B 1 545 ? 33.371 62.358 94.270 1.00 58.10 543 LEU B CA 1
ATOM 8323 C C . LEU B 1 545 ? 34.199 62.566 93.017 1.00 56.84 543 LEU B C 1
ATOM 8324 O O . LEU B 1 545 ? 33.671 62.473 91.910 1.00 59.77 543 LEU B O 1
ATOM 8329 N N . ARG B 1 546 ? 35.490 62.846 93.200 1.00 58.39 544 ARG B N 1
ATOM 8330 C CA . ARG B 1 546 ? 36.442 62.876 92.096 1.00 56.22 544 ARG B CA 1
ATOM 8331 C C . ARG B 1 546 ? 36.481 61.519 91.380 1.00 60.18 544 ARG B C 1
ATOM 8332 O O . ARG B 1 546 ? 36.355 61.458 90.152 1.00 65.31 544 ARG B O 1
ATOM 8340 N N . MET B 1 547 ? 36.628 60.439 92.150 1.00 57.49 545 MET B N 1
ATOM 8341 C CA . MET B 1 547 ? 36.624 59.073 91.601 1.00 62.25 545 MET B CA 1
ATOM 8342 C C . MET B 1 547 ? 35.360 58.744 90.815 1.00 60.76 545 MET B C 1
ATOM 8343 O O . MET B 1 547 ? 35.435 58.082 89.784 1.00 63.88 545 MET B O 1
ATOM 8348 N N . VAL B 1 548 ? 34.211 59.215 91.297 1.00 59.92 546 VAL B N 1
ATOM 8349 C CA . VAL B 1 548 ? 32.930 58.955 90.634 1.00 56.27 546 VAL B CA 1
ATOM 8350 C C . VAL B 1 548 ? 32.837 59.666 89.286 1.00 60.84 546 VAL B C 1
ATOM 8351 O O . VAL B 1 548 ? 32.473 59.046 88.281 1.00 64.62 546 VAL B O 1
ATOM 8355 N N . ASP B 1 549 ? 33.205 60.951 89.270 1.00 59.94 547 ASP B N 1
ATOM 8356 C CA . ASP B 1 549 ? 33.181 61.770 88.063 1.00 54.98 547 ASP B CA 1
ATOM 8357 C C . ASP B 1 549 ? 34.030 61.177 86.938 1.00 55.49 547 ASP B C 1
ATOM 8358 O O . ASP B 1 549 ? 33.596 61.156 85.787 1.00 56.80 547 ASP B O 1
ATOM 8363 N N . THR B 1 550 ? 35.219 60.676 87.277 1.00 60.10 548 THR B N 1
ATOM 8364 C CA . THR B 1 550 ? 36.157 60.139 86.275 1.00 58.04 548 THR B CA 1
ATOM 8365 C C . THR B 1 550 ? 35.898 58.680 85.894 1.00 60.96 548 THR B C 1
ATOM 8366 O O . THR B 1 550 ? 36.523 58.152 84.962 1.00 63.25 548 THR B O 1
ATOM 8370 N N . ALA B 1 551 ? 34.969 58.036 86.595 1.00 59.31 549 ALA B N 1
ATOM 8371 C CA . ALA B 1 551 ? 34.582 56.657 86.270 1.00 61.86 549 ALA B CA 1
ATOM 8372 C C . ALA B 1 551 ? 33.537 56.575 85.155 1.00 63.02 549 ALA B C 1
ATOM 8373 O O . ALA B 1 551 ? 33.060 55.488 84.845 1.00 64.08 549 ALA B O 1
ATOM 8375 N N . GLU B 1 552 ? 33.190 57.725 84.566 1.00 66.98 550 GLU B N 1
ATOM 8376 C CA . GLU B 1 552 ? 32.179 57.811 83.508 1.00 70.24 550 GLU B CA 1
ATOM 8377 C C . GLU B 1 552 ? 32.418 56.896 82.313 1.00 71.34 550 GLU B C 1
ATOM 8378 O O . GLU B 1 552 ? 31.526 56.120 81.950 1.00 74.13 550 GLU B O 1
ATOM 8384 N N . TYR B 1 553 ? 33.613 56.970 81.727 1.00 65.28 551 TYR B N 1
ATOM 8385 C CA . TYR B 1 553 ? 33.953 56.140 80.567 1.00 70.83 551 TYR B CA 1
ATOM 8386 C C . TYR B 1 553 ? 33.881 54.650 80.858 1.00 66.36 551 TYR B C 1
ATOM 8387 O O . TYR B 1 553 ? 33.566 53.876 79.966 1.00 71.46 551 TYR B O 1
ATOM 8396 N N . LYS B 1 554 ? 34.132 54.263 82.107 1.00 66.91 552 LYS B N 1
ATOM 8397 C CA . LYS B 1 554 ? 34.011 52.861 82.521 1.00 64.01 552 LYS B CA 1
ATOM 8398 C C . LYS B 1 554 ? 32.562 52.408 82.527 1.00 63.42 552 LYS B C 1
ATOM 8399 O O . LYS B 1 554 ? 32.227 51.404 81.904 1.00 72.47 552 LYS B O 1
ATOM 8405 N N . ARG B 1 555 ? 31.692 53.163 83.189 1.00 61.04 553 ARG B N 1
ATOM 8406 C CA . ARG B 1 555 ? 30.292 52.757 83.302 1.00 61.87 553 ARG B CA 1
ATOM 8407 C C . ARG B 1 555 ? 29.453 52.973 82.049 1.00 65.07 553 ARG B C 1
ATOM 8408 O O . ARG B 1 555 ? 28.281 52.593 82.016 1.00 72.79 553 ARG B O 1
ATOM 8416 N N . ARG B 1 556 ? 30.053 53.554 81.015 1.00 67.82 554 ARG B N 1
ATOM 8417 C CA . ARG B 1 556 ? 29.378 53.708 79.731 1.00 68.94 554 ARG B CA 1
ATOM 8418 C C . ARG B 1 556 ? 29.471 52.436 78.914 1.00 71.85 554 ARG B C 1
ATOM 8419 O O . ARG B 1 556 ? 28.527 52.072 78.220 1.00 72.38 554 ARG B O 1
ATOM 8427 N N . GLN B 1 557 ? 30.613 51.761 79.010 1.00 78.10 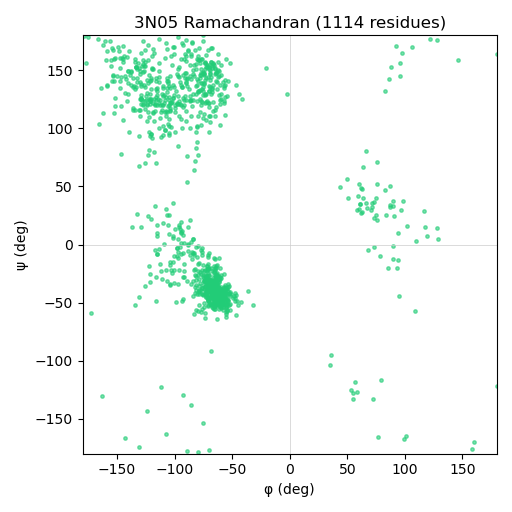555 GLN B N 1
ATOM 8428 C CA . GLN B 1 557 ? 30.856 50.533 78.262 1.00 80.20 555 GLN B CA 1
ATOM 8429 C C . GLN B 1 557 ? 30.547 49.289 79.095 1.00 78.89 555 GLN B C 1
ATOM 8430 O O . GLN B 1 557 ? 30.971 48.183 78.756 1.00 81.54 555 GLN B O 1
ATOM 8436 N N . TYR B 1 558 ? 29.805 49.477 80.183 1.00 77.11 556 TYR B N 1
ATOM 8437 C CA . TYR B 1 558 ? 29.412 48.372 81.050 1.00 72.85 556 TYR B CA 1
ATOM 8438 C C . TYR B 1 558 ? 28.089 47.768 80.569 1.00 68.80 556 TYR B C 1
ATOM 8439 O O . TYR B 1 558 ? 27.214 48.499 80.109 1.00 71.75 556 TYR B O 1
ATOM 8448 N N . PRO B 1 559 ? 27.946 46.429 80.649 1.00 65.59 557 PRO B N 1
ATOM 8449 C CA . PRO B 1 559 ? 26.726 45.710 80.272 1.00 57.79 557 PRO B CA 1
ATOM 8450 C C . PRO B 1 559 ? 25.473 46.190 80.993 1.00 57.24 557 PRO B C 1
ATOM 8451 O O . PRO B 1 559 ? 25.578 46.807 82.047 1.00 60.66 557 PRO B O 1
ATOM 8455 N N . PRO B 1 560 ? 24.285 45.908 80.427 1.00 55.15 558 PRO B N 1
ATOM 8456 C CA . PRO B 1 560 ? 23.017 46.167 81.113 1.00 55.09 558 PRO B CA 1
ATOM 8457 C C . PRO B 1 560 ? 22.840 45.382 82.406 1.00 60.52 558 PRO B C 1
ATOM 8458 O O . PRO B 1 560 ? 23.544 44.400 82.649 1.00 67.37 558 PRO B O 1
ATOM 8462 N N . GLY B 1 561 ? 21.890 45.812 83.223 1.00 59.75 559 GLY B N 1
ATOM 8463 C CA . GLY B 1 561 ? 21.625 45.155 84.484 1.00 62.62 559 GLY B CA 1
ATOM 8464 C C . GLY B 1 561 ? 20.464 45.782 85.204 1.00 64.05 559 GLY B C 1
ATOM 8465 O O . GLY B 1 561 ? 20.163 46.951 85.001 1.00 69.22 559 GLY B O 1
ATOM 8466 N N . THR B 1 562 ? 19.845 44.991 86.071 1.00 67.94 560 THR B N 1
ATOM 8467 C CA . THR B 1 562 ? 18.618 45.345 86.773 1.00 67.17 560 THR B CA 1
ATOM 8468 C C . THR B 1 562 ? 18.722 46.648 87.567 1.00 68.76 560 THR B C 1
ATOM 8469 O O . THR B 1 562 ? 19.636 46.820 88.360 1.00 70.52 560 THR B O 1
ATOM 8473 N N . LYS B 1 563 ? 17.788 47.562 87.334 1.00 69.97 561 LYS B N 1
ATOM 8474 C CA . LYS B 1 563 ? 17.699 48.790 88.120 1.00 75.26 561 LYS B CA 1
ATOM 8475 C C . LYS B 1 563 ? 16.718 48.595 89.267 1.00 75.42 561 LYS B C 1
ATOM 8476 O O . LYS B 1 563 ? 15.636 48.036 89.070 1.00 74.00 561 LYS B O 1
ATOM 8482 N N . ILE B 1 564 ? 17.101 49.049 90.460 1.00 77.70 562 ILE B N 1
ATOM 8483 C CA . ILE B 1 564 ? 16.212 48.999 91.629 1.00 83.60 562 ILE B CA 1
ATOM 8484 C C . ILE B 1 564 ? 15.861 50.384 92.182 1.00 86.93 562 ILE B C 1
ATOM 8485 O O . ILE B 1 564 ? 15.051 50.504 93.098 1.00 88.26 562 ILE B O 1
ATOM 8490 N N . SER B 1 565 ? 16.472 51.418 91.616 1.00 90.18 563 SER B N 1
ATOM 8491 C CA . SER B 1 565 ? 16.178 52.798 91.982 1.00 93.68 563 SER B CA 1
ATOM 8492 C C . SER B 1 565 ? 16.020 53.619 90.714 1.00 98.69 563 SER B C 1
ATOM 8493 O O . SER B 1 565 ? 16.834 53.500 89.796 1.00 103.11 563 SER B O 1
ATOM 8496 N N . ALA B 1 566 ? 14.974 54.441 90.658 1.00 103.89 564 ALA B N 1
ATOM 8497 C CA . ALA B 1 566 ? 14.695 55.265 89.471 1.00 107.56 564 ALA B CA 1
ATOM 8498 C C . ALA B 1 566 ? 15.716 56.392 89.319 1.00 110.94 564 ALA B C 1
ATOM 8499 O O . ALA B 1 566 ? 16.098 56.752 88.202 1.00 111.25 564 ALA B O 1
ATOM 8501 N N . LYS B 1 567 ? 16.149 56.936 90.455 1.00 114.30 565 LYS B N 1
ATOM 8502 C CA . LYS B 1 567 ? 17.218 57.927 90.493 1.00 115.70 565 LYS B CA 1
ATOM 8503 C C . LYS B 1 567 ? 18.513 57.268 90.971 1.00 115.04 565 LYS B C 1
ATOM 8504 O O . LYS B 1 567 ? 18.699 57.019 92.166 1.00 115.22 565 LYS B O 1
ATOM 8510 N N . GLY B 1 568 ? 19.383 56.964 90.011 1.00 113.33 566 GLY B N 1
ATOM 8511 C CA . GLY B 1 568 ? 20.704 56.397 90.271 1.00 113.59 566 GLY B CA 1
ATOM 8512 C C . GLY B 1 568 ? 21.559 56.563 89.030 1.00 114.36 566 GLY B C 1
ATOM 8513 O O . GLY B 1 568 ? 21.636 57.656 88.470 1.00 114.64 566 GLY B O 1
ATOM 8514 N N . PHE B 1 569 ? 22.204 55.483 88.598 1.00 115.59 567 PHE B N 1
ATOM 8515 C CA . PHE B 1 569 ? 22.876 55.470 87.301 1.00 115.60 567 PHE B CA 1
ATOM 8516 C C . PHE B 1 569 ? 21.894 55.095 86.199 1.00 118.30 567 PHE B C 1
ATOM 8517 O O . PHE B 1 569 ? 20.819 54.547 86.464 1.00 118.84 567 PHE B O 1
ATOM 8525 N N . GLY B 1 570 ? 22.277 55.397 84.964 1.00 120.27 568 GLY B N 1
ATOM 8526 C CA . GLY B 1 570 ? 21.431 55.161 83.801 1.00 121.51 568 GLY B CA 1
ATOM 8527 C C . GLY B 1 570 ? 21.896 56.019 82.645 1.00 122.21 568 GLY B C 1
ATOM 8528 O O . GLY B 1 570 ? 22.958 56.642 82.710 1.00 124.48 568 GLY B O 1
ATOM 8529 N N . LYS B 1 571 ? 21.094 56.058 81.587 1.00 121.41 569 LYS B N 1
ATOM 8530 C CA . LYS B 1 571 ? 21.460 56.772 80.363 1.00 120.05 569 LYS B CA 1
ATOM 8531 C C . LYS B 1 571 ? 20.841 58.167 80.371 1.00 117.20 569 LYS B C 1
ATOM 8532 O O . LYS B 1 571 ? 21.320 59.079 79.685 1.00 115.62 569 LYS B O 1
ATOM 8538 N N . ASP B 1 572 ? 19.778 58.303 81.165 1.00 113.56 570 ASP B N 1
ATOM 8539 C CA . ASP B 1 572 ? 19.053 59.552 81.386 1.00 108.84 570 ASP B CA 1
ATOM 8540 C C . ASP B 1 572 ? 19.964 60.635 81.968 1.00 103.65 570 ASP B C 1
ATOM 8541 O O . ASP B 1 572 ? 19.995 61.765 81.475 1.00 100.81 570 ASP B O 1
ATOM 8546 N N . ARG B 1 573 ? 20.706 60.267 83.010 1.00 99.78 571 ARG B N 1
ATOM 8547 C CA . ARG B 1 573 ? 21.651 61.161 83.669 1.00 95.26 571 ARG B CA 1
ATOM 8548 C C . ARG B 1 573 ? 23.081 60.711 83.366 1.00 87.27 571 ARG B C 1
ATOM 8549 O O . ARG B 1 573 ? 23.446 59.569 83.661 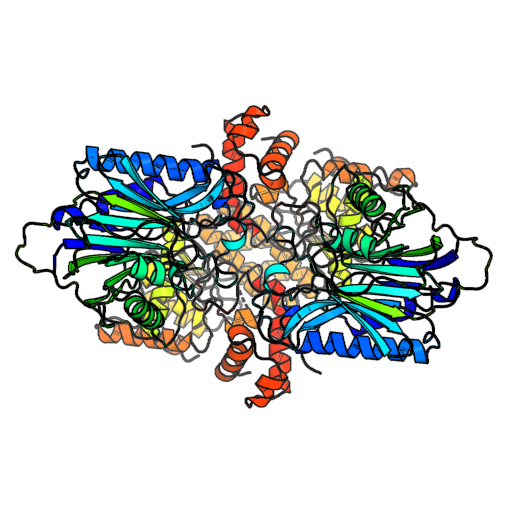1.00 87.55 571 ARG B O 1
ATOM 8557 N N . ARG B 1 574 ? 23.879 61.598 82.768 1.00 78.72 572 ARG B N 1
ATOM 8558 C CA . ARG B 1 574 ? 25.291 61.303 82.493 1.00 71.46 572 ARG B CA 1
ATOM 8559 C C . ARG B 1 574 ? 26.222 62.526 82.427 1.00 66.75 572 ARG B C 1
ATOM 8560 O O . ARG B 1 574 ? 25.793 63.657 82.214 1.00 57.72 572 ARG B O 1
ATOM 8568 N N . LEU B 1 575 ? 27.510 62.268 82.606 1.00 60.80 573 LEU B N 1
ATOM 8569 C CA . LEU B 1 575 ? 28.516 63.316 82.615 1.00 54.27 573 LEU B CA 1
ATOM 8570 C C . LEU B 1 575 ? 29.342 63.224 81.349 1.00 53.23 573 LEU B C 1
ATOM 8571 O O . LEU B 1 575 ? 29.370 62.170 80.709 1.00 60.33 573 LEU B O 1
ATOM 8576 N N . PRO B 1 576 ? 30.030 64.314 80.975 1.00 55.58 574 PRO B N 1
ATOM 8577 C CA . PRO B 1 576 ? 30.911 64.180 79.819 1.00 57.19 574 PRO B CA 1
ATOM 8578 C C . PRO B 1 576 ? 32.143 63.363 80.186 1.00 59.25 574 PRO B C 1
ATOM 8579 O O . PRO B 1 576 ? 32.523 63.330 81.353 1.00 62.32 574 PRO B O 1
ATOM 8583 N N . ILE B 1 577 ? 32.744 62.687 79.210 1.00 58.70 575 ILE B N 1
ATOM 8584 C CA . ILE B 1 577 ? 33.998 61.982 79.458 1.00 57.71 575 ILE B CA 1
ATOM 8585 C C . ILE B 1 577 ? 35.125 63.011 79.488 1.00 56.15 575 ILE B C 1
ATOM 8586 O O . ILE B 1 577 ? 35.834 63.125 80.489 1.00 56.79 575 ILE B O 1
ATOM 8591 N N . THR B 1 578 ? 35.278 63.757 78.395 1.00 54.77 576 THR B N 1
ATOM 8592 C CA . THR B 1 578 ? 36.151 64.932 78.391 1.00 57.05 576 THR B CA 1
ATOM 8593 C C . THR B 1 578 ? 35.560 65.957 79.349 1.00 53.53 576 THR B C 1
ATOM 8594 O O . THR B 1 578 ? 34.488 66.516 79.100 1.00 56.07 576 THR B O 1
ATOM 8598 N N . ASN B 1 579 ? 36.257 66.170 80.459 1.00 57.93 577 ASN B N 1
ATOM 8599 C CA . ASN B 1 579 ? 35.729 66.927 81.592 1.00 58.71 577 ASN B CA 1
ATOM 8600 C C . ASN B 1 579 ? 36.854 67.308 82.549 1.00 57.83 577 ASN B C 1
ATOM 8601 O O . ASN B 1 579 ? 37.330 66.475 83.319 1.00 65.20 577 ASN B O 1
ATOM 8606 N N . ARG B 1 580 ? 37.268 68.569 82.505 1.00 59.40 578 ARG B N 1
ATOM 8607 C CA A ARG B 1 580 ? 38.340 69.024 83.387 0.50 58.19 578 ARG B CA 1
ATOM 8608 C CA B ARG B 1 580 ? 38.341 69.079 83.357 0.50 57.94 578 ARG B CA 1
ATOM 8609 C C . ARG B 1 580 ? 37.815 69.678 84.667 1.00 57.54 578 ARG B C 1
ATOM 8610 O O . ARG B 1 580 ? 38.570 70.281 85.427 1.00 62.27 578 ARG B O 1
ATOM 8625 N N . TRP B 1 581 ? 36.519 69.523 84.925 1.00 59.79 579 TRP B N 1
ATOM 8626 C CA . TRP B 1 581 ? 35.951 69.956 86.195 1.00 60.00 579 TRP B CA 1
ATOM 8627 C C . TRP B 1 581 ? 36.323 68.987 87.305 1.00 60.33 579 TRP B C 1
ATOM 8628 O O . TRP B 1 581 ? 36.213 67.775 87.154 1.00 61.36 579 TRP B O 1
ATOM 8639 N N . ARG B 1 582 ? 36.784 69.555 88.412 1.00 64.99 580 ARG B N 1
ATOM 8640 C CA . ARG B 1 582 ? 37.101 68.814 89.616 1.00 63.54 580 ARG B CA 1
ATOM 8641 C C . ARG B 1 582 ? 36.258 69.357 90.750 1.00 60.64 580 ARG B C 1
ATOM 8642 O O . ARG B 1 582 ? 36.271 70.558 91.040 1.00 61.46 580 ARG B O 1
ATOM 8650 N N . GLU B 1 583 ? 35.499 68.464 91.365 1.00 55.71 581 GLU B N 1
ATOM 8651 C CA . GLU B 1 583 ? 34.668 68.804 92.509 1.00 62.98 581 GLU B CA 1
ATOM 8652 C C . GLU B 1 583 ? 35.571 68.983 93.738 1.00 66.26 581 GLU B C 1
ATOM 8653 O O . GLU B 1 583 ? 36.523 68.240 93.910 1.00 65.37 581 GLU B O 1
ATOM 8659 N N . GLY B 1 584 ? 35.304 69.992 94.565 1.00 73.06 582 GLY B N 1
ATOM 8660 C CA . GLY B 1 584 ? 36.167 70.289 95.714 1.00 77.54 582 GLY B CA 1
ATOM 8661 C C . GLY B 1 584 ? 37.187 71.374 95.418 1.00 84.20 582 GLY B C 1
ATOM 8662 O O . GLY B 1 584 ? 37.549 71.599 94.260 1.00 87.28 582 GLY B O 1
ATOM 8663 N N . HIS B 1 585 ? 37.656 72.041 96.471 1.00 90.52 583 HIS B N 1
ATOM 8664 C CA . HIS B 1 585 ? 38.541 73.202 96.333 1.00 95.68 583 HIS B CA 1
ATOM 8665 C C . HIS B 1 585 ? 39.997 72.780 96.198 1.00 96.23 583 HIS B C 1
ATOM 8666 O O . HIS B 1 585 ? 40.761 73.394 95.453 1.00 98.45 583 HIS B O 1
#

Organism: Streptomyces avermitilis (strain ATCC 31267 / DSM 46492 / JCM 5070 / NBRC 14893 / NCIMB 12804 / NRRL 8165 / MA-4680) (NCBI:txid227882)

Solvent-accessible surface area: 43079 Å² total; per-residue (Å²): 121,37,28,1,20,1,0,0,0,0,2,52,9,23,2,3,50,16,72,30,7,18,88,17,0,9,136,50,0,83,95,1,31,141,67,34,11,39,6,0,0,0,0,1,2,0,0,0,0,8,23,5,52,24,0,4,62,38,90,38,0,6,69,27,0,52,49,14,5,118,108,8,2,46,101,4,37,144,68,60,28,13,114,20,2,0,1,0,0,4,0,6,45,13,134,76,68,34,104,163,101,52,21,94,82,44,5,3,40,2,0,0,0,3,2,17,162,21,155,35,27,9,45,1,0,2,19,40,15,15,71,138,49,70,36,64,14,85,48,54,15,9,14,7,61,30,0,0,0,4,7,2,33,7,0,2,0,0,4,0,0,3,10,0,0,90,34,118,33,0,0,0,26,0,0,131,56,0,37,14,3,0,0,0,0,0,0,0,21,37,18,88,83,57,194,98,59,67,23,28,96,28,0,89,83,7,0,85,62,3,15,3,12,0,0,5,0,0,4,11,2,2,7,16,15,27,1,4,19,0,7,1,2,1,0,41,131,114,1,116,46,52,1,4,3,45,20,16,50,86,16,46,10,12,0,17,8,103,0,73,72,20,126,86,154,36,56,112,26,86,25,74,60,40,1,157,20,53,57,37,78,40,24,100,142,81,42,107,94,63,136,54,115,62,68,39,44,115,28,128,88,45,74,42,16,57,22,7,8,26,0,0,14,16,2,0,99,11,10,2,63,28,28,63,91,131,1,0,0,0,4,0,40,8,30,11,18,4,1,0,0,0,2,0,0,22,52,8,29,22,21,121,24,0,42,0,0,4,0,15,16,142,198,35,46,111,113,36,82,30,13,0,29,50,2,9,168,65,24,49,17,52,69,69,71,23,42,0,58,56,0,30,83,16,1,52,88,41,38,50,5,97,48,160,2,51,102,66,4,23,14,38,0,13,0,1,0,6,56,6,10,7,45,53,82,42,12,10,1,2,0,16,1,0,3,0,33,15,0,10,9,93,89,46,84,30,4,10,70,20,8,21,0,0,0,0,10,4,2,28,20,62,36,0,58,139,1,0,70,36,47,14,129,24,1,64,133,201,76,119,83,39,13,0,1,93,48,9,19,96,199,58,108,67,86,70,4,8,31,2,0,63,39,21,9,27,168,87,43,32,8,106,47,0,36,90,68,65,62,85,119,129,65,0,20,106,0,0,84,54,3,6,73,2,12,104,97,29,44,35,15,0,6,0,0,21,15,33,48,90,11,36,22,82,73,44,62,13,1,25,1,6,91,30,61,3,36,200,130,29,20,1,19,0,0,2,0,2,2,52,7,25,2,4,53,12,75,28,8,19,85,18,0,6,137,50,0,80,94,1,28,138,70,36,14,38,7,0,0,0,0,2,2,0,0,0,0,8,18,4,58,28,0,4,71,39,92,46,0,8,65,28,0,46,50,13,4,120,114,6,1,53,104,3,41,151,76,59,33,12,116,18,2,0,3,0,0,7,0,6,55,5,121,73,62,61,119,131,77,56,40,92,61,42,10,11,37,2,0,0,0,3,0,14,146,22,142,40,20,10,45,5,0,2,15,40,15,17,69,137,44,70,33,65,16,82,55,71,18,1,12,6,33,40,0,0,0,4,23,1,27,4,0,0,0,0,4,1,0,3,11,0,0,83,30,123,29,0,1,1,22,0,1,138,62,0,31,14,2,0,0,0,0,0,0,0,21,36,16,90,76,51,183,77,55,72,26,26,94,32,0,89,118,5,0,92,62,4,18,7,14,0,0,4,0,0,4,9,1,2,6,14,15,34,2,3,21,0,7,2,1,1,0,42,130,104,1,107,47,51,1,5,3,45,20,17,50,90,17,50,10,14,0,21,9,111,0,83,59,26,107,100,148,36,55,108,27,117,28,72,61,29,0,156,6,53,57,30,73,34,26,131,148,66,29,108,85,100,132,74,112,70,79,31,47,113,30,129,86,45,74,40,15,52,24,9,9,24,0,0,14,16,2,0,112,10,12,0,60,28,29,59,78,183,12,0,0,1,14,6,65,4,26,7,14,8,2,0,0,0,3,0,0,21,51,10,30,23,24,126,29,0,56,0,0,4,14,13,15,86,191,28,44,121,105,24,81,34,14,0,33,47,2,8,166,66,32,48,12,59,75,72,74,25,43,0,70,61,0,6,82,15,1,54,87,49,36,45,7,77,43,113,1,50,132,80,3,43,35,45,0,63,6,2,0,18,59,5,9,7,60,67,86,40,13,13,1,2,0,45,8,0,4,1,44,16,0,13,9,143,120,62,52,6,20,0,0,0,0,11,4,0,24,24,63,35,0,60,138,2,0,89,28,30,16,136,9,0,73,139,144,75,102,87,45,15,0,4,90,52,3,18,112,124,87,113,82,78,65,10,9,33,0,0,63,38,24,19,24,146,77,39,38,10,84,53,0,33,88,68,67,62,93,107,138,43,0,28,133,0,0,82,46,5,6,72,3,11,103,95,29,35,52,27,1,9,0,0,21,18,28,56,121,14,40,31,96,76,69,63,14,1,27,1,7,99,35,77,5,25,197

CATH classification: 3.60.110.10 (+2 more: 3.40.50.620, 1.10.10.1510)

Foldseek 3Di:
DFKFKEKFWAEAAFAQPQVVLLVVLLVVVVVQVVVVHQAYEYFFASNHHPDNPCCLVDPVSQVVQVVSVLVSLQVCVVVPCQLHKYKAWHKHFDQQQDPPQHAGGGFIFRKIFIRHNSGGQDIFGAADDDPDFDDVCVVGHDHGQAFEWEADQQFTETEHEPCQLVDDFGNLLQLQLQPHAEYEYHYEDFFAQDPDPPVLVSLLVSLLSSQHKYWYFYYAFADFATGGQTFTFIAGSNSHTQETDGTRDTDMFIFMDDTDGGDLPTDFQQGTPRHTYDYDYSDNHHDDDDDGPGRRHYDDYDDSLRNLLSLLLRHVLCVQVSVPHQAAEEEQQLALLSLSVLLSRCSNRNQDRYAYEYEDEPPRDDSRVVSSVVLCVQRVHRYDYDYLHVVLVVCCVVPPDDDPRSQLVQQVSLLVVRVVVCVVPVHFYEQRDACLCLQLVNRRSNNSLHTAEYSHHQPAPVSSLVNLVVQLVVCVVVVGHSNHDVCNSPDVDRVVSVVLLCCCFAVNDALVVSVVVPDDSVVSQVSNQSSQQSQVSNVSGHTYHHHHRTGVPPVDGDDNPDPDRGND/DAKFKEKFFQEAAFAQPLVVLLVVLLVVVVVQVVVPGQAAEYAFASSHGPDNPCCLVDPVSQVVFVVSVLVSLLVCVVVPNQLHKYKDWHKHWACQQDCVLRGHGGFIFGKMFIRHNSGGQDIFTAADQDPDDDDHCVVGHDHGQAFEWEAGQLFTETEHEPCQLVDDLGSLLVLLLQPGFEYEYHYEDWFAQDPDPVVLVSLQVRLCSSQYKYKYFYYAFADFQTGGFTFIFIAGSNRHTQATDHTRDGDMFIFMDDTDGADPDTDAAQGGVGHGYDYGYSDNHHDDDDDHDGRRYYDDDDDSLRNLLSLLLRHVLCVQVSVPHQAAEAEAFLALLSLVVLVSRCVNRNQARYAYEYEAEPDRDPSRVVQSVVLCVLRVHHYDYDYLHVVLCVCCVPPVDDDPVSVVVSLVSVVVVRVVVCVVPVHWYEDRDACLCLLLQDDADTAEYSHHQPAPVSSLVSLVVQQVVQVVVVGRRNRDPCNSVPVPRVVSVVLLCVCQPVVDALVVVVVVPDDSVVSQSSVQSRQQSQVVNVPHHTYHHRHRGGDDPVDGDDNPDPDGGDD

Radius of gyration: 31.98 Å; Cα contacts (8 Å, |Δi|>4): 2634; chains: 2; bounding box: 88×88×65 Å

Sequence (1131 aa):
SLQLRLALNQIDSTVGDIAGNAEAILRWTRRHSAEQGAHLVAFPEMALTGYPVEDLALRSSFVEASRTALRELAARLAEEGFGELPVLVGYLDRSESAQPKYGQPAGAPRNAAAVLHRGRVALTFAKHHLPNYGVFDEFRYFVPGDTMPIVRLHGVDIALAICEDLWQDGGRVPAARSAGAGLLLSVNASPYERDKDDTRLELVRKRAQEAGCTTAYLAMIGGQDELVFDGDSIVVDRDGEVVARAPQFSEGCVVLDLDLPAAEAEPPTGVVDDGLRIDRLVISEEPLPAYEAELAGGYYADRLDADEEVYSALVVGLRAYVAKNGFRSVLIGLSGGIDSALVAAIACDALGAQNVYGVSMPSKYSSDHSKGDAAELARRTGLNFRTVSIEPMFDAYMASLGLTGLAEENLQSRLRGTTLMAISNQEGHIVLAPGNKSELAVGYSTLYGDSVGAYGPIKDVYKTSSIFRLAEWRNRRAAAERGQTPPIPEASITKPDYPVLDAILELYVDRDTGADAIVAAGYDRELVVKTLRMVDTAEYKRRQYPPGTKKISAKGFGKDRRLPITNRRWREGHSLQLRLALNQIDSTVGDIAGNAEAILRWTRRHSAEQGAHLVAFPEMALTGYPVEDLALRSSFVEASRTALRELAARLAEEGFGELPVLVGYLDRSESAQPKYGQPAGAPRNAAAVLHRGRVALTFAKHHLPNYGVFDEFRYFVPGDTMPIVRLHGVDIALAICEDLWQDGGRVPAARSAGAGLLLSVNASPYERDKDDTRLELVRKRAQEAGCTTAYLAMIGGQDELVFDGDSIVVDRDGEVVARAPQFSEGCVVLDLDLPAAEAEPPTGVVDDGLRIDRLVISEEPLPAYEAELAGGYADRLDADEEVYSALVVGLRAYVAKNGFRSVLIGLSSGGGIDSALVAAIACDALGAQNVYGVSMPSKYSSDHSKGDAAELARRTGLNFRTVSIEPMFDAYMASLGLTGLAEENLQSRLRGTTLMAISNQEGHIVLAPGNKSELAVGYSSVGAYGPIKDVYKTSSIFRLAEWRNRAAAERGQTPPIPEASITKPDYPVLDAILELYVDRDTGADAIVAAGYDRELVVKTLRMVDTAEYKRRQYPPGTKISAKGFGKDRRLPITNRRWREGH

InterPro domains:
  IPR000132 Nitrilase/cyanide hydratase, conserved site [PS00920] (36-51)
  IPR003010 Carbon-nitrogen hydrolase [PF00795] (5-262)
  IPR003010 Carbon-nitrogen hydrolase [PS50263] (4-259)
  IPR003694 NAD(+) synthetase [PTHR23090] (1-580)
  IPR003694 NAD(+) synthetase [TIGR00552] (316-559)
  IPR003694 NAD(+) synthetase [cd00553] (306-554)
  IPR014445 Glutamine-dependent NAD(+) synthetase [MF_02090] (4-582)
  IPR014445 Glutamine-dependent NAD(+) synthetase [PIRSF006630] (2-582)
  IPR014729 Rossmann-like alpha/beta/alpha sandwich fold [G3DSA:3.40.50.620] (306-584)
  IPR022310 NAD/GMP synthase [PF02540] (309-556)
  IPR036526 Carbon-nitrogen hydrolase superfamily [G3DSA:3.60.110.10] (2-303)
  IPR036526 Carbon-nitrogen hydrolase superfamily [SSF56317] (1-261)

B-factor: mean 80.8, std 18.68, range [11.16, 158.08]